Protein AF-0000000077602711 (afdb_homodimer)

Nearest PDB structures (foldseek):
  5i70-assembly1_B  TM=8.993E-01  e=7.360E-31  Plasmodium falciparum 7G8
  5mxd-assembly2_B  TM=8.154E-01  e=1.830E-25  Homo sapiens
  2viy-assembly1_A  TM=8.309E-01  e=6.370E-24  Homo sapiens
  2zjj-assembly1_A  TM=8.034E-01  e=1.988E-24  Homo sapiens
  4azy-assembly1_A  TM=8.031E-01  e=9.392E-24  Homo sapiens

Radius of gyration: 34.18 Å; Cα contacts (8 Å, |Δi|>4): 1952; chains: 2; bounding box: 49×159×108 Å

Organism: Phytophthora infestans (NCBI:txid4787)

Foldseek 3Di:
DPPPPPPPPPPPPPPVPPDDDDDDDDDDDPVRVVCVVCVVQQVPAQQAQDDVPPDPPPPPPPDDDPPPFPQLRQRAALLFADAWDWKFWAVVTDIFIAQAKLSFFAWEFAQDDQAPGGHDDQVRGPLKDDDFAKAWHAYSQGIWIAGKIFTWMGDPHDIQGGAIHGHTHDDVSNPPSQSVDDGGIYQHDAALVSHGVSGHGPLNSCVVVVVACASKKWWAPADPDRIDIDGRDDDPQFFDDDWDKFFQPDRGSSKGFWDAKDWPRDGQDPWGIEGEIASHNFKEAALVSVVVVCVQFVWADGGNQWTWHQPPDAGTWIWIAGPNDIQIDGPVLQWDDDVRTITRRYGHHADDPPVDRYMYNYNSSCNQWIKMWHCADPVGGTIMITGGTD/DPPPPPPPPPPPPPPVVPDDDDDDDDDDDPVRVVCVVCVVQQVPAQQAQDPVPPDPPPPPPPDDDPPPFPQLRQRAALLFADDWDWKFWAVVTDIFIAQAKLSFFAWEFAQDDQAPGGHDDQVRGPLKDDDFAKAWHAYRQGIWIAGKIFTWMGDPHDIQGGAIHGHTHDDVSNPPSQSVDDGGIYQHDAALVSHGVSGHGPLNSCVVVVVACASKKWWAPAQPDRIDIDGRDDDPQFFDDDWDKFFQPDRGSSKGFWDAKDWPRDGQDPWGIEGEIASHNFKEAALVSVVVVCVQFVWADGGNQWTWHQPPDAGTWIWIAGPNDIQIDGPVLQWDDDVRTITRRYGHHADDPPVDRYMYNYNSSCNQWIKMWHCADPVGGTIMITGGTD

Solvent-accessible surface area (backbone atoms only — not comparable to full-atom values): 40196 Å² total; per-residue (Å²): 137,82,82,78,78,76,79,77,76,75,74,72,72,71,71,67,72,71,74,57,31,51,33,63,24,46,51,56,51,54,52,58,49,54,47,52,68,39,42,69,47,44,62,40,60,55,62,68,45,76,55,89,78,60,65,71,80,75,66,76,76,84,75,76,73,74,72,73,63,79,60,40,73,31,80,58,45,68,85,35,48,42,51,32,30,66,36,28,44,30,35,70,71,43,70,40,34,21,30,60,15,24,54,37,16,52,35,34,39,23,50,44,80,46,68,83,39,56,55,55,58,66,89,65,21,78,52,50,41,91,63,63,48,81,36,70,38,38,34,16,54,29,47,37,30,42,22,33,32,27,19,30,34,36,44,44,88,42,74,41,75,65,37,66,32,30,40,30,72,41,55,74,10,59,44,70,54,51,46,71,47,87,49,41,31,38,35,17,58,23,30,37,76,48,15,74,92,55,39,73,20,67,62,57,46,37,48,73,70,60,74,39,82,37,55,29,35,24,43,35,36,35,84,93,40,61,28,34,37,27,36,20,35,82,62,74,82,46,36,45,88,66,72,48,72,36,60,45,74,38,78,39,42,51,22,28,58,29,71,35,38,32,40,88,89,37,75,62,54,88,60,47,33,27,25,52,21,57,36,31,30,42,28,34,22,39,42,70,46,38,50,52,51,29,54,74,47,58,31,39,84,52,50,58,46,30,25,33,23,47,82,76,62,84,47,63,48,41,32,38,26,47,80,88,40,79,48,77,38,46,48,74,58,44,41,42,62,39,89,62,43,21,35,33,41,44,29,34,45,75,47,55,72,86,84,24,64,37,32,36,42,7,37,49,56,31,21,53,26,22,35,32,45,32,67,41,55,98,89,35,74,36,28,41,27,38,21,44,37,91,137,84,82,77,78,77,78,77,76,74,74,73,73,72,73,66,71,74,73,57,31,52,35,64,26,46,52,56,50,54,53,58,49,54,47,53,67,38,42,68,48,44,62,40,62,56,63,70,46,76,55,88,78,59,66,70,82,73,64,77,76,83,74,75,74,73,73,74,63,79,59,37,72,31,82,58,44,68,84,34,48,40,49,31,29,65,36,27,44,30,36,68,70,42,70,40,35,19,31,60,14,24,54,36,16,52,36,34,40,23,52,42,83,48,70,83,40,54,54,56,59,66,90,64,20,78,50,49,40,92,63,64,47,81,37,69,38,39,34,16,55,29,47,38,30,42,24,32,33,26,20,30,35,34,43,43,90,43,75,41,76,64,37,65,30,30,40,30,74,40,56,75,9,58,43,70,54,49,44,71,46,87,49,43,31,36,36,17,59,22,30,36,76,47,16,71,92,55,39,71,19,66,62,56,47,37,49,75,69,60,73,40,81,38,56,28,36,25,41,34,38,35,84,94,39,60,28,34,36,27,37,20,34,79,62,74,81,44,36,45,88,67,71,49,72,37,60,46,74,37,79,39,42,51,21,30,57,28,71,36,38,32,43,89,90,37,75,61,53,89,60,47,34,27,26,52,21,55,35,31,31,42,27,34,22,40,41,72,46,36,50,52,52,29,56,75,47,58,31,38,85,51,51,60,48,30,26,34,22,47,82,77,64,83,46,64,48,42,31,39,25,46,79,87,40,79,49,75,38,47,47,74,58,44,41,44,60,37,90,60,42,21,34,35,41,43,30,33,45,75,47,53,73,86,84,23,67,38,31,36,43,7,36,48,54,32,20,52,26,20,34,34,43,33,66,41,55,98,89,36,74,35,27,40,27,39,21,44,37,93

InterPro domains:
  IPR001461 Aspartic peptidase A1 [PR00792] (89-109)
  IPR001461 Aspartic peptidase A1 [PR00792] (227-240)
  IPR001461 Aspartic peptidase A1 [PR00792] (274-285)
  IPR001461 Aspartic peptidase A1 [PR00792] (359-374)
  IPR001461 Aspartic peptidase A1 [PTHR47966] (47-387)
  IPR001969 Aspartic peptidase, active site [PS00141] (98-109)
  IPR001969 Aspartic peptidase, active site [PS00141] (274-285)
  IPR021109 Aspartic peptidase domain superfamily [G3DSA:2.40.70.10] (39-233)
  IPR021109 Aspartic peptidase domain superfamily [G3DSA:2.40.70.10] (235-388)
  IPR021109 Aspartic peptidase domain superfamily [SSF50630] (9-388)
  IPR033121 Peptidase family A1 domain [PF00026] (82-387)
  IPR033121 Peptidase family A1 domain [PS51767] (83-387)

Structure (mmCIF, N/CA/C/O backbone):
data_AF-0000000077602711-model_v1
#
loop_
_entity.id
_entity.type
_entity.pdbx_description
1 polymer 'Aspartic protease'
#
loop_
_atom_site.group_PDB
_atom_site.id
_atom_site.type_symbol
_atom_site.label_atom_id
_atom_site.label_alt_id
_atom_site.label_comp_id
_atom_site.label_asym_id
_atom_site.label_entity_id
_atom_site.label_seq_id
_atom_site.pdbx_PDB_ins_code
_atom_site.Cartn_x
_atom_site.Cartn_y
_atom_site.Cartn_z
_atom_site.occupancy
_atom_site.B_iso_or_equiv
_atom_site.auth_seq_id
_atom_site.auth_comp_id
_atom_site.auth_asym_id
_atom_site.auth_atom_id
_atom_site.pdbx_PDB_model_num
ATOM 1 N N . MET A 1 1 ? -8.742 -67.25 -67.625 1 29.81 1 MET A N 1
ATOM 2 C CA . MET A 1 1 ? -8.109 -65.938 -67.25 1 29.81 1 MET A CA 1
ATOM 3 C C . MET A 1 1 ? -8.734 -65.438 -66 1 29.81 1 MET A C 1
ATOM 5 O O . MET A 1 1 ? -9.859 -64.938 -66 1 29.81 1 MET A O 1
ATOM 9 N N . MET A 1 2 ? -8.57 -66.062 -64.812 1 35.09 2 MET A N 1
ATOM 10 C CA . MET A 1 2 ? -9.086 -65.875 -63.469 1 35.09 2 MET A CA 1
ATOM 11 C C . MET A 1 2 ? -8.531 -64.625 -62.875 1 35.09 2 MET A C 1
ATOM 13 O O . MET A 1 2 ? -7.312 -64.438 -62.75 1 35.09 2 MET A O 1
ATOM 17 N N . LEU A 1 3 ? -9.211 -63.438 -63.094 1 38.5 3 LEU A N 1
ATOM 18 C CA . LEU A 1 3 ? -8.906 -62.094 -62.531 1 38.5 3 LEU A CA 1
ATOM 19 C C . LEU A 1 3 ? -8.906 -62.125 -61 1 38.5 3 LEU A C 1
ATOM 21 O O . LEU A 1 3 ? -9.93 -62.438 -60.375 1 38.5 3 LEU A O 1
ATOM 25 N N . ARG A 1 4 ? -7.734 -62.438 -60.344 1 40.41 4 ARG A N 1
ATOM 26 C CA . ARG A 1 4 ? -7.438 -62.312 -58.938 1 40.41 4 ARG A CA 1
ATOM 27 C C . ARG A 1 4 ? -7.641 -60.875 -58.438 1 40.41 4 ARG A C 1
ATOM 29 O O . ARG A 1 4 ? -6.961 -59.938 -58.906 1 40.41 4 ARG A O 1
ATOM 36 N N . CYS A 1 5 ? -8.875 -60.438 -58.188 1 37.47 5 CYS A N 1
ATOM 37 C CA . CYS A 1 5 ? -9.125 -59.125 -57.594 1 37.47 5 CYS A CA 1
ATOM 38 C C . CYS A 1 5 ? -8.352 -59 -56.281 1 37.47 5 CYS A C 1
ATOM 40 O O . CYS A 1 5 ? -8.516 -59.781 -55.375 1 37.47 5 CYS A O 1
ATOM 42 N N . SER A 1 6 ? -7.145 -58.438 -56.344 1 38.19 6 SER A N 1
ATOM 43 C CA . SER A 1 6 ? -6.336 -58.062 -55.188 1 38.19 6 SER A CA 1
ATOM 44 C C . SER A 1 6 ? -7.09 -57.062 -54.281 1 38.19 6 SER A C 1
ATOM 46 O O . SER A 1 6 ? -7.48 -56 -54.75 1 38.19 6 SER A O 1
ATOM 48 N N . VAL A 1 7 ? -7.863 -57.5 -53.312 1 44.41 7 VAL A N 1
ATOM 49 C CA . VAL A 1 7 ? -8.445 -56.688 -52.25 1 44.41 7 VAL A CA 1
ATOM 50 C C . VAL A 1 7 ? -7.336 -55.938 -51.5 1 44.41 7 VAL A C 1
ATOM 52 O O . VAL A 1 7 ? -6.457 -56.562 -50.906 1 44.41 7 VAL A O 1
ATOM 55 N N . LEU A 1 8 ? -6.961 -54.75 -52 1 42.5 8 LEU A N 1
ATOM 56 C CA . LEU A 1 8 ? -6.129 -53.844 -51.219 1 42.5 8 LEU A CA 1
ATOM 57 C C . LEU A 1 8 ? -6.766 -53.531 -49.875 1 42.5 8 LEU A C 1
ATOM 59 O O . LEU A 1 8 ? -7.879 -53 -49.812 1 42.5 8 LEU A O 1
ATOM 63 N N . CYS A 1 9 ? -6.469 -54.281 -48.812 1 39.72 9 CYS A N 1
ATOM 64 C CA . CYS A 1 9 ? -6.777 -53.938 -47.438 1 39.72 9 CYS A CA 1
ATOM 65 C C . CYS A 1 9 ? -6.262 -52.531 -47.094 1 39.72 9 CYS A C 1
ATOM 67 O O . CYS A 1 9 ? -5.051 -52.312 -47.062 1 39.72 9 CYS A O 1
ATOM 69 N N . SER A 1 10 ? -6.98 -51.531 -47.5 1 40.53 10 SER A N 1
ATOM 70 C CA . SER A 1 10 ? -6.641 -50.219 -46.969 1 40.53 10 SER A CA 1
ATOM 71 C C . SER A 1 10 ? -6.516 -50.25 -45.438 1 40.53 10 SER A C 1
ATOM 73 O O . SER A 1 10 ? -7.477 -50.594 -44.75 1 40.53 10 SER A O 1
ATOM 75 N N . LEU A 1 11 ? -5.352 -50.594 -44.906 1 41.44 11 LEU A N 1
ATOM 76 C CA . LEU A 1 11 ? -5.059 -50.344 -43.5 1 41.44 11 LEU A CA 1
ATOM 77 C C . LEU A 1 11 ? -5.438 -48.938 -43.125 1 41.44 11 LEU A C 1
ATOM 79 O O . LEU A 1 11 ? -4.816 -47.969 -43.562 1 41.44 11 LEU A O 1
ATOM 83 N N . LEU A 1 12 ? -6.711 -48.656 -42.906 1 42.41 12 LEU A N 1
ATOM 84 C CA . LEU A 1 12 ? -7.031 -47.438 -42.188 1 42.41 12 LEU A CA 1
ATOM 85 C C . LEU A 1 12 ? -6.145 -47.281 -40.969 1 42.41 12 LEU A C 1
ATOM 87 O O . LEU A 1 12 ? -6.242 -48.031 -40.031 1 42.41 12 LEU A O 1
ATOM 91 N N . LEU A 1 13 ? -4.949 -46.781 -41.156 1 40.75 13 LEU A N 1
ATOM 92 C CA . LEU A 1 13 ? -4.227 -46.25 -40 1 40.75 13 LEU A CA 1
ATOM 93 C C . LEU A 1 13 ? -5.129 -45.375 -39.156 1 40.75 13 LEU A C 1
ATOM 95 O O . LEU A 1 13 ? -5.57 -44.312 -39.594 1 40.75 13 LEU A O 1
ATOM 99 N N . ALA A 1 14 ? -5.961 -45.906 -38.312 1 41.56 14 ALA A N 1
ATOM 100 C CA . ALA A 1 14 ? -6.582 -45.125 -37.25 1 41.56 14 ALA A CA 1
ATOM 101 C C . ALA A 1 14 ? -5.566 -44.188 -36.594 1 41.56 14 ALA A C 1
ATOM 103 O O . ALA A 1 14 ? -4.684 -44.656 -35.844 1 41.56 14 ALA A O 1
ATOM 104 N N . LEU A 1 15 ? -5.188 -43.125 -37.25 1 41.22 15 LEU A N 1
ATOM 105 C CA . LEU A 1 15 ? -4.555 -42.062 -36.438 1 41.22 15 LEU A CA 1
ATOM 106 C C . LEU A 1 15 ? -5.297 -41.875 -35.125 1 41.22 15 LEU A C 1
ATOM 108 O O . LEU A 1 15 ? -6.414 -41.375 -35.094 1 41.22 15 LEU A O 1
ATOM 112 N N . SER A 1 16 ? -5.289 -42.844 -34.281 1 41.19 16 SER A N 1
ATOM 113 C CA . SER A 1 16 ? -5.758 -42.531 -32.938 1 41.19 16 SER A CA 1
ATOM 114 C C . SER A 1 16 ? -5.332 -41.156 -32.5 1 41.19 16 SER A C 1
ATOM 116 O O . SER A 1 16 ? -4.141 -40.875 -32.375 1 41.19 16 SER A O 1
ATOM 118 N N . SER A 1 17 ? -5.898 -40.125 -33.031 1 46.47 17 SER A N 1
ATOM 119 C CA . SER A 1 17 ? -5.668 -38.812 -32.375 1 46.47 17 SER A CA 1
ATOM 120 C C . SER A 1 17 ? -5.504 -38.969 -30.875 1 46.47 17 SER A C 1
ATOM 122 O O . SER A 1 17 ? -6.418 -39.438 -30.188 1 46.47 17 SER A O 1
ATOM 124 N N . ALA A 1 18 ? -4.426 -39.375 -30.391 1 56.69 18 ALA A N 1
ATOM 125 C CA . ALA A 1 18 ? -4.074 -39.438 -28.969 1 56.69 18 ALA A CA 1
ATOM 126 C C . ALA A 1 18 ? -4.812 -38.375 -28.172 1 56.69 18 ALA A C 1
ATOM 128 O O . ALA A 1 18 ? -4.734 -37.188 -28.5 1 56.69 18 ALA A O 1
ATOM 129 N N . ALA A 1 19 ? -5.906 -38.719 -27.484 1 77.38 19 ALA A N 1
ATOM 130 C CA . ALA A 1 19 ? -6.859 -37.844 -26.797 1 77.38 19 ALA A CA 1
ATOM 131 C C . ALA A 1 19 ? -6.172 -37.031 -25.703 1 77.38 19 ALA A C 1
ATOM 133 O O . ALA A 1 19 ? -5.547 -37.594 -24.812 1 77.38 19 ALA A O 1
ATOM 134 N N . VAL A 1 20 ? -5.738 -35.781 -26.031 1 88.19 20 VAL A N 1
ATOM 135 C CA . VAL A 1 20 ? -5.262 -34.781 -25.062 1 88.19 20 VAL A CA 1
ATOM 136 C C . VAL A 1 20 ? -6.422 -34.312 -24.188 1 88.19 20 VAL A C 1
ATOM 138 O O . VAL A 1 20 ? -7.496 -34 -24.703 1 88.19 20 VAL A O 1
ATOM 141 N N . MET A 1 21 ? -6.258 -34.531 -22.875 1 91.38 21 MET A N 1
ATOM 142 C CA . MET A 1 21 ? -7.266 -34.062 -21.922 1 91.38 21 MET A CA 1
ATOM 143 C C . MET A 1 21 ? -7.062 -32.594 -21.594 1 91.38 21 MET A C 1
ATOM 145 O O . MET A 1 21 ? -5.93 -32.125 -21.438 1 91.38 21 MET A O 1
ATOM 149 N N . ARG A 1 22 ? -8.172 -31.906 -21.578 1 93.94 22 ARG A N 1
ATOM 150 C CA . ARG A 1 22 ? -8.094 -30.438 -21.5 1 93.94 22 ARG A CA 1
ATOM 151 C C . ARG A 1 22 ? -8.852 -29.922 -20.281 1 93.94 22 ARG A C 1
ATOM 153 O O . ARG A 1 22 ? -9.961 -30.375 -19.984 1 93.94 22 ARG A O 1
ATOM 160 N N . VAL A 1 23 ? -8.234 -29.062 -19.531 1 94.19 23 VAL A N 1
ATOM 161 C CA . VAL A 1 23 ? -8.836 -28.328 -18.422 1 94.19 23 VAL A CA 1
ATOM 162 C C . VAL A 1 23 ? -8.781 -26.828 -18.703 1 94.19 23 VAL A C 1
ATOM 164 O O . VAL A 1 23 ? -7.695 -26.25 -18.75 1 94.19 23 VAL A O 1
ATOM 167 N N . PRO A 1 24 ? -9.961 -26.188 -18.875 1 91.75 24 PRO A N 1
ATOM 168 C CA . PRO A 1 24 ? -9.922 -24.734 -19 1 91.75 24 PRO A CA 1
ATOM 169 C C . PRO A 1 24 ? -9.312 -24.047 -17.766 1 91.75 24 PRO A C 1
ATOM 171 O O . PRO A 1 24 ? -9.562 -24.469 -16.641 1 91.75 24 PRO A O 1
ATOM 174 N N . MET A 1 25 ? -8.414 -23.109 -18 1 92.88 25 MET A N 1
ATOM 175 C CA . MET A 1 25 ? -7.828 -22.297 -16.938 1 92.88 25 MET A CA 1
ATOM 176 C C . MET A 1 25 ? -8.438 -20.891 -16.938 1 92.88 25 MET A C 1
ATOM 178 O O . MET A 1 25 ? -8.445 -20.219 -17.953 1 92.88 25 MET A O 1
ATOM 182 N N . ILE A 1 26 ? -8.984 -20.547 -15.812 1 87.94 26 ILE A N 1
ATOM 183 C CA . ILE A 1 26 ? -9.617 -19.234 -15.664 1 87.94 26 ILE A CA 1
ATOM 184 C C . ILE A 1 26 ? -8.625 -18.266 -15.039 1 87.94 26 ILE A C 1
ATOM 186 O O . ILE A 1 26 ? -8 -18.562 -14.023 1 87.94 26 ILE A O 1
ATOM 190 N N . LYS A 1 27 ? -8.422 -17.109 -15.688 1 88.12 27 LYS A N 1
ATOM 191 C CA . LYS A 1 27 ? -7.527 -16.094 -15.164 1 88.12 27 LYS A CA 1
ATOM 192 C C . LYS A 1 27 ? -8.289 -15.094 -14.289 1 88.12 27 LYS A C 1
ATOM 194 O O . LYS A 1 27 ? -9.336 -14.578 -14.688 1 88.12 27 LYS A O 1
ATOM 199 N N . ARG A 1 28 ? -7.734 -14.836 -13.141 1 81.38 28 ARG A N 1
ATOM 200 C CA . ARG A 1 28 ? -8.156 -13.664 -12.375 1 81.38 28 ARG A CA 1
ATOM 201 C C . ARG A 1 28 ? -7.684 -12.375 -13.039 1 81.38 28 ARG A C 1
ATOM 203 O O . ARG A 1 28 ? -6.539 -12.281 -13.484 1 81.38 28 ARG A O 1
ATOM 210 N N . SER A 1 29 ? -8.586 -11.438 -13.148 1 79.3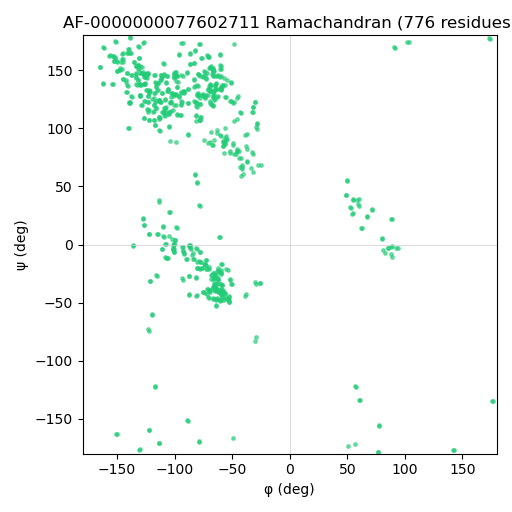1 29 SER A N 1
ATOM 211 C CA . SER A 1 29 ? -8.188 -10.188 -13.789 1 79.31 29 SER A CA 1
ATOM 212 C C . SER A 1 29 ? -7.047 -9.516 -13.031 1 79.31 29 SER A C 1
ATOM 214 O O . SER A 1 29 ? -6.883 -9.727 -11.828 1 79.31 29 SER A O 1
ATOM 216 N N . ASP A 1 30 ? -6.223 -8.688 -13.734 1 80.31 30 ASP A N 1
ATOM 217 C CA . ASP A 1 30 ? -5.148 -7.938 -13.094 1 80.31 30 ASP A CA 1
ATOM 218 C C . ASP A 1 30 ? -5.691 -7.023 -12 1 80.31 30 ASP A C 1
ATOM 220 O O . ASP A 1 30 ? -5.062 -6.859 -10.953 1 80.31 30 ASP A O 1
ATOM 224 N N . ASP A 1 31 ? -6.898 -6.477 -12.227 1 74.94 31 ASP A N 1
ATOM 225 C CA . ASP A 1 31 ? -7.535 -5.621 -11.234 1 74.94 31 ASP A CA 1
ATOM 226 C C . ASP A 1 31 ? -7.82 -6.391 -9.945 1 74.94 31 ASP A C 1
ATOM 228 O O . ASP A 1 31 ? -7.535 -5.902 -8.852 1 74.94 31 ASP A O 1
ATOM 232 N N . GLU A 1 32 ? -8.383 -7.59 -10.133 1 75.06 32 GLU A N 1
ATOM 233 C CA . GLU A 1 32 ? -8.68 -8.422 -8.969 1 75.06 32 GLU A CA 1
ATOM 234 C C . GLU A 1 32 ? -7.402 -8.844 -8.25 1 75.06 32 GLU A C 1
ATOM 236 O O . GLU A 1 32 ? -7.359 -8.875 -7.02 1 75.06 32 GLU A O 1
ATOM 241 N N . PHE A 1 33 ? -6.387 -9.164 -9.016 1 81.12 33 PHE A N 1
ATOM 242 C CA . PHE A 1 33 ? -5.113 -9.594 -8.445 1 81.12 33 PHE A CA 1
ATOM 243 C C . PHE A 1 33 ? -4.477 -8.469 -7.637 1 81.12 33 PHE A C 1
ATOM 245 O O . PHE A 1 33 ? -4.133 -8.656 -6.465 1 81.12 33 PHE A O 1
ATOM 252 N N . VAL A 1 34 ? -4.336 -7.336 -8.203 1 76.19 34 VAL A N 1
ATOM 253 C CA . VAL A 1 34 ? -3.695 -6.203 -7.539 1 76.19 34 VAL A CA 1
ATOM 254 C C . VAL A 1 34 ? -4.492 -5.812 -6.297 1 76.19 34 VAL A C 1
ATOM 256 O O . VAL A 1 34 ? -3.916 -5.516 -5.25 1 76.19 34 VAL A O 1
ATOM 259 N N . SER A 1 35 ? -5.809 -5.852 -6.422 1 70.62 35 SER A N 1
ATOM 260 C CA . SER A 1 35 ? -6.66 -5.562 -5.273 1 70.62 35 SER A CA 1
ATOM 261 C C . SER A 1 35 ? -6.395 -6.535 -4.129 1 70.62 35 SER A C 1
ATOM 263 O O . SER A 1 35 ? -6.395 -6.145 -2.961 1 70.62 35 SER A O 1
ATOM 265 N N . SER A 1 36 ? -6.227 -7.816 -4.473 1 72.44 36 SER A N 1
ATOM 266 C CA . SER A 1 36 ? -5.969 -8.82 -3.443 1 72.44 36 SER A CA 1
ATOM 267 C C . SER A 1 36 ? -4.629 -8.57 -2.754 1 72.44 36 SER A C 1
ATOM 269 O O . SER A 1 36 ? -4.488 -8.82 -1.556 1 72.44 36 SER A O 1
ATOM 271 N N . LEU A 1 37 ? -3.643 -8.117 -3.457 1 72.06 37 LEU A N 1
ATOM 272 C CA . LEU A 1 37 ? -2.336 -7.789 -2.893 1 72.06 37 LEU A CA 1
ATOM 273 C C . LEU A 1 37 ? -2.449 -6.652 -1.882 1 72.06 37 LEU A C 1
ATOM 275 O O . LEU A 1 37 ? -1.742 -6.641 -0.872 1 72.06 37 LEU A O 1
ATOM 279 N N . LEU A 1 38 ? -3.4 -5.809 -2.252 1 66.62 38 LEU A N 1
ATOM 280 C CA . LEU A 1 38 ? -3.545 -4.605 -1.439 1 66.62 38 LEU A CA 1
ATOM 281 C C . LEU A 1 38 ? -4.527 -4.836 -0.296 1 66.62 38 LEU A C 1
ATOM 283 O O . LEU A 1 38 ? -4.676 -3.986 0.583 1 66.62 38 LEU A O 1
ATOM 287 N N . HIS A 1 39 ? -5.266 -5.98 -0.391 1 63.34 39 HIS A N 1
ATOM 288 C CA . HIS A 1 39 ? -6.336 -6.223 0.57 1 63.34 39 HIS A CA 1
ATOM 289 C C . HIS A 1 39 ? -5.828 -6.105 2.004 1 63.34 39 HIS A C 1
ATOM 291 O O . HIS A 1 39 ? -6.469 -5.465 2.842 1 63.34 39 HIS A O 1
ATOM 297 N N . ASP A 1 40 ? -4.715 -6.785 2.279 1 59.34 40 ASP A N 1
ATOM 298 C CA . ASP A 1 40 ? -4.215 -6.73 3.648 1 59.34 40 ASP A CA 1
ATOM 299 C C . ASP A 1 40 ? -3.762 -5.316 4.012 1 59.34 40 ASP A C 1
ATOM 301 O O . ASP A 1 40 ? -3.863 -4.906 5.168 1 59.34 40 ASP A O 1
ATOM 305 N N . VAL A 1 41 ? -3.395 -4.75 2.986 1 60.06 41 VAL A N 1
ATOM 306 C CA . VAL A 1 41 ? -2.939 -3.385 3.223 1 60.06 41 VAL A CA 1
ATOM 307 C C . VAL A 1 41 ? -4.141 -2.473 3.453 1 60.06 41 VAL A C 1
ATOM 309 O O . VAL A 1 41 ? -4.102 -1.585 4.309 1 60.06 41 VAL A O 1
ATOM 312 N N . HIS A 1 42 ? -5.129 -2.768 2.629 1 54.59 42 HIS A N 1
ATOM 313 C CA . HIS A 1 42 ? -6.344 -1.968 2.738 1 54.59 42 HIS A CA 1
ATOM 314 C C . HIS A 1 42 ? -6.988 -2.127 4.109 1 54.59 42 HIS A C 1
ATOM 316 O O . HIS A 1 42 ? -7.695 -1.231 4.578 1 54.59 42 HIS A O 1
ATOM 322 N N . ALA A 1 43 ? -6.734 -3.301 4.645 1 51.69 43 ALA A N 1
ATOM 323 C CA . ALA A 1 43 ? -7.309 -3.543 5.965 1 51.69 43 ALA A CA 1
ATOM 324 C C . ALA A 1 43 ? -6.555 -2.768 7.039 1 51.69 43 ALA A C 1
ATOM 326 O O . ALA A 1 43 ? -7.035 -2.629 8.164 1 51.69 43 ALA A O 1
ATOM 327 N N . MET A 1 44 ? -5.48 -2.414 6.602 1 49.88 44 MET A N 1
ATOM 328 C CA . MET A 1 44 ? -4.746 -1.59 7.559 1 49.88 44 MET A CA 1
ATOM 329 C C . MET A 1 44 ? -5.449 -0.253 7.773 1 49.88 44 MET A C 1
ATOM 331 O O . MET A 1 44 ? -5.816 0.422 6.809 1 49.88 44 MET A O 1
ATOM 335 N N . GLN A 1 45 ? -6.43 -0.271 8.703 1 46.34 45 GLN A N 1
ATOM 336 C CA . GLN A 1 45 ? -7.129 0.96 9.055 1 46.34 45 GLN A CA 1
ATOM 337 C C . GLN A 1 45 ? -6.188 1.955 9.734 1 46.34 45 GLN A C 1
ATOM 339 O O . GLN A 1 45 ? -5.277 1.56 10.461 1 46.34 45 GLN A O 1
ATOM 344 N N . ARG A 1 46 ? -6.246 3.041 9.047 1 50.47 46 ARG A N 1
ATOM 345 C CA . ARG A 1 46 ? -5.66 4.078 9.883 1 50.47 46 ARG A CA 1
ATOM 346 C C . ARG A 1 46 ? -6.246 4.043 11.289 1 50.47 46 ARG A C 1
ATOM 348 O O . ARG A 1 46 ? -7.426 3.727 11.469 1 50.47 46 ARG A O 1
ATOM 355 N N . PRO A 1 47 ? -5.406 3.885 12.305 1 41.44 47 PRO A N 1
ATOM 356 C CA . PRO A 1 47 ? -6.035 4 13.625 1 41.44 47 PRO A CA 1
ATOM 357 C C . PRO A 1 47 ? -7.195 4.992 13.641 1 41.44 47 PRO A C 1
ATOM 359 O O . PRO A 1 47 ? -7.164 5.996 12.922 1 41.44 47 PRO A O 1
ATOM 362 N N . VAL A 1 48 ? -8.461 4.25 13.891 1 40.66 48 VAL A N 1
ATOM 363 C CA . VAL A 1 48 ? -9.641 5.09 14.109 1 40.66 48 VAL A CA 1
ATOM 364 C C . VAL A 1 48 ? -9.227 6.387 14.797 1 40.66 48 VAL A C 1
ATOM 366 O O . VAL A 1 48 ? -8.484 6.371 15.781 1 40.66 48 VAL A O 1
ATOM 369 N N . VAL A 1 49 ? -9.531 7.301 14.016 1 40.09 49 VAL A N 1
ATOM 370 C CA . VAL A 1 49 ? -9.516 8.578 14.711 1 40.09 49 VAL A CA 1
ATOM 371 C C . VAL A 1 49 ? -10.297 8.469 16.016 1 40.09 49 VAL A C 1
ATOM 373 O O . VAL A 1 49 ? -11.117 7.555 16.188 1 40.09 49 VAL A O 1
ATOM 376 N N . TRP A 1 50 ? -10.398 9.32 16.938 1 37.84 50 TRP A N 1
ATOM 377 C CA . TRP A 1 50 ? -10.969 9.461 18.266 1 37.84 50 TRP A CA 1
ATOM 378 C C . TRP A 1 50 ? -12.461 9.164 18.25 1 37.84 50 TRP A C 1
ATOM 380 O O . TRP A 1 50 ? -13.18 9.602 17.359 1 37.84 50 TRP A O 1
ATOM 390 N N . SER A 1 51 ? -12.82 7.801 18.734 1 38.62 51 SER A N 1
ATOM 391 C CA . SER A 1 51 ? -14.188 7.75 19.25 1 38.62 51 SER A CA 1
ATOM 392 C C . SER A 1 51 ? -14.281 8.344 20.656 1 38.62 51 SER A C 1
ATOM 394 O O . SER A 1 51 ? -13.625 7.859 21.578 1 38.62 51 SER A O 1
ATOM 396 N N . PRO A 1 52 ? -14.844 9.492 20.812 1 33.47 52 PRO A N 1
ATOM 397 C CA . PRO A 1 52 ? -15.062 9.922 22.203 1 33.47 52 PRO A CA 1
ATOM 398 C C . PRO A 1 52 ? -15.477 8.766 23.109 1 33.47 52 PRO A C 1
ATOM 400 O O . PRO A 1 52 ? -15.219 8.805 24.312 1 33.47 52 PRO A O 1
ATOM 403 N N . ASP A 1 53 ? -16.422 7.887 22.531 1 33.22 53 ASP A N 1
ATOM 404 C CA . ASP A 1 53 ? -16.984 6.871 23.422 1 33.22 53 ASP A CA 1
ATOM 405 C C . ASP A 1 53 ? -16.031 5.688 23.562 1 33.22 53 ASP A C 1
ATOM 407 O O . ASP A 1 53 ? -16.406 4.656 24.141 1 33.22 53 ASP A O 1
ATOM 411 N N . ALA A 1 54 ? -15.047 5.695 22.938 1 35.44 54 ALA A N 1
ATOM 412 C CA . ALA A 1 54 ? -14.227 4.52 23.219 1 35.44 54 ALA A CA 1
ATOM 413 C C . ALA A 1 54 ? -13.555 4.641 24.578 1 35.44 54 ALA A C 1
ATOM 415 O O . ALA A 1 54 ? -12.703 5.504 24.781 1 35.44 54 ALA A O 1
ATOM 416 N N . SER A 1 55 ? -14.211 4.168 25.672 1 32.44 55 SER A N 1
ATOM 417 C CA . SER A 1 55 ? -13.609 3.977 26.984 1 32.44 55 SER A CA 1
ATOM 418 C C . SER A 1 55 ? -12.258 3.281 26.875 1 32.44 55 SER A C 1
ATOM 420 O O . SER A 1 55 ? -12.039 2.459 25.984 1 32.44 55 SER A O 1
ATOM 422 N N . PRO A 1 56 ? -11.18 3.795 27.406 1 32.03 56 PRO A N 1
ATOM 423 C CA . PRO A 1 56 ? -9.984 2.957 27.562 1 32.03 56 PRO A CA 1
ATOM 424 C C . PRO A 1 56 ? -10.328 1.481 27.766 1 32.03 56 PRO A C 1
ATOM 426 O O . PRO A 1 56 ? -11.398 1.156 28.281 1 32.03 56 PRO A O 1
ATOM 429 N N . ILE A 1 57 ? -9.938 0.648 27.078 1 30.95 57 ILE A N 1
ATOM 430 C CA . ILE A 1 57 ? -10.016 -0.74 27.516 1 30.95 57 ILE A CA 1
ATOM 431 C C . ILE A 1 57 ? -9.953 -0.801 29.047 1 30.95 57 ILE A C 1
ATOM 433 O O . ILE A 1 57 ? -9.016 -0.269 29.656 1 30.95 57 ILE A O 1
ATOM 437 N N . ASN A 1 58 ? -11.094 -1.042 29.734 1 26.86 58 ASN A N 1
ATOM 438 C CA . ASN A 1 58 ? -11.211 -1.567 31.094 1 26.86 58 ASN A CA 1
ATOM 439 C C . ASN A 1 58 ? -10.227 -2.703 31.344 1 26.86 58 ASN A C 1
ATOM 441 O O . ASN A 1 58 ? -10.461 -3.84 30.922 1 26.86 58 ASN A O 1
ATOM 445 N N . ASN A 1 59 ? -8.875 -2.721 31.266 1 27.36 59 ASN A N 1
ATOM 446 C CA . ASN A 1 59 ? -8.445 -3.59 32.344 1 27.36 59 ASN A CA 1
ATOM 447 C C . ASN A 1 59 ? -9.234 -3.314 33.625 1 27.36 59 ASN A C 1
ATOM 449 O O . ASN A 1 59 ? -9.539 -2.16 33.938 1 27.36 59 ASN A O 1
ATOM 453 N N . GLN A 1 60 ? -10.07 -4.168 34.188 1 27.72 60 GLN A N 1
ATOM 454 C CA . GLN A 1 60 ? -10.711 -4.262 35.5 1 27.72 60 GLN A CA 1
ATOM 455 C C . GLN A 1 60 ? -9.883 -3.547 36.562 1 27.72 60 GLN A C 1
ATOM 457 O O . GLN A 1 60 ? -10.227 -3.588 37.75 1 27.72 60 GLN A O 1
ATOM 462 N N . ASN A 1 61 ? -8.578 -3.441 36.625 1 27.38 61 ASN A N 1
ATOM 463 C CA . ASN A 1 61 ? -8.383 -2.844 37.938 1 27.38 61 ASN A CA 1
ATOM 464 C C . ASN A 1 61 ? -9.109 -1.505 38.062 1 27.38 61 ASN A C 1
ATOM 466 O O . ASN A 1 61 ? -9.266 -0.793 37.062 1 27.38 61 ASN A O 1
ATOM 470 N N . GLU A 1 62 ? -9.867 -1.113 39.25 1 27.7 62 GLU A N 1
ATOM 471 C CA . GLU A 1 62 ? -10.656 -0.059 39.875 1 27.7 62 GLU A CA 1
ATOM 472 C C . GLU A 1 62 ? -10.203 1.322 39.406 1 27.7 62 GLU A C 1
ATOM 474 O O . GLU A 1 62 ? -11.031 2.158 39.031 1 27.7 62 GLU A O 1
ATOM 479 N N . GLY A 1 63 ? -9.172 1.923 39.969 1 27.27 63 GLY A N 1
ATOM 480 C CA . GLY A 1 63 ? -8.992 3.318 40.344 1 27.27 63 GLY A CA 1
ATOM 481 C C . GLY A 1 63 ? -8.664 4.211 39.188 1 27.27 63 GLY A C 1
ATOM 482 O O . GLY A 1 63 ? -8.188 5.332 39.344 1 27.27 63 GLY A O 1
ATOM 483 N N . GLN A 1 64 ? -8.281 3.648 38.062 1 29 64 GLN A N 1
ATOM 484 C CA . GLN A 1 64 ? -7.648 4.781 37.375 1 29 64 GLN A CA 1
ATOM 485 C C . GLN A 1 64 ? -8.68 5.824 36.969 1 29 64 GLN A C 1
ATOM 487 O O . GLN A 1 64 ? -9.719 5.488 36.406 1 29 64 GLN A O 1
ATOM 492 N N . SER A 1 65 ? -8.508 7.066 37.469 1 28.22 65 SER A N 1
ATOM 493 C CA . SER A 1 65 ? -9.18 8.359 37.438 1 28.22 65 SER A CA 1
ATOM 494 C C . SER A 1 65 ? -9.602 8.711 36 1 28.22 65 SER A C 1
ATOM 496 O O . SER A 1 65 ? -8.883 8.422 35.031 1 28.22 65 SER A O 1
ATOM 498 N N . THR A 1 66 ? -10.914 8.648 35.75 1 31.22 66 THR A N 1
ATOM 499 C CA . THR A 1 66 ? -11.664 9.391 34.719 1 31.22 66 THR A CA 1
ATOM 500 C C . THR A 1 66 ? -10.961 10.703 34.406 1 31.22 66 THR A C 1
ATOM 502 O O . THR A 1 66 ? -10.875 11.602 35.219 1 31.22 66 THR A O 1
ATOM 505 N N . VAL A 1 67 ? -9.836 10.664 33.812 1 30.09 67 VAL A N 1
ATOM 506 C CA . VAL A 1 67 ? -9.383 12 33.438 1 30.09 67 VAL A CA 1
ATOM 507 C C . VAL A 1 67 ? -10.562 12.805 32.906 1 30.09 67 VAL A C 1
ATOM 509 O O . VAL A 1 67 ? -11.109 12.469 31.844 1 30.09 67 VAL A O 1
ATOM 512 N N . GLU A 1 68 ? -11.492 13.164 33.656 1 32.09 68 GLU A N 1
ATOM 513 C CA . GLU A 1 68 ? -12.508 14.172 33.375 1 32.09 68 GLU A CA 1
ATOM 514 C C . GLU A 1 68 ? -11.969 15.25 32.438 1 32.09 68 GLU A C 1
ATOM 516 O O . GLU A 1 68 ? -12.664 16.219 32.125 1 32.09 68 GLU A O 1
ATOM 521 N N . GLY A 1 69 ? -10.648 15.578 32.5 1 33.34 69 GLY A N 1
ATOM 522 C CA . GLY A 1 69 ? -10.328 16.75 31.719 1 33.34 69 GLY A CA 1
ATOM 523 C C . GLY A 1 69 ? -10.516 16.547 30.234 1 33.34 69 GLY A C 1
ATOM 524 O O . GLY A 1 69 ? -10.539 15.414 29.75 1 33.34 69 GLY A O 1
ATOM 525 N N . SER A 1 70 ? -11.266 17.5 29.531 1 35.03 70 SER A N 1
ATOM 526 C CA . SER A 1 70 ? -11.508 17.562 28.094 1 35.03 70 SER A CA 1
ATOM 527 C C . SER A 1 70 ? -10.305 17.047 27.312 1 35.03 70 SER A C 1
ATOM 529 O O . SER A 1 70 ? -9.25 17.672 27.281 1 35.03 70 SER A O 1
ATOM 531 N N . ALA A 1 71 ? -10.031 15.906 27.422 1 41.59 71 ALA A N 1
ATOM 532 C CA . ALA A 1 71 ? -9.039 15.352 26.5 1 41.59 71 ALA A CA 1
ATOM 533 C C . ALA A 1 71 ? -9.18 15.953 25.109 1 41.59 71 ALA A C 1
ATOM 535 O O . ALA A 1 71 ? -10.219 15.805 24.469 1 41.59 71 ALA A O 1
ATOM 536 N N . SER A 1 72 ? -8.555 17.25 24.891 1 41.38 72 SER A N 1
ATOM 537 C CA . SER A 1 72 ? -8.469 17.922 23.594 1 41.38 72 SER A CA 1
ATOM 538 C C . SER A 1 72 ? -8.227 16.938 22.469 1 41.38 72 SER A C 1
ATOM 540 O O . SER A 1 72 ? -7.332 16.094 22.562 1 41.38 72 SER A O 1
ATOM 542 N N . VAL A 1 73 ? -9.305 16.531 21.844 1 42.94 73 VAL A N 1
ATOM 543 C CA . VAL A 1 73 ? -9.336 15.625 20.703 1 42.94 73 VAL A CA 1
ATOM 544 C C . VAL A 1 73 ? -8.617 16.25 19.516 1 42.94 73 VAL A C 1
ATOM 546 O O . VAL A 1 73 ? -8.945 17.375 19.109 1 42.94 73 VAL A O 1
ATOM 549 N N . VAL A 1 74 ? -7.332 15.844 19.406 1 49.78 74 VAL A N 1
ATOM 550 C CA . VAL A 1 74 ? -6.664 16.344 18.203 1 49.78 74 VAL A CA 1
ATOM 551 C C . VAL A 1 74 ? -7.117 15.539 16.984 1 49.78 74 VAL A C 1
ATOM 553 O O . VAL A 1 74 ? -7.188 14.305 17.047 1 49.78 74 VAL A O 1
ATOM 556 N N . ILE A 1 75 ? -7.922 16.109 16.031 1 43.94 75 ILE A N 1
ATOM 557 C CA . ILE A 1 75 ? -8.586 15.578 14.844 1 43.94 75 ILE A CA 1
ATOM 558 C C . ILE A 1 75 ? -7.555 14.922 13.93 1 43.94 75 ILE A C 1
ATOM 560 O O . ILE A 1 75 ? -7.898 14.062 13.109 1 43.94 75 ILE A O 1
ATOM 564 N N . ARG A 1 76 ? -6.27 15.203 13.977 1 54.16 76 ARG A N 1
ATOM 565 C CA . ARG A 1 76 ? -5.582 14.609 12.836 1 54.16 76 ARG A CA 1
ATOM 566 C C . ARG A 1 76 ? -4.156 14.211 13.203 1 54.16 76 ARG A C 1
ATOM 568 O O . ARG A 1 76 ? -3.602 14.703 14.188 1 54.16 76 ARG A O 1
ATOM 575 N N . ASP A 1 77 ? -3.721 13.133 12.414 1 53.53 77 ASP A N 1
ATOM 576 C CA . ASP A 1 77 ? -2.432 12.461 12.555 1 53.53 77 ASP A CA 1
ATOM 577 C C . ASP A 1 77 ? -1.318 13.266 11.891 1 53.53 77 ASP A C 1
ATOM 579 O O . ASP A 1 77 ? -1.544 13.922 10.867 1 53.53 77 ASP A O 1
ATOM 583 N N . PHE A 1 78 ? -0.283 13.523 12.625 1 52.78 78 PHE A N 1
ATOM 584 C CA . PHE A 1 78 ? 0.917 14.266 12.258 1 52.78 78 PHE A CA 1
ATOM 585 C C . PHE A 1 78 ? 1.628 13.609 11.078 1 52.78 78 PHE A C 1
ATOM 587 O O . PHE A 1 78 ? 2.463 14.234 10.422 1 52.78 78 PHE A O 1
ATOM 594 N N . GLN A 1 79 ? 1.272 12.297 10.805 1 55.28 79 GLN A N 1
ATOM 595 C CA . GLN A 1 79 ? 2.025 11.609 9.758 1 55.28 79 GLN A CA 1
ATOM 596 C C . GLN A 1 79 ? 1.891 12.32 8.414 1 55.28 79 GLN A C 1
ATOM 598 O O . GLN A 1 79 ? 2.68 12.086 7.5 1 55.28 79 GLN A O 1
ATOM 603 N N . ASN A 1 80 ? 1.226 13.492 8.578 1 60.28 80 ASN A N 1
ATOM 604 C CA . ASN A 1 80 ? 0.791 14.016 7.285 1 60.28 80 ASN A CA 1
ATOM 605 C C . ASN A 1 80 ? 1.234 15.461 7.09 1 60.28 80 ASN A C 1
ATOM 607 O O . ASN A 1 80 ? 0.64 16.188 6.297 1 60.28 80 ASN A O 1
ATOM 611 N N . ALA A 1 81 ? 2.299 15.781 7.871 1 71.5 81 ALA A N 1
ATOM 612 C CA . ALA A 1 81 ? 2.617 17.188 7.637 1 71.5 81 ALA A CA 1
ATOM 613 C C . ALA A 1 81 ? 3.777 17.328 6.656 1 71.5 81 ALA A C 1
ATOM 615 O O . ALA A 1 81 ? 4.746 16.578 6.715 1 71.5 81 ALA A O 1
ATOM 616 N N . GLN A 1 82 ? 3.66 18.281 5.809 1 79.31 82 GLN A N 1
ATOM 617 C CA . GLN A 1 82 ? 4.676 18.453 4.777 1 79.31 82 GLN A CA 1
ATOM 618 C C . GLN A 1 82 ? 5.523 19.688 5.051 1 79.31 82 GLN A C 1
ATOM 620 O O . GLN A 1 82 ? 6.562 19.891 4.418 1 79.31 82 GLN A O 1
ATOM 625 N N . TYR A 1 83 ? 5.145 20.594 6.016 1 89 83 TYR A N 1
ATOM 626 C CA . TYR A 1 83 ? 5.879 21.828 6.277 1 89 83 TYR A CA 1
ATOM 627 C C . TYR A 1 83 ? 6.254 21.938 7.75 1 89 83 TYR A C 1
ATOM 629 O O . TYR A 1 83 ? 5.457 21.594 8.625 1 89 83 TYR A O 1
ATOM 637 N N . TYR A 1 84 ? 7.477 22.391 8.008 1 91.44 84 TYR A N 1
ATOM 638 C CA . TYR A 1 84 ? 7.934 22.641 9.367 1 91.44 84 TYR A CA 1
ATOM 639 C C . TYR A 1 84 ? 8.875 23.844 9.406 1 91.44 84 TYR A C 1
ATOM 641 O O . TYR A 1 84 ? 9.32 24.328 8.359 1 91.44 84 TYR A O 1
ATOM 649 N N . GLY A 1 85 ? 9.039 24.438 10.531 1 94.5 85 GLY A N 1
ATOM 650 C CA . GLY A 1 85 ? 9.938 25.547 10.773 1 94.5 85 GLY A CA 1
ATOM 651 C C . GLY A 1 85 ? 10.68 25.438 12.094 1 94.5 85 GLY A C 1
ATOM 652 O O . GLY A 1 85 ? 10.469 24.5 12.852 1 94.5 85 GLY A O 1
ATOM 653 N N . GLU A 1 86 ? 11.523 26.438 12.297 1 95.31 86 GLU A N 1
ATOM 654 C CA . GLU A 1 86 ? 12.414 26.328 13.453 1 95.31 86 GLU A CA 1
ATOM 655 C C . GLU A 1 86 ? 11.992 27.297 14.555 1 95.31 86 GLU A C 1
ATOM 657 O O . GLU A 1 86 ? 11.617 28.438 14.273 1 95.31 86 GLU A O 1
ATOM 662 N N . ILE A 1 87 ? 12.062 26.812 15.789 1 98.06 87 ILE A N 1
ATOM 663 C CA . ILE A 1 87 ? 11.945 27.641 16.984 1 98.06 87 ILE A CA 1
ATOM 664 C C . ILE A 1 87 ? 13.086 27.297 17.953 1 98.06 87 ILE A C 1
ATOM 666 O O . ILE A 1 87 ? 13.852 26.375 17.719 1 98.06 87 ILE A O 1
ATOM 670 N N . SER A 1 88 ? 13.195 28.078 18.938 1 98.44 88 SER A N 1
ATOM 671 C CA . SER A 1 88 ? 14.117 27.766 20.031 1 98.44 88 SER A CA 1
ATOM 672 C C . SER A 1 88 ? 13.461 27.969 21.391 1 98.44 88 SER A C 1
ATOM 674 O O . SER A 1 88 ? 12.641 28.875 21.562 1 98.44 88 SER A O 1
ATOM 676 N N . ILE A 1 89 ? 13.867 27.156 22.312 1 98.75 89 ILE A N 1
ATOM 677 C CA . ILE A 1 89 ? 13.344 27.234 23.672 1 98.75 89 ILE A CA 1
ATOM 678 C C . ILE A 1 89 ? 14.5 27.266 24.672 1 98.75 89 ILE A C 1
ATOM 680 O O . ILE A 1 89 ? 15.43 26.453 24.562 1 98.75 89 ILE A O 1
ATOM 684 N N . GLY A 1 90 ? 14.43 28.297 25.578 1 98.69 90 GLY A N 1
ATOM 685 C CA . GLY A 1 90 ? 15.359 28.281 26.688 1 98.69 90 GLY A CA 1
ATOM 686 C C . GLY A 1 90 ? 16.531 29.234 26.516 1 98.69 90 GLY A C 1
ATOM 687 O O . GLY A 1 90 ? 16.625 29.906 25.484 1 98.69 90 GLY A O 1
ATOM 688 N N . THR A 1 91 ? 17.281 29.281 27.562 1 98.5 91 THR A N 1
ATOM 689 C CA . THR A 1 91 ? 18.531 30.047 27.625 1 98.5 91 THR A CA 1
ATOM 690 C C . THR A 1 91 ? 19.672 29.172 28.141 1 98.5 91 THR A C 1
ATOM 692 O O . THR A 1 91 ? 19.703 28.812 29.312 1 98.5 91 THR A O 1
ATOM 695 N N . PRO A 1 92 ? 20.766 28.984 27.328 1 98.19 92 PRO A N 1
ATOM 696 C CA . PRO A 1 92 ? 20.828 29.391 25.922 1 98.19 92 PRO A CA 1
ATOM 697 C C . PRO A 1 92 ? 19.766 28.703 25.062 1 98.19 92 PRO A C 1
ATOM 699 O O . PRO A 1 92 ? 19.156 27.719 25.484 1 98.19 92 PRO A O 1
ATOM 702 N N . PRO A 1 93 ? 19.516 29.25 23.875 1 98.38 93 PRO A N 1
ATOM 703 C CA . PRO A 1 93 ? 18.469 28.703 23.016 1 98.38 93 PRO A CA 1
ATOM 704 C C . PRO A 1 93 ? 18.766 27.266 22.578 1 98.38 93 PRO A C 1
ATOM 706 O O . PRO A 1 93 ? 19.906 26.953 22.203 1 98.38 93 PRO A O 1
ATOM 709 N N . GLN A 1 94 ? 17.734 26.391 22.672 1 98.62 94 GLN A N 1
ATOM 710 C CA . GLN A 1 94 ? 17.75 25.031 22.141 1 98.62 94 GLN A CA 1
ATOM 711 C C . GLN A 1 94 ? 16.828 24.906 20.922 1 98.62 94 GLN A C 1
ATOM 713 O O . GLN A 1 94 ? 15.625 25.109 21.047 1 98.62 94 GLN A O 1
ATOM 718 N N . PRO A 1 95 ? 17.391 24.594 19.766 1 97.62 95 PRO A N 1
ATOM 719 C CA . PRO A 1 95 ? 16.594 24.625 18.547 1 97.62 95 PRO A CA 1
ATOM 720 C C . PRO A 1 95 ? 15.711 23.391 18.375 1 97.62 95 PRO A C 1
ATOM 722 O O . PRO A 1 95 ? 16.125 22.281 18.734 1 97.62 95 PRO A O 1
ATOM 725 N N . PHE A 1 96 ? 14.547 23.578 17.797 1 97.88 96 PHE A N 1
ATOM 726 C CA . PHE A 1 96 ? 13.617 22.5 17.469 1 97.88 96 PHE A CA 1
ATOM 727 C C . PHE A 1 96 ? 12.938 22.766 16.125 1 97.88 96 PHE A C 1
ATOM 729 O O . PHE A 1 96 ? 12.555 23.891 15.828 1 97.88 96 PHE A O 1
ATOM 736 N N . ALA A 1 97 ? 12.805 21.766 15.289 1 94.62 97 ALA A N 1
ATOM 737 C CA . ALA A 1 97 ? 11.914 21.781 14.133 1 94.62 97 ALA A CA 1
ATOM 738 C C . ALA A 1 97 ? 10.484 21.422 14.531 1 94.62 97 ALA A C 1
ATOM 740 O O . ALA A 1 97 ? 10.242 20.344 15.094 1 94.62 97 ALA A O 1
ATOM 741 N N . VAL A 1 98 ? 9.562 22.328 14.219 1 95.38 98 VAL A N 1
ATOM 742 C CA . VAL A 1 98 ? 8.203 22.078 14.695 1 95.38 98 VAL A CA 1
ATOM 743 C C . VAL A 1 98 ? 7.223 22.266 13.539 1 95.38 98 VAL A C 1
ATOM 745 O O . VAL A 1 98 ? 7.484 23.016 12.602 1 95.38 98 VAL A O 1
ATOM 748 N N . ILE A 1 99 ? 6.145 21.562 13.602 1 92.62 99 ILE A N 1
ATOM 749 C CA . ILE A 1 99 ? 4.996 21.828 12.75 1 92.62 99 ILE A CA 1
ATOM 750 C C . ILE A 1 99 ? 4.176 22.984 13.328 1 92.62 99 ILE A C 1
ATOM 752 O O . ILE A 1 99 ? 3.762 22.938 14.492 1 92.62 99 ILE A O 1
ATOM 756 N N . PHE A 1 100 ? 4.051 24.047 12.602 1 95.44 100 PHE A N 1
ATOM 757 C CA . PHE A 1 100 ? 3.105 25.078 12.984 1 95.44 100 PHE A CA 1
ATOM 758 C C . PHE A 1 100 ? 1.682 24.688 12.617 1 95.44 100 PHE A C 1
ATOM 760 O O . PHE A 1 100 ? 1.309 24.703 11.438 1 95.44 100 PHE A O 1
ATOM 767 N N . ASP A 1 101 ? 0.932 24.359 13.609 1 93.75 101 ASP A N 1
ATOM 768 C CA . ASP A 1 101 ? -0.299 23.594 13.406 1 93.75 101 ASP A CA 1
ATOM 769 C C . ASP A 1 101 ? -1.521 24.422 13.82 1 93.75 101 ASP A C 1
ATOM 771 O O . ASP A 1 101 ? -1.709 24.703 15 1 93.75 101 ASP A O 1
ATOM 775 N N . THR A 1 102 ? -2.383 24.703 12.891 1 95.25 102 THR A N 1
ATOM 776 C CA . THR A 1 102 ? -3.615 25.422 13.188 1 95.25 102 THR A CA 1
ATOM 777 C C . THR A 1 102 ? -4.723 24.469 13.594 1 95.25 102 THR A C 1
ATOM 779 O O . THR A 1 102 ? -5.828 24.891 13.945 1 95.25 102 THR A O 1
ATOM 782 N N . GLY A 1 103 ? -4.43 23.219 13.609 1 90 103 GLY A N 1
ATOM 783 C CA . GLY A 1 103 ? -5.375 22.203 14.07 1 90 103 GLY A CA 1
ATOM 784 C C . GLY A 1 103 ? -5.117 21.75 15.492 1 90 103 GLY A C 1
ATOM 785 O O . GLY A 1 103 ? -5.75 20.797 15.969 1 90 103 GLY A O 1
ATOM 786 N N . SER A 1 104 ? -4.176 22.344 16.125 1 89.5 104 SER A N 1
ATOM 787 C CA . SER A 1 104 ? -3.855 22.078 17.531 1 89.5 104 SER A CA 1
ATOM 788 C C . SER A 1 104 ? -3.396 23.359 18.234 1 89.5 104 SER A C 1
ATOM 790 O O . SER A 1 104 ? -3.031 24.328 17.578 1 89.5 104 SER A O 1
ATOM 792 N N . SER A 1 105 ? -3.404 23.25 19.594 1 92.69 105 SER A N 1
ATOM 793 C CA . SER A 1 105 ? -3.191 24.516 20.297 1 92.69 105 SER A CA 1
ATOM 794 C C . SER A 1 105 ? -1.895 24.484 21.109 1 92.69 105 SER A C 1
ATOM 796 O O . SER A 1 105 ? -1.297 25.531 21.375 1 92.69 105 SER A O 1
ATOM 798 N N . ASN A 1 106 ? -1.495 23.328 21.484 1 93.19 106 ASN A N 1
ATOM 799 C CA . ASN A 1 106 ? -0.393 23.281 22.438 1 93.19 106 ASN A CA 1
ATOM 800 C C . ASN A 1 106 ? 0.959 23.25 21.734 1 93.19 106 ASN A C 1
ATOM 802 O O . ASN A 1 106 ? 1.077 22.703 20.641 1 93.19 106 ASN A O 1
ATOM 806 N N . LEU A 1 107 ? 1.899 23.859 22.453 1 96.62 107 LEU A N 1
ATOM 807 C CA . LEU A 1 107 ? 3.305 23.703 22.094 1 96.62 107 LEU A CA 1
ATOM 808 C C . LEU A 1 107 ? 3.924 22.531 22.859 1 96.62 107 LEU A C 1
ATOM 810 O O . LEU A 1 107 ? 3.758 22.422 24.078 1 96.62 107 LEU A O 1
ATOM 814 N N . TRP A 1 108 ? 4.598 21.672 22.172 1 95.69 108 TRP A N 1
ATOM 815 C CA . TRP A 1 108 ? 5.332 20.641 22.891 1 95.69 108 TRP A CA 1
ATOM 816 C C . TRP A 1 108 ? 6.582 20.219 22.125 1 95.69 108 TRP A C 1
ATOM 818 O O . TRP A 1 108 ? 6.621 20.312 20.891 1 95.69 108 TRP A O 1
ATOM 828 N N . VAL A 1 109 ? 7.633 19.812 22.797 1 97.25 109 VAL A N 1
ATOM 829 C CA . VAL A 1 109 ? 8.883 19.234 22.281 1 97.25 109 VAL A CA 1
ATOM 830 C C . VAL A 1 109 ? 9.273 18.031 23.125 1 97.25 109 VAL A C 1
ATOM 832 O O . VAL A 1 109 ? 8.844 17.891 24.281 1 97.25 109 VAL A O 1
ATOM 835 N N . PRO A 1 110 ? 10.062 17.156 22.547 1 96.25 110 PRO A N 1
ATOM 836 C CA . PRO A 1 110 ? 10.453 15.977 23.344 1 96.25 110 PRO A CA 1
ATOM 837 C C . PRO A 1 110 ? 11.5 16.297 24.391 1 96.25 110 PRO A C 1
ATOM 839 O O . PRO A 1 110 ? 12.391 17.125 24.156 1 96.25 110 PRO A O 1
ATOM 842 N N . ASP A 1 111 ? 11.391 15.641 25.5 1 96.62 111 ASP A N 1
ATOM 843 C CA . ASP A 1 111 ? 12.414 15.781 26.531 1 96.62 111 ASP A CA 1
ATOM 844 C C . ASP A 1 111 ? 13.234 14.5 26.672 1 96.62 111 ASP A C 1
ATOM 846 O O . ASP A 1 111 ? 13.977 14.328 27.641 1 96.62 111 ASP A O 1
ATOM 850 N N . LYS A 1 112 ? 13.008 13.656 25.828 1 93.44 112 LYS A N 1
ATOM 851 C CA . LYS A 1 112 ? 13.82 12.453 25.703 1 93.44 112 LYS A CA 1
ATOM 852 C C . LYS A 1 112 ? 14.094 12.117 24.234 1 93.44 112 LYS A C 1
ATOM 854 O O . LYS A 1 112 ? 13.445 12.648 23.344 1 93.44 112 LYS A O 1
ATOM 859 N N . LYS A 1 113 ? 15.062 11.242 24.109 1 88.81 113 LYS A N 1
ATOM 860 C CA . LYS A 1 113 ? 15.508 10.961 22.75 1 88.81 113 LYS A CA 1
ATOM 861 C C . LYS A 1 113 ? 14.539 10.023 22.031 1 88.81 113 LYS A C 1
ATOM 863 O O . LYS A 1 113 ? 14.234 8.938 22.547 1 88.81 113 LYS A O 1
ATOM 868 N N . PHE A 1 114 ? 14.023 10.492 20.969 1 87.19 114 PHE A N 1
ATOM 869 C CA . PHE A 1 114 ? 13.242 9.703 20.031 1 87.19 114 PHE A CA 1
ATOM 870 C C . PHE A 1 114 ? 13.859 9.766 18.641 1 87.19 114 PHE A C 1
ATOM 872 O O . PHE A 1 114 ? 13.727 10.773 17.938 1 87.19 114 PHE A O 1
ATOM 879 N N . GLY A 1 115 ? 14.422 8.742 18.281 1 80.81 115 GLY A N 1
ATOM 880 C CA . GLY A 1 115 ? 15.102 8.805 17 1 80.81 115 GLY A CA 1
ATOM 881 C C . GLY A 1 115 ? 16.203 9.844 16.953 1 80.81 115 GLY A C 1
ATOM 882 O O . GLY A 1 115 ? 17.062 9.875 17.828 1 80.81 115 GLY A O 1
ATOM 883 N N . SER A 1 116 ? 16.156 10.617 15.828 1 82.56 116 SER A N 1
ATOM 884 C CA . SER A 1 116 ? 17.188 11.625 15.633 1 82.56 116 SER A CA 1
ATOM 885 C C . SER A 1 116 ? 16.688 13.008 16.047 1 82.56 116 SER A C 1
ATOM 887 O O . SER A 1 116 ? 17.312 14.023 15.711 1 82.56 116 SER A O 1
ATOM 889 N N . HIS A 1 117 ? 15.633 13.055 16.75 1 90.81 117 HIS A N 1
ATOM 890 C CA . HIS A 1 117 ? 15.016 14.328 17.094 1 90.81 117 HIS A CA 1
ATOM 891 C C . HIS A 1 117 ? 15.82 15.055 18.172 1 90.81 117 HIS A C 1
ATOM 893 O O . HIS A 1 117 ? 16.469 14.43 19 1 90.81 117 HIS A O 1
ATOM 899 N N . ASN A 1 118 ? 15.781 16.344 18.125 1 94.25 118 ASN A N 1
ATOM 900 C CA . ASN A 1 118 ? 16.344 17.156 19.203 1 94.25 118 ASN A CA 1
ATOM 901 C C . ASN A 1 118 ? 15.547 16.984 20.5 1 94.25 118 ASN A C 1
ATOM 903 O O . ASN A 1 118 ? 14.344 16.734 20.469 1 94.25 118 ASN A O 1
ATOM 907 N N . VAL A 1 119 ? 16.312 17.125 21.547 1 96.56 119 VAL A N 1
ATOM 908 C CA . VAL A 1 119 ? 15.727 16.906 22.875 1 96.56 119 VAL A CA 1
ATOM 909 C C . VAL A 1 119 ? 15.898 18.156 23.719 1 96.56 119 VAL A C 1
ATOM 911 O O . VAL A 1 119 ? 16.984 18.75 23.766 1 96.56 119 VAL A O 1
ATOM 914 N N . TYR A 1 120 ? 14.828 18.562 24.328 1 98.5 120 TYR A N 1
ATOM 915 C CA . TYR A 1 120 ? 14.891 19.688 25.25 1 98.5 120 TYR A CA 1
ATOM 916 C C . TYR A 1 120 ? 15.5 19.25 26.578 1 98.5 120 TYR A C 1
ATOM 918 O O . TYR A 1 120 ? 15.086 18.25 27.172 1 98.5 120 TYR A O 1
ATOM 926 N N . ASP A 1 121 ? 16.438 19.953 27 1 98.25 121 ASP A N 1
ATOM 927 C CA . ASP A 1 121 ? 17.094 19.719 28.281 1 98.25 121 ASP A CA 1
ATOM 928 C C . ASP A 1 121 ? 16.891 20.922 29.219 1 98.25 121 ASP A C 1
ATOM 930 O O . ASP A 1 121 ? 17.609 21.906 29.141 1 98.25 121 ASP A O 1
ATOM 934 N N . HIS A 1 122 ? 15.984 20.766 30.172 1 98.06 122 HIS A N 1
ATOM 935 C CA . HIS A 1 122 ? 15.625 21.922 31 1 98.06 122 HIS A CA 1
ATOM 936 C C . HIS A 1 122 ? 16.734 22.25 31.984 1 98.06 122 HIS A C 1
ATOM 938 O O . HIS A 1 122 ? 16.781 23.359 32.531 1 98.06 122 HIS A O 1
ATOM 944 N N . ASP A 1 123 ? 17.641 21.422 32.25 1 97.75 123 ASP A N 1
ATOM 945 C CA . ASP A 1 123 ? 18.766 21.688 33.156 1 97.75 123 ASP A CA 1
ATOM 946 C C . ASP A 1 123 ? 19.734 22.703 32.531 1 97.75 123 ASP A C 1
ATOM 948 O O . ASP A 1 123 ? 20.531 23.312 33.25 1 97.75 123 ASP A O 1
ATOM 952 N N . LYS A 1 124 ? 19.641 22.797 31.266 1 98.06 124 LYS A N 1
ATOM 953 C CA . LYS A 1 124 ? 20.594 23.656 30.562 1 98.06 124 LYS A CA 1
ATOM 954 C C . LYS A 1 124 ? 20.047 25.062 30.406 1 98.06 124 LYS A C 1
ATOM 956 O O . LYS A 1 124 ? 20.75 25.969 29.922 1 98.06 124 LYS A O 1
ATOM 961 N N . SER A 1 125 ? 18.844 25.25 30.75 1 98.62 125 SER A N 1
ATOM 962 C CA . SER A 1 125 ? 18.219 26.547 30.516 1 98.62 125 SER A CA 1
ATOM 963 C C . SER A 1 125 ? 18.125 27.359 31.797 1 98.62 125 SER A C 1
ATOM 965 O O . SER A 1 125 ? 17.484 26.938 32.75 1 98.62 125 SER A O 1
ATOM 967 N N . SER A 1 126 ? 18.609 28.562 31.812 1 98.56 126 SER A N 1
ATOM 968 C CA . SER A 1 126 ? 18.547 29.453 32.969 1 98.56 126 SER A CA 1
ATOM 969 C C . SER A 1 126 ? 17.172 30.094 33.094 1 98.56 126 SER A C 1
ATOM 971 O O . SER A 1 126 ? 16.844 30.656 34.156 1 98.56 126 SER A O 1
ATOM 973 N N . THR A 1 127 ? 16.312 30.062 32.125 1 98.56 127 THR A N 1
ATOM 974 C CA . THR A 1 127 ? 15 30.688 32.188 1 98.56 127 THR A CA 1
ATOM 975 C C . THR A 1 127 ? 13.906 29.641 32.375 1 98.56 127 THR A C 1
ATOM 977 O O . THR A 1 127 ? 12.719 29.969 32.375 1 98.56 127 THR A O 1
ATOM 980 N N . TYR A 1 128 ? 14.383 28.406 32.594 1 98.44 128 TYR A N 1
ATOM 981 C CA . TYR A 1 128 ? 13.453 27.312 32.844 1 98.44 128 TYR A CA 1
ATOM 982 C C . TYR A 1 128 ? 12.703 27.531 34.156 1 98.44 128 TYR A C 1
ATOM 984 O O . TYR A 1 128 ? 13.305 27.922 35.188 1 98.44 128 TYR A O 1
ATOM 992 N N . LYS A 1 129 ? 11.375 27.344 34.156 1 98.19 129 LYS A N 1
ATOM 993 C CA . LYS A 1 129 ? 10.531 27.297 35.344 1 98.19 129 LYS A CA 1
ATOM 994 C C . LYS A 1 129 ? 9.742 25.984 35.406 1 98.19 129 LYS A C 1
ATOM 996 O O . LYS A 1 129 ? 8.898 25.719 34.562 1 98.19 129 LYS A O 1
ATOM 1001 N N . PRO A 1 130 ? 10.008 25.188 36.438 1 96.25 130 PRO A N 1
ATOM 1002 C CA . PRO A 1 130 ? 9.258 23.922 36.562 1 96.25 130 PRO A CA 1
ATOM 1003 C C . PRO A 1 130 ? 7.766 24.156 36.781 1 96.25 130 PRO A C 1
ATOM 1005 O O . PRO A 1 130 ? 7.379 25.094 37.469 1 96.25 130 PRO A O 1
ATOM 1008 N N . ASN A 1 131 ? 6.992 23.438 36.188 1 93.44 131 ASN A N 1
ATOM 1009 C CA . ASN A 1 131 ? 5.551 23.375 36.406 1 93.44 131 ASN A CA 1
ATOM 1010 C C . ASN A 1 131 ? 5.105 21.984 36.844 1 93.44 131 ASN A C 1
ATOM 1012 O O . ASN A 1 131 ? 4.633 21.781 37.969 1 93.44 131 ASN A O 1
ATOM 1016 N N . GLY A 1 132 ? 5.352 21 35.969 1 91.88 132 GLY A N 1
ATOM 1017 C CA . GLY A 1 132 ? 5.199 19.609 36.375 1 91.88 132 GLY A CA 1
ATOM 1018 C C . GLY A 1 132 ? 3.795 19.078 36.156 1 91.88 132 GLY A C 1
ATOM 1019 O O . GLY A 1 132 ? 3.555 17.875 36.281 1 91.88 132 GLY A O 1
ATOM 1020 N N . THR A 1 133 ? 2.848 19.969 35.844 1 94.06 133 THR A N 1
ATOM 1021 C CA . THR A 1 133 ? 1.49 19.5 35.562 1 94.06 133 THR A CA 1
ATOM 1022 C C . THR A 1 133 ? 1.486 18.469 34.438 1 94.06 133 THR A C 1
ATOM 1024 O O . THR A 1 133 ? 2.174 18.625 33.438 1 94.06 133 THR A O 1
ATOM 1027 N N . ALA A 1 134 ? 0.673 17.438 34.688 1 92.75 134 ALA A N 1
ATOM 1028 C CA . ALA A 1 134 ? 0.589 16.359 33.719 1 92.75 134 ALA A CA 1
ATOM 1029 C C . ALA A 1 134 ? -0.019 16.875 32.406 1 92.75 134 ALA A C 1
ATOM 1031 O O . ALA A 1 134 ? -0.964 17.672 32.406 1 92.75 134 ALA A O 1
ATOM 1032 N N . PHE A 1 135 ? 0.577 16.453 31.359 1 91.88 135 PHE A N 1
ATOM 1033 C CA . PHE A 1 135 ? 0.115 16.75 30.016 1 91.88 135 PHE A CA 1
ATOM 1034 C C . PHE A 1 135 ? -0.283 15.484 29.266 1 91.88 135 PHE A C 1
ATOM 1036 O O . PHE A 1 135 ? 0.531 14.57 29.109 1 91.88 135 PHE A O 1
ATOM 1043 N N . ASP A 1 136 ? -1.521 15.43 28.797 1 86.94 136 ASP A N 1
ATOM 1044 C CA . ASP A 1 136 ? -2.043 14.297 28.031 1 86.94 136 ASP A CA 1
ATOM 1045 C C . ASP A 1 136 ? -2.902 14.766 26.859 1 86.94 136 ASP A C 1
ATOM 1047 O O . ASP A 1 136 ? -3.865 15.516 27.062 1 86.94 136 ASP A O 1
ATOM 1051 N N . ILE A 1 137 ? -2.463 14.328 25.734 1 82.62 137 ILE A N 1
ATOM 1052 C CA . ILE A 1 137 ? -3.254 14.664 24.562 1 82.62 137 ILE A CA 1
ATOM 1053 C C . ILE A 1 137 ? -3.439 13.422 23.688 1 82.62 137 ILE A C 1
ATOM 1055 O O . ILE A 1 137 ? -2.564 12.555 23.641 1 82.62 137 ILE A O 1
ATOM 1059 N N . MET A 1 138 ? -4.57 13.312 23.094 1 74.19 138 MET A N 1
ATOM 1060 C CA . MET A 1 138 ? -4.895 12.219 22.188 1 74.19 138 MET A CA 1
ATOM 1061 C C . MET A 1 138 ? -5.008 12.727 20.75 1 74.19 138 MET A C 1
ATOM 1063 O O . MET A 1 138 ? -5.859 13.562 20.453 1 74.19 138 MET A O 1
ATOM 1067 N N . TYR A 1 139 ? -4.086 12.258 19.953 1 70.81 139 TYR A N 1
ATOM 1068 C CA . TYR A 1 139 ? -4.188 12.523 18.531 1 70.81 139 TYR A CA 1
ATOM 1069 C C . TYR A 1 139 ? -4.844 11.352 17.797 1 70.81 139 TYR A C 1
ATOM 1071 O O . TYR A 1 139 ? -5.078 10.297 18.391 1 70.81 139 TYR A O 1
ATOM 1079 N N . GLY A 1 140 ? -5.312 11.594 16.531 1 64.69 140 GLY A N 1
ATOM 1080 C CA . GLY A 1 140 ? -5.844 10.492 15.742 1 64.69 140 GLY A CA 1
ATOM 1081 C C . GLY A 1 140 ? -4.914 9.297 15.688 1 64.69 140 GLY A C 1
ATOM 1082 O O . GLY A 1 140 ? -5.367 8.156 15.672 1 64.69 140 GLY A O 1
ATOM 1083 N N . SER A 1 141 ? -3.611 9.531 15.695 1 64.06 141 SER A N 1
ATOM 1084 C CA . SER A 1 141 ? -2.584 8.5 15.602 1 64.06 141 SER A CA 1
ATOM 1085 C C . SER A 1 141 ? -2.344 7.824 16.953 1 64.06 141 SER A C 1
ATOM 1087 O O . SER A 1 141 ? -1.712 6.77 17.016 1 64.06 141 SER A O 1
ATOM 1089 N N . GLY A 1 142 ? -2.773 8.562 18.094 1 70.5 142 GLY A N 1
ATOM 1090 C CA . GLY A 1 142 ? -2.574 7.988 19.422 1 70.5 142 GLY A CA 1
ATOM 1091 C C . GLY A 1 142 ? -2.176 9.016 20.469 1 70.5 142 GLY A C 1
ATOM 1092 O O . GLY A 1 142 ? -2.135 10.211 20.172 1 70.5 142 GLY A O 1
ATOM 1093 N N . PRO A 1 143 ? -1.938 8.508 21.625 1 76.69 143 PRO A N 1
ATOM 1094 C CA . PRO A 1 143 ? -1.693 9.414 22.766 1 76.69 143 PRO A CA 1
ATOM 1095 C C . PRO A 1 143 ? -0.269 9.969 22.781 1 76.69 143 PRO A C 1
ATOM 1097 O O . PRO A 1 143 ? 0.675 9.258 22.406 1 76.69 143 PRO A O 1
ATOM 1100 N N . VAL A 1 144 ? -0.159 11.148 23.234 1 83.88 144 VAL A N 1
ATOM 1101 C CA . VAL A 1 144 ? 1.095 11.828 23.547 1 83.88 144 VAL A CA 1
ATOM 1102 C C . VAL A 1 144 ? 1.03 12.43 24.953 1 83.88 144 VAL A C 1
ATOM 1104 O O . VAL A 1 144 ? 0.04 13.07 25.312 1 83.88 144 VAL A O 1
ATOM 1107 N N . SER A 1 145 ? 2.096 12.078 25.719 1 90.81 145 SER A N 1
ATOM 1108 C CA . SER A 1 145 ? 2.018 12.586 27.094 1 90.81 145 SER A CA 1
ATOM 1109 C C . SER A 1 145 ? 3.385 13.039 27.594 1 90.81 145 SER A C 1
ATOM 1111 O O . SER A 1 145 ? 4.41 12.734 26.969 1 90.81 145 SER A O 1
ATOM 1113 N N . GLY A 1 146 ? 3.344 13.797 28.688 1 95.12 146 GLY A N 1
ATOM 1114 C CA . GLY A 1 146 ? 4.48 14.375 29.391 1 95.12 146 GLY A CA 1
ATOM 1115 C C . GLY A 1 146 ? 4.078 15.281 30.547 1 95.12 146 GLY A C 1
ATOM 1116 O O . GLY A 1 146 ? 3.262 14.906 31.375 1 95.12 146 GLY A O 1
ATOM 1117 N N . PHE A 1 147 ? 4.746 16.422 30.578 1 96.06 147 PHE A N 1
ATOM 1118 C CA . PHE A 1 147 ? 4.395 17.391 31.609 1 96.06 147 PHE A CA 1
ATOM 1119 C C . PHE A 1 147 ? 4.652 18.812 31.141 1 96.06 147 PHE A C 1
ATOM 1121 O O . PHE A 1 147 ? 5.465 19.031 30.234 1 96.06 147 PHE A O 1
ATOM 1128 N N . LEU A 1 148 ? 3.967 19.766 31.766 1 97.12 148 LEU A N 1
ATOM 1129 C CA . LEU A 1 148 ? 4.062 21.172 31.391 1 97.12 148 LEU A CA 1
ATOM 1130 C C . LEU A 1 148 ? 5.281 21.828 32.031 1 97.12 148 LEU A C 1
ATOM 1132 O O . LEU A 1 148 ? 5.648 21.484 33.156 1 97.12 148 LEU A O 1
ATOM 1136 N N . SER A 1 149 ? 5.883 22.688 31.281 1 97.94 149 SER A N 1
ATOM 1137 C CA . SER A 1 149 ? 6.984 23.547 31.719 1 97.94 149 SER A CA 1
ATOM 1138 C C . SER A 1 149 ? 6.852 24.953 31.141 1 97.94 149 SER A C 1
ATOM 1140 O O . SER A 1 149 ? 5.969 25.219 30.328 1 97.94 149 SER A O 1
ATOM 1142 N N . GLN A 1 150 ? 7.652 25.859 31.656 1 98.25 150 GLN A N 1
ATOM 1143 C CA . GLN A 1 150 ? 7.727 27.219 31.125 1 98.25 150 GLN A CA 1
ATOM 1144 C C . GLN A 1 150 ? 9.164 27.594 30.781 1 98.25 150 GLN A C 1
ATOM 1146 O O . GLN A 1 150 ? 10.094 27.25 31.531 1 98.25 150 GLN A O 1
ATOM 1151 N N . ASP A 1 151 ? 9.328 28.234 29.703 1 98.69 151 ASP A N 1
ATOM 1152 C CA . ASP A 1 151 ? 10.648 28.734 29.312 1 98.69 151 ASP A CA 1
ATOM 1153 C C . ASP A 1 151 ? 10.539 29.812 28.234 1 98.69 151 ASP A C 1
ATOM 1155 O O . ASP A 1 151 ? 9.438 30.156 27.797 1 98.69 151 ASP A O 1
ATOM 1159 N N . LYS A 1 152 ? 11.641 30.453 27.984 1 98.62 152 LYS A N 1
ATOM 1160 C CA . LYS A 1 152 ? 11.711 31.453 26.922 1 98.62 152 LYS A CA 1
ATOM 1161 C C . LYS A 1 152 ? 11.547 30.812 25.547 1 98.62 152 LYS A C 1
ATOM 1163 O O . LYS A 1 152 ? 12.211 29.828 25.234 1 98.62 152 LYS A O 1
ATOM 1168 N N . LEU A 1 153 ? 10.602 31.328 24.766 1 98.69 153 LEU A N 1
ATOM 1169 C CA . LEU A 1 153 ? 10.352 30.891 23.391 1 98.69 153 LEU A CA 1
ATOM 1170 C C . LEU A 1 153 ? 10.859 31.922 22.391 1 98.69 153 LEU A C 1
ATOM 1172 O O . LEU A 1 153 ? 10.602 33.125 22.547 1 98.69 153 LEU A O 1
ATOM 1176 N N . GLU A 1 154 ? 11.594 31.484 21.391 1 98 154 GLU A N 1
ATOM 1177 C CA . GLU A 1 154 ? 12.078 32.375 20.359 1 98 154 GLU A CA 1
ATOM 1178 C C . GLU A 1 154 ? 11.766 31.812 18.969 1 98 154 GLU A C 1
ATOM 1180 O O . GLU A 1 154 ? 11.883 30.609 18.734 1 98 154 GLU A O 1
ATOM 1185 N N . LEU A 1 155 ? 11.328 32.688 18.062 1 95.69 155 LEU A N 1
ATOM 1186 C CA . LEU A 1 155 ? 11.125 32.344 16.672 1 95.69 155 LEU A CA 1
ATOM 1187 C C . LEU A 1 155 ? 11.047 33.594 15.805 1 95.69 155 LEU A C 1
ATOM 1189 O O . LEU A 1 155 ? 10.461 34.594 16.219 1 95.69 155 LEU A O 1
ATOM 1193 N N . GLY A 1 156 ? 11.664 33.594 14.641 1 90.81 156 GLY A N 1
ATOM 1194 C CA . GLY A 1 156 ? 11.555 34.688 13.672 1 90.81 156 GLY A CA 1
ATOM 1195 C C . GLY A 1 156 ? 11.906 36.031 14.242 1 90.81 156 GLY A C 1
ATOM 1196 O O . GLY A 1 156 ? 11.266 37.031 13.922 1 90.81 156 GLY A O 1
ATOM 1197 N N . GLY A 1 157 ? 12.672 36.094 15.195 1 90.56 157 GLY A N 1
ATOM 1198 C CA . GLY A 1 157 ? 13.062 37.344 15.812 1 90.56 157 GLY A CA 1
ATOM 1199 C C . GLY A 1 157 ? 12.211 37.719 17 1 90.56 157 GLY A C 1
ATOM 1200 O O . GLY A 1 157 ? 12.461 38.75 17.656 1 90.56 157 GLY A O 1
ATOM 1201 N N . LEU A 1 158 ? 11.234 36.906 17.25 1 94.31 158 LEU A N 1
ATOM 1202 C CA . LEU A 1 158 ? 10.352 37.156 18.375 1 94.31 158 LEU A CA 1
ATOM 1203 C C . LEU A 1 158 ? 10.844 36.375 19.609 1 94.31 158 LEU A C 1
ATOM 1205 O O . LEU A 1 158 ? 11.406 35.312 19.5 1 94.31 158 LEU A O 1
ATOM 1209 N N . THR A 1 159 ? 10.633 37 20.703 1 97.06 159 THR A N 1
ATOM 1210 C CA . THR A 1 159 ? 10.898 36.375 21.984 1 97.06 159 THR A CA 1
ATOM 1211 C C . THR A 1 159 ? 9.672 36.438 22.891 1 97.06 159 THR A C 1
ATOM 1213 O O . THR A 1 159 ? 9.133 37.5 23.156 1 97.06 159 THR A O 1
ATOM 1216 N N . VAL A 1 160 ? 9.211 35.344 23.344 1 97.81 160 VAL A N 1
ATOM 1217 C CA . VAL A 1 160 ? 8.102 35.25 24.297 1 97.81 160 VAL A CA 1
ATOM 1218 C C . VAL A 1 160 ? 8.609 34.688 25.625 1 97.81 160 VAL A C 1
ATOM 1220 O O . VAL A 1 160 ? 8.859 33.5 25.75 1 97.81 160 VAL A O 1
ATOM 1223 N N . PRO A 1 161 ? 8.648 35.531 26.609 1 97 161 PRO A N 1
ATOM 1224 C CA . PRO A 1 161 ? 9.141 35.031 27.891 1 97 161 PRO A CA 1
ATOM 1225 C C . PRO A 1 161 ? 8.141 34.125 28.578 1 97 161 PRO A C 1
ATOM 1227 O O . PRO A 1 161 ? 6.93 34.25 28.406 1 97 161 PRO A O 1
ATOM 1230 N N . ASP A 1 162 ? 8.555 33.125 29.281 1 97.25 162 ASP A N 1
ATOM 1231 C CA . ASP A 1 162 ? 7.797 32.281 30.188 1 97.25 162 ASP A CA 1
ATOM 1232 C C . ASP A 1 162 ? 6.656 31.578 29.469 1 97.25 162 ASP A C 1
ATOM 1234 O O . ASP A 1 162 ? 5.535 31.516 29.969 1 97.25 162 ASP A O 1
ATOM 1238 N N . GLN A 1 163 ? 6.879 31.141 28.266 1 98.19 163 GLN A N 1
ATOM 1239 C CA . GLN A 1 163 ? 5.863 30.422 27.516 1 98.19 163 GLN A CA 1
ATOM 1240 C C . GLN A 1 163 ? 5.652 29.016 28.062 1 98.19 163 GLN A C 1
ATOM 1242 O O . GLN A 1 163 ? 6.613 28.266 28.281 1 98.19 163 GLN A O 1
ATOM 1247 N N . TYR A 1 164 ? 4.371 28.703 28.328 1 97.69 164 TYR A N 1
ATOM 1248 C CA . TYR A 1 164 ? 4.027 27.328 28.688 1 97.69 164 TYR A CA 1
ATOM 1249 C C . TYR A 1 164 ? 4.191 26.406 27.5 1 97.69 164 TYR A C 1
ATOM 1251 O O . TYR A 1 164 ? 3.84 26.75 26.359 1 97.69 164 TYR A O 1
ATOM 1259 N N . PHE A 1 165 ? 4.777 25.219 27.703 1 98 165 PHE A N 1
ATOM 1260 C CA . PHE A 1 165 ? 4.883 24.156 26.719 1 98 165 PHE A CA 1
ATOM 1261 C C . PHE A 1 165 ? 4.984 22.797 27.406 1 98 165 PHE A C 1
ATOM 1263 O O . PHE A 1 165 ? 5.172 22.719 28.625 1 98 165 PHE A O 1
ATOM 1270 N N . ALA A 1 166 ? 4.734 21.766 26.703 1 97.31 166 ALA A N 1
ATOM 1271 C CA . ALA A 1 166 ? 4.844 20.422 27.266 1 97.31 166 ALA A CA 1
ATOM 1272 C C . ALA A 1 166 ? 6.176 19.766 26.891 1 97.31 166 ALA A C 1
ATOM 1274 O O . ALA A 1 166 ? 6.602 19.828 25.734 1 97.31 166 ALA A O 1
ATOM 1275 N N . GLU A 1 167 ? 6.848 19.281 27.844 1 97.88 167 GLU A N 1
ATOM 1276 C CA . GLU A 1 167 ? 7.914 18.312 27.625 1 97.88 167 GLU A CA 1
ATOM 1277 C C . GLU A 1 167 ? 7.352 16.906 27.453 1 97.88 167 GLU A C 1
ATOM 1279 O O . GLU A 1 167 ? 6.863 16.297 28.422 1 97.88 167 GLU A O 1
ATOM 1284 N N . VAL A 1 168 ? 7.469 16.406 26.281 1 95.25 168 VAL A N 1
ATOM 1285 C CA . VAL A 1 168 ? 6.82 15.141 25.953 1 95.25 168 VAL A CA 1
ATOM 1286 C C . VAL A 1 168 ? 7.824 13.992 26.062 1 95.25 168 VAL A C 1
ATOM 1288 O O . VAL A 1 168 ? 8.945 14.094 25.547 1 95.25 168 VAL A O 1
ATOM 1291 N N . ASN A 1 169 ? 7.43 12.891 26.672 1 93.31 169 ASN A N 1
ATOM 1292 C CA . ASN A 1 169 ? 8.328 11.75 26.828 1 93.31 169 ASN A CA 1
ATOM 1293 C C . ASN A 1 169 ? 7.621 10.438 26.516 1 93.31 169 ASN A C 1
ATOM 1295 O O . ASN A 1 169 ? 8.227 9.367 26.594 1 93.31 169 ASN A O 1
ATOM 1299 N N . VAL A 1 170 ? 6.367 10.477 26.172 1 86.19 170 VAL A N 1
ATOM 1300 C CA . VAL A 1 170 ? 5.609 9.352 25.656 1 86.19 170 VAL A CA 1
ATOM 1301 C C . VAL A 1 170 ? 5.012 9.711 24.297 1 86.19 170 VAL A C 1
ATOM 1303 O O . VAL A 1 170 ? 4.176 10.617 24.203 1 86.19 170 VAL A O 1
ATOM 1306 N N . THR A 1 171 ? 5.484 9.008 23.234 1 80.75 171 THR A N 1
ATOM 1307 C CA . THR A 1 171 ? 5.055 9.359 21.891 1 80.75 171 THR A CA 1
ATOM 1308 C C . THR A 1 171 ? 4.492 8.148 21.156 1 80.75 171 THR A C 1
ATOM 1310 O O . THR A 1 171 ? 4.535 8.078 19.922 1 80.75 171 THR A O 1
ATOM 1313 N N . LYS A 1 172 ? 4.156 7.129 21.797 1 73.25 172 LYS A N 1
ATOM 1314 C CA . LYS A 1 172 ? 3.672 5.887 21.188 1 73.25 172 LYS A CA 1
ATOM 1315 C C . LYS A 1 172 ? 2.525 6.156 20.219 1 73.25 172 LYS A C 1
ATOM 1317 O O . LYS A 1 172 ? 2.404 5.484 19.188 1 73.25 172 LYS A O 1
ATOM 1322 N N . GLY A 1 173 ? 1.833 7.188 20.578 1 71.31 173 GLY A N 1
ATOM 1323 C CA . GLY A 1 173 ? 0.671 7.516 19.781 1 71.31 173 GLY A CA 1
ATOM 1324 C C . GLY A 1 173 ? 1.031 8.086 18.422 1 71.31 173 GLY A C 1
ATOM 1325 O O . GLY A 1 173 ? 0.203 8.109 17.5 1 71.31 173 GLY A O 1
ATOM 1326 N N . LEU A 1 174 ? 2.191 8.609 18.234 1 74.5 174 LEU A N 1
ATOM 1327 C CA . LEU A 1 174 ? 2.594 9.234 16.984 1 74.5 174 LEU A CA 1
ATOM 1328 C C . LEU A 1 174 ? 3.088 8.195 15.984 1 74.5 174 LEU A C 1
ATOM 1330 O O . LEU A 1 174 ? 3.197 8.469 14.789 1 74.5 174 LEU A O 1
ATOM 1334 N N . GLY A 1 175 ? 3.307 7.043 16.453 1 68.62 175 GLY A N 1
ATOM 1335 C CA . GLY A 1 175 ? 3.656 5.938 15.57 1 68.62 175 GLY A CA 1
ATOM 1336 C C . GLY A 1 175 ? 5.094 5.988 15.094 1 68.62 175 GLY A C 1
ATOM 1337 O O . GLY A 1 175 ? 5.848 6.891 15.461 1 68.62 175 GLY A O 1
ATOM 1338 N N . PRO A 1 176 ? 5.477 5.066 14.297 1 65.88 176 PRO A N 1
ATOM 1339 C CA . PRO A 1 176 ? 6.859 4.949 13.828 1 65.88 176 PRO A CA 1
ATOM 1340 C C . PRO A 1 176 ? 7.273 6.098 12.906 1 65.88 176 PRO A C 1
ATOM 1342 O O . PRO A 1 176 ? 8.453 6.441 12.844 1 65.88 176 PRO A O 1
ATOM 1345 N N . ALA A 1 177 ? 6.332 6.648 12.281 1 66.75 177 ALA A N 1
ATOM 1346 C CA . ALA A 1 177 ? 6.633 7.734 11.359 1 66.75 177 ALA A CA 1
ATOM 1347 C C . ALA A 1 177 ? 7.254 8.922 12.086 1 66.75 177 ALA A C 1
ATOM 1349 O O . ALA A 1 177 ? 8.094 9.633 11.531 1 66.75 177 ALA A O 1
ATOM 1350 N N . TYR A 1 178 ? 6.918 9.125 13.289 1 77.62 178 TYR A N 1
ATOM 1351 C CA . TYR A 1 178 ? 7.508 10.203 14.07 1 77.62 178 TYR A CA 1
ATOM 1352 C C . TYR A 1 178 ? 9 9.984 14.266 1 77.62 178 TYR A C 1
ATOM 1354 O O . TYR A 1 178 ? 9.797 10.93 14.172 1 77.62 178 TYR A O 1
ATOM 1362 N N . TYR A 1 179 ? 9.344 8.766 14.469 1 75.06 179 TYR A N 1
ATOM 1363 C CA . TYR A 1 179 ? 10.742 8.445 14.742 1 75.06 179 TYR A CA 1
ATOM 1364 C C . TYR A 1 179 ? 11.617 8.742 13.531 1 75.06 179 TYR A C 1
ATOM 1366 O O . TYR A 1 179 ? 12.805 9.055 13.68 1 75.06 179 TYR A O 1
ATOM 1374 N N . LEU A 1 180 ? 10.969 8.719 12.477 1 70.5 180 LEU A N 1
ATOM 1375 C CA . LEU A 1 180 ? 11.727 8.906 11.242 1 70.5 180 LEU A CA 1
ATOM 1376 C C . LEU A 1 180 ? 11.438 10.281 10.633 1 70.5 180 LEU A C 1
ATOM 1378 O O . LEU A 1 180 ? 11.984 10.625 9.586 1 70.5 180 LEU A O 1
ATOM 1382 N N . GLY A 1 181 ? 10.648 11.016 11.25 1 76.62 181 GLY A N 1
ATOM 1383 C CA . GLY A 1 181 ? 10.219 12.297 10.727 1 76.62 181 GLY A CA 1
ATOM 1384 C C . GLY A 1 181 ? 11.25 13.391 10.914 1 76.62 181 GLY A C 1
ATOM 1385 O O . GLY A 1 181 ? 12.266 13.188 11.586 1 76.62 181 GLY A O 1
ATOM 1386 N N . LYS A 1 182 ? 10.898 14.523 10.281 1 78.69 182 LYS A N 1
ATOM 1387 C CA . LYS A 1 182 ? 11.852 15.633 10.273 1 78.69 182 LYS A CA 1
ATOM 1388 C C . LYS A 1 182 ? 11.484 16.672 11.32 1 78.69 182 LYS A C 1
ATOM 1390 O O . LYS A 1 182 ? 12.266 17.594 11.586 1 78.69 182 LYS A O 1
ATOM 1395 N N . PHE A 1 183 ? 10.391 16.531 11.938 1 88.19 183 PHE A N 1
ATOM 1396 C CA . PHE A 1 183 ? 10 17.516 12.938 1 88.19 183 PHE A CA 1
ATOM 1397 C C . PHE A 1 183 ? 10.148 16.953 14.344 1 88.19 183 PHE A C 1
ATOM 1399 O O . PHE A 1 183 ? 9.891 15.766 14.57 1 88.19 183 PHE A O 1
ATOM 1406 N N . ASP A 1 184 ? 10.523 17.75 15.281 1 92.25 184 ASP A N 1
ATOM 1407 C CA . ASP A 1 184 ? 10.742 17.375 16.672 1 92.25 184 ASP A CA 1
ATOM 1408 C C . ASP A 1 184 ? 9.445 17.469 17.469 1 92.25 184 ASP A C 1
ATOM 1410 O O . ASP A 1 184 ? 9.156 16.594 18.312 1 92.25 184 ASP A O 1
ATOM 1414 N N . GLY A 1 185 ? 8.773 18.547 17.188 1 93.38 185 GLY A N 1
ATOM 1415 C CA . GLY A 1 185 ? 7.609 18.844 18.016 1 93.38 185 GLY A CA 1
ATOM 1416 C C . GLY A 1 185 ? 6.527 19.609 17.266 1 93.38 185 GLY A C 1
ATOM 1417 O O . GLY A 1 185 ? 6.5 19.609 16.031 1 93.38 185 GLY A O 1
ATOM 1418 N N . LEU A 1 186 ? 5.652 20.188 18.125 1 93.12 186 LEU A N 1
ATOM 1419 C CA . LEU A 1 186 ? 4.488 20.875 17.562 1 93.12 186 LEU A CA 1
ATOM 1420 C C . LEU A 1 186 ? 4.344 22.266 18.156 1 93.12 186 LEU A C 1
ATOM 1422 O O . LEU A 1 186 ? 4.562 22.453 19.359 1 93.12 186 LEU A O 1
ATOM 1426 N N . PHE A 1 187 ? 4.023 23.172 17.25 1 95.75 187 PHE A N 1
ATOM 1427 C CA . PHE A 1 187 ? 3.676 24.531 17.625 1 95.75 187 PHE A CA 1
ATOM 1428 C C . PHE A 1 187 ? 2.211 24.812 17.312 1 95.75 187 PHE A C 1
ATOM 1430 O O . PHE A 1 187 ? 1.857 25.125 16.172 1 95.75 187 PHE A O 1
ATOM 1437 N N . GLY A 1 188 ? 1.419 24.703 18.344 1 95 188 GLY A N 1
ATOM 1438 C CA . GLY A 1 188 ? -0.009 24.906 18.156 1 95 188 GLY A CA 1
ATOM 1439 C C . GLY A 1 188 ? -0.374 26.344 17.844 1 95 188 GLY A C 1
ATOM 1440 O O . GLY A 1 188 ? 0.067 27.266 18.531 1 95 188 GLY A O 1
ATOM 1441 N N . LEU A 1 189 ? -1.21 26.484 16.797 1 96.88 189 LEU A N 1
ATOM 1442 C CA . LEU A 1 189 ? -1.631 27.812 16.359 1 96.88 189 LEU A CA 1
ATOM 1443 C C . LEU A 1 189 ? -3.15 27.938 16.391 1 96.88 189 LEU A C 1
ATOM 1445 O O . LEU A 1 189 ? -3.705 28.922 15.898 1 96.88 189 LEU A O 1
ATOM 1449 N N . ALA A 1 190 ? -3.777 26.906 16.984 1 95.31 190 ALA A N 1
ATOM 1450 C CA . ALA A 1 190 ? -5.223 27.016 17.188 1 95.31 190 ALA A CA 1
ATOM 1451 C C . ALA A 1 190 ? -5.547 27.891 18.391 1 95.31 190 ALA A C 1
ATOM 1453 O O . ALA A 1 190 ? -4.703 28.656 18.859 1 95.31 190 ALA A O 1
ATOM 1454 N N . PHE A 1 191 ? -6.801 27.875 18.781 1 95.75 191 PHE A N 1
ATOM 1455 C CA . PHE A 1 191 ? -7.258 28.797 19.828 1 95.75 191 PHE A CA 1
ATOM 1456 C C . PHE A 1 191 ? -7.023 28.188 21.219 1 95.75 191 PHE A C 1
ATOM 1458 O O . PHE A 1 191 ? -6.871 26.984 21.359 1 95.75 191 PHE A O 1
ATOM 1465 N N . ASP A 1 192 ? -7.09 29.016 22.234 1 95.31 192 ASP A N 1
ATOM 1466 C CA . ASP A 1 192 ? -6.871 28.625 23.625 1 95.31 192 ASP A CA 1
ATOM 1467 C C . ASP A 1 192 ? -7.945 27.641 24.094 1 95.31 192 ASP A C 1
ATOM 1469 O O . ASP A 1 192 ? -7.703 26.828 24.984 1 95.31 192 ASP A O 1
ATOM 1473 N N . THR A 1 193 ? -9.047 27.719 23.5 1 91.75 193 THR A N 1
ATOM 1474 C CA . THR A 1 193 ? -10.234 26.969 23.938 1 91.75 193 THR A CA 1
ATOM 1475 C C . THR A 1 193 ? -9.969 25.469 23.906 1 91.75 193 THR A C 1
ATOM 1477 O O . THR A 1 193 ? -10.57 24.719 24.672 1 91.75 193 THR A O 1
ATOM 1480 N N . ILE A 1 194 ? -9.047 25.047 23.094 1 87.38 194 ILE A N 1
ATOM 1481 C CA . ILE A 1 194 ? -8.828 23.609 22.984 1 87.38 194 ILE A CA 1
ATOM 1482 C C . ILE A 1 194 ? -7.438 23.25 23.484 1 87.38 194 ILE A C 1
ATOM 1484 O O . ILE A 1 194 ? -6.941 22.141 23.25 1 87.38 194 ILE A O 1
ATOM 1488 N N . SER A 1 195 ? -6.805 24.203 24.062 1 90.5 195 SER A N 1
ATOM 1489 C CA . SER A 1 195 ? -5.516 23.953 24.688 1 90.5 195 SER A CA 1
ATOM 1490 C C . SER A 1 195 ? -5.684 23.156 25.984 1 90.5 195 SER A C 1
ATOM 1492 O O . SER A 1 195 ? -6.652 23.359 26.719 1 90.5 195 SER A O 1
ATOM 1494 N N . VAL A 1 196 ? -4.762 22.281 26.203 1 86.31 196 VAL A N 1
ATOM 1495 C CA . VAL A 1 196 ? -4.754 21.578 27.484 1 86.31 196 VAL A CA 1
ATOM 1496 C C . VAL A 1 196 ? -4.719 22.594 28.625 1 86.31 196 VAL A C 1
ATOM 1498 O O . VAL A 1 196 ? -3.895 23.5 28.625 1 86.31 196 VAL A O 1
ATOM 1501 N N . ASP A 1 197 ? -5.66 22.484 29.578 1 86.62 197 ASP A N 1
ATOM 1502 C CA . ASP A 1 197 ? -5.785 23.344 30.75 1 86.62 197 ASP A CA 1
ATOM 1503 C C . ASP A 1 197 ? -6.059 24.781 30.344 1 86.62 197 ASP A C 1
ATOM 1505 O O . ASP A 1 197 ? -5.789 25.719 31.109 1 86.62 197 ASP A O 1
ATOM 1509 N N . HIS A 1 198 ? -6.43 25.047 29.125 1 89.75 198 HIS A N 1
ATOM 1510 C CA . HIS A 1 198 ? -6.781 26.359 28.562 1 89.75 198 HIS A CA 1
ATOM 1511 C C . HIS A 1 198 ? -5.613 27.328 28.656 1 89.75 198 HIS A C 1
ATOM 1513 O O . HIS A 1 198 ? -5.809 28.516 28.938 1 89.75 198 HIS A O 1
ATOM 1519 N N . LEU A 1 199 ? -4.488 26.719 28.531 1 92.88 199 LEU A N 1
ATOM 1520 C CA . LEU A 1 199 ? -3.291 27.547 28.5 1 92.88 199 LEU A CA 1
ATOM 1521 C C . LEU A 1 199 ? -3.305 28.484 27.297 1 92.88 199 LEU A C 1
ATOM 1523 O O . LEU A 1 199 ? -3.828 28.125 26.25 1 92.88 199 LEU A O 1
ATOM 1527 N N . LYS A 1 200 ? -2.746 29.641 27.562 1 96.19 200 LYS A N 1
ATOM 1528 C CA . LYS A 1 200 ? -2.598 30.562 26.438 1 96.19 200 LYS A CA 1
ATOM 1529 C C . LYS A 1 200 ? -1.601 30.016 25.406 1 96.19 200 LYS A C 1
ATOM 1531 O O . LYS A 1 200 ? -0.491 29.625 25.766 1 96.19 200 LYS A O 1
ATOM 1536 N N . THR A 1 201 ? -2 30.031 24.188 1 97.06 201 THR A N 1
ATOM 1537 C CA . THR A 1 201 ? -1.128 29.578 23.109 1 97.06 201 THR A CA 1
ATOM 1538 C C . THR A 1 201 ? 0.008 30.578 22.875 1 97.06 201 THR A C 1
ATOM 1540 O O . THR A 1 201 ? -0.076 31.734 23.297 1 97.06 201 THR A O 1
ATOM 1543 N N . PRO A 1 202 ? 1.08 30.141 22.188 1 97.88 202 PRO A N 1
ATOM 1544 C CA . PRO A 1 202 ? 2.17 31.078 21.891 1 97.88 202 PRO A CA 1
ATOM 1545 C C . PRO A 1 202 ? 1.701 32.312 21.125 1 97.88 202 PRO A C 1
ATOM 1547 O O . PRO A 1 202 ? 2.105 33.438 21.422 1 97.88 202 PRO A O 1
ATOM 1550 N N . PHE A 1 203 ? 0.849 32.125 20.203 1 97.88 203 PHE A N 1
ATOM 1551 C CA . PHE A 1 203 ? 0.391 33.25 19.391 1 97.88 203 PHE A CA 1
ATOM 1552 C C . PHE A 1 203 ? -0.412 34.25 20.234 1 97.88 203 PHE A C 1
ATOM 1554 O O . PHE A 1 203 ? -0.233 35.438 20.125 1 97.88 203 PHE A O 1
ATOM 1561 N N . HIS A 1 204 ? -1.312 33.656 21.016 1 97.69 204 HIS A N 1
ATOM 1562 C CA . HIS A 1 204 ? -2.092 34.562 21.875 1 97.69 204 HIS A CA 1
ATOM 1563 C C . HIS A 1 204 ? -1.187 35.344 22.812 1 97.69 204 HIS A C 1
ATOM 1565 O O . HIS A 1 204 ? -1.443 36.531 23.062 1 97.69 204 HIS A O 1
ATOM 1571 N N . ARG A 1 205 ? -0.173 34.719 23.312 1 98 205 ARG A N 1
ATOM 1572 C CA . ARG A 1 205 ? 0.774 35.438 24.172 1 98 205 ARG A CA 1
ATOM 1573 C C . ARG A 1 205 ? 1.477 36.562 23.422 1 98 205 ARG A C 1
ATOM 1575 O O . ARG A 1 205 ? 1.697 37.625 23.969 1 98 205 ARG A O 1
ATOM 1582 N N . MET A 1 206 ? 1.831 36.312 22.219 1 97.62 206 MET A N 1
ATOM 1583 C CA . MET A 1 206 ? 2.459 37.344 21.406 1 97.62 206 MET A CA 1
ATOM 1584 C C . MET A 1 206 ? 1.532 38.562 21.234 1 97.62 206 MET A C 1
ATOM 1586 O O . MET A 1 206 ? 1.98 39.688 21.297 1 97.62 206 MET A O 1
ATOM 1590 N N . VAL A 1 207 ? 0.267 38.281 21 1 96.81 207 VAL A N 1
ATOM 1591 C CA . VAL A 1 207 ? -0.732 39.312 20.859 1 96.81 207 VAL A CA 1
ATOM 1592 C C . VAL A 1 207 ? -0.886 40.094 22.172 1 96.81 207 VAL A C 1
ATOM 1594 O O . VAL A 1 207 ? -0.845 41.312 22.188 1 96.81 207 VAL A O 1
ATOM 1597 N N . GLN A 1 208 ? -0.997 39.312 23.25 1 95.44 208 GLN A N 1
ATOM 1598 C CA . GLN A 1 208 ? -1.237 39.906 24.547 1 95.44 208 GLN A CA 1
ATOM 1599 C C . GLN A 1 208 ? -0.053 40.75 25 1 95.44 208 GLN A C 1
ATOM 1601 O O . GLN A 1 208 ? -0.232 41.781 25.672 1 95.44 208 GLN A O 1
ATOM 1606 N N . GLU A 1 209 ? 1.12 40.375 24.656 1 95.38 209 GLU A N 1
ATOM 1607 C CA . GLU A 1 209 ? 2.334 41.062 25.078 1 95.38 209 GLU A CA 1
ATOM 1608 C C . GLU A 1 209 ? 2.684 42.219 24.141 1 95.38 209 GLU A C 1
ATOM 1610 O O . GLU A 1 209 ? 3.695 42.906 24.328 1 95.38 209 GLU A O 1
ATOM 1615 N N . GLY A 1 210 ? 1.913 42.406 23.125 1 94.94 210 GLY A N 1
ATOM 1616 C CA . GLY A 1 210 ? 2.117 43.5 22.203 1 94.94 210 GLY A CA 1
ATOM 1617 C C . GLY A 1 210 ? 3.33 43.344 21.312 1 94.94 210 GLY A C 1
ATOM 1618 O O . GLY A 1 210 ? 3.967 44.312 20.922 1 94.94 210 GLY A O 1
ATOM 1619 N N . LEU A 1 211 ? 3.639 42.094 21.016 1 95.31 211 LEU A N 1
ATOM 1620 C CA . LEU A 1 211 ? 4.844 41.812 20.25 1 95.31 211 LEU A CA 1
ATOM 1621 C C . LEU A 1 211 ? 4.562 41.938 18.75 1 95.31 211 LEU A C 1
ATOM 1623 O O . LEU A 1 211 ? 5.492 41.938 17.938 1 95.31 211 LEU A O 1
ATOM 1627 N N . LEU A 1 212 ? 3.285 42.094 18.391 1 96.5 212 LEU A N 1
ATOM 1628 C CA . LEU A 1 212 ? 2.875 42.094 16.984 1 96.5 212 LEU A CA 1
ATOM 1629 C C . LEU A 1 212 ? 2.123 43.375 16.641 1 96.5 212 LEU A C 1
ATOM 1631 O O . LEU A 1 212 ? 1.335 43.875 17.453 1 96.5 212 LEU A O 1
ATOM 1635 N N . ASP A 1 213 ? 2.344 43.875 15.438 1 95.44 213 ASP A N 1
ATOM 1636 C CA . ASP A 1 213 ? 1.6 45.062 14.984 1 95.44 213 ASP A CA 1
ATOM 1637 C C . ASP A 1 213 ? 0.127 44.719 14.766 1 95.44 213 ASP A C 1
ATOM 1639 O O . ASP A 1 213 ? -0.752 45.531 15.055 1 95.44 213 ASP A O 1
ATOM 1643 N N . GLU A 1 214 ? -0.176 43.531 14.219 1 96.62 214 GLU A N 1
ATOM 1644 C CA . GLU A 1 214 ? -1.516 43 14.016 1 96.62 214 GLU A CA 1
ATOM 1645 C C . GLU A 1 214 ? -1.627 41.562 14.57 1 96.62 214 GLU A C 1
ATOM 1647 O O . GLU A 1 214 ? -0.657 40.812 14.539 1 96.62 214 GLU A O 1
ATOM 1652 N N . PRO A 1 215 ? -2.801 41.219 15.055 1 97.94 215 PRO A N 1
ATOM 1653 C CA . PRO A 1 215 ? -2.986 39.844 15.578 1 97.94 215 PRO A CA 1
ATOM 1654 C C . PRO A 1 215 ? -3.229 38.812 14.469 1 97.94 215 PRO A C 1
ATOM 1656 O O . PRO A 1 215 ? -4.238 38.125 14.492 1 97.94 215 PRO A O 1
ATOM 1659 N N . VAL A 1 216 ? -2.293 38.812 13.5 1 98.44 216 VAL A N 1
ATOM 1660 C CA . VAL A 1 216 ? -2.441 37.938 12.352 1 98.44 216 VAL A CA 1
ATOM 1661 C C . VAL A 1 216 ? -1.165 37.125 12.156 1 98.44 216 VAL A C 1
ATOM 1663 O O . VAL A 1 216 ? -0.08 37.562 12.555 1 98.44 216 VAL A O 1
ATOM 1666 N N . PHE A 1 217 ? -1.285 35.938 11.68 1 98.5 217 PHE A N 1
ATOM 1667 C CA . PHE A 1 217 ? -0.211 35.156 11.062 1 98.5 217 PHE A CA 1
ATOM 1668 C C . PHE A 1 217 ? -0.651 34.625 9.711 1 98.5 217 PHE A C 1
ATOM 1670 O O . PHE A 1 217 ? -1.849 34.469 9.453 1 98.5 217 PHE A O 1
ATOM 1677 N N . ALA A 1 218 ? 0.328 34.406 8.836 1 98.56 218 ALA A N 1
ATOM 1678 C CA . ALA A 1 218 ? -0.03 34 7.477 1 98.56 218 ALA A CA 1
ATOM 1679 C C . ALA A 1 218 ? 0.948 32.969 6.922 1 98.56 218 ALA A C 1
ATOM 1681 O O . ALA A 1 218 ? 2.154 33.062 7.172 1 98.56 218 ALA A O 1
ATOM 1682 N N . PHE A 1 219 ? 0.391 32.031 6.199 1 97.56 219 PHE A N 1
ATOM 1683 C CA . PHE A 1 219 ? 1.182 30.984 5.551 1 97.56 219 PHE A CA 1
ATOM 1684 C C . PHE A 1 219 ? 1.316 31.25 4.059 1 97.56 219 PHE A C 1
ATOM 1686 O O . PHE A 1 219 ? 0.314 31.422 3.357 1 97.56 219 PHE A O 1
ATOM 1693 N N . TYR A 1 220 ? 2.516 31.359 3.598 1 96.88 220 TYR A N 1
ATOM 1694 C CA . TYR A 1 220 ? 2.877 31.203 2.191 1 96.88 220 TYR A CA 1
ATOM 1695 C C . TYR A 1 220 ? 3.555 29.875 1.947 1 96.88 220 TYR A C 1
ATOM 1697 O O . TYR A 1 220 ? 4.738 29.703 2.256 1 96.88 220 TYR A O 1
ATOM 1705 N N . LEU A 1 221 ? 2.863 28.844 1.419 1 92.25 221 LEU A N 1
ATOM 1706 C CA . LEU A 1 221 ? 3.42 27.516 1.23 1 92.25 221 LEU A CA 1
ATOM 1707 C C . LEU A 1 221 ? 3.828 27.297 -0.222 1 92.25 221 LEU A C 1
ATOM 1709 O O . LEU A 1 221 ? 4.625 26.406 -0.519 1 92.25 221 LEU A O 1
ATOM 1713 N N . GLY A 1 222 ? 3.627 28.125 -1.062 1 76 222 GLY A N 1
ATOM 1714 C CA . GLY A 1 222 ? 4.07 28.078 -2.445 1 76 222 GLY A CA 1
ATOM 1715 C C . GLY A 1 222 ? 3.723 26.781 -3.148 1 76 222 GLY A C 1
ATOM 1716 O O . GLY A 1 222 ? 2.939 25.984 -2.633 1 76 222 GLY A O 1
ATOM 1717 N N . ASP A 1 223 ? 4.227 26.656 -4.348 1 74.25 223 ASP A N 1
ATOM 1718 C CA . ASP A 1 223 ? 3.947 25.469 -5.16 1 74.25 223 ASP A CA 1
ATOM 1719 C C . ASP A 1 223 ? 5.09 24.469 -5.074 1 74.25 223 ASP A C 1
ATOM 1721 O O . ASP A 1 223 ? 6 24.484 -5.898 1 74.25 223 ASP A O 1
ATOM 1725 N N . GLN A 1 224 ? 5 23.578 -4.039 1 69.69 224 GLN A N 1
ATOM 1726 C CA . GLN A 1 224 ? 5.93 22.469 -3.869 1 69.69 224 GLN A CA 1
ATOM 1727 C C . GLN A 1 224 ? 7.336 22.969 -3.541 1 69.69 224 GLN A C 1
ATOM 1729 O O . GLN A 1 224 ? 8.32 22.438 -4.055 1 69.69 224 GLN A O 1
ATOM 1734 N N . LYS A 1 225 ? 7.43 24.125 -2.992 1 81 225 LYS A N 1
ATOM 1735 C CA . LYS A 1 225 ? 8.688 24.703 -2.529 1 81 225 LYS A CA 1
ATOM 1736 C C . LYS A 1 225 ? 8.586 25.156 -1.072 1 81 225 LYS A C 1
ATOM 1738 O O . LYS A 1 225 ? 7.52 25.062 -0.464 1 81 225 LYS A O 1
ATOM 1743 N N . ASP A 1 226 ? 9.75 25.547 -0.614 1 88.31 226 ASP A N 1
ATOM 1744 C CA . ASP A 1 226 ? 9.75 26.094 0.737 1 88.31 226 ASP A CA 1
ATOM 1745 C C . ASP A 1 226 ? 8.836 27.312 0.831 1 88.31 226 ASP A C 1
ATOM 1747 O O . ASP A 1 226 ? 8.547 27.969 -0.179 1 88.31 226 ASP A O 1
ATOM 1751 N N . GLY A 1 227 ? 8.266 27.547 2.012 1 93.5 227 GLY A N 1
ATOM 1752 C CA . GLY A 1 227 ? 7.344 28.656 2.256 1 93.5 227 GLY A CA 1
ATOM 1753 C C . GLY A 1 227 ? 7.809 29.578 3.359 1 93.5 227 GLY A C 1
ATOM 1754 O O . GLY A 1 227 ? 9.008 29.734 3.584 1 93.5 227 GLY A O 1
ATOM 1755 N N . GLU A 1 228 ? 6.848 30.234 3.816 1 95.12 228 GLU A N 1
ATOM 1756 C CA . GLU A 1 228 ? 7.113 31.203 4.883 1 95.12 228 GLU A CA 1
ATOM 1757 C C . GLU A 1 228 ? 5.875 31.422 5.746 1 95.12 228 GLU A C 1
ATOM 1759 O O . GLU A 1 228 ? 4.754 31.453 5.238 1 95.12 228 GLU A O 1
ATOM 1764 N N . LEU A 1 229 ? 6.145 31.484 7 1 97.44 229 LEU A N 1
ATOM 1765 C CA . LEU A 1 229 ? 5.141 31.891 7.977 1 97.44 229 LEU A 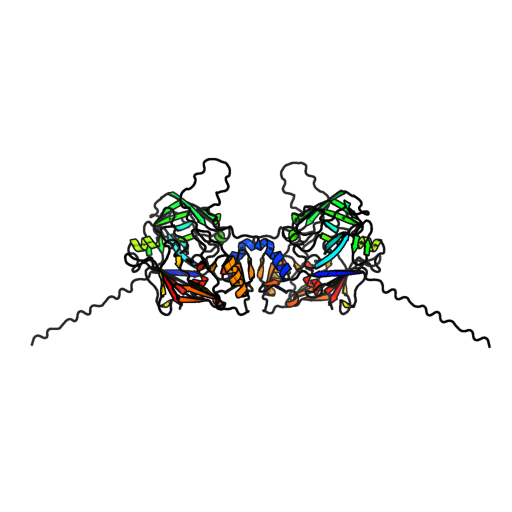CA 1
ATOM 1766 C C . LEU A 1 229 ? 5.457 33.281 8.531 1 97.44 229 LEU A C 1
ATOM 1768 O O . LEU A 1 229 ? 6.574 33.531 8.984 1 97.44 229 LEU A O 1
ATOM 1772 N N . THR A 1 230 ? 4.496 34.188 8.438 1 97.31 230 THR A N 1
ATOM 1773 C CA . THR A 1 230 ? 4.695 35.531 8.961 1 97.31 230 THR A CA 1
ATOM 1774 C C . THR A 1 230 ? 3.799 35.781 10.164 1 97.31 230 THR A C 1
ATOM 1776 O O . THR A 1 230 ? 2.67 35.281 10.219 1 97.31 230 THR A O 1
ATOM 1779 N N . PHE A 1 231 ? 4.301 36.5 11.109 1 97.75 231 PHE A N 1
ATOM 1780 C CA . PHE A 1 231 ? 3.553 36.969 12.273 1 97.75 231 PHE A CA 1
ATOM 1781 C C . PHE A 1 231 ? 3.465 38.469 12.289 1 97.75 231 PHE A C 1
ATOM 1783 O O . PHE A 1 231 ? 4.438 39.156 11.969 1 97.75 231 PHE A O 1
ATOM 1790 N N . GLY A 1 232 ? 2.338 39.031 12.633 1 97.5 232 GLY A N 1
ATOM 1791 C CA . GLY A 1 232 ? 2.174 40.469 12.828 1 97.5 232 GLY A CA 1
ATOM 1792 C C . GLY A 1 232 ? 1.807 41.188 11.555 1 97.5 232 GLY A C 1
ATOM 1793 O O . GLY A 1 232 ? 1.663 42.438 11.555 1 97.5 232 GLY A O 1
ATOM 1794 N N . GLY A 1 233 ? 1.713 40.469 10.516 1 96.44 233 GLY A N 1
ATOM 1795 C CA . GLY A 1 233 ? 1.356 41.062 9.242 1 96.44 233 GLY A CA 1
ATOM 1796 C C . GLY A 1 233 ? 1.448 40.125 8.07 1 96.44 233 GLY A C 1
ATOM 1797 O O . GLY A 1 233 ? 1.733 38.938 8.258 1 96.44 233 GLY A O 1
ATOM 1798 N N . VAL A 1 234 ? 1.083 40.625 6.918 1 97.06 234 VAL A N 1
ATOM 1799 C CA . VAL A 1 234 ? 1.125 39.844 5.68 1 97.06 234 VAL A CA 1
ATOM 1800 C C . VAL A 1 234 ? 2.242 40.375 4.781 1 97.06 234 VAL A C 1
ATOM 1802 O O . VAL A 1 234 ? 2.742 41.5 4.988 1 97.06 234 VAL A O 1
ATOM 1805 N N . ASP A 1 235 ? 2.736 39.594 3.93 1 95.62 235 ASP A N 1
ATOM 1806 C CA . ASP A 1 235 ? 3.709 40 2.92 1 95.62 235 ASP A CA 1
ATOM 1807 C C . ASP A 1 235 ? 3.059 40.094 1.543 1 95.62 235 ASP A C 1
ATOM 1809 O O . ASP A 1 235 ? 2.762 39.094 0.912 1 95.62 235 ASP A O 1
ATOM 1813 N N . LYS A 1 236 ? 2.947 41.25 1.031 1 95.06 236 LYS A N 1
ATOM 1814 C CA . LYS A 1 236 ? 2.262 41.531 -0.232 1 95.06 236 LYS A CA 1
ATOM 1815 C C . LYS A 1 236 ? 2.951 40.812 -1.389 1 95.06 236 LYS A C 1
ATOM 1817 O O . LYS A 1 236 ? 2.336 40.562 -2.43 1 95.06 236 LYS A O 1
ATOM 1822 N N . ALA A 1 237 ? 4.16 40.469 -1.222 1 94.69 237 ALA A N 1
ATOM 1823 C CA . ALA A 1 237 ? 4.902 39.781 -2.275 1 94.69 237 ALA A CA 1
ATOM 1824 C C . ALA A 1 237 ? 4.438 38.344 -2.426 1 94.69 237 ALA A C 1
ATOM 1826 O O . ALA A 1 237 ? 4.734 37.688 -3.428 1 94.69 237 ALA A O 1
ATOM 1827 N N . HIS A 1 238 ? 3.662 37.812 -1.471 1 95.62 238 HIS A N 1
ATOM 1828 C CA . HIS A 1 238 ? 3.348 36.406 -1.424 1 95.62 238 HIS A CA 1
ATOM 1829 C C . HIS A 1 238 ? 1.954 36.125 -1.976 1 95.62 238 HIS A C 1
ATOM 1831 O O . HIS A 1 238 ? 1.517 34.969 -2.023 1 95.62 238 HIS A O 1
ATOM 1837 N N . TYR A 1 239 ? 1.276 37.125 -2.416 1 96.38 239 TYR A N 1
ATOM 1838 C CA . TYR A 1 239 ? -0.057 36.875 -2.945 1 96.38 239 TYR A CA 1
ATOM 1839 C C . TYR A 1 239 ? -0.437 37.906 -4 1 96.38 239 TYR A C 1
ATOM 1841 O O . TYR A 1 239 ? 0.225 38.938 -4.133 1 96.38 239 TYR A O 1
ATOM 1849 N N . LYS A 1 240 ? -1.386 37.562 -4.762 1 96.62 240 LYS A N 1
ATOM 1850 C CA . LYS A 1 240 ? -1.947 38.406 -5.809 1 96.62 240 LYS A CA 1
ATOM 1851 C C . LYS A 1 240 ? -3.377 38.812 -5.473 1 96.62 240 LYS A C 1
ATOM 1853 O O . LYS A 1 240 ? -4.141 38.031 -4.902 1 96.62 240 LYS A O 1
ATOM 1858 N N . GLY A 1 241 ? -3.703 40.062 -5.805 1 96 241 GLY A N 1
ATOM 1859 C CA . GLY A 1 241 ? -5.062 40.531 -5.594 1 96 241 GLY A CA 1
ATOM 1860 C C . GLY A 1 241 ? -5.371 40.875 -4.145 1 96 241 GLY A C 1
ATOM 1861 O O . GLY A 1 241 ? -4.484 41.281 -3.396 1 96 241 GLY A O 1
ATOM 1862 N N . GLU A 1 242 ? -6.629 40.812 -3.797 1 96.62 242 GLU A N 1
ATOM 1863 C CA . GLU A 1 242 ? -7.086 41.156 -2.451 1 96.62 242 GLU A CA 1
ATOM 1864 C C . GLU A 1 242 ? -7.297 39.906 -1.607 1 96.62 242 GLU A C 1
ATOM 1866 O O . GLU A 1 242 ? -7.625 38.844 -2.137 1 96.62 242 GLU A O 1
ATOM 1871 N N . ILE A 1 243 ? -7.074 40.062 -0.383 1 97.94 243 ILE A N 1
ATOM 1872 C CA . ILE A 1 243 ? -7.355 38.969 0.55 1 97.94 243 ILE A CA 1
ATOM 1873 C C . ILE A 1 243 ? -8.844 38.969 0.892 1 97.94 243 ILE A C 1
ATOM 1875 O O . ILE A 1 243 ? -9.398 39.969 1.323 1 97.94 243 ILE A O 1
ATOM 1879 N N . GLU A 1 244 ? -9.453 37.875 0.63 1 98.19 244 GLU A N 1
ATOM 1880 C CA . GLU A 1 244 ? -10.852 37.656 0.991 1 98.19 244 GLU A CA 1
ATOM 1881 C C . GLU A 1 244 ? -10.984 36.969 2.344 1 98.19 244 GLU A C 1
ATOM 1883 O O . GLU A 1 244 ? -10.484 35.844 2.525 1 98.19 244 GLU A O 1
ATOM 1888 N N . TYR A 1 245 ? -11.68 37.625 3.209 1 98.12 245 TYR A N 1
ATOM 1889 C CA . TYR A 1 245 ? -11.773 37.062 4.559 1 98.12 245 TYR A CA 1
ATOM 1890 C C . TYR A 1 245 ? -13.102 36.344 4.77 1 98.12 245 TYR A C 1
ATOM 1892 O O . TYR A 1 245 ? -14.133 36.781 4.246 1 98.12 245 TYR A O 1
ATOM 1900 N N . VAL A 1 246 ? -13.047 35.312 5.496 1 98.19 246 VAL A N 1
ATOM 1901 C CA . VAL A 1 246 ? -14.188 34.5 5.941 1 98.19 246 VAL A CA 1
ATOM 1902 C C . VAL A 1 246 ? -14.203 34.438 7.469 1 98.19 246 VAL A C 1
ATOM 1904 O O . VAL A 1 246 ? -13.195 34.125 8.094 1 98.19 246 VAL A O 1
ATOM 1907 N N . ASP A 1 247 ? -15.383 34.688 8.055 1 97.75 247 ASP A N 1
ATOM 1908 C CA . ASP A 1 247 ? -15.484 34.656 9.508 1 97.75 247 ASP A CA 1
ATOM 1909 C C . ASP A 1 247 ? -15.32 33.25 10.055 1 97.75 247 ASP A C 1
ATOM 1911 O O . ASP A 1 247 ? -15.836 32.281 9.477 1 97.75 247 ASP A O 1
ATOM 1915 N N . VAL A 1 248 ? -14.586 33.156 11.109 1 97.94 248 VAL A N 1
ATOM 1916 C CA . VAL A 1 248 ? -14.492 31.906 11.844 1 97.94 248 VAL A CA 1
ATOM 1917 C C . VAL A 1 248 ? -15.82 31.609 12.539 1 97.94 248 VAL A C 1
ATOM 1919 O O . VAL A 1 248 ? -16.406 32.5 13.164 1 97.94 248 VAL A O 1
ATOM 1922 N N . THR A 1 249 ? -16.312 30.406 12.453 1 96.31 249 THR A N 1
ATOM 1923 C CA . THR A 1 249 ? -17.578 30.016 13.062 1 96.31 249 THR A CA 1
ATOM 1924 C C . THR A 1 249 ? -17.359 29.422 14.445 1 96.31 249 THR A C 1
ATOM 1926 O O . THR A 1 249 ? -18.25 29.469 15.297 1 96.31 249 THR A O 1
ATOM 1929 N N . SER A 1 250 ? -16.234 28.828 14.625 1 91.31 250 SER A N 1
ATOM 1930 C CA . SER A 1 250 ? -15.844 28.297 15.93 1 91.31 250 SER A CA 1
ATOM 1931 C C . SER A 1 250 ? -14.367 28.562 16.203 1 91.31 250 SER A C 1
ATOM 1933 O O . SER A 1 250 ? -13.5 28.109 15.461 1 91.31 250 SER A O 1
ATOM 1935 N N . ALA A 1 251 ? -14.156 29.266 17.297 1 90.12 251 ALA A N 1
ATOM 1936 C CA . ALA A 1 251 ? -12.781 29.594 17.688 1 90.12 251 ALA A CA 1
ATOM 1937 C C . ALA A 1 251 ? -12.133 28.438 18.438 1 90.12 251 ALA A C 1
ATOM 1939 O O . ALA A 1 251 ? -11.773 28.562 19.609 1 90.12 251 ALA A O 1
ATOM 1940 N N . THR A 1 252 ? -12.031 27.344 17.797 1 90.69 252 THR A 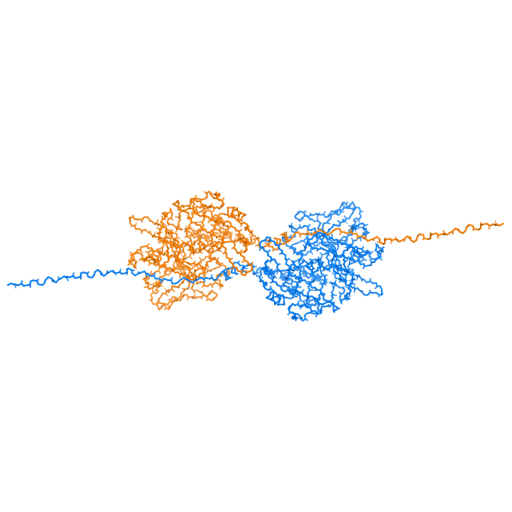N 1
ATOM 1941 C CA . THR A 1 252 ? -11.359 26.109 18.219 1 90.69 252 THR A CA 1
ATOM 1942 C C . THR A 1 252 ? -10.289 25.719 17.203 1 90.69 252 THR A C 1
ATOM 1944 O O . THR A 1 252 ? -9.133 26.109 17.328 1 90.69 252 THR A O 1
ATOM 1947 N N . TYR A 1 253 ? -10.773 25.203 16.031 1 89.19 253 TYR A N 1
ATOM 1948 C CA . TYR A 1 253 ? -9.891 24.734 14.969 1 89.19 253 TYR A CA 1
ATOM 1949 C C . TYR A 1 253 ? -10.008 25.609 13.734 1 89.19 253 TYR A C 1
ATOM 1951 O O . TYR A 1 253 ? -9.969 25.125 12.602 1 89.19 253 TYR A O 1
ATOM 1959 N N . TRP A 1 254 ? -10.148 26.906 13.906 1 95.88 254 TRP A N 1
ATOM 1960 C CA . TRP A 1 254 ? -10.289 27.812 12.766 1 95.88 254 TRP A CA 1
ATOM 1961 C C . TRP A 1 254 ? -11.359 27.297 11.805 1 95.88 254 TRP A C 1
ATOM 1963 O O . TRP A 1 254 ? -11.109 27.172 10.602 1 95.88 254 TRP A O 1
ATOM 1973 N N . SER A 1 255 ? -12.531 27.078 12.297 1 96.06 255 SER A N 1
ATOM 1974 C CA . SER A 1 255 ? -13.648 26.562 11.516 1 96.06 255 SER A CA 1
ATOM 1975 C C . SER A 1 255 ? -14.32 27.672 10.711 1 96.06 255 SER A C 1
ATOM 1977 O O . SER A 1 255 ? -14.508 28.781 11.211 1 96.06 255 SER A O 1
ATOM 1979 N N . VAL A 1 256 ? -14.633 27.375 9.508 1 97.69 256 VAL A N 1
ATOM 1980 C CA . VAL A 1 256 ? -15.344 28.297 8.633 1 97.69 256 VAL A CA 1
ATOM 1981 C C . VAL A 1 256 ? -16.531 27.594 7.98 1 97.69 256 VAL A C 1
ATOM 1983 O O . VAL A 1 256 ? -16.578 26.359 7.945 1 97.69 256 VAL A O 1
ATOM 1986 N N . LYS A 1 257 ? -17.422 28.422 7.52 1 97.31 257 LYS A N 1
ATOM 1987 C CA . LYS A 1 257 ? -18.547 27.859 6.781 1 97.31 257 LYS A CA 1
ATOM 1988 C C . LYS A 1 257 ? -18.125 27.422 5.379 1 97.31 257 LYS A C 1
ATOM 1990 O O . LYS A 1 257 ? -17.484 28.188 4.652 1 97.31 257 LYS A O 1
ATOM 1995 N N . LEU A 1 258 ? -18.469 26.219 5.102 1 97.94 258 LEU A N 1
ATOM 1996 C CA . LEU A 1 258 ? -18.234 25.672 3.77 1 97.94 258 LEU A CA 1
ATOM 1997 C C . LEU A 1 258 ? -19.516 25.703 2.939 1 97.94 258 LEU A C 1
ATOM 1999 O O . LEU A 1 258 ? -20.516 25.094 3.312 1 97.94 258 LEU A O 1
ATOM 2003 N N . GLY A 1 259 ? -19.453 26.406 1.838 1 97.38 259 GLY A N 1
ATOM 2004 C CA . GLY A 1 259 ? -20.625 26.5 0.981 1 97.38 259 GLY A CA 1
ATOM 2005 C C . GLY A 1 259 ? -20.812 25.297 0.09 1 97.38 259 GLY A C 1
ATOM 2006 O O . GLY A 1 259 ? -21.938 24.812 -0.086 1 97.38 259 GLY A O 1
ATOM 2007 N N . ALA A 1 260 ? -19.672 24.859 -0.5 1 96.75 260 ALA A N 1
ATOM 2008 C CA . ALA A 1 260 ? -19.766 23.719 -1.414 1 96.75 260 ALA A CA 1
ATOM 2009 C C . ALA A 1 260 ? -18.391 23.141 -1.689 1 96.75 260 ALA A C 1
ATOM 2011 O O . ALA A 1 260 ? -17.359 23.797 -1.489 1 96.75 260 ALA A O 1
ATOM 2012 N N . VAL A 1 261 ? -18.359 21.922 -1.99 1 97.75 261 VAL A N 1
ATOM 2013 C CA . VAL A 1 261 ? -17.297 21.234 -2.742 1 97.75 261 VAL A CA 1
ATOM 2014 C C . VAL A 1 261 ? -17.844 20.781 -4.094 1 97.75 261 VAL A C 1
ATOM 2016 O O . VAL A 1 261 ? -18.844 20.062 -4.16 1 97.75 261 VAL A O 1
ATOM 2019 N N . GLU A 1 262 ? -17.141 21.281 -5.145 1 96.12 262 GLU A N 1
ATOM 2020 C CA . GLU A 1 262 ? -17.75 21.078 -6.457 1 96.12 262 GLU A CA 1
ATOM 2021 C C . GLU A 1 262 ? -16.734 20.531 -7.453 1 96.12 262 GLU A C 1
ATOM 2023 O O . GLU A 1 262 ? -15.555 20.875 -7.398 1 96.12 262 GLU A O 1
ATOM 2028 N N . THR A 1 263 ? -17.156 19.672 -8.25 1 96.19 263 THR A N 1
ATOM 2029 C CA . THR A 1 263 ? -16.453 19.25 -9.453 1 96.19 263 THR A CA 1
ATOM 2030 C C . THR A 1 263 ? -17.438 18.938 -10.578 1 96.19 263 THR A C 1
ATOM 2032 O O . THR A 1 263 ? -18.562 18.484 -10.328 1 96.19 263 THR A O 1
ATOM 2035 N N . LYS A 1 264 ? -17.109 19.266 -11.828 1 92.12 264 LYS A N 1
ATOM 2036 C CA . LYS A 1 264 ? -17.953 19.031 -12.992 1 92.12 264 LYS A CA 1
ATOM 2037 C C . LYS A 1 264 ? -19.344 19.609 -12.789 1 92.12 264 LYS A C 1
ATOM 2039 O O . LYS A 1 264 ? -20.344 18.984 -13.164 1 92.12 264 LYS A O 1
ATOM 2044 N N . GLY A 1 265 ? -19.438 20.672 -12.062 1 87.5 265 GLY A N 1
ATOM 2045 C CA . GLY A 1 265 ? -20.703 21.344 -11.859 1 87.5 265 GLY A CA 1
ATOM 2046 C C . GLY A 1 265 ? -21.578 20.688 -10.805 1 87.5 265 GLY A C 1
ATOM 2047 O O . GLY A 1 265 ? -22.703 21.125 -10.547 1 87.5 265 GLY A O 1
ATOM 2048 N N . GLU A 1 266 ? -21.094 19.672 -10.125 1 90.62 266 GLU A N 1
ATOM 2049 C CA . GLU A 1 266 ? -21.859 18.953 -9.109 1 90.62 266 GLU A CA 1
ATOM 2050 C C . GLU A 1 266 ? -21.375 19.312 -7.703 1 90.62 266 GLU A C 1
ATOM 2052 O O . GLU A 1 266 ? -20.172 19.406 -7.457 1 90.62 266 GLU A O 1
ATOM 2057 N N . LYS A 1 267 ? -22.406 19.578 -6.852 1 90.88 267 LYS A N 1
ATOM 2058 C CA . LYS A 1 267 ? -22.109 19.719 -5.43 1 90.88 267 LYS A CA 1
ATOM 2059 C C . LYS A 1 267 ? -21.953 18.344 -4.766 1 90.88 267 LYS A C 1
ATOM 2061 O O . LYS A 1 267 ? -22.828 17.484 -4.891 1 90.88 267 LYS A O 1
ATOM 2066 N N . LEU A 1 268 ? -20.906 18.219 -4.062 1 89.31 268 LEU A N 1
ATOM 2067 C CA . LEU A 1 268 ? -20.516 16.875 -3.656 1 89.31 268 LEU A CA 1
ATOM 2068 C C . LEU A 1 268 ? -20.797 16.656 -2.172 1 89.31 268 LEU A C 1
ATOM 2070 O O . LEU A 1 268 ? -20.766 15.523 -1.69 1 89.31 268 LEU A O 1
ATOM 2074 N N . THR A 1 269 ? -21.094 17.703 -1.46 1 89.69 269 THR A N 1
ATOM 2075 C CA . THR A 1 269 ? -21.219 17.516 -0.019 1 89.69 269 THR A CA 1
ATOM 2076 C C . THR A 1 269 ? -22.375 18.344 0.543 1 89.69 269 THR A C 1
ATOM 2078 O O . THR A 1 269 ? -22.734 19.375 -0.018 1 89.69 269 THR A O 1
ATOM 2081 N N . ASP A 1 270 ? -22.969 17.797 1.568 1 91.31 270 ASP A N 1
ATOM 2082 C CA . ASP A 1 270 ? -23.938 18.547 2.363 1 91.31 270 ASP A CA 1
ATOM 2083 C C . ASP A 1 270 ? -23.312 19.047 3.664 1 91.31 270 ASP A C 1
ATOM 2085 O O . ASP A 1 270 ? -23.953 19.734 4.453 1 91.31 270 ASP A O 1
ATOM 2089 N N . VAL A 1 271 ? -22.047 18.703 3.826 1 94.88 271 VAL A N 1
ATOM 2090 C CA . VAL A 1 271 ? -21.297 19.188 4.977 1 94.88 271 VAL A CA 1
ATOM 2091 C C . VAL A 1 271 ? -20.969 20.672 4.801 1 94.88 271 VAL A C 1
ATOM 2093 O O . VAL A 1 271 ? -20.438 21.078 3.764 1 94.88 271 VAL A O 1
ATOM 2096 N N . ASP A 1 272 ? -21.328 21.469 5.762 1 95.88 272 ASP A N 1
ATOM 2097 C CA . ASP A 1 272 ? -21.203 22.922 5.59 1 95.88 272 ASP A CA 1
ATOM 2098 C C . ASP A 1 272 ? -20.094 23.484 6.469 1 95.88 272 ASP A C 1
ATOM 2100 O O . ASP A 1 272 ? -20.094 24.688 6.77 1 95.88 272 ASP A O 1
ATOM 2104 N N . LYS A 1 273 ? -19.25 22.656 6.969 1 96 273 LYS A N 1
ATOM 2105 C CA . LYS A 1 273 ? -18.172 23.047 7.879 1 96 273 LYS A CA 1
ATOM 2106 C C . LYS A 1 273 ? -16.812 22.594 7.348 1 96 273 LYS A C 1
ATOM 2108 O O . LYS A 1 273 ? -16.672 21.469 6.871 1 96 273 LYS A O 1
ATOM 2113 N N . ALA A 1 274 ? -15.867 23.531 7.383 1 96.81 274 ALA A N 1
ATOM 2114 C CA . ALA A 1 274 ? -14.469 23.219 7.078 1 96.81 274 ALA A CA 1
ATOM 2115 C C . ALA A 1 274 ? -13.531 23.828 8.109 1 96.81 274 ALA A C 1
ATOM 2117 O O . ALA A 1 274 ? -13.883 24.797 8.789 1 96.81 274 ALA A O 1
ATOM 2118 N N . ILE A 1 275 ? -12.422 23.234 8.273 1 95.44 275 ILE A N 1
ATOM 2119 C CA . ILE A 1 275 ? -11.328 23.859 9.016 1 95.44 275 ILE A CA 1
ATOM 2120 C C . ILE A 1 275 ? -10.133 24.062 8.102 1 95.44 275 ILE A C 1
ATOM 2122 O O . ILE A 1 275 ? -9.945 23.328 7.133 1 95.44 275 ILE A O 1
ATOM 2126 N N . VAL A 1 276 ? -9.406 25.078 8.289 1 96.31 276 VAL A N 1
ATOM 2127 C CA . VAL A 1 276 ? -8.133 25.312 7.602 1 96.31 276 VAL A CA 1
ATOM 2128 C C . VAL A 1 276 ? -6.977 24.891 8.5 1 96.31 276 VAL A C 1
ATOM 2130 O O . VAL A 1 276 ? -6.719 25.5 9.531 1 96.31 276 VAL A O 1
ATOM 2133 N N . ASP A 1 277 ? -6.305 23.828 8.078 1 93.75 277 ASP A N 1
ATOM 2134 C CA . ASP A 1 277 ? -5.395 23.109 8.977 1 93.75 277 ASP A CA 1
ATOM 2135 C C . ASP A 1 277 ? -4.008 22.969 8.352 1 93.75 277 ASP A C 1
ATOM 2137 O O . ASP A 1 277 ? -3.785 22.094 7.523 1 93.75 277 ASP A O 1
ATOM 2141 N N . SER A 1 278 ? -3.09 23.703 8.906 1 93.62 278 SER A N 1
ATOM 2142 C CA . SER A 1 278 ? -1.726 23.703 8.391 1 93.62 278 SER A CA 1
ATOM 2143 C C . SER A 1 278 ? -0.97 22.453 8.844 1 93.62 278 SER A C 1
ATOM 2145 O O . SER A 1 278 ? 0.16 22.219 8.414 1 93.62 278 SER A O 1
ATOM 2147 N N . GLY A 1 279 ? -1.539 21.656 9.68 1 88.94 279 GLY A N 1
ATOM 2148 C CA . GLY A 1 279 ? -0.899 20.438 10.148 1 88.94 279 GLY A CA 1
ATOM 2149 C C . GLY A 1 279 ? -1.274 19.219 9.328 1 88.94 279 GLY A C 1
ATOM 2150 O O . GLY A 1 279 ? -0.814 18.109 9.609 1 88.94 279 GLY A O 1
ATOM 2151 N N . THR A 1 280 ? -2.119 19.406 8.383 1 87.62 280 THR A N 1
ATOM 2152 C CA . THR A 1 280 ? -2.553 18.328 7.484 1 87.62 280 THR A CA 1
ATOM 2153 C C . THR A 1 280 ? -2.064 18.594 6.062 1 87.62 280 THR A C 1
ATOM 2155 O O . THR A 1 280 ? -2.324 19.656 5.496 1 87.62 280 THR A O 1
ATOM 2158 N N . SER A 1 281 ? -1.359 17.656 5.508 1 88.62 281 SER A N 1
ATOM 2159 C CA . SER A 1 281 ? -0.773 17.828 4.184 1 88.62 281 SER A CA 1
ATOM 2160 C C . SER A 1 281 ? -1.846 17.828 3.1 1 88.62 281 SER A C 1
ATOM 2162 O O . SER A 1 281 ? -1.849 18.688 2.215 1 88.62 281 SER A O 1
ATOM 2164 N N . LEU A 1 282 ? -2.771 16.875 3.168 1 91.56 282 LEU A N 1
ATOM 2165 C CA . LEU A 1 282 ? -3.783 16.656 2.137 1 91.56 282 LEU A CA 1
ATOM 2166 C C . LEU A 1 282 ? -5.066 17.422 2.477 1 91.56 282 LEU A C 1
ATOM 2168 O O . LEU A 1 282 ? -5.152 18.062 3.52 1 91.56 282 LEU A O 1
ATOM 2172 N N . ILE A 1 283 ? -5.98 17.406 1.55 1 95.19 283 ILE A N 1
ATOM 2173 C CA . ILE A 1 283 ? -7.352 17.781 1.861 1 95.19 283 ILE A CA 1
ATOM 2174 C C . ILE A 1 283 ? -8.133 16.562 2.328 1 95.19 283 ILE A C 1
ATOM 2176 O O . ILE A 1 283 ? -7.988 15.469 1.764 1 95.19 283 ILE A O 1
ATOM 2180 N N . ALA A 1 284 ? -8.875 16.719 3.414 1 92.5 284 ALA A N 1
ATOM 2181 C CA . ALA A 1 284 ? -9.609 15.57 3.947 1 92.5 284 ALA A CA 1
ATOM 2182 C C . ALA A 1 284 ? -11.102 15.883 4.047 1 92.5 284 ALA A C 1
ATOM 2184 O O . ALA A 1 284 ? -11.492 17.031 4.242 1 92.5 284 ALA A O 1
ATOM 2185 N N . GLY A 1 285 ? -11.938 14.898 3.854 1 93.12 285 GLY A N 1
ATOM 2186 C CA . GLY A 1 285 ? -13.383 14.953 4.02 1 93.12 285 GLY A CA 1
ATOM 2187 C C . GLY A 1 285 ? -13.984 13.609 4.402 1 93.12 285 GLY A C 1
ATOM 2188 O O . GLY A 1 285 ? -13.266 12.617 4.547 1 93.12 285 GLY A O 1
ATOM 2189 N N . PRO A 1 286 ? -15.297 13.68 4.66 1 91.81 286 PRO A N 1
ATOM 2190 C CA . PRO A 1 286 ? -15.945 12.406 4.973 1 91.81 286 PRO A CA 1
ATOM 2191 C C . PRO A 1 286 ? -15.656 11.32 3.938 1 91.81 286 PRO A C 1
ATOM 2193 O O . PRO A 1 286 ? -15.625 11.602 2.736 1 91.81 286 PRO A O 1
ATOM 2196 N N . LYS A 1 287 ? -15.438 10.062 4.414 1 89.56 287 LYS A N 1
ATOM 2197 C CA . LYS A 1 287 ? -14.977 8.945 3.588 1 89.56 287 LYS A CA 1
ATOM 2198 C C . LYS A 1 287 ? -15.883 8.758 2.371 1 89.56 287 LYS A C 1
ATOM 2200 O O . LYS A 1 287 ? -15.391 8.602 1.249 1 89.56 287 LYS A O 1
ATOM 2205 N N . ASP A 1 288 ? -17.188 8.758 2.578 1 92.25 288 ASP A N 1
ATOM 2206 C CA . ASP A 1 288 ? -18.125 8.516 1.484 1 92.25 288 ASP A CA 1
ATOM 2207 C C . ASP A 1 288 ? -18.078 9.648 0.46 1 92.25 288 ASP A C 1
ATOM 2209 O O . ASP A 1 288 ? -18.188 9.406 -0.744 1 92.25 288 ASP A O 1
ATOM 2213 N N . GLN A 1 289 ? -17.906 10.844 0.87 1 94.69 289 GLN A N 1
ATOM 2214 C CA . GLN A 1 289 ? -17.875 12 -0.024 1 94.69 289 GLN A CA 1
ATOM 2215 C C . GLN A 1 289 ? -16.562 12.031 -0.817 1 94.69 289 GLN A C 1
ATOM 2217 O O . GLN A 1 289 ? -16.562 12.336 -2.012 1 94.69 289 GLN A O 1
ATOM 2222 N N . VAL A 1 290 ? -15.492 11.734 -0.119 1 94.94 290 VAL A N 1
ATOM 2223 C CA . VAL A 1 290 ? -14.211 11.695 -0.812 1 94.94 290 VAL A CA 1
ATOM 2224 C C . VAL A 1 290 ? -14.219 10.562 -1.837 1 94.94 290 VAL A C 1
ATOM 2226 O O . VAL A 1 290 ? -13.641 10.695 -2.92 1 94.94 290 VAL A O 1
ATOM 2229 N N . ALA A 1 291 ? -14.836 9.43 -1.45 1 92.94 291 ALA A N 1
ATOM 2230 C CA . ALA A 1 291 ? -14.953 8.32 -2.395 1 92.94 291 ALA A CA 1
ATOM 2231 C C . ALA A 1 291 ? -15.703 8.75 -3.654 1 92.94 291 ALA A C 1
ATOM 2233 O O . ALA A 1 291 ? -15.312 8.398 -4.77 1 92.94 291 ALA A O 1
ATOM 2234 N N . LYS A 1 292 ? -16.781 9.453 -3.482 1 94.38 292 LYS A N 1
ATOM 2235 C CA . LYS A 1 292 ? -17.547 9.969 -4.617 1 94.38 292 LYS A CA 1
ATOM 2236 C C . LYS A 1 292 ? -16.703 10.914 -5.469 1 94.38 292 LYS A C 1
ATOM 2238 O O . LYS A 1 292 ? -16.719 10.828 -6.695 1 94.38 292 LYS A O 1
ATOM 2243 N N . LEU A 1 293 ? -16.031 11.828 -4.848 1 96.06 293 LEU A N 1
ATOM 2244 C CA . LEU A 1 293 ? -15.148 12.758 -5.535 1 96.06 293 LEU A CA 1
ATOM 2245 C C . LEU A 1 293 ? -14.062 12.008 -6.305 1 96.06 293 LEU A C 1
ATOM 2247 O O . LEU A 1 293 ? -13.781 12.336 -7.461 1 96.06 293 LEU A O 1
ATOM 2251 N N . ALA A 1 294 ? -13.445 11.062 -5.648 1 94.38 294 ALA A N 1
ATOM 2252 C CA . ALA A 1 294 ? -12.398 10.25 -6.266 1 94.38 294 ALA A CA 1
ATOM 2253 C C . ALA A 1 294 ? -12.914 9.586 -7.543 1 94.38 294 ALA A C 1
ATOM 2255 O O . ALA A 1 294 ? -12.219 9.586 -8.57 1 94.38 294 ALA A O 1
ATOM 2256 N N . ALA A 1 295 ? -14.07 9.031 -7.453 1 92.69 295 ALA A N 1
ATOM 2257 C CA . ALA A 1 295 ? -14.664 8.375 -8.617 1 92.69 295 ALA A CA 1
ATOM 2258 C C . ALA A 1 295 ? -14.852 9.359 -9.766 1 92.69 295 ALA A C 1
ATOM 2260 O O . ALA A 1 295 ? -14.602 9.031 -10.922 1 92.69 295 ALA A O 1
ATOM 2261 N N . LEU A 1 296 ? -15.25 10.531 -9.5 1 93.75 296 LEU A N 1
ATOM 2262 C CA . LEU A 1 296 ? -15.547 11.539 -10.508 1 93.75 296 LEU A CA 1
ATOM 2263 C C . LEU A 1 296 ? -14.273 11.992 -11.211 1 93.75 296 LEU A C 1
ATOM 2265 O O . LEU A 1 296 ? -14.305 12.367 -12.383 1 93.75 296 LEU A O 1
ATOM 2269 N N . VAL A 1 297 ? -13.18 11.945 -10.523 1 94.5 297 VAL A N 1
ATOM 2270 C CA . VAL A 1 297 ? -11.953 12.453 -11.125 1 94.5 297 VAL A CA 1
ATOM 2271 C C . VAL A 1 297 ? -11.102 11.289 -11.625 1 94.5 297 VAL A C 1
ATOM 2273 O O . VAL A 1 297 ? -10 11.492 -12.141 1 94.5 297 VAL A O 1
ATOM 2276 N N . GLY A 1 298 ? -11.539 10.125 -11.391 1 90.81 298 GLY A N 1
ATOM 2277 C CA . GLY A 1 298 ? -10.836 8.945 -11.883 1 90.81 298 GLY A CA 1
ATOM 2278 C C . GLY A 1 298 ? -9.773 8.445 -10.922 1 90.81 298 GLY A C 1
ATOM 2279 O O . GLY A 1 298 ? -8.812 7.797 -11.336 1 90.81 298 GLY A O 1
ATOM 2280 N N . ALA A 1 299 ? -9.867 8.781 -9.648 1 92.31 299 ALA A N 1
ATOM 2281 C CA . ALA A 1 299 ? -8.953 8.273 -8.633 1 92.31 299 ALA A CA 1
ATOM 2282 C C . ALA A 1 299 ? -9.43 6.938 -8.07 1 92.31 299 ALA A C 1
ATOM 2284 O O . ALA A 1 299 ? -10.625 6.637 -8.094 1 92.31 299 ALA A O 1
ATOM 2285 N N . HIS A 1 300 ? -8.484 6.176 -7.555 1 85.69 300 HIS A N 1
ATOM 2286 C CA . HIS A 1 300 ? -8.781 4.84 -7.055 1 85.69 300 HIS A CA 1
ATOM 2287 C C . HIS A 1 300 ? -8.289 4.664 -5.621 1 85.69 300 HIS A C 1
ATOM 2289 O O . HIS A 1 300 ? -7.211 5.148 -5.27 1 85.69 300 HIS A O 1
ATOM 2295 N N . LYS A 1 301 ? -9.086 3.898 -4.973 1 82.56 301 LYS A N 1
ATOM 2296 C CA . LYS A 1 301 ? -8.734 3.635 -3.582 1 82.56 301 LYS A CA 1
ATOM 2297 C C . LYS A 1 301 ? -7.371 2.957 -3.479 1 82.56 301 LYS A C 1
ATOM 2299 O O . LYS A 1 301 ? -7.043 2.086 -4.285 1 82.56 301 LYS A O 1
ATOM 2304 N N . PHE A 1 302 ? -6.621 3.428 -2.621 1 77.38 302 PHE A N 1
ATOM 2305 C CA . PHE A 1 302 ? -5.297 2.887 -2.342 1 77.38 302 PHE A CA 1
ATOM 2306 C C . PHE A 1 302 ? -5.215 2.359 -0.916 1 77.38 302 PHE A C 1
ATOM 2308 O O . PHE A 1 302 ? -6.055 1.558 -0.496 1 77.38 302 PHE A O 1
ATOM 2315 N N . ILE A 1 303 ? -4.324 2.834 -0.111 1 69.19 303 ILE A N 1
ATOM 2316 C CA . ILE A 1 303 ? -4.164 2.355 1.259 1 69.19 303 ILE A CA 1
ATOM 2317 C C . ILE A 1 303 ? -4.578 3.453 2.238 1 69.19 303 ILE A C 1
ATOM 2319 O O . ILE A 1 303 ? -4.43 4.641 1.947 1 69.19 303 ILE A O 1
ATOM 2323 N N . MET A 1 304 ? -5.18 3.064 3.414 1 68.31 304 MET A N 1
ATOM 2324 C CA . MET A 1 304 ? -5.422 3.922 4.57 1 68.31 304 MET A CA 1
ATOM 2325 C C . MET A 1 304 ? -6.207 5.164 4.172 1 68.31 304 MET A C 1
ATOM 2327 O O . MET A 1 304 ? -5.871 6.277 4.582 1 68.31 304 MET A O 1
ATOM 2331 N N . GLY A 1 305 ? -7.23 5.035 3.234 1 75.38 305 GLY A N 1
ATOM 2332 C CA . GLY A 1 305 ? -8.078 6.16 2.875 1 75.38 305 GLY A CA 1
ATOM 2333 C C . GLY A 1 305 ? -7.484 7.035 1.791 1 75.38 305 GLY A C 1
ATOM 2334 O O . GLY A 1 305 ? -8.094 8.023 1.376 1 75.38 305 GLY A O 1
ATOM 2335 N N . GLU A 1 306 ? -6.289 6.648 1.431 1 83.69 306 GLU A N 1
ATOM 2336 C CA . GLU A 1 306 ? -5.629 7.383 0.357 1 83.69 306 GLU A CA 1
ATOM 2337 C C . GLU A 1 306 ? -6.078 6.883 -1.013 1 83.69 306 GLU A C 1
ATOM 2339 O O . GLU A 1 306 ? -6.648 5.797 -1.127 1 83.69 306 GLU A O 1
ATOM 2344 N N . TYR A 1 307 ? -5.945 7.738 -1.949 1 88.56 307 TYR A N 1
ATOM 2345 C CA . TYR A 1 307 ? -6.316 7.426 -3.326 1 88.56 307 TYR A CA 1
ATOM 2346 C C . TYR A 1 307 ? -5.156 7.695 -4.277 1 88.56 307 TYR A C 1
ATOM 2348 O O . TYR A 1 307 ? -4.352 8.602 -4.043 1 88.56 307 TYR A O 1
ATOM 2356 N N . LEU A 1 308 ? -5.047 6.867 -5.266 1 88.5 308 LEU A N 1
ATOM 2357 C CA . LEU A 1 308 ? -4.148 7.121 -6.383 1 88.5 308 LEU A CA 1
ATOM 2358 C C . LEU A 1 308 ? -4.91 7.664 -7.586 1 88.5 308 LEU A C 1
ATOM 2360 O O . LEU A 1 308 ? -6.086 7.344 -7.777 1 88.5 308 LEU A O 1
ATOM 2364 N N . ILE A 1 309 ? -4.293 8.492 -8.344 1 91.56 309 ILE A N 1
ATOM 2365 C CA . ILE A 1 309 ? -4.887 9.07 -9.539 1 91.56 309 ILE A CA 1
ATOM 2366 C C . ILE A 1 309 ? -3.908 8.953 -10.711 1 91.56 309 ILE A C 1
ATOM 2368 O O . ILE A 1 309 ? -2.705 8.773 -10.508 1 91.56 309 ILE A O 1
ATOM 2372 N N . SER A 1 310 ? -4.48 8.945 -11.938 1 88.75 310 SER A N 1
ATOM 2373 C CA . SER A 1 310 ? -3.615 8.852 -13.109 1 88.75 310 SER A CA 1
ATOM 2374 C C . SER A 1 310 ? -2.639 10.023 -13.156 1 88.75 310 SER A C 1
ATOM 2376 O O . SER A 1 310 ? -3.033 11.18 -12.969 1 88.75 310 SER A O 1
ATOM 2378 N N . CYS A 1 311 ? -1.372 9.727 -13.461 1 85.81 311 CYS A N 1
ATOM 2379 C CA . CYS A 1 311 ? -0.363 10.773 -13.562 1 85.81 311 CYS A CA 1
ATOM 2380 C C . CYS A 1 311 ? -0.507 11.547 -14.867 1 85.81 311 CYS A C 1
ATOM 2382 O O . CYS A 1 311 ? -0.029 12.68 -14.977 1 85.81 311 CYS A O 1
ATOM 2384 N N . THR A 1 312 ? -1.142 10.969 -15.766 1 86.12 312 THR A N 1
ATOM 2385 C CA . THR A 1 312 ? -1.094 11.562 -17.094 1 86.12 312 THR A CA 1
ATOM 2386 C C . THR A 1 312 ? -2.496 11.914 -17.578 1 86.12 312 THR A C 1
ATOM 2388 O O . THR A 1 312 ? -2.672 12.859 -18.359 1 86.12 312 THR A O 1
ATOM 2391 N N . ALA A 1 313 ? -3.539 11.133 -17.156 1 88.19 313 ALA A N 1
ATOM 2392 C CA . ALA A 1 313 ? -4.898 11.375 -17.641 1 88.19 313 ALA A CA 1
ATOM 2393 C C . ALA A 1 313 ? -5.438 12.703 -17.125 1 88.19 313 ALA A C 1
ATOM 2395 O O . ALA A 1 313 ? -5.117 13.117 -16.016 1 88.19 313 ALA A O 1
ATOM 2396 N N . ALA A 1 314 ? -6.234 13.328 -17.938 1 93.38 314 ALA A N 1
ATOM 2397 C CA . ALA A 1 314 ? -6.891 14.562 -17.516 1 93.38 314 ALA A CA 1
ATOM 2398 C C . ALA A 1 314 ? -7.945 14.281 -16.453 1 93.38 314 ALA A C 1
ATOM 2400 O O . ALA A 1 314 ? -8.469 13.164 -16.359 1 93.38 314 ALA A O 1
ATOM 2401 N N . ALA A 1 315 ? -8.188 15.234 -15.617 1 95.69 315 ALA A N 1
ATOM 2402 C CA . ALA A 1 315 ? -9.242 15.195 -14.609 1 95.69 315 ALA A CA 1
ATOM 2403 C C . ALA A 1 315 ? -9.797 16.594 -14.344 1 95.69 315 ALA A C 1
ATOM 2405 O O . ALA A 1 315 ? -9.102 17.594 -14.539 1 95.69 315 ALA A O 1
ATOM 2406 N N . PRO A 1 316 ? -11.047 16.672 -13.977 1 97.62 316 PRO A N 1
ATOM 2407 C CA . PRO A 1 316 ? -11.672 17.984 -13.805 1 97.62 316 PRO A CA 1
ATOM 2408 C C . PRO A 1 316 ? -11.141 18.734 -12.586 1 97.62 316 PRO A C 1
ATOM 2410 O O . PRO A 1 316 ? -10.539 18.141 -11.695 1 97.62 316 PRO A O 1
ATOM 2413 N N . ASP A 1 317 ? -11.391 20.078 -12.625 1 97.94 317 ASP A N 1
ATOM 2414 C CA . ASP A 1 317 ? -11.078 20.922 -11.477 1 97.94 317 ASP A CA 1
ATOM 2415 C C . ASP A 1 317 ? -11.961 20.578 -10.289 1 97.94 317 ASP A C 1
ATOM 2417 O O . ASP A 1 317 ? -13.062 20.047 -10.453 1 97.94 317 ASP A O 1
ATOM 2421 N N . ILE A 1 318 ? -11.461 20.797 -9.141 1 98.12 318 ILE A N 1
ATOM 2422 C CA . ILE A 1 318 ? -12.211 20.688 -7.895 1 98.12 318 ILE A CA 1
ATOM 2423 C C . ILE A 1 318 ? -12.258 22.047 -7.207 1 98.12 318 ILE A C 1
ATOM 2425 O O . ILE A 1 318 ? -11.234 22.719 -7.051 1 98.12 318 ILE A O 1
ATOM 2429 N N . SER A 1 319 ? -13.461 22.453 -6.816 1 98.25 319 SER A N 1
ATOM 2430 C CA . SER A 1 319 ? -13.617 23.797 -6.262 1 98.25 319 SER A CA 1
ATOM 2431 C C . SER A 1 319 ? -14.242 23.75 -4.867 1 98.25 319 SER A C 1
ATOM 2433 O O . SER A 1 319 ? -15.062 22.875 -4.582 1 98.25 319 SER A O 1
ATOM 2435 N N . PHE A 1 320 ? -13.852 24.672 -4.059 1 98.38 320 PHE A N 1
ATOM 2436 C CA . PHE A 1 320 ? -14.43 24.938 -2.746 1 98.38 320 PHE A CA 1
ATOM 2437 C C . PHE A 1 320 ? -15.055 26.328 -2.707 1 98.38 320 PHE A C 1
ATOM 2439 O O . PHE A 1 320 ? -14.492 27.281 -3.232 1 98.38 320 PHE A O 1
ATOM 2446 N N . VAL A 1 321 ? -16.219 26.375 -2.133 1 97.75 321 VAL A N 1
ATOM 2447 C CA . VAL A 1 321 ? -16.875 27.656 -1.996 1 97.75 321 VAL A CA 1
ATOM 2448 C C . VAL A 1 321 ? -16.844 28.109 -0.534 1 97.75 321 VAL A C 1
ATOM 2450 O O . VAL A 1 321 ? -17.391 27.406 0.334 1 97.75 321 VAL A O 1
ATOM 2453 N N . LEU A 1 322 ? -16.203 29.219 -0.267 1 97.69 322 LEU A N 1
ATOM 2454 C CA . LEU A 1 322 ? -16.125 29.828 1.059 1 97.69 322 LEU A CA 1
ATOM 2455 C C . LEU A 1 322 ? -16.656 31.25 1.041 1 97.69 322 LEU A C 1
ATOM 2457 O O . LEU A 1 322 ? -16.125 32.094 0.332 1 97.69 322 LEU A O 1
ATOM 2461 N N . ASN A 1 323 ? -17.641 31.5 1.854 1 95.69 323 ASN A N 1
ATOM 2462 C CA . ASN A 1 323 ? -18.266 32.812 1.905 1 95.69 323 ASN A CA 1
ATOM 2463 C C . ASN A 1 323 ? -18.625 33.312 0.511 1 95.69 323 ASN A C 1
ATOM 2465 O O . ASN A 1 323 ? -18.297 34.469 0.159 1 95.69 323 ASN A O 1
ATOM 2469 N N . GLY A 1 324 ? -19.125 32.5 -0.267 1 95.25 324 GLY A N 1
ATOM 2470 C CA . GLY A 1 324 ? -19.625 32.844 -1.59 1 95.25 324 GLY A CA 1
ATOM 2471 C C . GLY A 1 324 ? -18.531 32.906 -2.637 1 95.25 324 GLY A C 1
ATOM 2472 O O . GLY A 1 324 ? -18.812 33.094 -3.824 1 95.25 324 GLY A O 1
ATOM 2473 N N . LYS A 1 325 ? -17.328 32.812 -2.293 1 97 325 LYS A N 1
ATOM 2474 C CA . LYS A 1 325 ? -16.219 32.844 -3.234 1 97 325 LYS A CA 1
ATOM 2475 C C . LYS A 1 325 ? -15.719 31.453 -3.561 1 97 325 LYS A C 1
ATOM 2477 O O . LYS A 1 325 ? -15.648 30.594 -2.68 1 97 325 LYS A O 1
ATOM 2482 N N . THR A 1 326 ? -15.266 31.281 -4.832 1 97.38 326 THR A N 1
ATOM 2483 C CA . THR A 1 326 ? -14.844 29.969 -5.309 1 97.38 326 THR A CA 1
ATOM 2484 C C . THR A 1 326 ? -13.328 29.875 -5.34 1 97.38 326 THR A C 1
ATOM 2486 O O . THR A 1 326 ? -12.648 30.75 -5.871 1 97.38 326 THR A O 1
ATOM 2489 N N . TYR A 1 327 ? -12.82 28.859 -4.789 1 98.06 327 TYR A N 1
ATOM 2490 C CA . TYR A 1 327 ? -11.406 28.516 -4.801 1 98.06 327 TYR A CA 1
ATOM 2491 C C . TYR A 1 327 ? -11.172 27.188 -5.512 1 98.06 327 TYR A C 1
ATOM 2493 O O . TYR A 1 327 ? -11.625 26.141 -5.043 1 98.06 327 TYR A O 1
ATOM 2501 N N . THR A 1 328 ? -10.398 27.219 -6.574 1 97.81 328 THR A N 1
ATOM 2502 C CA . THR A 1 328 ? -10.328 26.062 -7.461 1 97.81 328 THR A CA 1
ATOM 2503 C C . THR A 1 328 ? -8.93 25.453 -7.434 1 97.81 328 THR A C 1
ATOM 2505 O O . THR A 1 328 ? -7.93 26.172 -7.41 1 97.81 328 THR A O 1
ATOM 2508 N N . LEU A 1 329 ? -8.852 24.141 -7.426 1 97.44 329 LEU A N 1
ATOM 2509 C CA . LEU A 1 329 ? -7.629 23.375 -7.633 1 97.44 329 LEU A CA 1
ATOM 2510 C C . LEU A 1 329 ? -7.676 22.625 -8.961 1 97.44 329 LEU A C 1
ATOM 2512 O O . LEU A 1 329 ? -8.664 21.953 -9.266 1 97.44 329 LEU A O 1
ATOM 2516 N N . THR A 1 330 ? -6.637 22.781 -9.703 1 96.94 330 THR A N 1
ATOM 2517 C CA . THR A 1 330 ? -6.504 22 -10.938 1 96.94 330 THR A CA 1
ATOM 2518 C C . THR A 1 330 ? -5.965 20.609 -10.641 1 96.94 330 THR A C 1
ATOM 2520 O O . THR A 1 330 ? -5.477 20.344 -9.539 1 96.94 330 THR A O 1
ATOM 2523 N N . LYS A 1 331 ? -6.043 19.797 -11.578 1 96.44 331 LYS A N 1
ATOM 2524 C CA . LYS A 1 331 ? -5.543 18.422 -11.445 1 96.44 331 LYS A CA 1
ATOM 2525 C C . LYS A 1 331 ? -4.09 18.406 -10.969 1 96.44 331 LYS A C 1
ATOM 2527 O O . LYS A 1 331 ? -3.711 17.594 -10.133 1 96.44 331 LYS A O 1
ATOM 2532 N N . GLU A 1 332 ? -3.293 19.234 -11.523 1 93.88 332 GLU A N 1
ATOM 2533 C CA . GLU A 1 332 ? -1.886 19.312 -11.148 1 93.88 332 GLU A CA 1
ATOM 2534 C C . GLU A 1 332 ? -1.727 19.672 -9.672 1 93.88 332 GLU A C 1
ATOM 2536 O O . GLU A 1 332 ? -0.833 19.172 -8.992 1 93.88 332 GLU A O 1
ATOM 2541 N N . GLU A 1 333 ? -2.66 20.484 -9.227 1 94 333 GLU A N 1
ATOM 2542 C CA . GLU A 1 333 ? -2.549 21.031 -7.871 1 94 333 GLU A CA 1
ATOM 2543 C C . GLU A 1 333 ? -3.049 20.031 -6.836 1 94 333 GLU A C 1
ATOM 2545 O O . GLU A 1 333 ? -2.633 20.062 -5.676 1 94 333 GLU A O 1
ATOM 2550 N N . TYR A 1 334 ? -3.969 19.172 -7.234 1 96.06 334 TYR A N 1
ATOM 2551 C CA . TYR A 1 334 ? -4.422 18.188 -6.262 1 96.06 334 TYR A CA 1
ATOM 2552 C C . TYR A 1 334 ? -3.828 16.812 -6.559 1 96.06 334 TYR A C 1
ATOM 2554 O O . TYR A 1 334 ? -4.449 15.781 -6.281 1 96.06 334 TYR A O 1
ATOM 2562 N N . THR A 1 335 ? -2.664 16.797 -7.168 1 93.25 335 THR A N 1
ATOM 2563 C CA . THR A 1 335 ? -1.888 15.586 -7.41 1 93.25 335 THR A CA 1
ATOM 2564 C C . THR A 1 335 ? -0.493 15.711 -6.801 1 93.25 335 THR A C 1
ATOM 2566 O O . THR A 1 335 ? 0.195 16.703 -7.008 1 93.25 335 THR A O 1
ATOM 2569 N N . LEU A 1 336 ? -0.099 14.727 -6 1 88.5 336 LEU A N 1
ATOM 2570 C CA . LEU A 1 336 ? 1.271 14.617 -5.508 1 88.5 336 LEU A CA 1
ATOM 2571 C C . LEU A 1 336 ? 2.027 13.516 -6.234 1 88.5 336 LEU A C 1
ATOM 2573 O O . LEU A 1 336 ? 1.677 12.336 -6.125 1 88.5 336 LEU A O 1
ATOM 2577 N N . LYS A 1 337 ? 2.98 13.867 -6.957 1 83.31 337 LYS A N 1
ATOM 2578 C CA . LYS A 1 337 ? 3.713 12.93 -7.797 1 83.31 337 LYS A CA 1
ATOM 2579 C C . LYS A 1 337 ? 4.953 12.398 -7.082 1 83.31 337 LYS A C 1
ATOM 2581 O O . LYS A 1 337 ? 5.699 13.172 -6.473 1 83.31 337 LYS A O 1
ATOM 2586 N N . SER A 1 338 ? 5.145 11.125 -7.062 1 80 338 SER A N 1
ATOM 2587 C CA . SER A 1 338 ? 6.328 10.438 -6.559 1 80 338 SER A CA 1
ATOM 2588 C C . SER A 1 338 ? 6.711 9.266 -7.461 1 80 338 SER A C 1
ATOM 2590 O O . SER A 1 338 ? 6.172 8.172 -7.316 1 80 338 SER A O 1
ATOM 2592 N N . GLY A 1 339 ? 7.719 9.562 -8.281 1 75.25 339 GLY A N 1
ATOM 2593 C CA . GLY A 1 339 ? 8.039 8.531 -9.258 1 75.25 339 GLY A CA 1
ATOM 2594 C C . GLY A 1 339 ? 6.859 8.148 -10.133 1 75.25 339 GLY A C 1
ATOM 2595 O O . GLY A 1 339 ? 6.234 9.016 -10.75 1 75.25 339 GLY A O 1
ATOM 2596 N N . PRO A 1 340 ? 6.535 6.797 -10.055 1 75.69 340 PRO A N 1
ATOM 2597 C CA . PRO A 1 340 ? 5.43 6.344 -10.906 1 75.69 340 PRO A CA 1
ATOM 2598 C C . PRO A 1 340 ? 4.066 6.527 -10.242 1 75.69 340 PRO A C 1
ATOM 2600 O O . PRO A 1 340 ? 3.035 6.273 -10.867 1 75.69 340 PRO A O 1
ATOM 2603 N N . ILE A 1 341 ? 4.129 6.977 -9.039 1 77.12 341 ILE A N 1
ATOM 2604 C CA . ILE A 1 341 ? 2.896 7.07 -8.266 1 77.12 341 ILE A CA 1
ATOM 2605 C C . ILE A 1 341 ? 2.395 8.508 -8.266 1 77.12 341 ILE A C 1
ATOM 2607 O O . ILE A 1 341 ? 3.182 9.453 -8.133 1 77.12 341 ILE A O 1
ATOM 2611 N N . CYS A 1 342 ? 1.189 8.672 -8.586 1 87.31 342 CYS A N 1
ATOM 2612 C CA . CYS A 1 342 ? 0.502 9.938 -8.367 1 87.31 342 CYS A CA 1
ATOM 2613 C C . CYS A 1 342 ? -0.59 9.789 -7.312 1 87.31 342 CYS A C 1
ATOM 2615 O O . CYS A 1 342 ? -1.571 9.078 -7.523 1 87.31 342 CYS A O 1
ATOM 2617 N N . LEU A 1 343 ? -0.325 10.367 -6.199 1 88 343 LEU A N 1
ATOM 2618 C CA . LEU A 1 343 ? -1.294 10.359 -5.109 1 88 343 LEU A CA 1
ATOM 2619 C C . LEU A 1 343 ? -2.369 11.422 -5.332 1 88 343 LEU A C 1
ATOM 2621 O O . LEU A 1 343 ? -2.061 12.562 -5.688 1 88 343 LEU A O 1
ATOM 2625 N N . PHE A 1 344 ? -3.684 10.984 -5.246 1 94.62 344 PHE A N 1
ATOM 2626 C CA . PHE A 1 344 ? -4.785 11.938 -5.137 1 94.62 344 PHE A CA 1
ATOM 2627 C C . PHE A 1 344 ? -4.723 12.68 -3.811 1 94.62 344 PHE A C 1
ATOM 2629 O O . PHE A 1 344 ? -4.715 12.062 -2.744 1 94.62 344 PHE A O 1
ATOM 2636 N N . ALA A 1 345 ? -4.594 14 -3.877 1 94.44 345 ALA A N 1
ATOM 2637 C CA . ALA A 1 345 ? -4.27 14.781 -2.688 1 94.44 345 ALA A CA 1
ATOM 2638 C C . ALA A 1 345 ? -5.508 14.984 -1.814 1 94.44 345 ALA A C 1
ATOM 2640 O O . ALA A 1 345 ? -5.73 16.078 -1.29 1 94.44 345 ALA A O 1
ATOM 2641 N N . PHE A 1 346 ? -6.363 14.008 -1.798 1 94.44 346 PHE A N 1
ATOM 2642 C CA . PHE A 1 346 ? -7.535 13.945 -0.929 1 94.44 346 PHE A CA 1
ATOM 2643 C C . PHE A 1 346 ? -7.543 12.648 -0.131 1 94.44 346 PHE A C 1
ATOM 2645 O O . PHE A 1 346 ? -7.09 11.609 -0.618 1 94.44 346 PHE A O 1
ATOM 2652 N N . MET A 1 347 ? -8.031 12.695 1.014 1 89.88 347 MET A N 1
ATOM 2653 C CA . MET A 1 347 ? -8.172 11.492 1.828 1 89.88 347 MET A CA 1
ATOM 2654 C C . MET A 1 347 ? -9.523 11.469 2.539 1 89.88 347 MET A C 1
ATOM 2656 O O . MET A 1 347 ? -10.07 12.516 2.879 1 89.88 347 MET A O 1
ATOM 2660 N N . GLY A 1 348 ? -10.07 10.281 2.697 1 88.81 348 GLY A N 1
ATOM 2661 C CA . GLY A 1 348 ? -11.297 10.109 3.449 1 88.81 348 GLY A CA 1
ATOM 2662 C C . GLY A 1 348 ? -11.07 9.891 4.934 1 88.81 348 GLY A C 1
ATOM 2663 O O . GLY A 1 348 ? -10.383 8.938 5.324 1 88.81 348 GLY A O 1
ATOM 2664 N N . ILE A 1 349 ? -11.633 10.742 5.738 1 83.25 349 ILE A N 1
ATOM 2665 C CA . ILE A 1 349 ? -11.594 10.586 7.191 1 83.25 349 ILE A CA 1
ATOM 2666 C C . ILE A 1 349 ? -12.938 11.016 7.785 1 83.25 349 ILE A C 1
ATOM 2668 O O . ILE A 1 349 ? -13.469 12.07 7.438 1 83.25 349 ILE A O 1
ATOM 2672 N N . ASP A 1 350 ? -13.477 10.164 8.641 1 83.31 350 ASP A N 1
ATOM 2673 C CA . ASP A 1 350 ? -14.703 10.531 9.344 1 83.31 350 ASP A CA 1
ATOM 2674 C C . ASP A 1 350 ? -14.398 11.133 10.711 1 83.31 350 ASP A C 1
ATOM 2676 O O . ASP A 1 350 ? -13.82 10.469 11.578 1 83.31 350 ASP A O 1
ATOM 2680 N N . ILE A 1 351 ? -14.664 12.406 10.852 1 81.31 351 ILE A N 1
ATOM 2681 C CA . ILE A 1 351 ? -14.586 13.086 12.141 1 81.31 351 ILE A CA 1
ATOM 2682 C C . ILE A 1 351 ? -15.961 13.102 12.797 1 81.31 351 ILE A C 1
ATOM 2684 O O . ILE A 1 351 ? -16.922 13.633 12.234 1 81.31 351 ILE A O 1
ATOM 2688 N N . PRO A 1 352 ? -16.062 12.555 13.906 1 79.56 352 PRO A N 1
ATOM 2689 C CA . PRO A 1 352 ? -17.391 12.43 14.523 1 79.56 352 PRO A CA 1
ATOM 2690 C C . PRO A 1 352 ? -17.891 13.742 15.133 1 79.56 352 PRO A C 1
ATOM 2692 O O . PRO A 1 352 ? -17.094 14.672 15.32 1 79.56 352 PRO A O 1
ATOM 2695 N N . ALA A 1 353 ? -19.188 13.797 15.336 1 80.06 353 ALA A N 1
ATOM 2696 C CA . ALA A 1 353 ? -19.781 14.883 16.094 1 80.06 353 ALA A CA 1
ATOM 2697 C C . ALA A 1 353 ? -19.234 14.922 17.516 1 80.06 353 ALA A C 1
ATOM 2699 O O . ALA A 1 353 ? -18.938 13.875 18.094 1 80.06 353 ALA A O 1
ATOM 2700 N N . PRO A 1 354 ? -19.016 16.047 18.188 1 77.44 354 PRO A N 1
ATOM 2701 C CA . PRO A 1 354 ? -19.547 17.328 17.688 1 77.44 354 PRO A CA 1
ATOM 2702 C C . PRO A 1 354 ? -18.562 18.078 16.812 1 77.44 354 PRO A C 1
ATOM 2704 O O . PRO A 1 354 ? -18.906 19.094 16.203 1 77.44 354 PRO A O 1
ATOM 2707 N N . ALA A 1 355 ? -17.359 17.609 16.672 1 77.62 355 ALA A N 1
ATOM 2708 C CA . ALA A 1 355 ? -16.375 18.328 15.867 1 77.62 355 ALA A CA 1
ATOM 2709 C C . ALA A 1 355 ? -16.703 18.234 14.383 1 77.62 355 ALA A C 1
ATOM 2711 O O . ALA A 1 355 ? -16.516 19.203 13.633 1 77.62 355 ALA A O 1
ATOM 2712 N N . GLY A 1 356 ? -17.188 17.047 13.984 1 84.06 356 GLY A N 1
ATOM 2713 C CA . GLY A 1 356 ? -17.562 16.828 12.594 1 84.06 356 GLY A CA 1
ATOM 2714 C C . GLY A 1 356 ? -19.062 16.609 12.406 1 84.06 356 GLY A C 1
ATOM 2715 O O . GLY A 1 356 ? -19.844 16.844 13.328 1 84.06 356 GLY A O 1
ATOM 2716 N N . PRO A 1 357 ? -19.359 16.219 11.203 1 90.19 357 PRO A N 1
ATOM 2717 C CA . PRO A 1 357 ? -18.5 16.062 10.023 1 90.19 357 PRO A CA 1
ATOM 2718 C C . PRO A 1 357 ? -17.953 17.391 9.508 1 90.19 357 PRO A C 1
ATOM 2720 O O . PRO A 1 357 ? -18.594 18.438 9.695 1 90.19 357 PRO A O 1
ATOM 2723 N N . LEU A 1 358 ? -16.812 17.328 8.961 1 93.62 358 LEU A N 1
ATOM 2724 C CA . LEU A 1 358 ? -16.203 18.531 8.406 1 93.62 358 LEU A CA 1
ATOM 2725 C C . LEU A 1 358 ? -15.18 18.172 7.34 1 93.62 358 LEU A C 1
ATOM 2727 O O . LEU A 1 358 ? -14.797 17.016 7.203 1 93.62 358 LEU A O 1
ATOM 2731 N N . TRP A 1 359 ? -14.836 19.172 6.52 1 95.31 359 TRP A N 1
ATOM 2732 C CA . TRP A 1 359 ? -13.703 19.078 5.605 1 95.31 359 TRP A CA 1
ATOM 2733 C C . TRP A 1 359 ? -12.469 19.75 6.195 1 95.31 359 TRP A C 1
ATOM 2735 O O . TRP A 1 359 ? -12.586 20.75 6.922 1 95.31 359 TRP A O 1
ATOM 2745 N N . ILE A 1 360 ? -11.297 19.203 5.914 1 93.94 360 ILE A N 1
ATOM 2746 C CA . ILE A 1 360 ? -10.031 19.812 6.309 1 93.94 360 ILE A CA 1
ATOM 2747 C C . ILE A 1 360 ? -9.312 20.344 5.074 1 93.94 360 ILE A C 1
ATOM 2749 O O . ILE A 1 360 ? -8.977 19.594 4.16 1 93.94 360 ILE A O 1
ATOM 2753 N N . LEU A 1 361 ? -9.188 21.609 5.035 1 96.62 361 LEU A N 1
ATOM 2754 C CA . LEU A 1 361 ? -8.383 22.25 4 1 96.62 361 LEU A CA 1
ATOM 2755 C C . LEU A 1 361 ? -6.926 22.375 4.438 1 96.62 361 LEU A C 1
ATOM 2757 O O . LEU A 1 361 ? -6.551 23.344 5.102 1 96.62 361 LEU A O 1
ATOM 2761 N N . GLY A 1 362 ? -6.141 21.406 4.051 1 93.94 362 GLY A N 1
ATOM 2762 C CA . GLY A 1 362 ? -4.746 21.312 4.453 1 93.94 362 GLY A CA 1
ATOM 2763 C C . GLY A 1 362 ? -3.805 22.062 3.521 1 93.94 362 GLY A C 1
ATOM 2764 O O . GLY A 1 362 ? -4.195 23.047 2.891 1 93.94 362 GLY A O 1
ATOM 2765 N N . ASP A 1 363 ? -2.527 21.578 3.432 1 92.75 363 ASP A N 1
ATOM 2766 C CA . ASP A 1 363 ? -1.441 22.234 2.707 1 92.75 363 ASP A CA 1
ATOM 2767 C C . ASP A 1 363 ? -1.753 22.312 1.215 1 92.75 363 ASP A C 1
ATOM 2769 O O . ASP A 1 363 ? -1.383 23.281 0.554 1 92.75 363 ASP A O 1
ATOM 2773 N N . VAL A 1 364 ? -2.346 21.266 0.739 1 93.81 364 VAL A N 1
ATOM 2774 C CA . VAL A 1 364 ? -2.65 21.203 -0.687 1 93.81 364 VAL A CA 1
ATOM 2775 C C . VAL A 1 364 ? -3.494 22.422 -1.078 1 93.81 364 VAL A C 1
ATOM 2777 O O . VAL A 1 364 ? -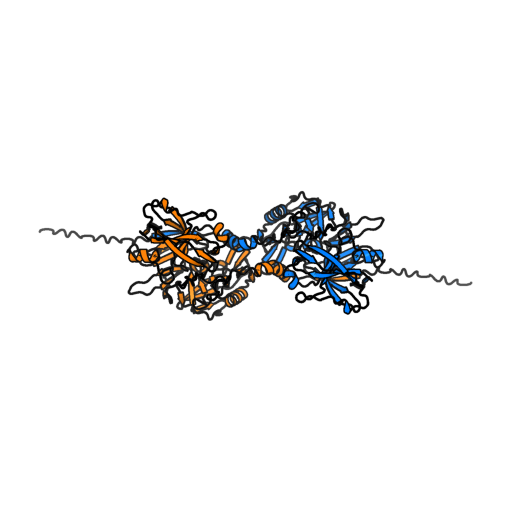3.281 23.016 -2.137 1 93.81 364 VAL A O 1
ATOM 2780 N N . PHE A 1 365 ? -4.484 22.797 -0.265 1 96.38 365 PHE A N 1
ATOM 2781 C CA . PHE A 1 365 ? -5.289 24 -0.485 1 96.38 365 PHE A CA 1
ATOM 2782 C C . PHE A 1 365 ? -4.469 25.266 -0.25 1 96.38 365 PHE A C 1
ATOM 2784 O O . PHE A 1 365 ? -4.5 26.188 -1.06 1 96.38 365 PHE A O 1
ATOM 2791 N N . MET A 1 366 ? -3.684 25.188 0.742 1 96.12 366 MET A N 1
ATOM 2792 C CA . MET A 1 366 ? -2.986 26.391 1.212 1 96.12 366 MET A CA 1
ATOM 2793 C C . MET A 1 366 ? -1.786 26.703 0.326 1 96.12 366 MET A C 1
ATOM 2795 O O . MET A 1 366 ? -1.271 27.828 0.344 1 96.12 366 MET A O 1
ATOM 2799 N N . ARG A 1 367 ? -1.292 25.766 -0.409 1 95 367 ARG A N 1
ATOM 2800 C CA . ARG A 1 367 ? -0.194 26.016 -1.335 1 95 367 ARG A CA 1
ATOM 2801 C C . ARG A 1 367 ? -0.618 26.984 -2.432 1 95 367 ARG A C 1
ATOM 2803 O O . ARG A 1 367 ? 0.178 27.828 -2.871 1 95 367 ARG A O 1
ATOM 2810 N N . LYS A 1 368 ? -1.812 26.844 -2.838 1 95.5 368 LYS A N 1
ATOM 2811 C CA . LYS A 1 368 ? -2.316 27.703 -3.904 1 95.5 368 LYS A CA 1
ATOM 2812 C C . LYS A 1 368 ? -2.895 29 -3.34 1 95.5 368 LYS A C 1
ATOM 2814 O O . LYS A 1 368 ? -2.91 30.016 -4.02 1 95.5 368 LYS A O 1
ATOM 2819 N N . HIS A 1 369 ? -3.348 28.953 -2.15 1 96.88 369 HIS A N 1
ATOM 2820 C CA . HIS A 1 369 ? -4.031 30.094 -1.549 1 96.88 369 HIS A CA 1
ATOM 2821 C C . HIS A 1 369 ? -3.279 30.594 -0.324 1 96.88 369 HIS A C 1
ATOM 2823 O O . HIS A 1 369 ? -3.311 29.969 0.735 1 96.88 369 HIS A O 1
ATOM 2829 N N . TYR A 1 370 ? -2.65 31.766 -0.542 1 97.31 370 TYR A N 1
ATOM 2830 C CA . TYR A 1 370 ? -2.092 32.469 0.607 1 97.31 370 TYR A CA 1
ATOM 2831 C C . TYR A 1 370 ? -3.127 32.625 1.717 1 97.31 370 TYR A C 1
ATOM 2833 O O . TYR A 1 370 ? -4.227 33.125 1.485 1 97.31 370 TYR A O 1
ATOM 2841 N N . THR A 1 371 ? -2.77 32.125 2.883 1 98.56 371 THR A N 1
ATOM 2842 C CA . THR A 1 371 ? -3.781 31.984 3.926 1 98.56 371 THR A CA 1
ATOM 2843 C C . THR A 1 371 ? -3.404 32.812 5.145 1 98.56 371 THR A C 1
ATOM 2845 O O . THR A 1 371 ? -2.316 32.656 5.703 1 98.56 371 THR A O 1
ATOM 2848 N N . VAL A 1 372 ? -4.336 33.688 5.559 1 98.75 372 VAL A N 1
ATOM 2849 C CA . VAL A 1 372 ? -4.137 34.594 6.684 1 98.75 372 VAL A CA 1
ATOM 2850 C C . VAL A 1 372 ? -5.078 34.219 7.824 1 98.75 372 VAL A C 1
ATOM 2852 O O . VAL A 1 372 ? -6.285 34.062 7.625 1 98.75 372 VAL A O 1
ATOM 2855 N N . PHE A 1 373 ? -4.543 33.969 8.945 1 98.81 373 PHE A N 1
ATOM 2856 C CA . PHE A 1 373 ? -5.312 33.719 10.156 1 98.81 373 PHE A CA 1
ATOM 2857 C C . PHE A 1 373 ? -5.34 34.969 11.039 1 98.81 373 PHE A C 1
ATOM 2859 O O . PHE A 1 373 ? -4.293 35.438 11.508 1 98.81 373 PHE A O 1
ATOM 2866 N N . ASP A 1 374 ? -6.477 35.5 11.211 1 98.75 374 ASP A N 1
ATOM 2867 C CA . ASP A 1 374 ? -6.688 36.719 11.984 1 98.75 374 ASP A CA 1
ATOM 2868 C C . ASP A 1 374 ? -7.41 36.406 13.297 1 98.75 374 ASP A C 1
ATOM 2870 O O . ASP A 1 374 ? -8.602 36.094 13.297 1 98.75 374 ASP A O 1
ATOM 2874 N N . TRP A 1 375 ? -6.68 36.562 14.352 1 98.06 375 TRP A N 1
ATOM 2875 C CA . TRP A 1 375 ? -7.18 36.25 15.688 1 98.06 375 TRP A CA 1
ATOM 2876 C C . TRP A 1 375 ? -8.352 37.156 16.047 1 98.06 375 TRP A C 1
ATOM 2878 O O . TRP A 1 375 ? -9.18 36.812 16.891 1 98.06 375 TRP A O 1
ATOM 2888 N N . GLY A 1 376 ? -8.477 38.25 15.477 1 96.94 376 GLY A N 1
ATOM 2889 C CA . GLY A 1 376 ? -9.508 39.25 15.797 1 96.94 376 GLY A CA 1
ATOM 2890 C C . GLY A 1 376 ? -9.07 40.25 16.844 1 96.94 376 GLY A C 1
ATOM 2891 O O . GLY A 1 376 ? -7.938 40.188 17.344 1 96.94 376 GLY A O 1
ATOM 2892 N N . THR A 1 377 ? -9.844 41.219 17 1 94.88 377 THR A N 1
ATOM 2893 C CA . THR A 1 377 ? -9.727 42.25 18.016 1 94.88 377 THR A CA 1
ATOM 2894 C C . THR A 1 377 ? -11.062 42.438 18.734 1 94.88 377 THR A C 1
ATOM 2896 O O . THR A 1 377 ? -12.008 41.688 18.516 1 94.88 377 THR A O 1
ATOM 2899 N N . ASP A 1 378 ? -11 43.406 19.578 1 92.5 378 ASP A N 1
ATOM 2900 C CA . ASP A 1 378 ? -12.258 43.75 20.266 1 92.5 378 ASP A CA 1
ATOM 2901 C C . ASP A 1 378 ? -13.328 44.156 19.266 1 92.5 378 ASP A C 1
ATOM 2903 O O . ASP A 1 378 ? -14.523 43.969 19.516 1 92.5 378 ASP A O 1
ATOM 2907 N N . SER A 1 379 ? -12.977 44.594 18.141 1 93.88 379 SER A N 1
ATOM 2908 C CA . SER A 1 379 ? -13.93 45.125 17.172 1 93.88 379 SER A CA 1
ATOM 2909 C C . SER A 1 379 ? -14.062 44.219 15.969 1 93.88 379 SER A C 1
ATOM 2911 O O . SER A 1 379 ? -14.844 44.469 15.062 1 93.88 379 SER A O 1
ATOM 2913 N N . ARG A 1 380 ? -13.289 43.188 15.938 1 95.31 380 ARG A N 1
ATOM 2914 C CA . ARG A 1 380 ? -13.281 42.281 14.781 1 95.31 380 ARG A CA 1
ATOM 2915 C C . ARG A 1 380 ? -13.234 40.812 15.211 1 95.31 380 ARG A C 1
ATOM 2917 O O . ARG A 1 380 ? -12.352 40.438 15.977 1 95.31 380 ARG A O 1
ATOM 2924 N N . LYS A 1 381 ? -14.188 40.062 14.656 1 96.06 381 LYS A N 1
ATOM 2925 C CA . LYS A 1 381 ? -14.195 38.625 14.93 1 96.06 381 LYS A CA 1
ATOM 2926 C C . LYS A 1 381 ? -13.008 37.906 14.266 1 96.06 381 LYS A C 1
ATOM 2928 O O . LYS A 1 381 ? -12.492 38.375 13.25 1 96.06 381 LYS A O 1
ATOM 2933 N N . PRO A 1 382 ? -12.625 36.781 14.914 1 98.31 382 PRO A N 1
ATOM 2934 C CA . PRO A 1 382 ? -11.609 35.969 14.219 1 98.31 382 PRO A CA 1
ATOM 2935 C C . PRO A 1 382 ? -12.031 35.594 12.805 1 98.31 382 PRO A C 1
ATOM 2937 O O . PRO A 1 382 ? -13.211 35.344 12.555 1 98.31 382 PRO A O 1
ATOM 2940 N N . ARG A 1 383 ? -11.117 35.594 11.898 1 98.62 383 ARG A N 1
ATOM 2941 C CA . ARG A 1 383 ? -11.406 35.312 10.5 1 98.62 383 ARG A CA 1
ATOM 2942 C C . ARG A 1 383 ? -10.195 34.719 9.797 1 98.62 383 ARG A C 1
ATOM 2944 O O . ARG A 1 383 ? -9.07 34.812 10.297 1 98.62 383 ARG A O 1
ATOM 2951 N N . VAL A 1 384 ? -10.445 34.031 8.734 1 98.75 384 VAL A N 1
ATOM 2952 C CA . VAL A 1 384 ? -9.391 33.5 7.879 1 98.75 384 VAL A CA 1
ATOM 2953 C C . VAL A 1 384 ? -9.445 34.156 6.512 1 98.75 384 VAL A C 1
ATOM 2955 O O . VAL A 1 384 ? -10.531 34.344 5.949 1 98.75 384 VAL A O 1
ATOM 2958 N N . GLY A 1 385 ? -8.312 34.594 6 1 98.75 385 GLY A N 1
ATOM 2959 C CA . GLY A 1 385 ? -8.219 35.25 4.703 1 98.75 385 GLY A CA 1
ATOM 2960 C C . GLY A 1 385 ? -7.539 34.406 3.652 1 98.75 385 GLY A C 1
ATOM 2961 O O . GLY A 1 385 ? -6.602 33.656 3.959 1 98.75 385 GLY A O 1
ATOM 2962 N N . PHE A 1 386 ? -8 34.562 2.412 1 98.44 386 PHE A N 1
ATOM 2963 C CA . PHE A 1 386 ? -7.438 33.812 1.301 1 98.44 386 PHE A CA 1
ATOM 2964 C C . PHE A 1 386 ? -7.145 34.719 0.115 1 98.44 386 PHE A C 1
ATOM 2966 O O . PHE A 1 386 ? -7.922 35.625 -0.187 1 98.44 386 PHE A O 1
ATOM 2973 N N . ALA A 1 387 ? -6.051 34.531 -0.489 1 97.81 387 ALA A N 1
ATOM 2974 C CA . ALA A 1 387 ? -5.672 35.125 -1.764 1 97.81 387 ALA A CA 1
ATOM 2975 C C . ALA A 1 387 ? -4.828 34.156 -2.598 1 97.81 387 ALA A C 1
ATOM 2977 O O . ALA A 1 387 ? -4.254 33.219 -2.068 1 97.81 387 ALA A O 1
ATOM 2978 N N . LEU A 1 388 ? -4.832 34.375 -3.865 1 96.5 388 LEU A N 1
ATOM 2979 C CA . LEU A 1 388 ? -3.982 33.562 -4.715 1 96.5 388 LEU A CA 1
ATOM 2980 C C . LEU A 1 388 ? -2.512 33.75 -4.371 1 96.5 388 LEU A C 1
ATOM 2982 O O . LEU A 1 388 ? -2.027 34.875 -4.316 1 96.5 388 LEU A O 1
ATOM 2986 N N . ALA A 1 389 ? -1.854 32.656 -4.145 1 95.44 389 ALA A N 1
ATOM 2987 C CA . ALA A 1 389 ? -0.427 32.75 -3.846 1 95.44 389 ALA A CA 1
ATOM 2988 C C . ALA A 1 389 ? 0.35 33.25 -5.055 1 95.44 389 ALA A C 1
ATOM 2990 O O . ALA A 1 389 ? 0.027 32.938 -6.195 1 95.44 389 ALA A O 1
ATOM 2991 N N . ALA A 1 390 ? 1.348 34 -4.82 1 91.88 390 ALA A N 1
ATOM 2992 C CA . ALA A 1 390 ? 2.135 34.625 -5.895 1 91.88 390 ALA A CA 1
ATOM 2993 C C . ALA A 1 390 ? 3.043 33.594 -6.559 1 91.88 390 ALA A C 1
ATOM 2995 O O . ALA A 1 390 ? 3.457 32.625 -5.922 1 91.88 390 ALA A O 1
ATOM 2996 N N . MET B 1 1 ? 14.383 94.438 6.008 1 30.23 1 MET B N 1
ATOM 2997 C CA . MET B 1 1 ? 13.641 93.375 5.359 1 30.23 1 MET B CA 1
ATOM 2998 C C . MET B 1 1 ? 14.109 92 5.859 1 30.23 1 MET B C 1
ATOM 3000 O O . MET B 1 1 ? 15.242 91.625 5.594 1 30.23 1 MET B O 1
ATOM 3004 N N . MET B 1 2 ? 13.719 91.562 7.105 1 35.16 2 MET B N 1
ATOM 3005 C CA . MET B 1 2 ? 14.016 90.375 7.922 1 35.16 2 MET B CA 1
ATOM 3006 C C . MET B 1 2 ? 13.469 89.125 7.27 1 35.16 2 MET B C 1
ATOM 3008 O O . MET B 1 2 ? 12.266 89.062 7.008 1 35.16 2 MET B O 1
ATOM 3012 N N . LEU B 1 3 ? 14.25 88.438 6.395 1 39 3 LEU B N 1
ATOM 3013 C CA . LEU B 1 3 ? 13.984 87.188 5.738 1 39 3 LEU B CA 1
ATOM 3014 C C . LEU B 1 3 ? 13.727 86.062 6.766 1 39 3 LEU B C 1
ATOM 3016 O O . LEU B 1 3 ? 14.602 85.75 7.566 1 39 3 LEU B O 1
ATOM 3020 N N . ARG B 1 4 ? 12.438 85.875 7.219 1 41.22 4 ARG B N 1
ATOM 3021 C CA . ARG B 1 4 ? 11.922 84.812 8.023 1 41.22 4 ARG B CA 1
ATOM 3022 C C . ARG B 1 4 ? 12.172 83.438 7.328 1 41.22 4 ARG B C 1
ATOM 3024 O O . ARG B 1 4 ? 11.68 83.25 6.223 1 41.22 4 ARG B O 1
ATOM 3031 N N . CYS B 1 5 ? 13.336 82.812 7.477 1 37.28 5 CYS B N 1
ATOM 3032 C CA . CYS B 1 5 ? 13.617 81.5 7.02 1 37.28 5 CYS B CA 1
ATOM 3033 C C . CYS B 1 5 ? 12.617 80.5 7.602 1 37.28 5 CYS B C 1
ATOM 3035 O O . CYS B 1 5 ? 12.523 80.312 8.82 1 37.28 5 CYS B O 1
ATOM 3037 N N . SER B 1 6 ? 11.477 80.312 6.953 1 37.62 6 SER B N 1
ATOM 3038 C CA . SER B 1 6 ? 10.516 79.25 7.289 1 37.62 6 SER B CA 1
ATOM 3039 C C . SER B 1 6 ? 11.172 77.875 7.27 1 37.62 6 SER B C 1
ATOM 3041 O O . SER B 1 6 ? 11.695 77.438 6.242 1 37.62 6 SER B O 1
ATOM 3043 N N . VAL B 1 7 ? 11.727 77.375 8.367 1 44.25 7 VAL B N 1
ATOM 3044 C CA . VAL B 1 7 ? 12.18 76 8.555 1 44.25 7 VAL B CA 1
ATOM 3045 C C . VAL B 1 7 ? 11.008 75 8.336 1 44.25 7 VAL B C 1
ATOM 3047 O O . VAL B 1 7 ? 10.016 75.062 9.062 1 44.25 7 VAL B O 1
ATOM 3050 N N . LEU B 1 8 ? 10.758 74.625 7.074 1 42.28 8 LEU B N 1
ATOM 3051 C CA . LEU B 1 8 ? 9.867 73.5 6.809 1 42.28 8 LEU B CA 1
ATOM 3052 C C . LEU B 1 8 ? 10.328 72.25 7.555 1 42.28 8 LEU B C 1
ATOM 3054 O O . LEU B 1 8 ? 11.438 71.75 7.328 1 42.28 8 LEU B O 1
ATOM 3058 N N . CYS B 1 9 ? 9.867 72 8.758 1 39.53 9 CYS B N 1
ATOM 3059 C CA . CYS B 1 9 ? 9.992 70.688 9.438 1 39.53 9 CYS B CA 1
ATOM 3060 C C . CYS B 1 9 ? 9.484 69.562 8.562 1 39.53 9 CYS B C 1
ATOM 3062 O O . CYS B 1 9 ? 8.289 69.5 8.273 1 39.53 9 CYS B O 1
ATOM 3064 N N . SER B 1 10 ? 10.297 69.125 7.641 1 40.75 10 SER B N 1
ATOM 3065 C CA . SER B 1 10 ? 9.945 67.875 6.98 1 40.75 10 SER B CA 1
ATOM 3066 C C . SER B 1 10 ? 9.609 66.812 8 1 40.75 10 SER B C 1
ATOM 3068 O O . SER B 1 10 ? 10.453 66.438 8.82 1 40.75 10 SER B O 1
ATOM 3070 N N . LEU B 1 11 ? 8.375 66.688 8.469 1 41.88 11 LEU B N 1
ATOM 3071 C CA . LEU B 1 11 ? 7.914 65.5 9.18 1 41.88 11 LEU B CA 1
ATOM 3072 C C . LEU B 1 11 ? 8.281 64.25 8.422 1 41.88 11 LEU B C 1
ATOM 3074 O O . LEU B 1 11 ? 7.766 64 7.336 1 41.88 11 LEU B O 1
ATOM 3078 N N . LEU B 1 12 ? 9.523 63.844 8.508 1 42.31 12 LEU B N 1
ATOM 3079 C CA . LEU B 1 12 ? 9.797 62.469 8.102 1 42.31 12 LEU B CA 1
ATOM 3080 C C . LEU B 1 12 ? 8.766 61.5 8.695 1 42.31 12 LEU B C 1
ATOM 3082 O O . LEU B 1 12 ? 8.711 61.312 9.914 1 42.31 12 LEU B O 1
ATOM 3086 N N . LEU B 1 13 ? 7.617 61.406 8.094 1 41.25 13 LEU B N 1
ATOM 3087 C CA . LEU B 1 13 ? 6.773 60.25 8.391 1 41.25 13 LEU B CA 1
ATOM 3088 C C . LEU B 1 13 ? 7.598 58.969 8.406 1 41.25 13 LEU B C 1
ATOM 3090 O O . LEU B 1 13 ? 8.125 58.531 7.375 1 41.25 13 LEU B O 1
ATOM 3094 N N . ALA B 1 14 ? 8.297 58.656 9.461 1 41.72 14 ALA B N 1
ATOM 3095 C CA . ALA B 1 14 ? 8.812 57.281 9.664 1 41.72 14 ALA B CA 1
ATOM 3096 C C . ALA B 1 14 ? 7.754 56.25 9.328 1 41.72 14 ALA B C 1
ATOM 3098 O O . ALA B 1 14 ? 6.793 56.062 10.086 1 41.72 14 ALA B O 1
ATOM 3099 N N . LEU B 1 15 ? 7.473 56.031 8.062 1 41.53 15 LEU B N 1
ATOM 3100 C CA . LEU B 1 15 ? 6.777 54.781 7.785 1 41.53 15 LEU B CA 1
ATOM 3101 C C . LEU B 1 15 ? 7.371 53.625 8.586 1 41.53 15 LEU B C 1
ATOM 3103 O O . LEU B 1 15 ? 8.484 53.156 8.305 1 41.53 15 LEU B O 1
ATOM 3107 N N . SER B 1 16 ? 7.242 53.656 9.852 1 41.09 16 SER B N 1
ATOM 3108 C CA . SER B 1 16 ? 7.57 52.438 10.586 1 41.09 16 SER B CA 1
ATOM 3109 C C . SER B 1 16 ? 7.145 51.188 9.812 1 41.09 16 SER B C 1
ATOM 3111 O O . SER B 1 16 ? 5.953 50.969 9.586 1 41.09 16 SER B O 1
ATOM 3113 N N . SER B 1 17 ? 7.777 50.844 8.742 1 46.12 17 SER B N 1
ATOM 3114 C CA . SER B 1 17 ? 7.512 49.531 8.203 1 46.12 17 SER B CA 1
ATOM 3115 C C . SER B 1 17 ? 7.207 48.531 9.312 1 46.12 17 SER B C 1
ATOM 3117 O O . SER B 1 17 ? 8.039 48.281 10.195 1 46.12 17 SER B O 1
ATOM 3119 N N . ALA B 1 18 ? 6.066 48.5 9.828 1 56.81 18 ALA B N 1
ATOM 3120 C CA . ALA B 1 18 ? 5.594 47.531 10.797 1 56.81 18 ALA B CA 1
ATOM 3121 C C . ALA B 1 18 ? 6.305 46.188 10.609 1 56.81 18 ALA B C 1
ATOM 3123 O O . ALA B 1 18 ? 6.32 45.625 9.508 1 56.81 18 ALA B O 1
ATOM 3124 N N . ALA B 1 19 ? 7.309 45.844 11.43 1 77.62 19 ALA B N 1
ATOM 3125 C CA . ALA B 1 19 ? 8.242 44.719 11.359 1 77.62 19 ALA B CA 1
ATOM 3126 C C . ALA B 1 19 ? 7.492 43.406 11.398 1 77.62 19 ALA B C 1
ATOM 3128 O O . ALA B 1 19 ? 6.738 43.125 12.336 1 77.62 19 ALA B O 1
ATOM 3129 N N . VAL B 1 20 ? 7.152 42.812 10.195 1 88.56 20 VAL B N 1
ATOM 3130 C CA . VAL B 1 20 ? 6.625 41.469 10.055 1 88.56 20 VAL B CA 1
ATOM 3131 C C . VAL B 1 20 ? 7.715 40.469 10.398 1 88.56 20 VAL B C 1
ATOM 3133 O O . VAL B 1 20 ? 8.852 40.562 9.93 1 88.56 20 VAL B O 1
ATOM 3136 N N . MET B 1 21 ? 7.406 39.625 11.406 1 91.69 21 MET B N 1
ATOM 3137 C CA . MET B 1 21 ? 8.336 38.562 11.781 1 91.69 21 MET B CA 1
ATOM 3138 C C . MET B 1 21 ? 8.164 37.344 10.875 1 91.69 21 MET B C 1
ATOM 3140 O O . MET B 1 21 ? 7.047 37 10.516 1 91.69 21 MET B O 1
ATOM 3144 N N . ARG B 1 22 ? 9.289 36.844 10.469 1 94.12 22 ARG B N 1
ATOM 3145 C CA . ARG B 1 22 ? 9.266 35.812 9.422 1 94.12 22 ARG B CA 1
ATOM 3146 C C . ARG B 1 22 ? 9.922 34.531 9.906 1 94.12 22 ARG B C 1
ATOM 3148 O O . ARG B 1 22 ? 10.977 34.562 10.539 1 94.12 22 ARG B O 1
ATOM 3155 N N . VAL B 1 23 ? 9.266 33.438 9.695 1 94.5 23 VAL B N 1
ATOM 3156 C CA . VAL B 1 23 ? 9.797 32.094 9.93 1 94.5 23 VAL B CA 1
ATOM 3157 C C . VAL B 1 23 ? 9.836 31.312 8.617 1 94.5 23 VAL B C 1
ATOM 3159 O O . VAL B 1 23 ? 8.789 31.016 8.039 1 94.5 23 VAL B O 1
ATOM 3162 N N . PRO B 1 24 ? 11.055 30.953 8.141 1 92.12 24 PRO B N 1
ATOM 3163 C CA . PRO B 1 24 ? 11.094 30.078 6.965 1 92.12 24 PRO B CA 1
ATOM 3164 C C . PRO B 1 24 ? 10.398 28.75 7.203 1 92.12 24 PRO B C 1
ATOM 3166 O O . PRO B 1 24 ? 10.516 28.156 8.281 1 92.12 24 PRO B O 1
ATOM 3169 N N . MET B 1 25 ? 9.555 28.328 6.27 1 93 25 MET B N 1
ATOM 3170 C CA . MET B 1 25 ? 8.906 27.031 6.293 1 93 25 MET B CA 1
ATOM 3171 C C . MET B 1 25 ? 9.578 26.062 5.312 1 93 25 MET B C 1
ATOM 3173 O O . MET B 1 25 ? 9.719 26.375 4.129 1 93 25 MET B O 1
ATOM 3177 N N . ILE B 1 26 ? 10.016 24.984 5.836 1 88.19 26 ILE B N 1
ATOM 3178 C CA . ILE B 1 26 ? 10.688 23.984 5.02 1 88.19 26 ILE B CA 1
ATOM 3179 C C . ILE B 1 26 ? 9.68 22.906 4.602 1 88.19 26 ILE B C 1
ATOM 3181 O O . ILE B 1 26 ? 8.953 22.375 5.438 1 88.19 26 ILE B O 1
ATOM 3185 N N . LYS B 1 27 ? 9.609 22.625 3.316 1 88.06 27 LYS B N 1
ATOM 3186 C CA . LYS B 1 27 ? 8.711 21.594 2.811 1 88.06 27 LYS B CA 1
ATOM 3187 C C . LYS B 1 27 ? 9.422 20.25 2.709 1 88.06 27 LYS B C 1
ATOM 3189 O O . LYS B 1 27 ? 10.523 20.156 2.16 1 88.06 27 LYS B O 1
ATOM 3194 N N . ARG B 1 28 ? 8.773 19.25 3.209 1 81.75 28 ARG B N 1
ATOM 3195 C CA . ARG B 1 28 ? 9.172 17.875 2.879 1 81.75 28 ARG B CA 1
ATOM 3196 C C . ARG B 1 28 ? 8.828 17.547 1.432 1 81.75 28 ARG B C 1
ATOM 3198 O O . ARG B 1 28 ? 7.738 17.859 0.958 1 81.75 28 ARG B O 1
ATOM 3205 N N . SER B 1 29 ? 9.766 16.969 0.752 1 79.25 29 SER B N 1
ATOM 3206 C CA . SER B 1 29 ? 9.492 16.625 -0.642 1 79.25 29 SER B CA 1
ATOM 3207 C C . SER B 1 29 ? 8.312 15.672 -0.757 1 79.25 29 SER B C 1
ATOM 3209 O O . SER B 1 29 ? 8.023 14.922 0.176 1 79.25 29 SER B O 1
ATOM 3211 N N . ASP B 1 30 ? 7.598 15.688 -1.924 1 80.31 30 ASP B N 1
ATOM 3212 C CA . ASP B 1 30 ? 6.496 14.766 -2.172 1 80.31 30 ASP B CA 1
ATOM 3213 C C . ASP B 1 30 ? 6.969 13.312 -2.086 1 80.31 30 ASP B C 1
ATOM 3215 O O . ASP B 1 30 ? 6.25 12.453 -1.58 1 80.31 30 ASP B O 1
ATOM 3219 N N . ASP B 1 31 ? 8.211 13.07 -2.518 1 75 31 ASP B N 1
ATOM 3220 C CA . ASP B 1 31 ? 8.789 11.734 -2.443 1 75 31 ASP B CA 1
ATOM 3221 C C . ASP B 1 31 ? 8.906 11.266 -0.995 1 75 31 ASP B C 1
ATOM 3223 O O . ASP B 1 31 ? 8.547 10.133 -0.669 1 75 31 ASP B O 1
ATOM 3227 N N . GLU B 1 32 ? 9.43 12.18 -0.159 1 75.38 32 GLU B N 1
ATOM 3228 C CA . GLU B 1 32 ? 9.578 11.844 1.254 1 75.38 32 GLU B CA 1
ATOM 3229 C C . GLU B 1 32 ? 8.227 11.641 1.919 1 75.38 32 GLU B C 1
ATOM 3231 O O . GLU B 1 32 ? 8.062 10.742 2.748 1 75.38 32 GLU B O 1
ATOM 3236 N N . PHE B 1 33 ? 7.277 12.469 1.552 1 81.06 33 PHE B N 1
ATOM 3237 C CA . PHE B 1 33 ? 5.938 12.375 2.123 1 81.06 33 PHE B CA 1
ATOM 3238 C C . PHE B 1 33 ? 5.281 11.055 1.755 1 81.06 33 PHE B C 1
ATOM 3240 O O . PHE B 1 33 ? 4.812 10.32 2.631 1 81.06 33 PHE B O 1
ATOM 3247 N N . VAL B 1 34 ? 5.242 10.734 0.515 1 76.31 34 VAL B N 1
ATOM 3248 C CA . VAL B 1 34 ? 4.598 9.516 0.041 1 76.31 34 VAL B CA 1
ATOM 3249 C C . VAL B 1 34 ? 5.285 8.297 0.647 1 76.31 34 VAL B C 1
ATOM 3251 O O . VAL B 1 34 ? 4.625 7.336 1.054 1 76.31 34 VAL B O 1
ATOM 3254 N N . SER B 1 35 ? 6.602 8.359 0.719 1 70.75 35 SER B N 1
ATOM 3255 C CA . SER B 1 35 ? 7.352 7.277 1.344 1 70.75 35 SER B CA 1
ATOM 3256 C C . SER B 1 35 ? 6.93 7.078 2.797 1 70.75 35 SER B C 1
ATOM 3258 O O . SER B 1 35 ? 6.844 5.945 3.273 1 70.75 35 SER B O 1
ATOM 3260 N N . SER B 1 36 ? 6.738 8.195 3.512 1 72.56 36 SER B N 1
ATOM 3261 C CA . SER B 1 36 ? 6.336 8.094 4.91 1 72.56 36 SER B CA 1
ATOM 3262 C C . SER B 1 36 ? 4.953 7.469 5.047 1 72.56 36 SER B C 1
ATOM 3264 O O . SER B 1 36 ? 4.688 6.75 6.016 1 72.56 36 SER B O 1
ATOM 3266 N N . LEU B 1 37 ? 4.062 7.723 4.141 1 72.06 37 LEU B N 1
ATOM 3267 C CA . LEU B 1 37 ? 2.727 7.133 4.141 1 72.06 37 LEU B CA 1
ATOM 3268 C C . LEU B 1 37 ? 2.801 5.621 3.967 1 72.06 37 LEU B C 1
ATOM 3270 O O . LEU B 1 37 ? 2.006 4.883 4.555 1 72.06 37 LEU B O 1
ATOM 3274 N N . LEU B 1 38 ? 3.824 5.309 3.189 1 66.69 38 LEU B N 1
ATOM 3275 C CA . LEU B 1 38 ? 3.953 3.898 2.838 1 66.69 38 LEU B CA 1
ATOM 3276 C C . LEU B 1 38 ? 4.805 3.158 3.863 1 66.69 38 LEU B C 1
ATOM 3278 O O . LEU B 1 38 ? 4.906 1.93 3.822 1 66.69 38 LEU B O 1
ATOM 3282 N N . HIS B 1 39 ? 5.496 3.963 4.723 1 63.31 39 HIS B N 1
ATOM 3283 C CA . HIS B 1 39 ? 6.449 3.363 5.648 1 63.31 39 HIS B CA 1
ATOM 3284 C C . HIS B 1 39 ? 5.801 2.238 6.453 1 63.31 39 HIS B C 1
ATOM 3286 O O . HIS B 1 39 ? 6.383 1.162 6.602 1 63.31 39 HIS B O 1
ATOM 3292 N N . ASP B 1 40 ? 4.641 2.531 7.023 1 59.34 40 ASP B N 1
ATOM 3293 C CA . ASP B 1 40 ? 4.004 1.498 7.832 1 59.34 40 ASP B CA 1
ATOM 3294 C C . ASP B 1 40 ? 3.582 0.308 6.977 1 59.34 40 ASP B C 1
ATOM 3296 O O . ASP B 1 40 ? 3.576 -0.832 7.445 1 59.34 40 ASP B O 1
ATOM 3300 N N . VAL B 1 41 ? 3.342 0.718 5.844 1 60.22 41 VAL B N 1
ATOM 3301 C CA . VAL B 1 41 ? 2.924 -0.346 4.941 1 60.22 41 VAL B CA 1
ATOM 3302 C C . VAL B 1 41 ? 4.133 -1.188 4.535 1 60.22 41 VAL B C 1
ATOM 3304 O O . VAL B 1 41 ? 4.035 -2.412 4.422 1 60.22 41 VAL B O 1
ATOM 3307 N N . HIS B 1 42 ? 5.191 -0.417 4.312 1 54.97 42 HIS B N 1
ATOM 3308 C CA . HIS B 1 42 ? 6.418 -1.095 3.908 1 54.97 42 HIS B CA 1
ATOM 3309 C C . HIS B 1 42 ? 6.914 -2.037 5 1 54.97 42 HIS B C 1
ATOM 3311 O O . HIS B 1 42 ? 7.609 -3.016 4.711 1 54.97 42 HIS B O 1
ATOM 3317 N N . ALA B 1 43 ? 6.559 -1.638 6.203 1 51.88 43 ALA B N 1
ATOM 3318 C CA . ALA B 1 43 ? 6.98 -2.488 7.312 1 51.88 43 ALA B CA 1
ATOM 3319 C C . ALA B 1 43 ? 6.152 -3.771 7.367 1 51.88 43 ALA B C 1
ATOM 3321 O O . ALA B 1 43 ? 6.523 -4.727 8.055 1 51.88 43 ALA B O 1
ATOM 3322 N N . MET B 1 44 ? 5.148 -3.623 6.715 1 49.88 44 MET B N 1
ATOM 3323 C CA . MET B 1 44 ? 4.352 -4.848 6.66 1 49.88 44 MET B CA 1
ATOM 3324 C C . MET B 1 44 ? 5.086 -5.938 5.887 1 49.88 44 MET B C 1
ATOM 3326 O O . MET B 1 44 ? 5.582 -5.695 4.785 1 49.88 44 MET B O 1
ATOM 3330 N N . GLN B 1 45 ? 5.949 -6.664 6.625 1 46.66 45 GLN B N 1
ATOM 3331 C CA . GLN B 1 45 ? 6.668 -7.781 6.023 1 46.66 45 GLN B CA 1
ATOM 3332 C C . GLN B 1 45 ? 5.707 -8.891 5.605 1 46.66 45 GLN B C 1
ATOM 3334 O O . GLN B 1 45 ? 4.691 -9.125 6.262 1 46.66 45 GLN B O 1
ATOM 3339 N N . ARG B 1 46 ? 5.926 -9.102 4.363 1 50.78 46 ARG B N 1
ATOM 3340 C CA . ARG B 1 46 ? 5.305 -10.383 4.062 1 50.78 46 ARG B CA 1
ATOM 3341 C C . ARG B 1 46 ? 5.719 -11.445 5.078 1 50.78 46 ARG B C 1
ATOM 3343 O O . ARG B 1 46 ? 6.844 -11.422 5.582 1 50.78 46 ARG B O 1
ATOM 3350 N N . PRO B 1 47 ? 4.77 -12.047 5.758 1 41.59 47 PRO B N 1
ATOM 3351 C CA . PRO B 1 47 ? 5.25 -13.148 6.598 1 41.59 47 PRO B CA 1
ATOM 3352 C C . PRO B 1 47 ? 6.461 -13.859 6 1 41.59 47 PRO B C 1
ATOM 3354 O O . PRO B 1 47 ? 6.574 -13.977 4.777 1 41.59 47 PRO B O 1
ATOM 3357 N N . VAL B 1 48 ? 7.648 -13.617 6.883 1 40.41 48 VAL B N 1
ATOM 3358 C CA . VAL B 1 48 ? 8.836 -14.391 6.535 1 40.41 48 VAL B CA 1
ATOM 3359 C C . VAL B 1 48 ? 8.422 -15.734 5.941 1 40.41 48 VAL B C 1
ATOM 3361 O O . VAL B 1 48 ? 7.578 -16.438 6.512 1 40.41 48 VAL B O 1
ATOM 3364 N N . VAL B 1 49 ? 8.867 -15.727 4.797 1 39.78 49 VAL B N 1
ATOM 3365 C CA . VAL B 1 49 ? 8.828 -17.078 4.266 1 39.78 49 VAL B CA 1
ATOM 3366 C C . VAL B 1 49 ? 9.445 -18.047 5.27 1 39.78 49 VAL B C 1
ATOM 3368 O O . VAL B 1 49 ? 10.148 -17.625 6.195 1 39.78 49 VAL B O 1
ATOM 3371 N N . TRP B 1 50 ? 9.797 -19.234 5.055 1 38.12 50 TRP B N 1
ATOM 3372 C CA . TRP B 1 50 ? 10.258 -20.422 5.77 1 38.12 50 TRP B CA 1
ATOM 3373 C C . TRP B 1 50 ? 11.656 -20.203 6.34 1 38.12 50 TRP B C 1
ATOM 3375 O O . TRP B 1 50 ? 12.531 -19.672 5.66 1 38.12 50 TRP B O 1
ATOM 3385 N N . SER B 1 51 ? 11.727 -19.781 7.758 1 38.41 51 SER B N 1
ATOM 3386 C CA . SER B 1 51 ? 13.016 -20.172 8.32 1 38.41 51 SER B CA 1
ATOM 3387 C C . SER B 1 51 ? 13.023 -21.641 8.734 1 38.41 51 SER B C 1
ATOM 3389 O O . SER B 1 51 ? 12.227 -22.062 9.578 1 38.41 51 SER B O 1
ATOM 3391 N N . PRO B 1 52 ? 13.688 -22.5 8 1 33.31 52 PRO B N 1
ATOM 3392 C CA . PRO B 1 52 ? 13.797 -23.844 8.562 1 33.31 52 PRO B CA 1
ATOM 3393 C C . PRO B 1 52 ? 14.016 -23.828 10.07 1 33.31 52 PRO B C 1
ATOM 3395 O O . PRO B 1 52 ? 13.633 -24.781 10.766 1 33.31 52 PRO B O 1
ATOM 3398 N N . ASP B 1 53 ? 14.969 -22.875 10.5 1 33.25 53 ASP B N 1
ATOM 3399 C CA . ASP B 1 53 ? 15.352 -22.953 11.906 1 33.25 53 ASP B CA 1
ATOM 3400 C C . ASP B 1 53 ? 14.305 -22.281 12.797 1 33.25 53 ASP B C 1
ATOM 3402 O O . ASP B 1 53 ? 14.539 -22.062 13.984 1 33.25 53 ASP B O 1
ATOM 3406 N N . ALA B 1 54 ? 13.398 -21.75 12.227 1 35.66 54 ALA B N 1
ATOM 3407 C CA . ALA B 1 54 ? 12.484 -21.188 13.219 1 35.66 54 ALA B CA 1
ATOM 3408 C C . ALA B 1 54 ? 11.719 -22.281 13.945 1 35.66 54 ALA B C 1
ATOM 3410 O O . ALA B 1 54 ? 10.859 -22.953 13.352 1 35.66 54 ALA B O 1
ATOM 3411 N N . SER B 1 55 ? 12.273 -22.844 15.047 1 32.22 55 SER B N 1
ATOM 3412 C CA . SER B 1 55 ? 11.539 -23.672 15.992 1 32.22 55 SER B CA 1
ATOM 3413 C C . SER B 1 55 ? 10.195 -23.047 16.344 1 32.22 55 SER B C 1
ATOM 3415 O O . SER B 1 55 ? 10.047 -21.828 16.344 1 32.22 55 SER B O 1
ATOM 3417 N N . PRO B 1 56 ? 9.094 -23.703 16.25 1 31.55 56 PRO B N 1
ATOM 3418 C CA . PRO B 1 56 ? 7.879 -23.188 16.875 1 31.55 56 PRO B CA 1
ATOM 3419 C C . PRO B 1 56 ? 8.172 -22.359 18.125 1 31.55 56 PRO B C 1
ATOM 3421 O O . PRO B 1 56 ? 9.172 -22.594 18.797 1 31.55 56 PRO B O 1
ATOM 3424 N N . ILE B 1 57 ? 7.832 -21.281 18.25 1 30.81 57 ILE B N 1
ATOM 3425 C CA . ILE B 1 57 ? 7.84 -20.672 19.578 1 30.81 57 ILE B CA 1
ATOM 3426 C C . ILE B 1 57 ? 7.637 -21.766 20.625 1 30.81 57 ILE B C 1
ATOM 3428 O O . ILE B 1 57 ? 6.664 -22.516 20.578 1 30.81 57 ILE B O 1
ATOM 3432 N N . ASN B 1 58 ? 8.703 -22.172 21.312 1 26.84 58 ASN B N 1
ATOM 3433 C CA . ASN B 1 58 ? 8.68 -22.797 22.641 1 26.84 58 ASN B CA 1
ATOM 3434 C C . ASN B 1 58 ? 7.672 -22.125 23.562 1 26.84 58 ASN B C 1
ATOM 3436 O O . ASN B 1 58 ? 7.941 -21.062 24.109 1 26.84 58 ASN B O 1
ATOM 3440 N N . ASN B 1 59 ? 6.328 -22 23.422 1 27.2 59 ASN B N 1
ATOM 3441 C CA . ASN B 1 59 ? 5.797 -22.172 24.766 1 27.2 59 ASN B CA 1
ATOM 3442 C C . ASN B 1 59 ? 6.508 -23.312 25.5 1 27.2 59 ASN B C 1
ATOM 3444 O O . ASN B 1 59 ? 6.82 -24.344 24.906 1 27.2 59 ASN B O 1
ATOM 3448 N N . GLN B 1 60 ? 7.262 -23.141 26.531 1 27.62 60 GLN B N 1
ATOM 3449 C CA . GLN B 1 60 ? 7.793 -24.062 27.547 1 27.62 60 GLN B CA 1
ATOM 3450 C C . GLN B 1 60 ? 6.902 -25.281 27.688 1 27.62 60 GLN B C 1
ATOM 3452 O O . GLN B 1 60 ? 7.148 -26.141 28.547 1 27.62 60 GLN B O 1
ATOM 3457 N N . ASN B 1 61 ? 5.59 -25.344 27.547 1 27.12 61 ASN B N 1
ATOM 3458 C CA . ASN B 1 61 ? 5.32 -26.719 27.953 1 27.12 61 ASN B CA 1
ATOM 3459 C C . ASN B 1 61 ? 6.059 -27.719 27.062 1 27.12 61 ASN B C 1
ATOM 3461 O O . ASN B 1 61 ? 6.301 -27.453 25.891 1 27.12 61 ASN B O 1
ATOM 3465 N N . GLU B 1 62 ? 6.789 -28.891 27.594 1 27.69 62 GLU B N 1
ATOM 3466 C CA . GLU B 1 62 ? 7.559 -30.078 27.266 1 27.69 62 GLU B CA 1
ATOM 3467 C C . GLU B 1 62 ? 7.148 -30.641 25.906 1 27.69 62 GLU B C 1
ATOM 3469 O O . GLU B 1 62 ? 8.008 -30.984 25.078 1 27.69 62 GLU B O 1
ATOM 3474 N N . GLY B 1 63 ? 6.055 -31.375 25.766 1 27.14 63 GLY B N 1
ATOM 3475 C CA . GLY B 1 63 ? 5.855 -32.562 24.953 1 27.14 63 GLY B CA 1
ATOM 3476 C C . GLY B 1 63 ? 5.676 -32.25 23.484 1 27.14 63 GLY B C 1
ATOM 3477 O O . GLY B 1 63 ? 5.191 -33.094 22.719 1 27.14 63 GLY B O 1
ATOM 3478 N N . GLN B 1 64 ? 5.418 -31.016 23.125 1 28.98 64 GLN B N 1
ATOM 3479 C CA . GLN B 1 64 ? 4.863 -31.219 21.781 1 28.98 64 GLN B CA 1
ATOM 3480 C C . GLN B 1 64 ? 5.938 -31.688 20.812 1 28.98 64 GLN B C 1
ATOM 3482 O O . GLN B 1 64 ? 7.027 -31.109 20.766 1 28.98 64 GLN B O 1
ATOM 3487 N N . SER B 1 65 ? 5.707 -32.844 20.172 1 28.44 65 SER B N 1
ATOM 3488 C CA . SER B 1 65 ? 6.398 -33.75 19.25 1 28.44 65 SER B CA 1
ATOM 3489 C C . SER B 1 65 ? 7 -32.969 18.078 1 28.44 65 SER B C 1
ATOM 3491 O O . SER B 1 65 ? 6.402 -31.984 17.609 1 28.44 65 SER B O 1
ATOM 3493 N N . THR B 1 66 ? 8.336 -32.812 18.094 1 31.3 66 THR B N 1
ATOM 3494 C CA . THR B 1 66 ? 9.211 -32.625 16.938 1 31.3 66 THR B CA 1
ATOM 3495 C C . THR B 1 66 ? 8.57 -33.219 15.68 1 31.3 66 THR B C 1
ATOM 3497 O O . THR B 1 66 ? 8.398 -34.438 15.57 1 31.3 66 THR B O 1
ATOM 3500 N N . VAL B 1 67 ? 7.523 -32.656 15.203 1 30.14 67 VAL B N 1
ATOM 3501 C CA . VAL B 1 67 ? 7.152 -33.25 13.922 1 30.14 67 VAL B CA 1
ATOM 3502 C C . VAL B 1 67 ? 8.406 -33.5 13.078 1 30.14 67 VAL B C 1
ATOM 3504 O O . VAL B 1 67 ? 9.062 -32.531 12.656 1 30.14 67 VAL B O 1
ATOM 3507 N N . GLU B 1 68 ? 9.25 -34.344 13.445 1 32.03 68 GLU B N 1
ATOM 3508 C CA . GLU B 1 68 ? 10.32 -34.906 12.625 1 32.03 68 GLU B CA 1
ATOM 3509 C C . GLU B 1 68 ? 9.93 -34.938 11.148 1 32.03 68 GLU B C 1
ATOM 3511 O O . GLU B 1 68 ? 10.703 -35.375 10.305 1 32.03 68 GLU B O 1
ATOM 3516 N N . GLY B 1 69 ? 8.617 -35.156 10.828 1 33.69 69 GLY B N 1
ATOM 3517 C CA . GLY B 1 69 ? 8.422 -35.375 9.398 1 33.69 69 GLY B CA 1
ATOM 3518 C C . GLY B 1 69 ? 8.711 -34.156 8.555 1 33.69 69 GLY B C 1
ATOM 3519 O O . GLY B 1 69 ? 8.703 -33.031 9.062 1 33.69 69 GLY B O 1
ATOM 3520 N N . SER B 1 70 ? 9.578 -34.281 7.469 1 34.94 70 SER B N 1
ATOM 3521 C CA . SER B 1 70 ? 9.93 -33.281 6.465 1 34.94 70 SER B CA 1
ATOM 3522 C C . SER B 1 70 ? 8.766 -32.344 6.199 1 34.94 70 SER B C 1
ATOM 3524 O O . SER B 1 70 ? 7.781 -32.719 5.57 1 34.94 70 SER B O 1
ATOM 3526 N N . ALA B 1 71 ? 8.367 -31.688 7.059 1 40.47 71 ALA B N 1
ATOM 3527 C CA . ALA B 1 71 ? 7.398 -30.641 6.75 1 40.47 71 ALA B CA 1
ATOM 3528 C C . ALA B 1 71 ? 7.715 -29.969 5.418 1 40.47 71 ALA B C 1
ATOM 3530 O O . ALA B 1 71 ? 8.789 -29.391 5.246 1 40.47 71 ALA B O 1
ATOM 3531 N N . SER B 1 72 ? 7.203 -30.609 4.246 1 41.62 72 SER B N 1
ATOM 3532 C CA . SER B 1 72 ? 7.289 -30.078 2.889 1 41.62 72 SER B CA 1
ATOM 3533 C C . SER B 1 72 ? 7.082 -28.562 2.873 1 41.62 72 SER B C 1
ATOM 3535 O O . SER B 1 72 ? 6.125 -28.062 3.465 1 41.62 72 SER B O 1
ATOM 3537 N N . VAL B 1 73 ? 8.18 -27.859 2.918 1 43.09 73 VAL B N 1
ATOM 3538 C CA . VAL B 1 73 ? 8.266 -26.406 2.873 1 43.09 73 VAL B CA 1
ATOM 3539 C C . VAL B 1 73 ? 7.742 -25.891 1.531 1 43.09 73 VAL B C 1
ATOM 3541 O O . VAL B 1 73 ? 8.211 -26.328 0.474 1 43.09 73 VAL B O 1
ATOM 3544 N N . VAL B 1 74 ? 6.457 -25.453 1.594 1 50.25 74 VAL B N 1
ATOM 3545 C CA . VAL B 1 74 ? 5.961 -24.859 0.36 1 50.25 74 VAL B CA 1
ATOM 3546 C C . VAL B 1 74 ? 6.512 -23.438 0.217 1 50.25 74 VAL B C 1
ATOM 3548 O O . VAL B 1 74 ? 6.504 -22.672 1.178 1 50.25 74 VAL B O 1
ATOM 3551 N N . ILE B 1 75 ? 7.461 -23.141 -0.744 1 44 75 ILE B N 1
ATOM 3552 C CA . ILE B 1 75 ? 8.203 -21.922 -1.049 1 44 75 ILE B CA 1
ATOM 3553 C C . ILE B 1 75 ? 7.238 -20.75 -1.253 1 44 75 ILE B C 1
ATOM 3555 O O . ILE B 1 75 ? 7.605 -19.594 -1.076 1 44 75 ILE B O 1
ATOM 3559 N N . ARG B 1 76 ? 5.969 -20.938 -1.57 1 54.16 76 ARG B N 1
ATOM 3560 C CA . ARG B 1 76 ? 5.375 -19.656 -1.944 1 54.16 76 ARG B CA 1
ATOM 3561 C C . ARG B 1 76 ? 3.912 -19.578 -1.525 1 54.16 76 ARG B C 1
ATOM 3563 O O . ARG B 1 76 ? 3.281 -20.609 -1.281 1 54.16 76 ARG B O 1
ATOM 3570 N N . ASP B 1 77 ? 3.521 -18.25 -1.268 1 53.5 77 ASP B N 1
ATOM 3571 C CA . ASP B 1 77 ? 2.203 -17.828 -0.805 1 53.5 77 ASP B CA 1
ATOM 3572 C C . ASP B 1 77 ? 1.195 -17.812 -1.952 1 53.5 77 ASP B C 1
ATOM 3574 O O . ASP B 1 77 ? 1.548 -17.5 -3.092 1 53.5 77 ASP B O 1
ATOM 3578 N N . PHE B 1 78 ? 0.112 -18.5 -1.764 1 52.41 78 PHE B N 1
ATOM 3579 C CA . PHE B 1 78 ? -1.007 -18.656 -2.684 1 52.41 78 PHE B CA 1
ATOM 3580 C C . PHE B 1 78 ? -1.623 -17.312 -3.035 1 52.41 78 PHE B C 1
ATOM 3582 O O . PHE B 1 78 ? -2.371 -17.203 -4.008 1 52.41 78 PHE B O 1
ATOM 3589 N N . GLN B 1 79 ? -1.308 -16.234 -2.215 1 55.16 79 GLN B N 1
ATOM 3590 C CA . GLN B 1 79 ? -1.999 -14.977 -2.447 1 55.16 79 GLN B CA 1
ATOM 3591 C C . GLN B 1 79 ? -1.717 -14.445 -3.85 1 55.16 79 GLN B C 1
ATOM 3593 O O . GLN B 1 79 ? -2.42 -13.555 -4.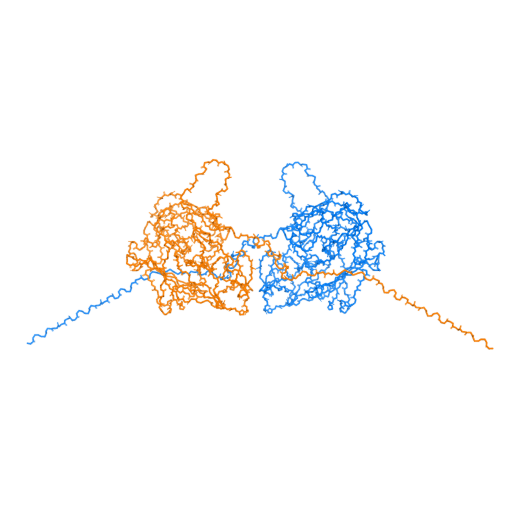336 1 55.16 79 GLN B O 1
ATOM 3598 N N . ASN B 1 80 ? -1.013 -15.359 -4.566 1 60.34 80 ASN B N 1
ATOM 3599 C CA . ASN B 1 80 ? -0.453 -14.75 -5.766 1 60.34 80 ASN B CA 1
ATOM 3600 C C . ASN B 1 80 ? -0.809 -15.539 -7.02 1 60.34 80 ASN B C 1
ATOM 3602 O O . ASN B 1 80 ? -0.122 -15.445 -8.039 1 60.34 80 ASN B O 1
ATOM 3606 N N . ALA B 1 81 ? -1.921 -16.328 -6.844 1 71.56 81 ALA B N 1
ATOM 3607 C CA . ALA B 1 81 ? -2.146 -17.062 -8.078 1 71.56 81 ALA B CA 1
ATOM 3608 C C . ALA B 1 81 ? -3.193 -16.375 -8.953 1 71.56 81 ALA B C 1
ATOM 3610 O O . ALA B 1 81 ? -4.199 -15.875 -8.445 1 71.56 81 ALA B O 1
ATOM 3611 N N . GLN B 1 82 ? -2.945 -16.359 -10.203 1 79.75 82 GLN B N 1
ATOM 3612 C CA . GLN B 1 82 ? -3.842 -15.664 -11.117 1 79.75 82 GLN B CA 1
ATOM 3613 C C . GLN B 1 82 ? -4.656 -16.656 -11.945 1 79.75 82 GLN B C 1
ATOM 3615 O O . GLN B 1 82 ? -5.621 -16.266 -12.609 1 79.75 82 GLN B O 1
ATOM 3620 N N . TYR B 1 83 ? -4.336 -17.984 -11.945 1 89.12 83 TYR B N 1
ATOM 3621 C CA . TYR B 1 83 ? -5.039 -18.969 -12.766 1 89.12 83 TYR B CA 1
ATOM 3622 C C . TYR B 1 83 ? -5.551 -20.125 -11.914 1 89.12 83 TYR B C 1
ATOM 3624 O O . TYR B 1 83 ? -4.855 -20.594 -11.008 1 89.12 83 TYR B O 1
ATOM 3632 N N . TYR B 1 84 ? -6.777 -20.562 -12.195 1 91.44 84 TYR B N 1
ATOM 3633 C CA . TYR B 1 84 ? -7.348 -21.734 -11.547 1 91.44 84 TYR B CA 1
ATOM 3634 C C . TYR B 1 84 ? -8.234 -22.516 -12.508 1 91.44 84 TYR B C 1
ATOM 3636 O O . TYR B 1 84 ? -8.562 -22.031 -13.594 1 91.44 84 TYR B O 1
ATOM 3644 N N . GLY B 1 85 ? -8.477 -23.734 -12.219 1 94.5 85 GLY B N 1
ATOM 3645 C CA . GLY B 1 85 ? -9.344 -24.625 -12.977 1 94.5 85 GLY B CA 1
ATOM 3646 C C . GLY B 1 85 ? -10.211 -25.5 -12.102 1 94.5 85 GLY B C 1
ATOM 3647 O O . GLY B 1 85 ? -10.117 -25.453 -10.875 1 94.5 85 GLY B O 1
ATOM 3648 N N . GLU B 1 86 ? -11.031 -26.281 -12.797 1 95.31 86 GLU B N 1
ATOM 3649 C CA . GLU B 1 86 ? -12.031 -27.047 -12.055 1 95.31 86 GLU B CA 1
ATOM 3650 C C . GLU B 1 86 ? -11.68 -28.531 -12.016 1 95.31 86 GLU B C 1
ATOM 3652 O O . GLU B 1 86 ? -11.219 -29.094 -13.016 1 95.31 86 GLU B O 1
ATOM 3657 N N . ILE B 1 87 ? -11.891 -29.125 -10.836 1 98.06 87 ILE B N 1
ATOM 3658 C CA . ILE B 1 87 ? -11.852 -30.578 -10.648 1 98.06 87 ILE B CA 1
ATOM 3659 C C . ILE B 1 87 ? -13.094 -31.031 -9.883 1 98.06 87 ILE B C 1
ATOM 3661 O O . ILE B 1 87 ? -13.875 -30.203 -9.406 1 98.06 87 ILE B O 1
ATOM 3665 N N . SER B 1 88 ? -13.266 -32.281 -9.828 1 98.44 88 SER B N 1
ATOM 3666 C CA . SER B 1 88 ? -14.297 -32.844 -8.961 1 98.44 88 SER B CA 1
ATOM 3667 C C . SER B 1 88 ? -13.766 -34 -8.156 1 98.44 88 SER B C 1
ATOM 3669 O O . SER B 1 88 ? -12.938 -34.781 -8.648 1 98.44 88 SER B O 1
ATOM 3671 N N . ILE B 1 89 ? -14.289 -34.156 -6.973 1 98.75 89 ILE B N 1
ATOM 3672 C CA . ILE B 1 89 ? -13.898 -35.25 -6.094 1 98.75 89 ILE B CA 1
ATOM 3673 C C . ILE B 1 89 ? -15.141 -35.969 -5.566 1 98.75 89 ILE B C 1
ATOM 3675 O O . ILE B 1 89 ? -16.094 -35.312 -5.121 1 98.75 89 ILE B O 1
ATOM 3679 N N . GLY B 1 90 ? -15.125 -37.312 -5.746 1 98.69 90 GLY B N 1
ATOM 3680 C CA . GLY B 1 90 ? -16.156 -38.094 -5.094 1 98.69 90 GLY B CA 1
ATOM 3681 C C . GLY B 1 90 ? -17.266 -38.562 -6.035 1 98.69 90 GLY B C 1
ATOM 3682 O O . GLY B 1 90 ? -17.25 -38.219 -7.223 1 98.69 90 GLY B O 1
ATOM 3683 N N . THR B 1 91 ? -18.094 -39.344 -5.453 1 98.5 91 THR B N 1
ATOM 3684 C CA . THR B 1 91 ? -19.312 -39.844 -6.098 1 98.5 91 THR B CA 1
ATOM 3685 C C . THR B 1 91 ? -20.531 -39.594 -5.211 1 98.5 91 THR B C 1
ATOM 3687 O O . THR B 1 91 ? -20.703 -40.25 -4.18 1 98.5 91 THR B O 1
ATOM 3690 N N . PRO B 1 92 ? -21.562 -38.812 -5.711 1 98.19 92 PRO B N 1
ATOM 3691 C CA . PRO B 1 92 ? -21.453 -38.031 -6.949 1 98.19 92 PRO B CA 1
ATOM 3692 C C . PRO B 1 92 ? -20.344 -36.969 -6.898 1 98.19 92 PRO B C 1
ATOM 3694 O O . PRO B 1 92 ? -19.828 -36.688 -5.82 1 98.19 92 PRO B O 1
ATOM 3697 N N . PRO B 1 93 ? -19.984 -36.469 -8.055 1 98.38 93 PRO B N 1
ATOM 3698 C CA . PRO B 1 93 ? -18.875 -35.5 -8.102 1 98.38 93 PRO B CA 1
ATOM 3699 C C . PRO B 1 93 ? -19.188 -34.188 -7.352 1 98.38 93 PRO B C 1
ATOM 3701 O O . PRO B 1 93 ? -20.297 -33.656 -7.461 1 98.38 93 PRO B O 1
ATOM 3704 N N . GLN B 1 94 ? -18.219 -33.75 -6.535 1 98.62 94 GLN B N 1
ATOM 3705 C CA . GLN B 1 94 ? -18.234 -32.438 -5.871 1 98.62 94 GLN B CA 1
ATOM 3706 C C . GLN B 1 94 ? -17.203 -31.484 -6.488 1 98.62 94 GLN B C 1
ATOM 3708 O O . GLN B 1 94 ? -16 -31.766 -6.445 1 98.62 94 GLN B O 1
ATOM 3713 N N . PRO B 1 95 ? -17.656 -30.406 -7.078 1 97.56 95 PRO B N 1
ATOM 3714 C CA . PRO B 1 95 ? -16.75 -29.531 -7.832 1 97.56 95 PRO B CA 1
ATOM 3715 C C . PRO B 1 95 ? -15.914 -28.625 -6.93 1 97.56 95 PRO B C 1
ATOM 3717 O O . PRO B 1 95 ? -16.406 -28.156 -5.906 1 97.56 95 PRO B O 1
ATOM 3720 N N . PHE B 1 96 ? -14.688 -28.375 -7.332 1 97.88 96 PHE B N 1
ATOM 3721 C CA . PHE B 1 96 ? -13.773 -27.453 -6.66 1 97.88 96 PHE B CA 1
ATOM 3722 C C . PHE B 1 96 ? -12.961 -26.656 -7.672 1 97.88 96 PHE B C 1
ATOM 3724 O O . PHE B 1 96 ? -12.5 -27.203 -8.672 1 97.88 96 PHE B O 1
ATOM 3731 N N . ALA B 1 97 ? -12.797 -25.375 -7.477 1 94.62 97 ALA B N 1
ATOM 3732 C CA . ALA B 1 97 ? -11.805 -24.547 -8.164 1 94.62 97 ALA B CA 1
ATOM 3733 C C . ALA B 1 97 ? -10.438 -24.672 -7.492 1 94.62 97 ALA B C 1
ATOM 3735 O O . ALA B 1 97 ? -10.305 -24.391 -6.297 1 94.62 97 ALA B O 1
ATOM 3736 N N . VAL B 1 98 ? -9.453 -25.078 -8.281 1 95.38 98 VAL B N 1
ATOM 3737 C CA . VAL B 1 98 ? -8.156 -25.328 -7.656 1 95.38 98 VAL B CA 1
ATOM 3738 C C . VAL B 1 98 ? -7.059 -24.625 -8.453 1 95.38 98 VAL B C 1
ATOM 3740 O O . VAL B 1 98 ? -7.199 -24.406 -9.656 1 95.38 98 VAL B O 1
ATOM 3743 N N . ILE B 1 99 ? -6.023 -24.266 -7.781 1 92.56 99 ILE B N 1
ATOM 3744 C CA . ILE B 1 99 ? -4.785 -23.859 -8.438 1 92.56 99 ILE B CA 1
ATOM 3745 C C . ILE B 1 99 ? -3.98 -25.094 -8.836 1 92.56 99 ILE B C 1
ATOM 3747 O O . ILE B 1 99 ? -3.688 -25.953 -7.996 1 92.56 99 ILE B O 1
ATOM 3751 N N . PHE B 1 100 ? -3.734 -25.25 -10.086 1 95.44 100 PHE B N 1
ATOM 3752 C CA . PHE B 1 100 ? -2.785 -26.266 -10.523 1 95.44 100 PHE B CA 1
ATOM 3753 C C . PHE B 1 100 ? -1.353 -25.781 -10.328 1 95.44 100 PHE B C 1
ATOM 3755 O O . PHE B 1 100 ? -0.866 -24.938 -11.078 1 95.44 100 PHE B O 1
ATOM 3762 N N . ASP B 1 101 ? -0.721 -26.344 -9.367 1 93.69 101 ASP B N 1
ATOM 3763 C CA . ASP B 1 101 ? 0.491 -25.75 -8.812 1 93.69 101 ASP B CA 1
ATOM 3764 C C . ASP B 1 101 ? 1.702 -26.656 -9.039 1 93.69 101 ASP B C 1
ATOM 3766 O O . ASP B 1 101 ? 1.783 -27.734 -8.469 1 93.69 101 ASP B O 1
ATOM 3770 N N . THR B 1 102 ? 2.666 -26.188 -9.773 1 95.25 102 THR B N 1
ATOM 3771 C CA . THR B 1 102 ? 3.893 -26.938 -10 1 95.25 102 THR B CA 1
ATOM 3772 C C . THR B 1 102 ? 4.914 -26.656 -8.898 1 95.25 102 THR B C 1
ATOM 3774 O O . THR B 1 102 ? 5.992 -27.25 -8.883 1 95.25 102 THR B O 1
ATOM 3777 N N . GLY B 1 103 ? 4.566 -25.828 -7.992 1 89.88 103 GLY B N 1
ATOM 3778 C CA . GLY B 1 103 ? 5.422 -25.547 -6.852 1 89.88 103 GLY B CA 1
ATOM 3779 C C . GLY B 1 103 ? 5.008 -26.297 -5.598 1 89.88 103 GLY B C 1
ATOM 3780 O O . GLY B 1 103 ? 5.551 -26.047 -4.516 1 89.88 103 GLY B O 1
ATOM 3781 N N . SER B 1 104 ? 4.039 -27.125 -5.707 1 89.44 104 SER B N 1
ATOM 3782 C CA . SER B 1 104 ? 3.574 -27.984 -4.625 1 89.44 104 SER B CA 1
ATOM 3783 C C . SER B 1 104 ? 3.1 -29.328 -5.156 1 89.44 104 SER B C 1
ATOM 3785 O O . SER B 1 104 ? 2.836 -29.469 -6.355 1 89.44 104 SER B O 1
ATOM 3787 N N . SER B 1 105 ? 2.982 -30.281 -4.188 1 92.69 105 SER B N 1
ATOM 3788 C CA . SER B 1 105 ? 2.754 -31.641 -4.684 1 92.69 105 SER B CA 1
ATOM 3789 C C . SER B 1 105 ? 1.387 -32.156 -4.258 1 92.69 105 SER B C 1
ATOM 3791 O O . SER B 1 105 ? 0.819 -33.031 -4.914 1 92.69 105 SER B O 1
ATOM 3793 N N . ASN B 1 106 ? 0.895 -31.656 -3.182 1 93.19 106 ASN B N 1
ATOM 3794 C CA . ASN B 1 106 ? -0.293 -32.281 -2.629 1 93.19 106 ASN B CA 1
ATOM 3795 C C . ASN B 1 106 ? -1.573 -31.688 -3.199 1 93.19 106 ASN B C 1
ATOM 3797 O O . ASN B 1 106 ? -1.609 -30.5 -3.533 1 93.19 106 ASN B O 1
ATOM 3801 N N . LEU B 1 107 ? -2.549 -32.594 -3.279 1 96.62 107 LEU B N 1
ATOM 3802 C CA . LEU B 1 107 ? -3.92 -32.156 -3.521 1 96.62 107 LEU B CA 1
ATOM 3803 C C . LEU B 1 107 ? -4.66 -31.938 -2.205 1 96.62 107 LEU B C 1
ATOM 3805 O O . LEU B 1 107 ? -4.617 -32.781 -1.313 1 96.62 107 LEU B O 1
ATOM 3809 N N . TRP B 1 108 ? -5.289 -30.812 -2.084 1 95.69 108 TRP B N 1
ATOM 3810 C CA . TRP B 1 108 ? -6.133 -30.641 -0.906 1 95.69 108 TRP B CA 1
ATOM 3811 C C . TRP B 1 108 ? -7.316 -29.719 -1.216 1 95.69 108 TRP B C 1
ATOM 3813 O O . TRP B 1 108 ? -7.238 -28.875 -2.098 1 95.69 108 TRP B O 1
ATOM 3823 N N . VAL B 1 109 ? -8.453 -29.922 -0.569 1 97.25 109 VAL B N 1
ATOM 3824 C CA . VAL B 1 109 ? -9.672 -29.109 -0.597 1 97.25 109 VAL B CA 1
ATOM 3825 C C . VAL B 1 109 ? -10.195 -28.922 0.823 1 97.25 109 VAL B C 1
ATOM 3827 O O . VAL B 1 109 ? -9.883 -29.703 1.719 1 97.25 109 VAL B O 1
ATOM 3830 N N . PRO B 1 110 ? -10.961 -27.875 1.019 1 96.25 110 PRO B N 1
ATOM 3831 C CA . PRO B 1 110 ? -11.477 -27.656 2.375 1 96.25 110 PRO B CA 1
ATOM 3832 C C . PRO B 1 110 ? -12.609 -28.609 2.732 1 96.25 110 PRO B C 1
ATOM 3834 O O . PRO B 1 110 ? -13.438 -28.938 1.876 1 96.25 110 PRO B O 1
ATOM 3837 N N . ASP B 1 111 ? -12.641 -29.016 3.959 1 96.62 111 ASP B N 1
ATOM 3838 C CA . ASP B 1 111 ? -13.75 -29.844 4.438 1 96.62 111 ASP B CA 1
ATOM 3839 C C . ASP B 1 111 ? -14.633 -29.047 5.402 1 96.62 111 ASP B C 1
ATOM 3841 O O . ASP B 1 111 ? -15.484 -29.625 6.09 1 96.62 111 ASP B O 1
ATOM 3845 N N . LYS B 1 112 ? -14.352 -27.859 5.508 1 93.56 112 LYS B N 1
ATOM 3846 C CA . LYS B 1 112 ? -15.195 -26.938 6.254 1 93.56 112 LYS B CA 1
ATOM 3847 C C . LYS B 1 112 ? -15.344 -25.609 5.516 1 93.56 112 LYS B C 1
ATOM 3849 O O . LYS B 1 112 ? -14.586 -25.328 4.586 1 93.56 112 LYS B O 1
ATOM 3854 N N . LYS B 1 113 ? -16.328 -24.891 5.988 1 89.19 113 LYS B N 1
ATOM 3855 C CA . LYS B 1 113 ? -16.656 -23.672 5.258 1 89.19 113 LYS B CA 1
ATOM 3856 C C . LYS B 1 113 ? -15.664 -22.562 5.586 1 89.19 113 LYS B C 1
ATOM 3858 O O . LYS B 1 113 ? -15.445 -22.234 6.754 1 89.19 113 LYS B O 1
ATOM 3863 N N . PHE B 1 114 ? -15.031 -22.109 4.582 1 87.31 114 PHE B N 1
ATOM 3864 C CA . PHE B 1 114 ? -14.195 -20.906 4.625 1 87.31 114 PHE B CA 1
ATOM 3865 C C . PHE B 1 114 ? -14.672 -19.875 3.609 1 87.31 114 PHE B C 1
ATOM 3867 O O . PHE B 1 114 ? -14.445 -20.031 2.408 1 87.31 114 PHE B O 1
ATOM 3874 N N . GLY B 1 115 ? -15.242 -18.906 4.094 1 81 115 GLY B N 1
ATOM 3875 C CA . GLY B 1 115 ? -15.789 -17.953 3.143 1 81 115 GLY B CA 1
ATOM 3876 C C . GLY B 1 115 ? -16.844 -18.562 2.23 1 81 115 GLY B C 1
ATOM 3877 O O . GLY B 1 115 ? -17.781 -19.203 2.701 1 81 115 GLY B O 1
ATOM 3878 N N . SER B 1 116 ? -16.656 -18.234 0.924 1 82.94 116 SER B N 1
ATOM 3879 C CA . SER B 1 116 ? -17.609 -18.719 -0.058 1 82.94 116 SER B CA 1
ATOM 3880 C C . SER B 1 116 ? -17.109 -19.969 -0.766 1 82.94 116 SER B C 1
ATOM 3882 O O . SER B 1 116 ? -17.641 -20.359 -1.807 1 82.94 116 SER B O 1
ATOM 3884 N N . HIS B 1 117 ? -16.125 -20.562 -0.242 1 91 117 HIS B N 1
ATOM 3885 C CA . HIS B 1 117 ? -15.477 -21.688 -0.91 1 91 117 HIS B CA 1
ATOM 3886 C C . HIS B 1 117 ? -16.344 -22.938 -0.833 1 91 117 HIS B C 1
ATOM 3888 O O . HIS B 1 117 ? -17.094 -23.125 0.127 1 91 117 HIS B O 1
ATOM 3894 N N . ASN B 1 118 ? -16.25 -23.75 -1.827 1 94.31 118 ASN B N 1
ATOM 3895 C CA . ASN B 1 118 ? -16.875 -25.078 -1.781 1 94.31 118 ASN B CA 1
ATOM 3896 C C . ASN B 1 118 ? -16.219 -25.969 -0.723 1 94.31 118 ASN B C 1
ATOM 3898 O O . ASN B 1 118 ? -15.031 -25.828 -0.444 1 94.31 118 ASN B O 1
ATOM 3902 N N . VAL B 1 119 ? -17.078 -26.812 -0.217 1 96.62 119 VAL B N 1
ATOM 3903 C CA . VAL B 1 119 ? -16.641 -27.688 0.873 1 96.62 119 VAL B CA 1
ATOM 3904 C C . VAL B 1 119 ? -16.844 -29.141 0.48 1 96.62 119 VAL B C 1
ATOM 3906 O O . VAL B 1 119 ? -17.891 -29.516 -0.041 1 96.62 119 VAL B O 1
ATOM 3909 N N . TYR B 1 120 ? -15.812 -29.922 0.668 1 98.5 120 TYR B N 1
ATOM 3910 C CA . TYR B 1 120 ? -15.914 -31.359 0.437 1 98.5 120 TYR B CA 1
ATOM 3911 C C . TYR B 1 120 ? -16.672 -32.031 1.573 1 98.5 120 TYR B C 1
ATOM 3913 O O . TYR B 1 120 ? -16.359 -31.828 2.748 1 98.5 120 TYR B O 1
ATOM 3921 N N . ASP B 1 121 ? -17.609 -32.781 1.233 1 98.25 121 ASP B N 1
ATOM 3922 C CA . ASP B 1 121 ? -18.391 -33.562 2.184 1 98.25 121 ASP B CA 1
ATOM 3923 C C . ASP B 1 121 ? -18.234 -35.062 1.929 1 98.25 121 ASP B C 1
ATOM 3925 O O . ASP B 1 121 ? -18.875 -35.625 1.034 1 98.25 121 ASP B O 1
ATOM 3929 N N . HIS B 1 122 ? -17.438 -35.688 2.75 1 98.06 122 HIS B N 1
ATOM 3930 C CA . HIS B 1 122 ? -17.109 -37.094 2.471 1 98.06 122 HIS B CA 1
ATOM 3931 C C . HIS B 1 122 ? -18.297 -38 2.758 1 98.06 122 HIS B C 1
ATOM 3933 O O . HIS B 1 122 ? -18.344 -39.156 2.283 1 98.06 122 HIS B O 1
ATOM 3939 N N . ASP B 1 123 ? -19.266 -37.625 3.467 1 97.75 123 ASP B N 1
ATOM 3940 C CA . ASP B 1 123 ? -20.453 -38.438 3.744 1 97.75 123 ASP B CA 1
ATOM 3941 C C . ASP B 1 123 ? -21.312 -38.594 2.492 1 97.75 123 ASP B C 1
ATOM 3943 O O . ASP B 1 123 ? -22.156 -39.5 2.422 1 97.75 123 ASP B O 1
ATOM 3947 N N . LYS B 1 124 ? -21.094 -37.719 1.593 1 98.06 124 LYS B N 1
ATOM 3948 C CA . LYS B 1 124 ? -21.938 -37.719 0.398 1 98.06 124 LYS B CA 1
ATOM 3949 C C . LYS B 1 124 ? -21.312 -38.562 -0.708 1 98.06 124 LYS B C 1
ATOM 3951 O O . LYS B 1 124 ? -21.938 -38.781 -1.756 1 98.06 124 LYS B O 1
ATOM 3956 N N . SER B 1 125 ? -20.141 -38.969 -0.497 1 98.62 125 SER B N 1
ATOM 3957 C CA . SER B 1 125 ? -19.438 -39.688 -1.562 1 98.62 125 SER B CA 1
ATOM 3958 C C . SER B 1 125 ? -19.453 -41.188 -1.315 1 98.62 125 SER B C 1
ATOM 3960 O O . SER B 1 125 ? -18.938 -41.656 -0.3 1 98.62 125 SER B O 1
ATOM 3962 N N . SER B 1 126 ? -19.859 -41.969 -2.26 1 98.56 126 SER B N 1
ATOM 3963 C CA . SER B 1 126 ? -19.875 -43.438 -2.154 1 98.56 126 SER B CA 1
ATOM 3964 C C . SER B 1 126 ? -18.5 -44.031 -2.412 1 98.56 126 SER B C 1
ATOM 3966 O O . SER B 1 126 ? -18.25 -45.188 -2.109 1 98.56 126 SER B O 1
ATOM 3968 N N . THR B 1 127 ? -17.562 -43.312 -2.963 1 98.56 127 THR B N 1
ATOM 3969 C CA . THR B 1 127 ? -16.219 -43.812 -3.268 1 98.56 127 THR B CA 1
ATOM 3970 C C . THR B 1 127 ? -15.211 -43.344 -2.238 1 98.56 127 THR B C 1
ATOM 3972 O O . THR B 1 127 ? -14.008 -43.562 -2.383 1 98.56 127 THR B O 1
ATOM 3975 N N . TYR B 1 128 ? -15.75 -42.656 -1.217 1 98.38 128 TYR B N 1
ATOM 3976 C CA . TYR B 1 128 ? -14.898 -42.156 -0.139 1 98.38 128 TYR B CA 1
ATOM 3977 C C . TYR B 1 128 ? -14.273 -43.312 0.627 1 98.38 128 TYR B C 1
ATOM 3979 O O . TYR B 1 128 ? -14.945 -44.312 0.942 1 98.38 128 TYR B O 1
ATOM 3987 N N . LYS B 1 129 ? -12.953 -43.25 0.891 1 98.12 129 LYS B N 1
ATOM 3988 C CA . LYS B 1 129 ? -12.234 -44.125 1.79 1 98.12 129 LYS B CA 1
ATOM 3989 C C . LYS B 1 129 ? -11.508 -43.344 2.883 1 98.12 129 LYS B C 1
ATOM 3991 O O . LYS B 1 129 ? -10.602 -42.562 2.596 1 98.12 129 LYS B O 1
ATOM 3996 N N . PRO B 1 130 ? -11.922 -43.562 4.145 1 96.25 130 PRO B N 1
ATOM 3997 C CA . PRO B 1 130 ? -11.242 -42.844 5.234 1 96.25 130 PRO B CA 1
ATOM 3998 C C . PRO B 1 130 ? -9.766 -43.25 5.355 1 96.25 130 PRO B C 1
ATOM 4000 O O . PRO B 1 130 ? -9.406 -44.406 5.141 1 96.25 130 PRO B O 1
ATOM 4003 N N . ASN B 1 131 ? -8.977 -42.344 5.562 1 93.5 131 ASN B N 1
ATOM 4004 C CA . ASN B 1 131 ? -7.566 -42.562 5.895 1 93.5 131 ASN B CA 1
ATOM 4005 C C . ASN B 1 131 ? -7.227 -41.969 7.262 1 93.5 131 ASN B C 1
ATOM 4007 O O . ASN B 1 131 ? -6.871 -42.688 8.188 1 93.5 131 ASN B O 1
ATOM 4011 N N . GLY B 1 132 ? -7.422 -40.656 7.41 1 91.94 132 GLY B N 1
ATOM 4012 C CA . GLY B 1 132 ? -7.367 -40.031 8.727 1 91.94 132 GLY B CA 1
ATOM 4013 C C . GLY B 1 132 ? -5.973 -39.594 9.125 1 91.94 132 GLY B C 1
ATOM 4014 O O . GLY B 1 132 ? -5.801 -38.906 10.125 1 91.94 132 GLY B O 1
ATOM 4015 N N . THR B 1 133 ? -4.961 -39.969 8.336 1 94.06 133 THR B N 1
ATOM 4016 C CA . THR B 1 133 ? -3.605 -39.531 8.641 1 94.06 133 THR B CA 1
ATOM 4017 C C . THR B 1 133 ? -3.537 -38 8.68 1 94.06 133 THR B C 1
ATOM 4019 O O . THR B 1 133 ? -4.113 -37.312 7.82 1 94.06 133 THR B O 1
ATOM 4022 N N . ALA B 1 134 ? -2.803 -37.531 9.703 1 92.75 134 ALA B N 1
ATOM 4023 C CA . ALA B 1 134 ? -2.672 -36.094 9.852 1 92.75 134 ALA B CA 1
ATOM 4024 C C . ALA B 1 134 ? -1.918 -35.469 8.672 1 92.75 134 ALA B C 1
ATOM 4026 O O . ALA B 1 134 ? -0.944 -36.062 8.18 1 92.75 134 ALA B O 1
ATOM 4027 N N . PHE B 1 135 ? -2.43 -34.406 8.242 1 91.69 135 PHE B N 1
ATOM 4028 C CA . PHE B 1 135 ? -1.825 -33.625 7.168 1 91.69 135 PHE B CA 1
ATOM 4029 C C . PHE B 1 135 ? -1.411 -32.25 7.676 1 91.69 135 PHE B C 1
ATOM 4031 O O . PHE B 1 135 ? -2.242 -31.484 8.18 1 91.69 135 PHE B O 1
ATOM 4038 N N . ASP B 1 136 ? -0.131 -31.906 7.52 1 86.94 136 ASP B N 1
ATOM 4039 C CA . ASP B 1 136 ? 0.414 -30.609 7.922 1 86.94 136 ASP B CA 1
ATOM 4040 C C . ASP B 1 136 ? 1.402 -30.078 6.883 1 86.94 136 ASP B C 1
ATOM 4042 O O . ASP B 1 136 ? 2.365 -30.766 6.531 1 86.94 136 ASP B O 1
ATOM 4046 N N . ILE B 1 137 ? 1.061 -28.922 6.426 1 82.31 137 ILE B N 1
ATOM 4047 C CA . ILE B 1 137 ? 1.976 -28.297 5.477 1 82.31 137 ILE B CA 1
ATOM 4048 C C . ILE B 1 137 ? 2.191 -26.828 5.855 1 82.31 137 ILE B C 1
ATOM 4050 O O . ILE B 1 137 ? 1.282 -26.172 6.371 1 82.31 137 ILE B O 1
ATOM 4054 N N . MET B 1 138 ? 3.369 -26.375 5.664 1 73.88 138 MET B N 1
ATOM 4055 C CA . MET B 1 138 ? 3.734 -24.984 5.918 1 73.88 138 MET B CA 1
ATOM 4056 C C . MET B 1 138 ? 4.008 -24.25 4.613 1 73.88 138 MET B C 1
ATOM 4058 O O . MET B 1 138 ? 4.918 -24.609 3.867 1 73.88 138 MET B O 1
ATOM 4062 N N . TYR B 1 139 ? 3.145 -23.312 4.355 1 70.44 139 TYR B N 1
ATOM 4063 C CA . TYR B 1 139 ? 3.395 -22.422 3.23 1 70.44 139 TYR B CA 1
ATOM 4064 C C . TYR B 1 139 ? 4.074 -21.125 3.693 1 70.44 139 TYR B C 1
ATOM 4066 O O . TYR B 1 139 ? 4.199 -20.891 4.895 1 70.44 139 TYR B O 1
ATOM 4074 N N . GLY B 1 140 ? 4.68 -20.359 2.736 1 64.5 140 GLY B N 1
ATOM 4075 C CA . GLY B 1 140 ? 5.242 -19.062 3.09 1 64.5 140 GLY B CA 1
ATOM 4076 C C . GLY B 1 140 ? 4.277 -18.188 3.867 1 64.5 140 GLY B C 1
ATOM 4077 O O . GLY B 1 140 ? 4.691 -17.438 4.758 1 64.5 140 GLY B O 1
ATOM 4078 N N . SER B 1 141 ? 2.994 -18.281 3.574 1 63.88 141 SER B N 1
ATOM 4079 C CA . SER B 1 141 ? 1.947 -17.469 4.188 1 63.88 141 SER B CA 1
ATOM 4080 C C . SER B 1 141 ? 1.547 -18.016 5.551 1 63.88 141 SER B C 1
ATOM 4082 O O . SER B 1 141 ? 0.88 -17.344 6.332 1 63.88 141 SER B O 1
ATOM 4084 N N . GLY B 1 142 ? 1.876 -19.391 5.785 1 70.31 142 GLY B N 1
ATOM 4085 C CA . GLY B 1 142 ? 1.519 -20 7.062 1 70.31 142 GLY B CA 1
ATOM 4086 C C . GLY B 1 142 ? 1.067 -21.438 6.934 1 70.31 142 GLY B C 1
ATOM 4087 O O . GLY B 1 142 ? 1.112 -22.016 5.848 1 70.31 142 GLY B O 1
ATOM 4088 N N . PRO B 1 143 ? 0.678 -21.984 8.055 1 76.62 143 PRO B N 1
ATOM 4089 C CA . PRO B 1 143 ? 0.365 -23.406 8.094 1 76.62 143 PRO B CA 1
ATOM 4090 C C . PRO B 1 143 ? -1.028 -23.719 7.551 1 76.62 143 PRO B C 1
ATOM 4092 O O . PRO B 1 143 ? -1.962 -22.938 7.75 1 76.62 143 PRO B O 1
ATOM 4095 N N . VAL B 1 144 ? -1.131 -24.844 6.953 1 83.81 144 VAL B N 1
ATOM 4096 C CA . VAL B 1 144 ? -2.377 -25.469 6.52 1 83.81 144 VAL B CA 1
ATOM 4097 C C . VAL B 1 144 ? -2.422 -26.922 6.996 1 83.81 144 VAL B C 1
ATOM 4099 O O . VAL B 1 144 ? -1.44 -27.656 6.859 1 83.81 144 VAL B O 1
ATOM 4102 N N . SER B 1 145 ? -3.57 -27.219 7.672 1 90.75 145 SER B N 1
ATOM 4103 C CA . SER B 1 145 ? -3.604 -28.594 8.188 1 90.75 145 SER B CA 1
ATOM 4104 C C . SER B 1 145 ? -4.992 -29.203 8.047 1 90.75 145 SER B C 1
ATOM 4106 O O . SER B 1 145 ? -5.961 -28.5 7.77 1 90.75 145 SER B O 1
ATOM 4108 N N . GLY B 1 146 ? -5.02 -30.531 8.188 1 95.12 146 GLY B N 1
ATOM 4109 C CA . GLY B 1 146 ? -6.195 -31.391 8.109 1 95.12 146 GLY B CA 1
ATOM 4110 C C . GLY B 1 146 ? -5.867 -32.875 8.227 1 95.12 146 GLY B C 1
ATOM 4111 O O . GLY B 1 146 ? -5.152 -33.281 9.141 1 95.12 146 GLY B O 1
ATOM 4112 N N . PHE B 1 147 ? -6.488 -33.625 7.34 1 96 147 PHE B N 1
ATOM 4113 C CA . PHE B 1 147 ? -6.199 -35.031 7.34 1 96 147 PHE B CA 1
ATOM 4114 C C . PHE B 1 147 ? -6.355 -35.625 5.938 1 96 147 PHE B C 1
ATOM 4116 O O . PHE B 1 147 ? -7.062 -35.062 5.102 1 96 147 PHE B O 1
ATOM 4123 N N . LEU B 1 148 ? -5.688 -36.75 5.703 1 97.12 148 LEU B N 1
ATOM 4124 C CA . LEU B 1 148 ? -5.688 -37.406 4.395 1 97.12 148 LEU B CA 1
ATOM 4125 C C . LEU B 1 148 ? -6.934 -38.281 4.215 1 97.12 148 LEU B C 1
ATOM 4127 O O . LEU B 1 148 ? -7.422 -38.875 5.172 1 97.12 148 LEU B O 1
ATOM 4131 N N . SER B 1 149 ? -7.418 -38.25 3.018 1 97.94 149 SER B N 1
ATOM 4132 C CA . SER B 1 149 ? -8.523 -39.094 2.555 1 97.94 149 SER B CA 1
ATOM 4133 C C . SER B 1 149 ? -8.273 -39.594 1.14 1 97.94 149 SER B C 1
ATOM 4135 O O . SER B 1 149 ? -7.301 -39.219 0.492 1 97.94 149 SER B O 1
ATOM 4137 N N . GLN B 1 150 ? -9.086 -40.562 0.721 1 98.25 150 GLN B N 1
ATOM 4138 C CA . GLN B 1 150 ? -9.047 -41.062 -0.655 1 98.25 150 GLN B CA 1
ATOM 4139 C C . GLN B 1 150 ? -10.43 -41 -1.298 1 98.25 150 GLN B C 1
ATOM 4141 O O . GLN B 1 150 ? -11.43 -41.281 -0.646 1 98.25 150 GLN B O 1
ATOM 4146 N N . ASP B 1 151 ? -10.453 -40.594 -2.512 1 98.69 151 ASP B N 1
ATOM 4147 C CA . ASP B 1 151 ? -11.703 -40.562 -3.262 1 98.69 151 ASP B CA 1
ATOM 4148 C C . ASP B 1 151 ? -11.445 -40.5 -4.766 1 98.69 151 ASP B C 1
ATOM 4150 O O . ASP B 1 151 ? -10.289 -40.438 -5.199 1 98.69 151 ASP B O 1
ATOM 4154 N N . LYS B 1 152 ? -12.484 -40.688 -5.516 1 98.62 152 LYS B N 1
ATOM 4155 C CA . LYS B 1 152 ? -12.414 -40.562 -6.969 1 98.62 152 LYS B CA 1
ATOM 4156 C C . LYS B 1 152 ? -12.141 -39.094 -7.379 1 98.62 152 LYS B C 1
ATOM 4158 O O . LYS B 1 152 ? -12.828 -38.188 -6.926 1 98.62 152 LYS B O 1
ATOM 4163 N N . LEU B 1 153 ? -11.109 -38.906 -8.195 1 98.69 153 LEU B N 1
ATOM 4164 C CA . LEU B 1 153 ? -10.75 -37.594 -8.742 1 98.69 153 LEU B CA 1
ATOM 4165 C C . LEU B 1 153 ? -11.109 -37.5 -10.219 1 98.69 153 LEU B C 1
ATOM 4167 O O . LEU B 1 153 ? -10.82 -38.438 -10.984 1 98.69 153 LEU B O 1
ATOM 4171 N N . GLU B 1 154 ? -11.758 -36.438 -10.609 1 98 154 GLU B N 1
ATOM 4172 C CA . GLU B 1 154 ? -12.102 -36.219 -12.008 1 98 154 GLU B CA 1
ATOM 4173 C C . GLU B 1 154 ? -11.68 -34.844 -12.477 1 98 154 GLU B C 1
ATOM 4175 O O . GLU B 1 154 ? -11.82 -33.844 -11.742 1 98 154 GLU B O 1
ATOM 4180 N N . LEU B 1 155 ? -11.117 -34.75 -13.664 1 95.56 155 LEU B N 1
ATOM 4181 C CA . LEU B 1 155 ? -10.797 -33.469 -14.312 1 95.56 155 LEU B CA 1
ATOM 4182 C C . LEU B 1 155 ? -10.578 -33.688 -15.805 1 95.56 155 LEU B C 1
ATOM 4184 O O . LEU B 1 155 ? -9.992 -34.688 -16.219 1 95.56 155 LEU B O 1
ATOM 4188 N N . GLY B 1 156 ? -11.078 -32.781 -16.641 1 90.81 156 GLY B N 1
ATOM 4189 C CA . GLY B 1 156 ? -10.82 -32.781 -18.062 1 90.81 156 GLY B CA 1
ATOM 4190 C C . GLY B 1 156 ? -11.172 -34.094 -18.734 1 90.81 156 GLY B C 1
ATOM 4191 O O . GLY B 1 156 ? -10.461 -34.531 -19.641 1 90.81 156 GLY B O 1
ATOM 4192 N N . GLY B 1 157 ? -12.031 -34.781 -18.234 1 90.56 157 GLY B N 1
ATOM 4193 C CA . GLY B 1 157 ? -12.43 -36.062 -18.797 1 90.56 157 GLY B CA 1
ATOM 4194 C C . GLY B 1 157 ? -11.68 -37.25 -18.219 1 90.56 157 GLY B C 1
ATOM 4195 O O . GLY B 1 157 ? -11.945 -38.406 -18.578 1 90.56 157 GLY B O 1
ATOM 4196 N N . LEU B 1 158 ? -10.766 -36.938 -17.359 1 94.31 158 LEU B N 1
ATOM 4197 C CA . LEU B 1 158 ? -9.984 -37.969 -16.703 1 94.31 158 LEU B CA 1
ATOM 4198 C C . LEU B 1 158 ? -10.625 -38.375 -15.375 1 94.31 158 LEU B C 1
ATOM 4200 O O . LEU B 1 158 ? -11.227 -37.531 -14.695 1 94.31 158 LEU B O 1
ATOM 4204 N N . THR B 1 159 ? -10.492 -39.625 -15.094 1 96.94 159 THR B N 1
ATOM 4205 C CA . THR B 1 159 ? -10.906 -40.156 -13.797 1 96.94 159 THR B CA 1
ATOM 4206 C C . THR B 1 159 ? -9.773 -40.906 -13.133 1 96.94 159 THR B C 1
ATOM 4208 O O . THR B 1 159 ? -9.211 -41.844 -13.727 1 96.94 159 THR B O 1
ATOM 4211 N N . VAL B 1 160 ? -9.398 -40.562 -11.984 1 97.75 160 VAL B N 1
ATOM 4212 C CA . VAL B 1 160 ? -8.398 -41.25 -11.172 1 97.75 160 VAL B CA 1
ATOM 4213 C C . VAL B 1 160 ? -9.055 -41.844 -9.938 1 97.75 160 VAL B C 1
ATOM 4215 O O . VAL B 1 160 ? -9.398 -41.156 -8.992 1 97.75 160 VAL B O 1
ATOM 4218 N N . PRO B 1 161 ? -9.164 -43.156 -9.938 1 96.88 161 PRO B N 1
ATOM 4219 C CA . PRO B 1 161 ? -9.805 -43.75 -8.766 1 96.88 161 PRO B CA 1
ATOM 4220 C C . PRO B 1 161 ? -8.922 -43.688 -7.52 1 96.88 161 PRO B C 1
ATOM 4222 O O . PRO B 1 161 ? -7.691 -43.719 -7.629 1 96.88 161 PRO B O 1
ATOM 4225 N N . ASP B 1 162 ? -9.445 -43.562 -6.367 1 97.19 162 ASP B N 1
ATOM 4226 C CA . ASP B 1 162 ? -8.82 -43.719 -5.059 1 97.19 162 ASP B CA 1
ATOM 4227 C C . ASP B 1 162 ? -7.645 -42.75 -4.895 1 97.19 162 ASP B C 1
ATOM 4229 O O . ASP B 1 162 ? -6.586 -43.125 -4.395 1 97.19 162 ASP B O 1
ATOM 4233 N N . GLN B 1 163 ? -7.762 -41.562 -5.387 1 98.19 163 GLN B N 1
ATOM 4234 C CA . GLN B 1 163 ? -6.707 -40.562 -5.25 1 98.19 163 GLN B CA 1
ATOM 4235 C C . GLN B 1 163 ? -6.613 -40.062 -3.812 1 98.19 163 GLN B C 1
ATOM 4237 O O . GLN B 1 163 ? -7.621 -39.688 -3.215 1 98.19 163 GLN B O 1
ATOM 4242 N N . TYR B 1 164 ? -5.375 -40.094 -3.275 1 97.69 164 TYR B N 1
ATOM 4243 C CA . TYR B 1 164 ? -5.129 -39.469 -1.979 1 97.69 164 TYR B CA 1
ATOM 4244 C C . TYR B 1 164 ? -5.211 -37.938 -2.08 1 97.69 164 TYR B C 1
ATOM 4246 O O . TYR B 1 164 ? -4.73 -37.375 -3.047 1 97.69 164 TYR B O 1
ATOM 4254 N N . PHE B 1 165 ? -5.863 -37.312 -1.125 1 98 165 PHE B N 1
ATOM 4255 C CA . PHE B 1 165 ? -5.918 -35.844 -0.982 1 98 165 PHE B CA 1
ATOM 4256 C C . PHE B 1 165 ? -6.145 -35.469 0.473 1 98 165 PHE B C 1
ATOM 4258 O O . PHE B 1 165 ? -6.453 -36.312 1.311 1 98 165 PHE B O 1
ATOM 4265 N N . ALA B 1 166 ? -5.871 -34.25 0.81 1 97.31 166 ALA B N 1
ATOM 4266 C CA . ALA B 1 166 ? -6.09 -33.781 2.174 1 97.31 166 ALA B CA 1
ATOM 4267 C C . ALA B 1 166 ? -7.406 -33.031 2.285 1 97.31 166 ALA B C 1
ATOM 4269 O O . ALA B 1 166 ? -7.711 -32.188 1.443 1 97.31 166 ALA B O 1
ATOM 4270 N N . GLU B 1 167 ? -8.188 -33.375 3.207 1 97.88 167 GLU B N 1
ATOM 4271 C CA . GLU B 1 167 ? -9.273 -32.531 3.695 1 97.88 167 GLU B CA 1
ATOM 4272 C C . GLU B 1 167 ? -8.758 -31.484 4.688 1 97.88 167 GLU B C 1
ATOM 4274 O O . GLU B 1 167 ? -8.391 -31.828 5.816 1 97.88 167 GLU B O 1
ATOM 4279 N N . VAL B 1 168 ? -8.781 -30.281 4.273 1 95.19 168 VAL B N 1
ATOM 4280 C CA . VAL B 1 168 ? -8.156 -29.219 5.059 1 95.19 168 VAL B CA 1
ATOM 4281 C C . VAL B 1 168 ? -9.219 -28.5 5.887 1 95.19 168 VAL B C 1
ATOM 4283 O O . VAL B 1 168 ? -10.273 -28.141 5.367 1 95.19 168 VAL B O 1
ATOM 4286 N N . ASN B 1 169 ? -8.93 -28.234 7.164 1 93.38 169 ASN B N 1
ATOM 4287 C CA . ASN B 1 169 ? -9.891 -27.562 8.031 1 93.38 169 ASN B CA 1
ATOM 4288 C C . ASN B 1 169 ? -9.211 -26.484 8.875 1 93.38 169 ASN B C 1
ATOM 4290 O O . ASN B 1 169 ? -9.867 -25.812 9.672 1 93.38 169 ASN B O 1
ATOM 4294 N N . VAL B 1 170 ? -7.922 -26.328 8.75 1 86.31 170 VAL B N 1
ATOM 4295 C CA . VAL B 1 170 ? -7.168 -25.203 9.328 1 86.31 170 VAL B CA 1
ATOM 4296 C C . VAL B 1 170 ? -6.43 -24.469 8.219 1 86.31 170 VAL B C 1
ATOM 4298 O O . VAL B 1 170 ? -5.551 -25.031 7.562 1 86.31 170 VAL B O 1
ATOM 4301 N N . THR B 1 171 ? -6.824 -23.172 8.008 1 80.62 171 THR B N 1
ATOM 4302 C CA . THR B 1 171 ? -6.25 -22.422 6.895 1 80.62 171 THR B CA 1
ATOM 4303 C C . THR B 1 171 ? -5.668 -21.094 7.379 1 80.62 171 THR B C 1
ATOM 4305 O O . THR B 1 171 ? -5.594 -20.125 6.617 1 80.62 171 THR B O 1
ATOM 4308 N N . LYS B 1 172 ? -5.434 -20.906 8.594 1 73.38 172 LYS B N 1
ATOM 4309 C CA . LYS B 1 172 ? -4.941 -19.656 9.172 1 73.38 172 LYS B CA 1
ATOM 4310 C C . LYS B 1 172 ? -3.695 -19.172 8.445 1 73.38 172 LYS B C 1
ATOM 4312 O O . LYS B 1 172 ? -3.502 -17.953 8.281 1 73.38 172 LYS B O 1
ATOM 4317 N N . GLY B 1 173 ? -3.014 -20.156 7.961 1 71 173 GLY B N 1
ATOM 4318 C CA . GLY B 1 173 ? -1.766 -19.828 7.293 1 71 173 GLY B CA 1
ATOM 4319 C C . GLY B 1 173 ? -1.97 -19.172 5.938 1 71 173 GLY B C 1
ATOM 4320 O O . GLY B 1 173 ? -1.055 -18.547 5.402 1 71 173 GLY B O 1
ATOM 4321 N N . LEU B 1 174 ? -3.084 -19.328 5.324 1 74.44 174 LEU B N 1
ATOM 4322 C CA . LEU B 1 174 ? -3.338 -18.797 3.992 1 74.44 174 LEU B CA 1
ATOM 4323 C C . LEU B 1 174 ? -3.775 -17.328 4.07 1 74.44 174 LEU B C 1
ATOM 4325 O O . LEU B 1 174 ? -3.762 -16.625 3.061 1 74.44 174 LEU B O 1
ATOM 4329 N N . GLY B 1 175 ? -4.07 -16.906 5.211 1 68.5 175 GLY B N 1
ATOM 4330 C CA . GLY B 1 175 ? -4.379 -15.5 5.422 1 68.5 175 GLY B CA 1
ATOM 4331 C C . GLY B 1 175 ? -5.762 -15.117 4.941 1 68.5 175 GLY B C 1
ATOM 4332 O O . GLY B 1 175 ? -6.508 -15.953 4.434 1 68.5 175 GLY B O 1
ATOM 4333 N N . PRO B 1 176 ? -6.105 -13.891 5.066 1 65.94 176 PRO B N 1
ATOM 4334 C CA . PRO B 1 176 ? -7.445 -13.406 4.727 1 65.94 176 PRO B CA 1
ATOM 4335 C C . PRO B 1 176 ? -7.727 -13.461 3.225 1 65.94 176 PRO B C 1
ATOM 4337 O O . PRO B 1 176 ? -8.883 -13.586 2.814 1 65.94 176 PRO B O 1
ATOM 4340 N N . ALA B 1 177 ? -6.711 -13.391 2.486 1 66.75 177 ALA B N 1
ATOM 4341 C CA . ALA B 1 177 ? -6.879 -13.406 1.035 1 66.75 177 ALA B CA 1
ATOM 4342 C C . ALA B 1 177 ? -7.516 -14.711 0.567 1 66.75 177 ALA B C 1
ATOM 4344 O O . ALA B 1 177 ? -8.273 -14.727 -0.406 1 66.75 177 ALA B O 1
ATOM 4345 N N . TYR B 1 178 ? -7.285 -15.758 1.242 1 77.69 178 TYR B N 1
ATOM 4346 C CA . TYR B 1 178 ? -7.898 -17.031 0.89 1 77.69 178 TYR B CA 1
ATOM 4347 C C . TYR B 1 178 ? -9.414 -16.969 1.039 1 77.69 178 TYR B C 1
ATOM 4349 O O . TYR B 1 178 ? -10.148 -17.484 0.194 1 77.69 178 TYR B O 1
ATOM 4357 N N . TYR B 1 179 ? -9.836 -16.297 2.043 1 75.06 179 TYR B N 1
ATOM 4358 C CA . TYR B 1 179 ? -11.258 -16.234 2.332 1 75.06 179 TYR B CA 1
ATOM 4359 C C . TYR B 1 179 ? -12.008 -15.484 1.236 1 75.06 179 TYR B C 1
ATOM 4361 O O . TYR B 1 179 ? -13.188 -15.75 0.991 1 75.06 179 TYR B O 1
ATOM 4369 N N . LEU B 1 180 ? -11.266 -14.703 0.629 1 70.5 180 LEU B N 1
ATOM 4370 C CA . LEU B 1 180 ? -11.891 -13.875 -0.394 1 70.5 180 LEU B CA 1
ATOM 4371 C C . LEU B 1 180 ? -11.492 -14.336 -1.791 1 70.5 180 LEU B C 1
ATOM 4373 O O . LEU B 1 180 ? -11.914 -13.75 -2.789 1 70.5 180 LEU B O 1
ATOM 4377 N N . GLY B 1 181 ? -10.734 -15.32 -1.855 1 76.5 181 GLY B N 1
ATOM 4378 C CA . GLY B 1 181 ? -10.203 -15.797 -3.123 1 76.5 181 GLY B CA 1
ATOM 4379 C C . GLY B 1 181 ? -11.203 -16.609 -3.92 1 76.5 181 GLY B C 1
ATOM 4380 O O . GLY B 1 181 ? -12.289 -16.922 -3.43 1 76.5 181 GLY B O 1
ATOM 4381 N N . LYS B 1 182 ? -10.742 -16.906 -5.156 1 78.69 182 LYS B N 1
ATOM 4382 C CA . LYS B 1 182 ? -11.641 -17.594 -6.082 1 78.69 182 LYS B CA 1
ATOM 4383 C C . LYS B 1 182 ? -11.328 -19.078 -6.145 1 78.69 182 LYS B C 1
ATOM 4385 O O . LYS B 1 182 ? -12.078 -19.844 -6.746 1 78.69 182 LYS B O 1
ATOM 4390 N N . PHE B 1 183 ? -10.312 -19.5 -5.531 1 88.19 183 PHE B N 1
ATOM 4391 C CA . PHE B 1 183 ? -9.969 -20.906 -5.57 1 88.19 183 PHE B CA 1
ATOM 4392 C C . PHE B 1 183 ? -10.273 -21.578 -4.234 1 88.19 183 PHE B C 1
ATOM 4394 O O . PHE B 1 183 ? -10.102 -20.969 -3.178 1 88.19 183 PHE B O 1
ATOM 4401 N N . ASP B 1 184 ? -10.695 -22.797 -4.254 1 92.19 184 ASP B N 1
ATOM 4402 C CA . ASP B 1 184 ? -11.062 -23.578 -3.076 1 92.19 184 ASP B CA 1
ATOM 4403 C C . ASP B 1 184 ? -9.852 -24.297 -2.492 1 92.19 184 ASP B C 1
ATOM 4405 O O . ASP B 1 184 ? -9.68 -24.359 -1.273 1 92.19 184 ASP B O 1
ATOM 4409 N N . GLY B 1 185 ? -9.102 -24.828 -3.414 1 93.38 185 GLY B N 1
ATOM 4410 C CA . GLY B 1 185 ? -8.016 -25.688 -2.986 1 93.38 185 GLY B CA 1
ATOM 4411 C C . GLY B 1 185 ? -6.84 -25.688 -3.943 1 93.38 185 GLY B C 1
ATOM 4412 O O . GLY B 1 185 ? -6.699 -24.781 -4.762 1 93.38 185 GLY B O 1
ATOM 4413 N N . LEU B 1 186 ? -6.023 -26.75 -3.738 1 93.12 186 LEU B N 1
ATOM 4414 C CA . LEU B 1 186 ? -4.785 -26.844 -4.504 1 93.12 186 LEU B CA 1
ATOM 4415 C C . LEU B 1 186 ? -4.637 -28.219 -5.145 1 93.12 186 LEU B C 1
ATOM 4417 O O . LEU B 1 186 ? -4.953 -29.234 -4.52 1 93.12 186 LEU B O 1
ATOM 4421 N N . PHE B 1 187 ? -4.199 -28.156 -6.379 1 95.75 187 PHE B N 1
ATOM 4422 C CA . PHE B 1 187 ? -3.83 -29.344 -7.129 1 95.75 187 PHE B CA 1
ATOM 4423 C C . PHE B 1 187 ? -2.332 -29.375 -7.398 1 95.75 187 PHE B C 1
ATOM 4425 O O . PHE B 1 187 ? -1.854 -28.734 -8.336 1 95.75 187 PHE B O 1
ATOM 4432 N N . GLY B 1 188 ? -1.649 -30.109 -6.566 1 95 188 GLY B N 1
ATOM 4433 C CA . GLY B 1 188 ? -0.202 -30.156 -6.699 1 95 188 GLY B CA 1
ATOM 4434 C C . GLY B 1 188 ? 0.259 -30.891 -7.941 1 95 188 GLY B C 1
ATOM 4435 O O . GLY B 1 188 ? -0.2 -32 -8.219 1 95 188 GLY B O 1
ATOM 4436 N N . LEU B 1 189 ? 1.193 -30.25 -8.656 1 96.81 189 LEU B N 1
ATOM 4437 C CA . LEU B 1 189 ? 1.713 -30.812 -9.891 1 96.81 189 LEU B CA 1
ATOM 4438 C C . LEU B 1 189 ? 3.227 -30.984 -9.82 1 96.81 189 LEU B C 1
ATOM 4440 O O . LEU B 1 189 ? 3.871 -31.281 -10.828 1 96.81 189 LEU B O 1
ATOM 4444 N N . ALA B 1 190 ? 3.748 -30.766 -8.594 1 95.38 190 ALA B N 1
ATOM 4445 C CA . ALA B 1 190 ? 5.172 -31.047 -8.414 1 95.38 190 ALA B CA 1
ATOM 4446 C C . ALA B 1 190 ? 5.418 -32.531 -8.242 1 95.38 190 ALA B C 1
ATOM 4448 O O . ALA B 1 190 ? 4.57 -33.344 -8.602 1 95.38 190 ALA B O 1
ATOM 4449 N N . PHE B 1 191 ? 6.625 -32.875 -7.852 1 95.75 191 PHE B N 1
ATOM 4450 C CA . PHE B 1 191 ? 7.02 -34.281 -7.805 1 95.75 191 PHE B CA 1
ATOM 4451 C C . PHE B 1 191 ? 6.625 -34.906 -6.477 1 95.75 191 PHE B C 1
ATOM 4453 O O . PHE B 1 191 ? 6.406 -34.219 -5.488 1 95.75 191 PHE B O 1
ATOM 4460 N N . ASP B 1 192 ? 6.625 -36.25 -6.406 1 95.31 192 ASP B N 1
ATOM 4461 C CA . ASP B 1 192 ? 6.258 -37 -5.219 1 95.31 192 ASP B CA 1
ATOM 4462 C C . ASP B 1 192 ? 7.234 -36.75 -4.078 1 95.31 192 ASP B C 1
ATOM 4464 O O . ASP B 1 192 ? 6.871 -36.844 -2.904 1 95.31 192 ASP B O 1
ATOM 4468 N N . THR B 1 193 ? 8.398 -36.406 -4.41 1 91.69 193 THR B N 1
ATOM 4469 C CA . THR B 1 193 ? 9.492 -36.281 -3.457 1 91.69 193 THR B CA 1
ATOM 4470 C C . THR B 1 193 ? 9.172 -35.25 -2.383 1 91.69 193 THR B C 1
ATOM 4472 O O . THR B 1 193 ? 9.656 -35.344 -1.255 1 91.69 193 THR B O 1
ATOM 4475 N N . ILE B 1 194 ? 8.328 -34.312 -2.689 1 87.31 194 ILE B N 1
ATOM 4476 C CA . ILE B 1 194 ? 8.055 -33.25 -1.709 1 87.31 194 ILE B CA 1
ATOM 4477 C C . ILE B 1 194 ? 6.602 -33.344 -1.245 1 87.31 194 ILE B C 1
ATOM 4479 O O . ILE B 1 194 ? 6.078 -32.406 -0.629 1 87.31 194 ILE B O 1
ATOM 4483 N N . SER B 1 195 ? 5.965 -34.406 -1.64 1 90.62 195 SER B N 1
ATOM 4484 C CA . SER B 1 195 ? 4.609 -34.656 -1.155 1 90.62 195 SER B CA 1
ATOM 4485 C C . SER B 1 195 ? 4.621 -35.094 0.302 1 90.62 195 SER B C 1
ATOM 4487 O O . SER B 1 195 ? 5.52 -35.812 0.727 1 90.62 195 SER B O 1
ATOM 4489 N N . VAL B 1 196 ? 3.641 -34.656 1.007 1 86.62 196 VAL B N 1
ATOM 4490 C CA . VAL B 1 196 ? 3.48 -35.125 2.373 1 86.62 196 VAL B CA 1
ATOM 4491 C C . VAL B 1 196 ? 3.383 -36.656 2.367 1 86.62 196 VAL B C 1
ATOM 4493 O O . VAL B 1 196 ? 2.609 -37.25 1.599 1 86.62 196 VAL B O 1
ATOM 4496 N N . ASP B 1 197 ? 4.219 -37.344 3.17 1 86.75 197 ASP B N 1
ATOM 4497 C CA . ASP B 1 197 ? 4.27 -38.781 3.309 1 86.75 197 ASP B CA 1
ATOM 4498 C C . ASP B 1 197 ? 4.641 -39.469 1.985 1 86.75 197 ASP B C 1
ATOM 4500 O O . ASP B 1 197 ? 4.348 -40.625 1.773 1 86.75 197 ASP B O 1
ATOM 4504 N N . HIS B 1 198 ? 5.133 -38.75 1.025 1 89.81 198 HIS B N 1
ATOM 4505 C CA . HIS B 1 198 ? 5.59 -39.188 -0.28 1 89.81 198 HIS B CA 1
ATOM 4506 C C . HIS B 1 198 ? 4.461 -39.875 -1.056 1 89.81 198 HIS B C 1
ATOM 4508 O O . HIS B 1 198 ? 4.68 -40.875 -1.743 1 89.81 198 HIS B O 1
ATOM 4514 N N . LEU B 1 199 ? 3.332 -39.312 -0.785 1 92.88 199 LEU B N 1
ATOM 4515 C CA . LEU B 1 199 ? 2.18 -39.781 -1.54 1 92.88 199 LEU B CA 1
ATOM 4516 C C . LEU B 1 199 ? 2.352 -39.5 -3.029 1 92.88 199 LEU B C 1
ATOM 4518 O O . LEU B 1 199 ? 2.961 -38.5 -3.414 1 92.88 199 LEU B O 1
ATOM 4522 N N . LYS B 1 200 ? 1.83 -40.438 -3.785 1 96.12 200 LYS B N 1
ATOM 4523 C CA . LYS B 1 200 ? 1.831 -40.188 -5.227 1 96.12 200 LYS B CA 1
ATOM 4524 C C . LYS B 1 200 ? 0.914 -39.031 -5.586 1 96.12 200 LYS B C 1
ATOM 4526 O O . LYS B 1 200 ? -0.241 -39 -5.152 1 96.12 200 LYS B O 1
ATOM 4531 N N . THR B 1 201 ? 1.428 -38.156 -6.379 1 97.06 201 THR B N 1
ATOM 4532 C CA . THR B 1 201 ? 0.642 -37 -6.832 1 97.06 201 THR B CA 1
ATOM 4533 C C . THR B 1 201 ? -0.422 -37.469 -7.836 1 97.06 201 THR B C 1
ATOM 4535 O O . THR B 1 201 ? -0.326 -38.531 -8.414 1 97.06 201 THR B O 1
ATOM 4538 N N . PRO B 1 202 ? -1.445 -36.594 -8.062 1 97.81 202 PRO B N 1
ATOM 4539 C CA . PRO B 1 202 ? -2.459 -36.969 -9.062 1 97.81 202 PRO B CA 1
ATOM 4540 C C . PRO B 1 202 ? -1.863 -37.188 -10.445 1 97.81 202 PRO B C 1
ATOM 4542 O O . PRO B 1 202 ? -2.242 -38.156 -11.117 1 97.81 202 PRO B O 1
ATOM 4545 N N . PHE B 1 203 ? -0.936 -36.438 -10.844 1 97.88 203 PHE B N 1
ATOM 4546 C CA . PHE B 1 203 ? -0.352 -36.594 -12.164 1 97.88 203 PHE B CA 1
ATOM 4547 C C . PHE B 1 203 ? 0.406 -37.906 -12.266 1 97.88 203 PHE B C 1
ATOM 4549 O O . PHE B 1 203 ? 0.291 -38.625 -13.266 1 97.88 203 PHE B O 1
ATOM 4556 N N . HIS B 1 204 ? 1.211 -38.156 -11.234 1 97.69 204 HIS B N 1
ATOM 4557 C CA . HIS B 1 204 ? 1.941 -39.438 -11.258 1 97.69 204 HIS B CA 1
ATOM 4558 C C . HIS B 1 204 ? 0.987 -40.625 -11.336 1 97.69 204 HIS B C 1
ATOM 4560 O O . HIS B 1 204 ? 1.267 -41.594 -12.023 1 97.69 204 HIS B O 1
ATOM 4566 N N . ARG B 1 205 ? -0.095 -40.531 -10.641 1 98 205 ARG B N 1
ATOM 4567 C CA . ARG B 1 205 ? -1.089 -41.594 -10.688 1 98 205 ARG B CA 1
ATOM 4568 C C . ARG B 1 205 ? -1.664 -41.75 -12.094 1 98 205 ARG B C 1
ATOM 4570 O O . ARG B 1 205 ? -1.883 -42.875 -12.562 1 98 205 ARG B O 1
ATOM 4577 N N . MET B 1 206 ? -1.918 -40.688 -12.742 1 97.56 206 MET B N 1
ATOM 4578 C CA . MET B 1 206 ? -2.416 -40.719 -14.109 1 97.56 206 MET B CA 1
ATOM 4579 C C . MET B 1 206 ? -1.427 -41.438 -15.023 1 97.56 206 MET B C 1
ATOM 4581 O O . MET B 1 206 ? -1.826 -42.219 -15.883 1 97.56 206 MET B O 1
ATOM 4585 N N . VAL B 1 207 ? -0.157 -41.125 -14.844 1 96.75 207 VAL B N 1
ATOM 4586 C CA . VAL B 1 207 ? 0.897 -41.75 -15.633 1 96.75 207 VAL B CA 1
ATOM 4587 C C . VAL B 1 207 ? 0.955 -43.25 -15.328 1 96.75 207 VAL B C 1
ATOM 4589 O O . VAL B 1 207 ? 0.955 -44.094 -16.234 1 96.75 207 VAL B O 1
ATOM 4592 N N . GLN B 1 208 ? 0.93 -43.562 -14.039 1 95.38 208 GLN B N 1
ATOM 4593 C CA . GLN B 1 208 ? 1.069 -44.938 -13.602 1 95.38 208 GLN B CA 1
ATOM 4594 C C . GLN B 1 208 ? -0.114 -45.781 -14.062 1 95.38 208 GLN B C 1
ATOM 4596 O O . GLN B 1 208 ? 0.046 -46.969 -14.383 1 95.38 208 GLN B O 1
ATOM 4601 N N . GLU B 1 209 ? -1.263 -45.219 -14.109 1 95.25 209 GLU B N 1
ATOM 4602 C CA . GLU B 1 209 ? -2.48 -45.938 -14.453 1 95.25 209 GLU B CA 1
ATOM 4603 C C . GLU B 1 209 ? -2.688 -45.969 -15.969 1 95.25 209 GLU B C 1
ATOM 4605 O O . GLU B 1 209 ? -3.678 -46.531 -16.453 1 95.25 209 GLU B O 1
ATOM 4610 N N . GLY B 1 210 ? -1.808 -45.375 -16.703 1 94.88 210 GLY B N 1
ATOM 4611 C CA . GLY B 1 210 ? -1.872 -45.406 -18.156 1 94.88 210 GLY B CA 1
ATOM 4612 C C . GLY B 1 210 ? -3 -44.562 -18.719 1 94.88 210 GLY B C 1
ATOM 4613 O O . GLY B 1 210 ? -3.551 -44.906 -19.781 1 94.88 210 GLY B O 1
ATOM 4614 N N . LEU B 1 211 ? -3.332 -43.531 -18.016 1 95.25 211 LEU B N 1
ATOM 4615 C CA . LEU B 1 211 ? -4.465 -42.719 -18.438 1 95.25 211 LEU B CA 1
ATOM 4616 C C . LEU B 1 211 ? -4.039 -41.688 -19.484 1 95.25 211 LEU B C 1
ATOM 4618 O O . LEU B 1 211 ? -4.883 -41.031 -20.094 1 95.25 211 LEU B O 1
ATOM 4622 N N . LEU B 1 212 ? -2.727 -41.594 -19.719 1 96.5 212 LEU B N 1
ATOM 4623 C CA . LEU B 1 212 ? -2.182 -40.562 -20.609 1 96.5 212 LEU B CA 1
ATOM 4624 C C . LEU B 1 212 ? -1.345 -41.188 -21.719 1 96.5 212 LEU B C 1
ATOM 4626 O O . LEU B 1 212 ? -0.611 -42.156 -21.484 1 96.5 212 LEU B O 1
ATOM 4630 N N . ASP B 1 213 ? -1.417 -40.594 -22.906 1 95.38 213 ASP B N 1
ATOM 4631 C CA . ASP B 1 213 ? -0.578 -41.062 -24 1 95.38 213 ASP B CA 1
ATOM 4632 C C . ASP B 1 213 ? 0.892 -40.75 -23.75 1 95.38 213 ASP B C 1
ATOM 4634 O O . ASP B 1 213 ? 1.774 -41.531 -24.062 1 95.38 213 ASP B O 1
ATOM 4638 N N . GLU B 1 214 ? 1.188 -39.562 -23.188 1 96.56 214 GLU B N 1
ATOM 4639 C CA . GLU B 1 214 ? 2.516 -39.094 -22.797 1 96.56 214 GLU B CA 1
ATOM 4640 C C . GLU B 1 214 ? 2.51 -38.594 -21.359 1 96.56 214 GLU B C 1
ATOM 4642 O O . GLU B 1 214 ? 1.516 -38 -20.906 1 96.56 214 GLU B O 1
ATOM 4647 N N . PRO B 1 215 ? 3.604 -38.75 -20.641 1 97.94 215 PRO B N 1
ATOM 4648 C CA . PRO B 1 215 ? 3.678 -38.25 -19.266 1 97.94 215 PRO B CA 1
ATOM 4649 C C . PRO B 1 215 ? 3.98 -36.75 -19.203 1 97.94 215 PRO B C 1
ATOM 4651 O O . PRO B 1 215 ? 4.953 -36.344 -18.562 1 97.94 215 PRO B O 1
ATOM 4654 N N . VAL B 1 216 ? 3.15 -36 -19.938 1 98.44 216 VAL B N 1
ATOM 4655 C CA . VAL B 1 216 ? 3.367 -34.531 -20.016 1 98.44 216 VAL B CA 1
ATOM 4656 C C . VAL B 1 216 ? 2.08 -33.812 -19.656 1 98.44 216 VAL B C 1
ATOM 4658 O O . VAL B 1 216 ? 0.981 -34.344 -19.828 1 98.44 216 VAL B O 1
ATOM 4661 N N . PHE B 1 217 ? 2.189 -32.688 -19.078 1 98.44 217 PHE B N 1
ATOM 4662 C CA . PHE B 1 217 ? 1.146 -31.656 -19.016 1 98.44 217 PHE B CA 1
ATOM 4663 C C . PHE B 1 217 ? 1.688 -30.297 -19.438 1 98.44 217 PHE B C 1
ATOM 4665 O O . PHE B 1 217 ? 2.896 -30.062 -19.391 1 98.44 217 PHE B O 1
ATOM 4672 N N . ALA B 1 218 ? 0.787 -29.453 -19.938 1 98.56 218 ALA B N 1
ATOM 4673 C CA . ALA B 1 218 ? 1.258 -28.188 -20.516 1 98.56 218 ALA B CA 1
ATOM 4674 C C . ALA B 1 218 ? 0.295 -27.047 -20.203 1 98.56 218 ALA B C 1
ATOM 4676 O O . ALA B 1 218 ? -0.924 -27.234 -20.203 1 98.56 218 ALA B O 1
ATOM 4677 N N . PHE B 1 219 ? 0.879 -25.906 -19.906 1 97.56 219 PHE B N 1
ATOM 4678 C CA . PHE B 1 219 ? 0.11 -24.703 -19.625 1 97.56 219 PHE B CA 1
ATOM 4679 C C . PHE B 1 219 ? 0.133 -23.766 -20.828 1 97.56 219 PHE B C 1
ATOM 4681 O O . PHE B 1 219 ? 1.204 -23.391 -21.312 1 97.56 219 PHE B O 1
ATOM 4688 N N . TYR B 1 220 ? -1.01 -23.438 -21.328 1 96.88 220 TYR B N 1
ATOM 4689 C CA . TYR B 1 220 ? -1.244 -22.266 -22.172 1 96.88 220 TYR B CA 1
ATOM 4690 C C . TYR B 1 220 ? -1.96 -21.172 -21.391 1 96.88 220 TYR B C 1
ATOM 4692 O O . TYR B 1 220 ? -3.17 -21.25 -21.156 1 96.88 220 TYR B O 1
ATOM 4700 N N . LEU B 1 221 ? -1.264 -20.125 -20.922 1 92.25 221 LEU B N 1
ATOM 4701 C CA . LEU B 1 221 ? -1.861 -19.094 -20.078 1 92.25 221 LEU B CA 1
ATOM 4702 C C . LEU B 1 221 ? -2.17 -17.844 -20.891 1 92.25 221 LEU B C 1
ATOM 4704 O O . LEU B 1 221 ? -2.955 -16.984 -20.453 1 92.25 221 LEU B O 1
ATOM 4708 N N . GLY B 1 222 ? -1.829 -17.766 -22.078 1 76.62 222 GLY B N 1
ATOM 4709 C CA . GLY B 1 222 ? -2.184 -16.672 -22.969 1 76.62 222 GLY B CA 1
ATOM 4710 C C . GLY B 1 222 ? -1.753 -15.32 -22.453 1 76.62 222 GLY B C 1
ATOM 4711 O O . GLY B 1 222 ? -0.965 -15.234 -21.5 1 76.62 222 GLY B O 1
ATOM 4712 N N . ASP B 1 223 ? -2.189 -14.289 -23.125 1 74.75 223 ASP B N 1
ATOM 4713 C CA . ASP B 1 223 ? -1.864 -12.922 -22.734 1 74.75 223 ASP B CA 1
ATOM 4714 C C . ASP B 1 223 ? -3.053 -12.25 -22.062 1 74.75 223 ASP B C 1
ATOM 4716 O O . ASP B 1 223 ? -3.871 -11.602 -22.719 1 74.75 223 ASP B O 1
ATOM 4720 N N . GLN B 1 224 ? -3.119 -12.43 -20.719 1 69.69 224 GLN B N 1
ATOM 4721 C CA . GLN B 1 224 ? -4.125 -11.773 -19.891 1 69.69 224 GLN B CA 1
ATOM 4722 C C . GLN B 1 224 ? -5.523 -12.305 -20.203 1 69.69 224 GLN B C 1
ATOM 4724 O O . GLN B 1 224 ? -6.488 -11.531 -20.25 1 69.69 224 GLN B O 1
ATOM 4729 N N . LYS B 1 225 ? -5.613 -13.477 -20.719 1 81.06 225 LYS B N 1
ATOM 4730 C CA . LYS B 1 225 ? -6.875 -14.164 -20.984 1 81.06 225 LYS B CA 1
ATOM 4731 C C . LYS B 1 225 ? -6.891 -15.555 -20.344 1 81.06 225 LYS B C 1
ATOM 4733 O O . LYS B 1 225 ? -5.898 -15.984 -19.766 1 81.06 225 LYS B O 1
ATOM 4738 N N . ASP B 1 226 ? -8.07 -16.125 -20.469 1 88.19 226 ASP B N 1
ATOM 4739 C CA . ASP B 1 226 ? -8.172 -17.5 -19.984 1 88.19 226 ASP B CA 1
ATOM 4740 C C . ASP B 1 226 ? -7.215 -18.406 -20.75 1 88.19 226 ASP B C 1
ATOM 4742 O O . ASP B 1 226 ? -6.801 -18.094 -21.859 1 88.19 226 ASP B O 1
ATOM 4746 N N . GLY B 1 227 ? -6.758 -19.469 -20.094 1 93.5 227 GLY B N 1
ATOM 4747 C CA . GLY B 1 227 ? -5.812 -20.422 -20.656 1 93.5 227 GLY B CA 1
ATOM 4748 C C . GLY B 1 227 ? -6.336 -21.844 -20.672 1 93.5 227 GLY B C 1
ATOM 4749 O O . GLY B 1 227 ? -7.547 -22.062 -20.75 1 93.5 227 GLY B O 1
ATOM 4750 N N . GLU B 1 228 ? -5.395 -22.656 -20.766 1 95.19 228 GLU B N 1
ATOM 4751 C CA . GLU B 1 228 ? -5.719 -24.078 -20.812 1 95.19 228 GLU B CA 1
ATOM 4752 C C . GLU B 1 228 ? -4.559 -24.922 -20.297 1 95.19 228 GLU B C 1
ATOM 4754 O O . GLU B 1 228 ? -3.395 -24.625 -20.547 1 95.19 228 GLU B O 1
ATOM 4759 N N . LEU B 1 229 ? -4.949 -25.891 -19.531 1 97.5 229 LEU B N 1
ATOM 4760 C CA . LEU B 1 229 ? -4.031 -26.938 -19.094 1 97.5 229 LEU B CA 1
ATOM 4761 C C . LEU B 1 229 ? -4.336 -28.266 -19.797 1 97.5 229 LEU B C 1
ATOM 4763 O O . LEU B 1 229 ? -5.484 -28.703 -19.812 1 97.5 229 LEU B O 1
ATOM 4767 N N . THR B 1 230 ? -3.328 -28.812 -20.453 1 97.38 230 THR B N 1
ATOM 4768 C CA . THR B 1 230 ? -3.52 -30.094 -21.125 1 97.38 230 THR B CA 1
ATOM 4769 C C . THR B 1 230 ? -2.732 -31.203 -20.438 1 97.38 230 THR B C 1
ATOM 4771 O O . THR B 1 230 ? -1.634 -30.969 -19.938 1 97.38 230 THR B O 1
ATOM 4774 N N . PHE B 1 231 ? -3.293 -32.375 -20.406 1 97.75 231 PHE B N 1
ATOM 4775 C CA . PHE B 1 231 ? -2.641 -33.562 -19.922 1 97.75 231 PHE B CA 1
ATOM 4776 C C . PHE B 1 231 ? -2.486 -34.594 -21.031 1 97.75 231 PHE B C 1
ATOM 4778 O O . PHE B 1 231 ? -3.393 -34.781 -21.844 1 97.75 231 PHE B O 1
ATOM 4785 N N . GLY B 1 232 ? -1.366 -35.281 -21.109 1 97.44 232 GLY B N 1
ATOM 4786 C CA . GLY B 1 232 ? -1.158 -36.375 -22.047 1 97.44 232 GLY B CA 1
ATOM 4787 C C . GLY B 1 232 ? -0.634 -35.938 -23.391 1 97.44 232 GLY B C 1
ATOM 4788 O O . GLY B 1 232 ? -0.438 -36.75 -24.297 1 97.44 232 GLY B O 1
ATOM 4789 N N . GLY B 1 233 ? -0.487 -34.656 -23.516 1 96.38 233 GLY B N 1
ATOM 4790 C CA . GLY B 1 233 ? 0.017 -34.125 -24.766 1 96.38 233 GLY B CA 1
ATOM 4791 C C . GLY B 1 233 ? 0.002 -32.625 -24.828 1 96.38 233 GLY B C 1
ATOM 4792 O O . GLY B 1 233 ? -0.365 -31.953 -23.859 1 96.38 233 GLY B O 1
ATOM 4793 N N . VAL B 1 234 ? 0.512 -32.125 -25.922 1 97.12 234 VAL B N 1
ATOM 4794 C CA . VAL B 1 234 ? 0.558 -30.672 -26.172 1 97.12 234 VAL B CA 1
ATOM 4795 C C . VAL B 1 234 ? -0.443 -30.312 -27.266 1 97.12 234 VAL B C 1
ATOM 4797 O O . VAL B 1 234 ? -0.913 -31.172 -28 1 97.12 234 VAL B O 1
ATOM 4800 N N . ASP B 1 235 ? -0.896 -29.109 -27.281 1 95.69 235 ASP B N 1
ATOM 4801 C CA . ASP B 1 235 ? -1.748 -28.594 -28.344 1 95.69 235 ASP B CA 1
ATOM 4802 C C . ASP B 1 235 ? -0.965 -27.656 -29.266 1 95.69 235 ASP B C 1
ATOM 4804 O O . ASP B 1 235 ? -0.65 -26.531 -28.891 1 95.69 235 ASP B O 1
ATOM 4808 N N . LYS B 1 236 ? -0.751 -28.047 -30.469 1 95.12 236 LYS B N 1
ATOM 4809 C CA . LYS B 1 236 ? 0.062 -27.312 -31.422 1 95.12 236 LYS B CA 1
ATOM 4810 C C . LYS B 1 236 ? -0.544 -25.938 -31.719 1 95.12 236 LYS B C 1
ATOM 4812 O O . LYS B 1 236 ? 0.154 -25.031 -32.156 1 95.12 236 LYS B O 1
ATOM 4817 N N . ALA B 1 237 ? -1.778 -25.797 -31.453 1 94.75 237 ALA B N 1
ATOM 4818 C CA . ALA B 1 237 ? -2.447 -24.516 -31.703 1 94.75 237 ALA B CA 1
ATOM 4819 C C . ALA B 1 237 ? -2.029 -23.469 -30.688 1 94.75 237 ALA B C 1
ATOM 4821 O O . ALA B 1 237 ? -2.264 -22.266 -30.875 1 94.75 237 ALA B O 1
ATOM 4822 N N . HIS B 1 238 ? -1.375 -23.875 -29.594 1 95.69 238 HIS B N 1
ATOM 4823 C CA . HIS B 1 238 ? -1.13 -22.984 -28.469 1 95.69 238 HIS B CA 1
ATOM 4824 C C . HIS B 1 238 ? 0.297 -22.438 -28.5 1 95.69 238 HIS B C 1
ATOM 4826 O O . HIS B 1 238 ? 0.687 -21.672 -27.625 1 95.69 238 HIS B O 1
ATOM 4832 N N . TYR B 1 239 ? 1.053 -22.812 -29.469 1 96.38 239 TYR B N 1
ATOM 4833 C CA . TYR B 1 239 ? 2.418 -22.297 -29.5 1 96.38 239 TYR B CA 1
ATOM 4834 C C . TYR B 1 239 ? 2.941 -22.219 -30.922 1 96.38 239 TYR B C 1
ATOM 4836 O O . TYR B 1 239 ? 2.342 -22.766 -31.859 1 96.38 239 TYR B O 1
ATOM 4844 N N . LYS B 1 240 ? 3.938 -21.453 -31.094 1 96.62 240 LYS B N 1
ATOM 4845 C CA . LYS B 1 240 ? 4.637 -21.25 -32.344 1 96.62 240 LYS B CA 1
ATOM 4846 C C . LYS B 1 240 ? 6.047 -21.828 -32.312 1 96.62 240 LYS B C 1
ATOM 4848 O O . LYS B 1 240 ? 6.715 -21.75 -31.266 1 96.62 240 LYS B O 1
ATOM 4853 N N . GLY B 1 241 ? 6.465 -22.422 -33.438 1 96 241 GLY B N 1
ATOM 4854 C CA . GLY B 1 241 ? 7.82 -22.938 -33.5 1 96 241 GLY B CA 1
ATOM 4855 C C . GLY B 1 241 ? 8 -24.25 -32.781 1 96 241 GLY B C 1
ATOM 4856 O O . GLY B 1 241 ? 7.066 -25.062 -32.688 1 96 241 GLY B O 1
ATOM 4857 N N . GLU B 1 242 ? 9.211 -24.547 -32.375 1 96.56 242 GLU B N 1
ATOM 4858 C CA . GLU B 1 242 ? 9.555 -25.797 -31.703 1 96.56 242 GLU B CA 1
ATOM 4859 C C . GLU B 1 242 ? 9.625 -25.609 -30.188 1 96.56 242 GLU B C 1
ATOM 4861 O O . GLU B 1 242 ? 9.961 -24.531 -29.703 1 96.56 242 GLU B O 1
ATOM 4866 N N . ILE B 1 243 ? 9.297 -26.625 -29.531 1 97.94 243 ILE B N 1
ATOM 4867 C CA . ILE B 1 243 ? 9.438 -26.625 -28.078 1 97.94 243 ILE B CA 1
ATOM 4868 C C . ILE B 1 243 ? 10.883 -26.922 -27.703 1 97.94 243 ILE B C 1
ATOM 4870 O O . ILE B 1 243 ? 11.438 -27.938 -28.125 1 97.94 243 ILE B O 1
ATOM 4874 N N . GLU B 1 244 ? 11.469 -26.031 -27 1 98.12 244 GLU B N 1
ATOM 4875 C CA . GLU B 1 244 ? 12.82 -26.234 -26.469 1 98.12 244 GLU B CA 1
ATOM 4876 C C . GLU B 1 244 ? 12.781 -26.781 -25.047 1 98.12 244 GLU B C 1
ATOM 4878 O O . GLU B 1 244 ? 12.227 -26.156 -24.141 1 98.12 244 GLU B O 1
ATOM 4883 N N . TYR B 1 245 ? 13.414 -27.891 -24.891 1 98.12 245 TYR B N 1
ATOM 4884 C CA . TYR B 1 245 ? 13.359 -28.547 -23.578 1 98.12 245 TYR B CA 1
ATOM 4885 C C . TYR B 1 245 ? 14.625 -28.281 -22.781 1 98.12 245 TYR B C 1
ATOM 4887 O O . TYR B 1 245 ? 15.719 -28.234 -23.344 1 98.12 245 TYR B O 1
ATOM 4895 N N . VAL B 1 246 ? 14.453 -28.125 -21.531 1 98.19 246 VAL B N 1
ATOM 4896 C CA . VAL B 1 246 ? 15.516 -27.984 -20.531 1 98.19 246 VAL B CA 1
ATOM 4897 C C . VAL B 1 246 ? 15.383 -29.078 -19.484 1 98.19 246 VAL B C 1
ATOM 4899 O O . VAL B 1 246 ? 14.297 -29.297 -18.922 1 98.19 246 VAL B O 1
ATOM 4902 N N . ASP B 1 247 ? 16.516 -29.734 -19.156 1 97.75 247 ASP B N 1
ATOM 4903 C CA . ASP B 1 247 ? 16.469 -30.812 -18.172 1 97.75 247 ASP B CA 1
ATOM 4904 C C . ASP B 1 247 ? 16.188 -30.281 -16.781 1 97.75 247 ASP B C 1
ATOM 4906 O O . ASP B 1 247 ? 16.719 -29.234 -16.391 1 97.75 247 ASP B O 1
ATOM 4910 N N . VAL B 1 248 ? 15.344 -30.984 -16.094 1 97.94 248 VAL B N 1
ATOM 4911 C CA . VAL B 1 248 ? 15.125 -30.688 -14.688 1 97.94 248 VAL B CA 1
ATOM 4912 C C . VAL B 1 248 ? 16.359 -31.078 -13.875 1 97.94 248 VAL B C 1
ATOM 4914 O O . VAL B 1 248 ? 16.922 -32.156 -14.078 1 97.94 248 VAL B O 1
ATOM 4917 N N . THR B 1 249 ? 16.812 -30.234 -12.984 1 96.25 249 THR B N 1
ATOM 4918 C CA . THR B 1 249 ? 17.984 -30.484 -12.172 1 96.25 249 THR B CA 1
ATOM 4919 C C . THR B 1 249 ? 17.609 -31.125 -10.844 1 96.25 249 THR B C 1
ATOM 4921 O O . THR B 1 249 ? 18.422 -31.812 -10.227 1 96.25 249 THR B O 1
ATOM 4924 N N . SER B 1 250 ? 16.453 -30.812 -10.375 1 91.38 250 SER B N 1
ATOM 4925 C CA . SER B 1 250 ? 15.922 -31.422 -9.172 1 91.38 250 SER B CA 1
ATOM 4926 C C . SER B 1 250 ? 14.438 -31.734 -9.32 1 91.38 250 SER B C 1
ATOM 4928 O O . SER B 1 250 ? 13.625 -30.844 -9.555 1 91.38 250 SER B O 1
ATOM 4930 N N . ALA B 1 251 ? 14.141 -33 -9.148 1 90.06 251 ALA B N 1
ATOM 4931 C CA . ALA B 1 251 ? 12.758 -33.469 -9.273 1 90.06 251 ALA B CA 1
ATOM 4932 C C . ALA B 1 251 ? 11.984 -33.219 -7.98 1 90.06 251 ALA B C 1
ATOM 4934 O O . ALA B 1 251 ? 11.516 -34.156 -7.352 1 90.06 251 ALA B O 1
ATOM 4935 N N . THR B 1 252 ? 11.891 -32 -7.59 1 90.69 252 THR B N 1
ATOM 4936 C CA . THR B 1 252 ? 11.133 -31.484 -6.465 1 90.69 252 THR B CA 1
ATOM 4937 C C . THR B 1 252 ? 10.148 -30.422 -6.93 1 90.69 252 THR B C 1
ATOM 4939 O O . THR B 1 252 ? 8.992 -30.719 -7.25 1 90.69 252 THR B O 1
ATOM 4942 N N . TYR B 1 253 ? 10.727 -29.219 -7.277 1 89.12 253 TYR B N 1
ATOM 4943 C CA . TYR B 1 253 ? 9.93 -28.062 -7.703 1 89.12 253 TYR B CA 1
ATOM 4944 C C . TYR B 1 253 ? 10.195 -27.734 -9.172 1 89.12 253 TYR B C 1
ATOM 4946 O O . TYR B 1 253 ? 10.234 -26.562 -9.547 1 89.12 253 TYR B O 1
ATOM 4954 N N . TRP B 1 254 ? 10.383 -28.734 -10 1 95.88 254 TRP B N 1
ATOM 4955 C CA . TRP B 1 254 ? 10.68 -28.484 -11.406 1 95.88 254 TRP B CA 1
ATOM 4956 C C . TRP B 1 254 ? 11.812 -27.469 -11.562 1 95.88 254 TRP B C 1
ATOM 4958 O O . TRP B 1 254 ? 11.68 -26.484 -12.281 1 95.88 254 TRP B O 1
ATOM 4968 N N . SER B 1 255 ? 12.914 -27.734 -10.961 1 96.06 255 SER B N 1
ATOM 4969 C CA . SER B 1 255 ? 14.086 -26.875 -10.977 1 96.06 255 SER B CA 1
ATOM 4970 C C . SER B 1 255 ? 14.875 -27.031 -12.266 1 96.06 255 SER B C 1
ATOM 4972 O O . SER B 1 255 ? 15.062 -28.141 -12.75 1 96.06 255 SER B O 1
ATOM 4974 N N . VAL B 1 256 ? 15.297 -25.953 -12.805 1 97.62 256 VAL B N 1
ATOM 4975 C CA . VAL B 1 256 ? 16.125 -25.938 -14.008 1 97.62 256 VAL B CA 1
ATOM 4976 C C . VAL B 1 256 ? 17.328 -25.031 -13.797 1 97.62 256 VAL B C 1
ATOM 4978 O O . VAL B 1 256 ? 17.344 -24.203 -12.891 1 97.62 256 VAL B O 1
ATOM 4981 N N . LYS B 1 257 ? 18.297 -25.281 -14.633 1 97.25 257 LYS B N 1
ATOM 4982 C CA . LYS B 1 257 ? 19.469 -24.406 -14.586 1 97.25 257 LYS B CA 1
ATOM 4983 C C . LYS B 1 257 ? 19.172 -23.047 -15.219 1 97.25 257 LYS B C 1
ATOM 4985 O O . LYS B 1 257 ? 18.625 -22.984 -16.328 1 97.25 257 LYS B O 1
ATOM 4990 N N . LEU B 1 258 ? 19.469 -22.062 -14.477 1 97.94 258 LEU B N 1
ATOM 4991 C CA . LEU B 1 258 ? 19.344 -20.688 -14.953 1 97.94 258 LEU B CA 1
ATOM 4992 C C . LEU B 1 258 ? 20.703 -20.156 -15.406 1 97.94 258 LEU B C 1
ATOM 4994 O O . LEU B 1 258 ? 21.625 -20.062 -14.602 1 97.94 258 LEU B O 1
ATOM 4998 N N . GLY B 1 259 ? 20.781 -19.781 -16.656 1 97.38 259 GLY B N 1
ATOM 4999 C CA . GLY B 1 259 ? 22.031 -19.266 -17.172 1 97.38 259 GLY B CA 1
ATOM 5000 C C . GLY B 1 259 ? 22.25 -17.797 -16.828 1 97.38 259 GLY B C 1
ATOM 5001 O O . GLY B 1 259 ? 23.375 -17.406 -16.484 1 97.38 259 GLY B O 1
ATOM 5002 N N . ALA B 1 260 ? 21.172 -17.016 -17 1 96.75 260 ALA B N 1
ATOM 5003 C CA . ALA B 1 260 ? 21.297 -15.586 -16.75 1 96.75 260 ALA B CA 1
ATOM 5004 C C . ALA B 1 260 ? 19.922 -14.93 -16.625 1 96.75 260 ALA B C 1
ATOM 5006 O O . ALA B 1 260 ? 18.922 -15.477 -17.078 1 96.75 260 ALA B O 1
ATOM 5007 N N . VAL B 1 261 ? 19.859 -13.898 -15.914 1 97.75 261 VAL B N 1
ATOM 5008 C CA . VAL B 1 261 ? 18.859 -12.844 -16 1 97.75 261 VAL B CA 1
ATOM 5009 C C . VAL B 1 261 ? 19.5 -11.555 -16.5 1 97.75 261 VAL B C 1
ATOM 5011 O O . VAL B 1 261 ? 20.469 -11.062 -15.906 1 97.75 261 VAL B O 1
ATOM 5014 N N . GLU B 1 262 ? 18.938 -11.062 -17.625 1 96.19 262 GLU B N 1
ATOM 5015 C CA . GLU B 1 262 ? 19.672 -9.977 -18.281 1 96.19 262 GLU B CA 1
ATOM 5016 C C . GLU B 1 262 ? 18.734 -8.82 -18.625 1 96.19 262 GLU B C 1
ATOM 5018 O O . GLU B 1 262 ? 17.562 -9.039 -18.953 1 96.19 262 GLU B O 1
ATOM 5023 N N . THR B 1 263 ? 19.188 -7.688 -18.469 1 96.25 263 THR B N 1
ATOM 5024 C CA . THR B 1 263 ? 18.578 -6.473 -19 1 96.25 263 THR B CA 1
ATOM 5025 C C . THR B 1 263 ? 19.656 -5.469 -19.422 1 96.25 263 THR B C 1
ATOM 5027 O O . THR B 1 263 ? 20.719 -5.402 -18.797 1 96.25 263 THR B O 1
ATOM 5030 N N . LYS B 1 264 ? 19.453 -4.738 -20.516 1 92.25 264 LYS B N 1
ATOM 5031 C CA . LYS B 1 264 ? 20.391 -3.742 -21.016 1 92.25 264 LYS B CA 1
ATOM 5032 C C . LYS B 1 264 ? 21.781 -4.336 -21.172 1 92.25 264 LYS B C 1
ATOM 5034 O O . LYS B 1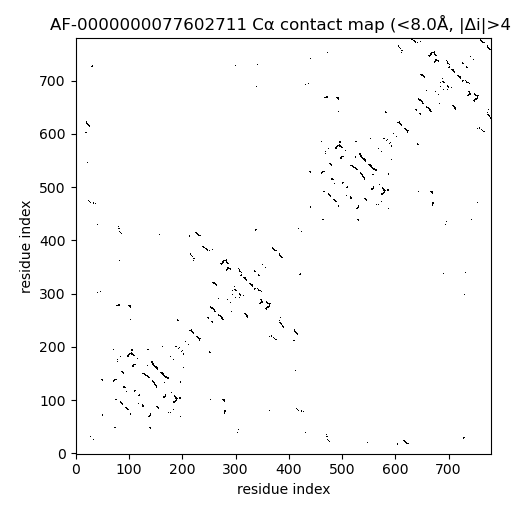 264 ? 22.781 -3.686 -20.859 1 92.25 264 LYS B O 1
ATOM 5039 N N . GLY B 1 265 ? 21.859 -5.586 -21.484 1 87.56 265 GLY B N 1
ATOM 5040 C CA . GLY B 1 265 ? 23.125 -6.246 -21.734 1 87.56 265 GLY B CA 1
ATOM 5041 C C . GLY B 1 265 ? 23.859 -6.633 -20.469 1 87.56 265 GLY B C 1
ATOM 5042 O O . GLY B 1 265 ? 24.984 -7.152 -20.516 1 87.56 265 GLY B O 1
ATOM 5043 N N . GLU B 1 266 ? 23.281 -6.453 -19.312 1 90.75 266 GLU B N 1
ATOM 5044 C CA . GLU B 1 266 ? 23.906 -6.77 -18.031 1 90.75 266 GLU B CA 1
ATOM 5045 C C . GLU B 1 266 ? 23.312 -8.039 -17.422 1 90.75 266 GLU B C 1
ATOM 5047 O O . GLU B 1 266 ? 22.094 -8.227 -17.453 1 90.75 266 GLU B O 1
ATOM 5052 N N . LYS B 1 267 ? 24.25 -8.891 -16.953 1 91.12 267 LYS B N 1
ATOM 5053 C CA . LYS B 1 267 ? 23.812 -10.031 -16.156 1 91.12 267 LYS B CA 1
ATOM 5054 C C . LYS B 1 267 ? 23.547 -9.625 -14.711 1 91.12 267 LYS B C 1
ATOM 5056 O O . LYS B 1 267 ? 24.391 -9.008 -14.062 1 91.12 267 LYS B O 1
ATOM 5061 N N . LEU B 1 268 ? 22.422 -10.008 -14.266 1 89.62 268 LEU B N 1
ATOM 5062 C CA . LEU B 1 268 ? 21.953 -9.406 -13.023 1 89.62 268 LEU B CA 1
ATOM 5063 C C . LEU B 1 268 ? 22.078 -10.383 -11.859 1 89.62 268 LEU B C 1
ATOM 5065 O O . LEU B 1 268 ? 21.953 -9.984 -10.703 1 89.62 268 LEU B O 1
ATOM 5069 N N . THR B 1 269 ? 22.344 -11.625 -12.148 1 89.88 269 THR B N 1
ATOM 5070 C CA . THR B 1 269 ? 22.312 -12.578 -11.047 1 89.88 269 THR B CA 1
ATOM 5071 C C . THR B 1 269 ? 23.438 -13.602 -11.188 1 89.88 269 THR B C 1
ATOM 5073 O O . THR B 1 269 ? 23.891 -13.891 -12.297 1 89.88 269 THR B O 1
ATOM 5076 N N . ASP B 1 270 ? 23.922 -14.031 -10.047 1 91.31 270 ASP B N 1
ATOM 5077 C CA . ASP B 1 270 ? 24.844 -15.164 -9.992 1 91.31 270 ASP B CA 1
ATOM 5078 C C . ASP B 1 270 ? 24.109 -16.438 -9.57 1 91.31 270 ASP B C 1
ATOM 5080 O O . ASP B 1 270 ? 24.719 -17.5 -9.484 1 91.31 270 ASP B O 1
ATOM 5084 N N . VAL B 1 271 ? 22.812 -16.281 -9.328 1 94.88 271 VAL B N 1
ATOM 5085 C CA . VAL B 1 271 ? 21.984 -17.438 -9.008 1 94.88 271 VAL B CA 1
ATOM 5086 C C . VAL B 1 271 ? 21.75 -18.266 -10.266 1 94.88 271 VAL B C 1
ATOM 5088 O O . VAL B 1 271 ? 21.344 -17.75 -11.305 1 94.88 271 VAL B O 1
ATOM 5091 N N . ASP B 1 272 ? 22.047 -19.531 -10.195 1 95.81 272 ASP B N 1
ATOM 5092 C CA . ASP B 1 272 ? 22.016 -20.359 -11.398 1 95.81 272 ASP B CA 1
ATOM 5093 C C . ASP B 1 272 ? 20.844 -21.344 -11.352 1 95.81 272 ASP B C 1
ATOM 5095 O O . ASP B 1 272 ? 20.859 -22.359 -12.055 1 95.81 272 ASP B O 1
ATOM 5099 N N . LYS B 1 273 ? 19.922 -21.125 -10.484 1 96 273 LYS B N 1
ATOM 5100 C CA . LYS B 1 273 ? 18.781 -22.016 -10.289 1 96 273 LYS B CA 1
ATOM 5101 C C . LYS B 1 273 ? 17.453 -21.266 -10.438 1 96 273 LYS B C 1
ATOM 5103 O O . LYS B 1 273 ? 17.312 -20.156 -9.93 1 96 273 LYS B O 1
ATOM 5108 N N . ALA B 1 274 ? 16.547 -21.875 -11.219 1 96.81 274 ALA B N 1
ATOM 5109 C CA . ALA B 1 274 ? 15.188 -21.375 -11.305 1 96.81 274 ALA B CA 1
ATOM 5110 C C . ALA B 1 274 ? 14.172 -22.5 -11.18 1 96.81 274 ALA B C 1
ATOM 5112 O O . ALA B 1 274 ? 14.5 -23.672 -11.43 1 96.81 274 ALA B O 1
ATOM 5113 N N . ILE B 1 275 ? 13.031 -22.188 -10.727 1 95.44 275 ILE B N 1
ATOM 5114 C CA . ILE B 1 275 ? 11.906 -23.109 -10.812 1 95.44 275 ILE B CA 1
ATOM 5115 C C . ILE B 1 275 ? 10.805 -22.5 -11.688 1 95.44 275 ILE B C 1
ATOM 5117 O O . ILE B 1 275 ? 10.688 -21.281 -11.789 1 95.44 275 ILE B O 1
ATOM 5121 N N . VAL B 1 276 ? 10.109 -23.297 -12.398 1 96.31 276 VAL B N 1
ATOM 5122 C CA . VAL B 1 276 ? 8.922 -22.891 -13.148 1 96.31 276 VAL B CA 1
ATOM 5123 C C . VAL B 1 276 ? 7.664 -23.219 -12.352 1 96.31 276 VAL B C 1
ATOM 5125 O O . VAL B 1 276 ? 7.332 -24.391 -12.156 1 96.31 276 VAL B O 1
ATOM 5128 N N . ASP B 1 277 ? 6.992 -22.172 -11.891 1 93.69 277 ASP B N 1
ATOM 5129 C CA . ASP B 1 277 ? 5.973 -22.344 -10.867 1 93.69 277 ASP B CA 1
ATOM 5130 C C . ASP B 1 277 ? 4.645 -21.719 -11.297 1 93.69 277 ASP B C 1
ATOM 5132 O O . ASP B 1 277 ? 4.457 -20.5 -11.188 1 93.69 277 ASP B O 1
ATOM 5136 N N . SER B 1 278 ? 3.707 -22.578 -11.578 1 93.62 278 SER B N 1
ATOM 5137 C CA . SER B 1 278 ? 2.398 -22.125 -12.039 1 93.62 278 SER B CA 1
ATOM 5138 C C . SER B 1 278 ? 1.551 -21.609 -10.883 1 93.62 278 SER B C 1
ATOM 5140 O O . SER B 1 278 ? 0.463 -21.062 -11.102 1 93.62 278 SER B O 1
ATOM 5142 N N . GLY B 1 279 ? 1.999 -21.734 -9.688 1 88.94 279 GLY B N 1
ATOM 5143 C CA . GLY B 1 279 ? 1.266 -21.234 -8.531 1 88.94 279 GLY B CA 1
ATOM 5144 C C . GLY B 1 279 ? 1.664 -19.828 -8.125 1 88.94 279 GLY B C 1
ATOM 5145 O O . GLY B 1 279 ? 1.133 -19.297 -7.152 1 88.94 279 GLY B O 1
ATOM 5146 N N . THR B 1 280 ? 2.602 -19.281 -8.805 1 87.69 280 THR B N 1
ATOM 5147 C CA . THR B 1 280 ? 3.072 -17.922 -8.555 1 87.69 280 THR B CA 1
ATOM 5148 C C . THR B 1 280 ? 2.734 -17.016 -9.727 1 87.69 280 THR B C 1
ATOM 5150 O O . THR B 1 280 ? 3.084 -17.297 -10.867 1 87.69 280 THR B O 1
ATOM 5153 N N . SER B 1 281 ? 2.045 -15.938 -9.445 1 88.69 281 SER B N 1
ATOM 5154 C CA . SER B 1 281 ? 1.599 -15.039 -10.508 1 88.69 281 SER B CA 1
ATOM 5155 C C . SER B 1 281 ? 2.77 -14.273 -11.109 1 88.69 281 SER B C 1
ATOM 5157 O O . SER B 1 281 ? 2.895 -14.18 -12.336 1 88.69 281 SER B O 1
ATOM 5159 N N . LEU B 1 282 ? 3.643 -13.742 -10.258 1 91.56 282 LEU B N 1
ATOM 5160 C CA . LEU B 1 282 ? 4.738 -12.875 -10.688 1 91.56 282 LEU B CA 1
ATOM 5161 C C . LEU B 1 282 ? 6.016 -13.68 -10.898 1 91.56 282 LEU B C 1
ATOM 5163 O O . LEU B 1 282 ? 6.027 -14.898 -10.695 1 91.56 282 LEU B O 1
ATOM 5167 N N . ILE B 1 283 ? 7.008 -13.023 -11.414 1 95.19 283 ILE B N 1
ATOM 5168 C CA . ILE B 1 283 ? 8.359 -13.57 -11.359 1 95.19 283 ILE B CA 1
ATOM 5169 C C . ILE B 1 283 ? 9.039 -13.141 -10.055 1 95.19 283 ILE B C 1
ATOM 5171 O O . ILE B 1 283 ? 8.898 -11.992 -9.625 1 95.19 283 ILE B O 1
ATOM 5175 N N . ALA B 1 284 ? 9.68 -14.094 -9.391 1 92.5 284 ALA B N 1
ATOM 5176 C CA . ALA B 1 284 ? 10.312 -13.766 -8.117 1 92.5 284 ALA B CA 1
ATOM 5177 C C . ALA B 1 284 ? 11.797 -14.109 -8.141 1 92.5 284 ALA B C 1
ATOM 5179 O O . ALA B 1 284 ? 12.219 -15.039 -8.836 1 92.5 284 ALA B O 1
ATOM 5180 N N . GLY B 1 285 ? 12.602 -13.344 -7.449 1 93.19 285 GLY B N 1
ATOM 5181 C CA . GLY B 1 285 ? 14.023 -13.562 -7.234 1 93.19 285 GLY B CA 1
ATOM 5182 C C . GLY B 1 285 ? 14.523 -12.984 -5.926 1 93.19 285 GLY B C 1
ATOM 5183 O O . GLY B 1 285 ? 13.75 -12.406 -5.16 1 93.19 285 GLY B O 1
ATOM 5184 N N . PRO B 1 286 ? 15.812 -13.289 -5.672 1 91.81 286 PRO B N 1
ATOM 5185 C CA . PRO B 1 286 ? 16.375 -12.703 -4.453 1 91.81 286 PRO B CA 1
ATOM 5186 C C . PRO B 1 286 ? 16.141 -11.195 -4.355 1 91.81 286 PRO B C 1
ATOM 5188 O O . PRO B 1 286 ? 16.234 -10.484 -5.355 1 91.81 286 PRO B O 1
ATOM 5191 N N . LYS B 1 287 ? 15.805 -10.711 -3.119 1 89.56 287 LYS B N 1
ATOM 5192 C CA . LYS B 1 287 ? 15.383 -9.336 -2.873 1 89.56 287 LYS B CA 1
ATOM 5193 C C . LYS B 1 287 ? 16.391 -8.344 -3.445 1 89.56 287 LYS B C 1
ATOM 5195 O O . LYS B 1 287 ? 16 -7.379 -4.117 1 89.56 287 LYS B O 1
ATOM 5200 N N . ASP B 1 288 ? 17.672 -8.555 -3.178 1 92.38 288 ASP B N 1
ATOM 5201 C CA . ASP B 1 288 ? 18.688 -7.609 -3.619 1 92.38 288 ASP B CA 1
ATOM 5202 C C . ASP B 1 288 ? 18.797 -7.594 -5.145 1 92.38 288 ASP B C 1
ATOM 5204 O O . ASP B 1 288 ? 19.016 -6.539 -5.742 1 92.38 288 ASP B O 1
ATOM 5208 N N . GLN B 1 289 ? 18.656 -8.688 -5.793 1 94.69 289 GLN B N 1
ATOM 5209 C CA . GLN B 1 289 ? 18.75 -8.781 -7.246 1 94.69 289 GLN B CA 1
ATOM 5210 C C . GLN B 1 289 ? 17.531 -8.156 -7.922 1 94.69 289 GLN B C 1
ATOM 5212 O O . GLN B 1 289 ? 17.672 -7.465 -8.93 1 94.69 289 GLN B O 1
ATOM 5217 N N . VAL B 1 290 ? 16.391 -8.445 -7.348 1 94.94 290 VAL B N 1
ATOM 5218 C CA . VAL B 1 290 ? 15.18 -7.84 -7.898 1 94.94 290 VAL B CA 1
ATOM 5219 C C . VAL B 1 290 ? 15.227 -6.324 -7.723 1 94.94 290 VAL B C 1
ATOM 5221 O O . VAL B 1 290 ? 14.773 -5.578 -8.594 1 94.94 290 VAL B O 1
ATOM 5224 N N . ALA B 1 291 ? 15.742 -5.887 -6.559 1 93.06 291 ALA B N 1
ATOM 5225 C CA . ALA B 1 291 ? 15.906 -4.449 -6.34 1 93.06 291 ALA B CA 1
ATOM 5226 C C . ALA B 1 291 ? 16.797 -3.828 -7.418 1 93.06 291 ALA B C 1
ATOM 5228 O O . ALA B 1 291 ? 16.484 -2.748 -7.926 1 93.06 291 ALA B O 1
ATOM 5229 N N . LYS B 1 292 ? 17.891 -4.469 -7.723 1 94.44 292 LYS B N 1
ATOM 5230 C CA . LYS B 1 292 ? 18.781 -3.998 -8.781 1 94.44 292 LYS B CA 1
ATOM 5231 C C . LYS B 1 292 ? 18.062 -3.949 -10.125 1 94.44 292 LYS B C 1
ATOM 5233 O O . LYS B 1 292 ? 18.188 -2.975 -10.867 1 94.44 292 LYS B O 1
ATOM 5238 N N . LEU B 1 293 ? 17.391 -4.992 -10.469 1 96.12 293 LEU B N 1
ATOM 5239 C CA . LEU B 1 293 ? 16.609 -5.055 -11.703 1 96.12 293 LEU B CA 1
ATOM 5240 C C . LEU B 1 293 ? 15.57 -3.934 -11.758 1 96.12 293 LEU B C 1
ATOM 5242 O O . LEU B 1 293 ? 15.414 -3.275 -12.789 1 96.12 293 LEU B O 1
ATOM 5246 N N . ALA B 1 294 ? 14.844 -3.777 -10.68 1 94.44 294 ALA B N 1
ATOM 5247 C CA . ALA B 1 294 ? 13.836 -2.729 -10.57 1 94.44 294 ALA B CA 1
ATOM 5248 C C . ALA B 1 294 ? 14.438 -1.356 -10.867 1 94.44 294 ALA B C 1
ATOM 5250 O O . ALA B 1 294 ? 13.852 -0.563 -11.609 1 94.44 294 ALA B O 1
ATOM 5251 N N . ALA B 1 295 ? 15.547 -1.103 -10.281 1 92.69 295 ALA B N 1
ATOM 5252 C CA . ALA B 1 295 ? 16.219 0.175 -10.492 1 92.69 295 ALA B CA 1
ATOM 5253 C C . ALA B 1 295 ? 16.562 0.371 -11.969 1 92.69 295 ALA B C 1
ATOM 5255 O O . ALA B 1 295 ? 16.406 1.468 -12.508 1 92.69 295 ALA B O 1
ATOM 5256 N N . LEU B 1 296 ? 17.016 -0.619 -12.633 1 93.81 296 LEU B N 1
ATOM 5257 C CA . LEU B 1 296 ? 17.453 -0.546 -14.023 1 93.81 296 LEU B CA 1
ATOM 5258 C C . LEU B 1 296 ? 16.266 -0.268 -14.953 1 93.81 296 LEU B C 1
ATOM 5260 O O . LEU B 1 296 ? 16.438 0.363 -16 1 93.81 296 LEU B O 1
ATOM 5264 N N . VAL B 1 297 ? 15.117 -0.701 -14.578 1 94.5 297 VAL B N 1
ATOM 5265 C CA . VAL B 1 297 ? 13.977 -0.534 -15.469 1 94.5 297 VAL B CA 1
ATOM 5266 C C . VAL B 1 297 ? 13.125 0.646 -15.008 1 94.5 297 VAL B C 1
ATOM 5268 O O . VAL B 1 297 ? 12.086 0.942 -15.602 1 94.5 297 VAL B O 1
ATOM 5271 N N . GLY B 1 298 ? 13.477 1.229 -13.938 1 90.81 298 GLY B N 1
ATOM 5272 C CA . GLY B 1 298 ? 12.781 2.404 -13.445 1 90.81 298 GLY B CA 1
ATOM 5273 C C . GLY B 1 298 ? 11.609 2.068 -12.539 1 90.81 298 GLY B C 1
ATOM 5274 O O . GLY B 1 298 ? 10.664 2.85 -12.422 1 90.81 298 GLY B O 1
ATOM 5275 N N . A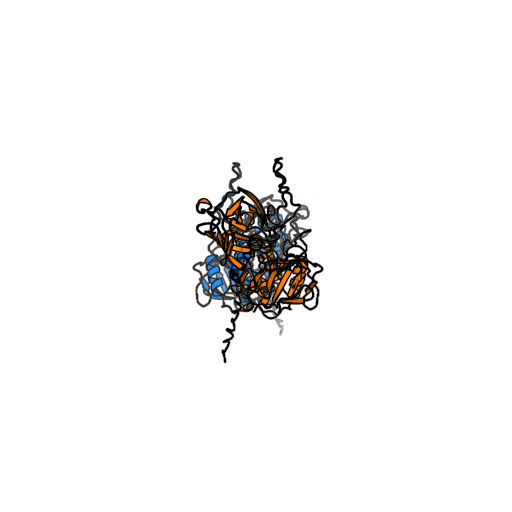LA B 1 299 ? 11.602 0.88 -11.945 1 92.38 299 ALA B N 1
ATOM 5276 C CA . ALA B 1 299 ? 10.562 0.491 -10.992 1 92.38 299 ALA B CA 1
ATOM 5277 C C . ALA B 1 299 ? 10.922 0.941 -9.578 1 92.38 299 ALA B C 1
ATOM 5279 O O . ALA B 1 299 ? 12.102 1.114 -9.258 1 92.38 299 ALA B O 1
ATOM 5280 N N . HIS B 1 300 ? 9.898 1.107 -8.766 1 85.75 300 HIS B N 1
ATOM 5281 C CA . HIS B 1 300 ? 10.086 1.606 -7.406 1 85.75 300 HIS B CA 1
ATOM 5282 C C . HIS B 1 300 ? 9.453 0.672 -6.383 1 85.75 300 HIS B C 1
ATOM 5284 O O . HIS B 1 300 ? 8.367 0.133 -6.617 1 85.75 300 HIS B O 1
ATOM 5290 N N . LYS B 1 301 ? 10.156 0.658 -5.305 1 82.88 301 LYS B N 1
ATOM 5291 C CA . LYS B 1 301 ? 9.664 -0.193 -4.227 1 82.88 301 LYS B CA 1
ATOM 5292 C C . LYS B 1 301 ? 8.266 0.237 -3.787 1 82.88 301 LYS B C 1
ATOM 5294 O O . LYS B 1 301 ? 7.977 1.433 -3.699 1 82.88 301 LYS B O 1
ATOM 5299 N N . PHE B 1 302 ? 7.453 -0.676 -3.652 1 77.69 302 PHE B N 1
ATOM 5300 C CA . PHE B 1 302 ? 6.082 -0.467 -3.197 1 77.69 302 PHE B CA 1
ATOM 5301 C C . PHE B 1 302 ? 5.836 -1.18 -1.873 1 77.69 302 PHE B C 1
ATOM 5303 O O . PHE B 1 302 ? 6.582 -0.989 -0.912 1 77.69 302 PHE B O 1
ATOM 5310 N N . ILE B 1 303 ? 4.898 -2.059 -1.78 1 69.56 303 ILE B N 1
ATOM 5311 C CA . ILE B 1 303 ? 4.59 -2.758 -0.538 1 69.56 303 ILE B CA 1
ATOM 5312 C C . ILE B 1 303 ? 4.949 -4.234 -0.673 1 69.56 303 ILE B C 1
ATOM 5314 O O . ILE B 1 303 ? 4.879 -4.801 -1.768 1 69.56 303 ILE B O 1
ATOM 5318 N N . MET B 1 304 ? 5.422 -4.883 0.448 1 68.62 304 MET B N 1
ATOM 5319 C CA . MET B 1 304 ? 5.586 -6.324 0.592 1 68.62 304 MET B CA 1
ATOM 5320 C C . MET B 1 304 ? 6.461 -6.891 -0.521 1 68.62 304 MET B C 1
ATOM 5322 O O . MET B 1 304 ? 6.133 -7.922 -1.112 1 68.62 304 MET B O 1
ATOM 5326 N N . GLY B 1 305 ? 7.555 -6.152 -0.947 1 75.56 305 GLY B N 1
ATOM 5327 C CA . GLY B 1 305 ? 8.484 -6.668 -1.94 1 75.56 305 GLY B CA 1
ATOM 5328 C C . GLY B 1 305 ? 8.031 -6.414 -3.367 1 75.56 305 GLY B C 1
ATOM 5329 O O . GLY B 1 305 ? 8.727 -6.785 -4.316 1 75.56 305 GLY B O 1
ATOM 5330 N N . GLU B 1 306 ? 6.863 -5.84 -3.428 1 83.69 306 GLU B N 1
ATOM 5331 C CA . GLU B 1 306 ? 6.34 -5.492 -4.746 1 83.69 306 GLU B CA 1
ATOM 5332 C C . GLU B 1 306 ? 6.898 -4.156 -5.227 1 83.69 306 GLU B C 1
ATOM 5334 O O . GLU B 1 306 ? 7.43 -3.377 -4.434 1 83.69 306 GLU B O 1
ATOM 5339 N N . TYR B 1 307 ? 6.898 -4.004 -6.488 1 88.62 307 TYR B N 1
ATOM 5340 C CA . TYR B 1 307 ? 7.387 -2.783 -7.121 1 88.62 307 TYR B CA 1
ATOM 5341 C C . TYR B 1 307 ? 6.34 -2.197 -8.062 1 88.62 307 TYR B C 1
ATOM 5343 O O . TYR B 1 307 ? 5.555 -2.934 -8.664 1 88.62 307 TYR B O 1
ATOM 5351 N N . LEU B 1 308 ? 6.285 -0.906 -8.109 1 88.5 308 LEU B N 1
ATOM 5352 C CA . LEU B 1 308 ? 5.512 -0.195 -9.117 1 88.5 308 LEU B CA 1
ATOM 5353 C C . LEU B 1 308 ? 6.41 0.311 -10.242 1 88.5 308 LEU B C 1
ATOM 5355 O O . LEU B 1 308 ? 7.586 0.616 -10.008 1 88.5 308 LEU B O 1
ATOM 5359 N N . ILE B 1 309 ? 5.902 0.351 -11.414 1 91.44 309 ILE B N 1
ATOM 5360 C CA . ILE B 1 309 ? 6.633 0.839 -12.578 1 91.44 309 ILE B CA 1
ATOM 5361 C C . ILE B 1 309 ? 5.77 1.832 -13.352 1 91.44 309 ILE B C 1
ATOM 5363 O O . ILE B 1 309 ? 4.543 1.843 -13.203 1 91.44 309 ILE B O 1
ATOM 5367 N N . SER B 1 310 ? 6.461 2.738 -14.094 1 88.62 310 SER B N 1
ATOM 5368 C CA . SER B 1 310 ? 5.711 3.709 -14.883 1 88.62 310 SER B CA 1
ATOM 5369 C C . SER B 1 310 ? 4.797 3.016 -15.891 1 88.62 310 SER B C 1
ATOM 5371 O O . SER B 1 310 ? 5.223 2.096 -16.594 1 88.62 310 SER B O 1
ATOM 5373 N N . CYS B 1 311 ? 3.559 3.498 -15.984 1 85.69 311 CYS B N 1
ATOM 5374 C CA . CYS B 1 311 ? 2.611 2.922 -16.922 1 85.69 311 CYS B CA 1
ATOM 5375 C C . CYS B 1 311 ? 2.92 3.373 -18.359 1 85.69 311 CYS B C 1
ATOM 5377 O O . CYS B 1 311 ? 2.502 2.729 -19.312 1 85.69 311 CYS B O 1
ATOM 5379 N N . THR B 1 312 ? 3.613 4.402 -18.453 1 86.12 312 THR B N 1
ATOM 5380 C CA . THR B 1 312 ? 3.727 5 -19.781 1 86.12 312 THR B CA 1
ATOM 5381 C C . THR B 1 312 ? 5.184 5.066 -20.219 1 86.12 312 THR B C 1
ATOM 5383 O O . THR B 1 312 ? 5.48 5.008 -21.422 1 86.12 312 THR B O 1
ATOM 5386 N N . ALA B 1 313 ? 6.137 5.238 -19.25 1 88.06 313 ALA B N 1
ATOM 5387 C CA . ALA B 1 313 ? 7.547 5.383 -19.609 1 88.06 313 ALA B CA 1
ATOM 5388 C C . ALA B 1 313 ? 8.094 4.094 -20.219 1 88.06 313 ALA B C 1
ATOM 5390 O O . ALA B 1 313 ? 7.684 2.996 -19.828 1 88.06 313 ALA B O 1
ATOM 5391 N N . ALA B 1 314 ? 8.992 4.254 -21.141 1 93.31 314 ALA B N 1
ATOM 5392 C CA . ALA B 1 314 ? 9.656 3.09 -21.719 1 93.31 314 ALA B CA 1
ATOM 5393 C C . ALA B 1 314 ? 10.586 2.43 -20.719 1 93.31 314 ALA B C 1
ATOM 5395 O O . ALA B 1 314 ? 11.047 3.074 -19.766 1 93.31 314 ALA B O 1
ATOM 5396 N N . ALA B 1 315 ? 10.781 1.166 -20.859 1 95.69 315 ALA B N 1
ATOM 5397 C CA . ALA B 1 315 ? 11.727 0.389 -20.062 1 95.69 315 ALA B CA 1
ATOM 5398 C C . ALA B 1 315 ? 12.32 -0.757 -20.891 1 95.69 315 ALA B C 1
ATOM 5400 O O . ALA B 1 315 ? 11.688 -1.238 -21.828 1 95.69 315 ALA B O 1
ATOM 5401 N N . PRO B 1 316 ? 13.531 -1.139 -20.578 1 97.69 316 PRO B N 1
ATOM 5402 C CA . PRO B 1 316 ? 14.203 -2.164 -21.391 1 97.69 316 PRO B CA 1
ATOM 5403 C C . PRO B 1 316 ? 13.586 -3.549 -21.203 1 97.69 316 PRO B C 1
ATOM 5405 O O . PRO B 1 316 ? 12.867 -3.789 -20.234 1 97.69 316 PRO B O 1
ATOM 5408 N N . ASP B 1 317 ? 13.891 -4.418 -22.203 1 97.94 317 ASP B N 1
ATOM 5409 C CA . ASP B 1 317 ? 13.508 -5.824 -22.109 1 97.94 317 ASP B CA 1
ATOM 5410 C C . ASP B 1 317 ? 14.258 -6.531 -20.984 1 97.94 317 ASP B C 1
ATOM 5412 O O . ASP B 1 317 ? 15.344 -6.105 -20.594 1 97.94 317 ASP B O 1
ATOM 5416 N N . ILE B 1 318 ? 13.656 -7.504 -20.453 1 98.12 318 ILE B N 1
ATOM 5417 C CA . ILE B 1 318 ? 14.273 -8.398 -19.484 1 98.12 318 ILE B CA 1
ATOM 5418 C C . ILE B 1 318 ? 14.32 -9.82 -20.047 1 98.12 318 ILE B C 1
ATOM 5420 O O . ILE B 1 318 ? 13.312 -10.328 -20.547 1 98.12 318 ILE B O 1
ATOM 5424 N N . SER B 1 319 ? 15.492 -10.43 -19.969 1 98.31 319 SER B N 1
ATOM 5425 C CA . SER B 1 319 ? 15.656 -11.742 -20.594 1 98.31 319 SER B CA 1
ATOM 5426 C C . SER B 1 319 ? 16.125 -12.773 -19.578 1 98.31 319 SER B C 1
ATOM 5428 O O . SER B 1 319 ? 16.875 -12.445 -18.656 1 98.31 319 SER B O 1
ATOM 5430 N N . PHE B 1 320 ? 15.703 -13.984 -19.766 1 98.38 320 PHE B N 1
ATOM 5431 C CA . PHE B 1 320 ? 16.156 -15.164 -19.047 1 98.38 320 PHE B CA 1
ATOM 5432 C C . PHE B 1 320 ? 16.844 -16.141 -20 1 98.38 320 PHE B C 1
ATOM 5434 O O . PHE B 1 320 ? 16.375 -16.359 -21.125 1 98.38 320 PHE B O 1
ATOM 5441 N N . VAL B 1 321 ? 17.938 -16.641 -19.547 1 97.81 321 VAL B N 1
ATOM 5442 C CA . VAL B 1 321 ? 18.641 -17.625 -20.359 1 97.81 321 VAL B CA 1
ATOM 5443 C C . VAL B 1 321 ? 18.5 -19.016 -19.734 1 97.81 321 VAL B C 1
ATOM 5445 O O . VAL B 1 321 ? 18.922 -19.234 -18.594 1 97.81 321 VAL B O 1
ATOM 5448 N N . LEU B 1 322 ? 17.875 -19.922 -20.453 1 97.69 322 LEU B N 1
ATOM 5449 C CA . LEU B 1 322 ? 17.703 -21.312 -20.047 1 97.69 322 LEU B CA 1
ATOM 5450 C C . LEU B 1 322 ? 18.281 -22.266 -21.078 1 97.69 322 LEU B C 1
ATOM 5452 O O . LEU B 1 322 ? 17.859 -22.281 -22.234 1 97.69 322 LEU B O 1
ATOM 5456 N N . ASN B 1 323 ? 19.203 -23.094 -20.625 1 95.56 323 ASN B N 1
ATOM 5457 C CA . ASN B 1 323 ? 19.875 -24.031 -21.516 1 95.56 323 ASN B CA 1
ATOM 5458 C C . ASN B 1 323 ? 20.391 -23.344 -22.766 1 95.56 323 ASN B C 1
ATOM 5460 O O . ASN B 1 323 ? 20.156 -23.812 -23.891 1 95.56 323 ASN B O 1
ATOM 5464 N N . GLY B 1 324 ? 20.938 -22.234 -22.609 1 95.12 324 GLY B N 1
ATOM 5465 C CA . GLY B 1 324 ? 21.578 -21.484 -23.688 1 95.12 324 GLY B CA 1
ATOM 5466 C C . GLY B 1 324 ? 20.594 -20.719 -24.547 1 95.12 324 GLY B C 1
ATOM 5467 O O . GLY B 1 324 ? 21 -19.953 -25.422 1 95.12 324 GLY B O 1
ATOM 5468 N N . LYS B 1 325 ? 19.359 -20.828 -24.359 1 97 325 LYS B N 1
ATOM 5469 C CA . LYS B 1 325 ? 18.344 -20.109 -25.109 1 97 325 LYS B CA 1
ATOM 5470 C C . LYS B 1 325 ? 17.812 -18.906 -24.328 1 97 325 LYS B C 1
ATOM 5472 O O . LYS B 1 325 ? 17.625 -19 -23.109 1 97 325 LYS B O 1
ATOM 5477 N N . THR B 1 326 ? 17.5 -17.844 -25.094 1 97.38 326 THR B N 1
ATOM 5478 C CA . THR B 1 326 ? 17.062 -16.594 -24.453 1 97.38 326 THR B CA 1
ATOM 5479 C C . THR B 1 326 ? 15.555 -16.438 -24.547 1 97.38 326 THR B C 1
ATOM 5481 O O . THR B 1 326 ? 14.969 -16.609 -25.625 1 97.38 326 THR B O 1
ATOM 5484 N N . TYR B 1 327 ? 14.953 -16.156 -23.484 1 98.06 327 TYR B N 1
ATOM 5485 C CA . TYR B 1 327 ? 13.523 -15.867 -23.375 1 98.06 327 TYR B CA 1
ATOM 5486 C C . TYR B 1 327 ? 13.305 -14.445 -22.875 1 98.06 327 TYR B C 1
ATOM 5488 O O . TYR B 1 327 ? 13.656 -14.117 -21.734 1 98.06 327 TYR B O 1
ATOM 5496 N N . THR B 1 328 ? 12.633 -13.633 -23.672 1 97.88 328 THR B N 1
ATOM 5497 C CA . THR B 1 328 ? 12.594 -12.203 -23.391 1 97.88 328 THR B CA 1
ATOM 5498 C C . THR B 1 328 ? 11.18 -11.75 -23.047 1 97.88 328 THR B C 1
ATOM 5500 O O . THR B 1 328 ? 10.211 -12.203 -23.672 1 97.88 328 THR B O 1
ATOM 5503 N N . LEU B 1 329 ? 11.047 -10.906 -22.078 1 97.44 329 LEU B N 1
ATOM 5504 C CA . LEU B 1 329 ? 9.812 -10.188 -21.75 1 97.44 329 LEU B CA 1
ATOM 5505 C C . LEU B 1 329 ? 9.961 -8.703 -22.062 1 97.44 329 LEU B C 1
ATOM 5507 O O . LEU B 1 329 ? 10.938 -8.07 -21.656 1 97.44 329 LEU B O 1
ATOM 5511 N N . THR B 1 330 ? 9.008 -8.188 -22.766 1 96.94 330 THR B N 1
ATOM 5512 C CA . THR B 1 330 ? 8.961 -6.754 -23.016 1 96.94 330 THR B CA 1
ATOM 5513 C C . THR B 1 330 ? 8.336 -6.023 -21.828 1 96.94 330 THR B C 1
ATOM 5515 O O . THR B 1 330 ? 7.727 -6.652 -20.953 1 96.94 330 THR B O 1
ATOM 5518 N N . LYS B 1 331 ? 8.469 -4.793 -21.812 1 96.5 331 LYS B N 1
ATOM 5519 C CA . LYS B 1 331 ? 7.895 -3.967 -20.766 1 96.5 331 LYS B CA 1
ATOM 5520 C C . LYS B 1 331 ? 6.402 -4.246 -20.594 1 96.5 331 LYS B C 1
ATOM 5522 O O . LYS B 1 331 ? 5.902 -4.309 -19.469 1 96.5 331 LYS B O 1
ATOM 5527 N N . GLU B 1 332 ? 5.699 -4.332 -21.641 1 93.94 332 GLU B N 1
ATOM 5528 C CA . GLU B 1 332 ? 4.266 -4.602 -21.594 1 93.94 332 GLU B CA 1
ATOM 5529 C C . GLU B 1 332 ? 3.98 -5.941 -20.922 1 93.94 332 GLU B C 1
ATOM 5531 O O . GLU B 1 332 ? 3.006 -6.07 -20.172 1 93.94 332 GLU B O 1
ATOM 5536 N N . GLU B 1 333 ? 4.895 -6.855 -21.141 1 94.06 333 GLU B N 1
ATOM 5537 C CA . GLU B 1 333 ? 4.676 -8.219 -20.672 1 94.06 333 GLU B CA 1
ATOM 5538 C C . GLU B 1 333 ? 5.023 -8.352 -19.188 1 94.06 333 GLU B C 1
ATOM 5540 O O . GLU B 1 333 ? 4.492 -9.219 -18.484 1 94.06 333 GLU B O 1
ATOM 5545 N N . TYR B 1 334 ? 5.949 -7.531 -18.719 1 96.06 334 TYR B N 1
ATOM 5546 C CA . TYR B 1 334 ? 6.262 -7.625 -17.297 1 96.06 334 TYR B CA 1
ATOM 5547 C C . TYR B 1 334 ? 5.641 -6.469 -16.516 1 96.06 334 TYR B C 1
ATOM 5549 O O . TYR B 1 334 ? 6.184 -6.027 -15.508 1 96.06 334 TYR B O 1
ATOM 5557 N N . THR B 1 335 ? 4.539 -5.953 -17.016 1 93.25 335 THR B N 1
ATOM 5558 C CA . THR B 1 335 ? 3.738 -4.938 -16.344 1 93.25 335 THR B CA 1
ATOM 5559 C C . THR B 1 335 ? 2.297 -5.41 -16.172 1 93.25 335 THR B C 1
ATOM 5561 O O . THR B 1 335 ? 1.676 -5.887 -17.125 1 93.25 335 THR B O 1
ATOM 5564 N N . LEU B 1 336 ? 1.788 -5.348 -14.945 1 88.44 336 LEU B N 1
ATOM 5565 C CA . LEU B 1 336 ? 0.375 -5.59 -14.672 1 88.44 336 LEU B CA 1
ATOM 5566 C C . LEU B 1 336 ? -0.355 -4.277 -14.398 1 88.44 336 LEU B C 1
ATOM 5568 O O . LEU B 1 336 ? -0.068 -3.598 -13.414 1 88.44 336 LEU B O 1
ATOM 5572 N N . LYS B 1 337 ? -1.223 -3.926 -15.219 1 83.25 337 LYS B N 1
ATOM 5573 C CA . LYS B 1 337 ? -1.909 -2.641 -15.141 1 83.25 337 LYS B CA 1
ATOM 5574 C C . LYS B 1 337 ? -3.234 -2.77 -14.391 1 83.25 337 LYS B C 1
ATOM 5576 O O . LYS B 1 337 ? -4 -3.705 -14.641 1 83.25 337 LYS B O 1
ATOM 5581 N N . SER B 1 338 ? -3.49 -1.928 -13.453 1 79.81 338 SER B N 1
ATOM 5582 C CA . SER B 1 338 ? -4.746 -1.79 -12.719 1 79.81 338 SER B CA 1
ATOM 5583 C C . SER B 1 338 ? -5.086 -0.323 -12.477 1 79.81 338 SER B C 1
ATOM 5585 O O . SER B 1 338 ? -4.594 0.281 -11.516 1 79.81 338 SER B O 1
ATOM 5587 N N . GLY B 1 339 ? -6 0.133 -13.344 1 75.25 339 GLY B N 1
ATOM 5588 C CA . GLY B 1 339 ? -6.266 1.56 -13.242 1 75.25 339 GLY B CA 1
ATOM 5589 C C . GLY B 1 339 ? -5.023 2.41 -13.422 1 75.25 339 GLY B C 1
ATOM 5590 O O . GLY B 1 339 ? -4.309 2.273 -14.414 1 75.25 339 GLY B O 1
ATOM 5591 N N . PRO B 1 340 ? -4.773 3.238 -12.328 1 75.81 340 PRO B N 1
ATOM 5592 C CA . PRO B 1 340 ? -3.611 4.125 -12.445 1 75.81 340 PRO B CA 1
ATOM 5593 C C . PRO B 1 340 ? -2.309 3.445 -12.016 1 75.81 340 PRO B C 1
ATOM 5595 O O . PRO B 1 340 ? -1.233 4.035 -12.148 1 75.81 340 PRO B O 1
ATOM 5598 N N . ILE B 1 341 ? -2.469 2.262 -11.57 1 77.19 341 ILE B N 1
ATOM 5599 C CA . ILE B 1 341 ? -1.312 1.571 -11.008 1 77.19 341 ILE B CA 1
ATOM 5600 C C . ILE B 1 341 ? -0.749 0.592 -12.039 1 77.19 341 ILE B C 1
ATOM 5602 O O . ILE B 1 341 ? -1.504 -0.107 -12.719 1 77.19 341 ILE B O 1
ATOM 5606 N N . CYS B 1 342 ? 0.491 0.669 -12.242 1 87.31 342 CYS B N 1
ATOM 5607 C CA . CYS B 1 342 ? 1.208 -0.366 -12.977 1 87.31 342 CYS B CA 1
ATOM 5608 C C . CYS B 1 342 ? 2.186 -1.104 -12.07 1 87.31 342 CYS B C 1
ATOM 5610 O O . CYS B 1 342 ? 3.152 -0.516 -11.586 1 87.31 342 CYS B O 1
ATOM 5612 N N . LEU B 1 343 ? 1.838 -2.316 -11.805 1 87.88 343 LEU B N 1
ATOM 5613 C CA . LEU B 1 343 ? 2.697 -3.168 -10.984 1 87.88 343 LEU B CA 1
ATOM 5614 C C . LEU B 1 343 ? 3.834 -3.75 -11.82 1 87.88 343 LEU B C 1
ATOM 5616 O O . LEU B 1 343 ? 3.609 -4.227 -12.938 1 87.88 343 LEU B O 1
ATOM 5620 N N . PHE B 1 344 ? 5.117 -3.586 -11.305 1 94.62 344 PHE B N 1
ATOM 5621 C CA . PHE B 1 344 ? 6.238 -4.348 -11.836 1 94.62 344 PHE B CA 1
ATOM 5622 C C . PHE B 1 344 ? 6.082 -5.832 -11.531 1 94.62 344 PHE B C 1
ATOM 5624 O O . PHE B 1 344 ? 5.938 -6.215 -10.367 1 94.62 344 PHE B O 1
ATOM 5631 N N . ALA B 1 345 ? 6.012 -6.648 -12.57 1 94.44 345 ALA B N 1
ATOM 5632 C CA . ALA B 1 345 ? 5.613 -8.039 -12.406 1 94.44 345 ALA B CA 1
ATOM 5633 C C . ALA B 1 345 ? 6.762 -8.883 -11.867 1 94.44 345 ALA B C 1
ATOM 5635 O O . ALA B 1 345 ? 6.977 -10.016 -12.305 1 94.44 345 ALA B O 1
ATOM 5636 N N . PHE B 1 346 ? 7.574 -8.289 -11.047 1 94.44 346 PHE B N 1
ATOM 5637 C CA . PHE B 1 346 ? 8.648 -8.945 -10.312 1 94.44 346 PHE B CA 1
ATOM 5638 C C . PHE B 1 346 ? 8.523 -8.68 -8.82 1 94.44 346 PHE B C 1
ATOM 5640 O O . PHE B 1 346 ? 8.055 -7.617 -8.406 1 94.44 346 PHE B O 1
ATOM 5647 N N . MET B 1 347 ? 8.898 -9.602 -8.055 1 89.88 347 MET B N 1
ATOM 5648 C CA . MET B 1 347 ? 8.906 -9.414 -6.605 1 89.88 347 MET B CA 1
ATOM 5649 C C . MET B 1 347 ? 10.18 -9.992 -5.988 1 89.88 347 MET B C 1
ATOM 5651 O O . MET B 1 347 ? 10.734 -10.961 -6.5 1 89.88 347 MET B O 1
ATOM 5655 N N . GLY B 1 348 ? 10.648 -9.336 -4.934 1 88.75 348 GLY B N 1
ATOM 5656 C CA . GLY B 1 348 ? 11.789 -9.844 -4.195 1 88.75 348 GLY B CA 1
ATOM 5657 C C . GLY B 1 348 ? 11.406 -10.797 -3.078 1 88.75 348 GLY B C 1
ATOM 5658 O O . GLY B 1 348 ? 10.641 -10.43 -2.182 1 88.75 348 GLY B O 1
ATOM 5659 N N . ILE B 1 349 ? 11.922 -11.984 -3.131 1 83.25 349 ILE B N 1
ATOM 5660 C CA . ILE B 1 349 ? 11.742 -12.969 -2.068 1 83.25 349 ILE B CA 1
ATOM 5661 C C . ILE B 1 349 ? 13.039 -13.758 -1.867 1 83.25 349 ILE B C 1
ATOM 5663 O O . ILE B 1 349 ? 13.648 -14.211 -2.834 1 83.25 349 ILE B O 1
ATOM 5667 N N . ASP B 1 350 ? 13.445 -13.852 -0.61 1 83.25 350 ASP B N 1
ATOM 5668 C CA . ASP B 1 350 ? 14.617 -14.672 -0.3 1 83.25 350 ASP B CA 1
ATOM 5669 C C . ASP B 1 350 ? 14.203 -16.078 0.12 1 83.25 350 ASP B C 1
ATOM 5671 O O . ASP B 1 350 ? 13.523 -16.266 1.13 1 83.25 350 ASP B O 1
ATOM 5675 N N . ILE B 1 351 ? 14.516 -17.031 -0.722 1 81.12 351 ILE B N 1
ATOM 5676 C CA . ILE B 1 351 ? 14.336 -18.453 -0.387 1 81.12 351 ILE B CA 1
ATOM 5677 C C . ILE B 1 351 ? 15.641 -19.016 0.172 1 81.12 351 ILE B C 1
ATOM 5679 O O . ILE B 1 351 ? 16.672 -18.984 -0.499 1 81.12 351 ILE B O 1
ATOM 5683 N N . PRO B 1 352 ? 15.609 -19.484 1.322 1 79.25 352 PRO B N 1
ATOM 5684 C CA . PRO B 1 352 ? 16.859 -19.922 1.952 1 79.25 352 PRO B CA 1
ATOM 5685 C C . PRO B 1 352 ? 17.344 -21.266 1.417 1 79.25 352 PRO B C 1
ATOM 5687 O O . PRO B 1 352 ? 16.594 -21.984 0.756 1 79.25 352 PRO B O 1
ATOM 5690 N N . ALA B 1 353 ? 18.625 -21.5 1.64 1 80.25 353 ALA B N 1
ATOM 5691 C CA . ALA B 1 353 ? 19.188 -22.828 1.383 1 80.25 353 ALA B CA 1
ATOM 5692 C C . ALA B 1 353 ? 18.5 -23.891 2.232 1 80.25 353 ALA B C 1
ATOM 5694 O O . ALA B 1 353 ? 18.094 -23.625 3.363 1 80.25 353 ALA B O 1
ATOM 5695 N N . PRO B 1 354 ? 18.281 -25.125 1.797 1 77.38 354 PRO B N 1
ATOM 5696 C CA . PRO B 1 354 ? 18.922 -25.625 0.574 1 77.38 354 PRO B CA 1
ATOM 5697 C C . PRO B 1 354 ? 18.047 -25.422 -0.668 1 77.38 354 PRO B C 1
ATOM 5699 O O . PRO B 1 354 ? 18.516 -25.641 -1.79 1 77.38 354 PRO B O 1
ATOM 5702 N N . ALA B 1 355 ? 16.859 -24.969 -0.541 1 77.5 355 ALA B N 1
ATOM 5703 C CA . ALA B 1 355 ? 15.984 -24.797 -1.703 1 77.5 355 ALA B CA 1
ATOM 5704 C C . ALA B 1 355 ? 16.453 -23.641 -2.572 1 77.5 355 ALA B C 1
ATOM 5706 O O . ALA B 1 355 ? 16.391 -23.703 -3.801 1 77.5 355 ALA B O 1
ATOM 5707 N N . GLY B 1 356 ? 16.922 -22.562 -1.884 1 84.12 356 GLY B N 1
ATOM 5708 C CA . GLY B 1 356 ? 17.422 -21.391 -2.596 1 84.12 356 GLY B CA 1
ATOM 5709 C C . GLY B 1 356 ? 18.906 -21.172 -2.414 1 84.12 356 GLY B C 1
ATOM 5710 O O . GLY B 1 356 ? 19.609 -22.047 -1.903 1 84.12 356 GLY B O 1
ATOM 5711 N N . PRO B 1 357 ? 19.328 -20.031 -2.877 1 90.12 357 PRO B N 1
ATOM 5712 C CA . PRO B 1 357 ? 18.578 -19.016 -3.619 1 90.12 357 PRO B CA 1
ATOM 5713 C C . PRO B 1 357 ? 18.141 -19.484 -5.004 1 90.12 357 PRO B C 1
ATOM 5715 O O . PRO B 1 357 ? 18.797 -20.359 -5.598 1 90.12 357 PRO B O 1
ATOM 5718 N N . LEU B 1 358 ? 17.047 -18.984 -5.43 1 93.62 358 LEU B N 1
ATOM 5719 C CA . LEU B 1 358 ? 16.562 -19.328 -6.754 1 93.62 358 LEU B CA 1
ATOM 5720 C C . LEU B 1 358 ? 15.625 -18.25 -7.293 1 93.62 358 LEU B C 1
ATOM 5722 O O . LEU B 1 358 ? 15.203 -17.375 -6.551 1 93.62 358 LEU B O 1
ATOM 5726 N N . TRP B 1 359 ? 15.406 -18.281 -8.609 1 95.25 359 TRP B N 1
ATOM 5727 C CA . TRP B 1 359 ? 14.367 -17.5 -9.25 1 95.25 359 TRP B CA 1
ATOM 5728 C C . TRP B 1 359 ? 13.117 -18.328 -9.5 1 95.25 359 TRP B C 1
ATOM 5730 O O . TRP B 1 359 ? 13.211 -19.531 -9.75 1 95.25 359 TRP B O 1
ATOM 5740 N N . ILE B 1 360 ? 11.961 -17.719 -9.383 1 93.94 360 ILE B N 1
ATOM 5741 C CA . ILE B 1 360 ? 10.688 -18.359 -9.703 1 93.94 360 ILE B CA 1
ATOM 5742 C C . ILE B 1 360 ? 10.117 -17.766 -10.984 1 93.94 360 ILE B C 1
ATOM 5744 O O . ILE B 1 360 ? 9.836 -16.562 -11.047 1 93.94 360 ILE B O 1
ATOM 5748 N N . LEU B 1 361 ? 10.055 -18.562 -11.961 1 96.62 361 LEU B N 1
ATOM 5749 C CA . LEU B 1 361 ? 9.375 -18.172 -13.203 1 96.62 361 LEU B CA 1
ATOM 5750 C C . LEU B 1 361 ? 7.895 -18.516 -13.141 1 96.62 361 LEU B C 1
ATOM 5752 O O . LEU B 1 361 ? 7.5 -19.641 -13.445 1 96.62 361 LEU B O 1
ATOM 5756 N N . GLY B 1 362 ? 7.109 -17.547 -12.758 1 94.06 362 GLY B N 1
ATOM 5757 C CA . GLY B 1 362 ? 5.68 -17.734 -12.555 1 94.06 362 GLY B CA 1
ATOM 5758 C C . GLY B 1 362 ? 4.863 -17.484 -13.812 1 94.06 362 GLY B C 1
ATOM 5759 O O . GLY B 1 362 ? 5.355 -17.672 -14.922 1 94.06 362 GLY B O 1
ATOM 5760 N N . ASP B 1 363 ? 3.578 -17.031 -13.625 1 92.81 363 ASP B N 1
ATOM 5761 C CA . ASP B 1 363 ? 2.596 -16.875 -14.695 1 92.81 363 ASP B CA 1
ATOM 5762 C C . ASP B 1 363 ? 3.055 -15.836 -15.719 1 92.81 363 ASP B C 1
ATOM 5764 O O . ASP B 1 363 ? 2.797 -15.977 -16.906 1 92.81 363 ASP B O 1
ATOM 5768 N N . VAL B 1 364 ? 3.648 -14.805 -15.188 1 93.88 364 VAL B N 1
ATOM 5769 C CA . VAL B 1 364 ? 4.086 -13.719 -16.062 1 93.88 364 VAL B CA 1
ATOM 5770 C C . VAL B 1 364 ? 5.016 -14.266 -17.141 1 93.88 364 VAL B C 1
ATOM 5772 O O . VAL B 1 364 ? 4.934 -13.867 -18.297 1 93.88 364 VAL B O 1
ATOM 5775 N N . PHE B 1 365 ? 5.934 -15.164 -16.797 1 96.38 365 PHE B N 1
ATOM 5776 C CA . PHE B 1 365 ? 6.809 -15.828 -17.75 1 96.38 365 PHE B CA 1
ATOM 5777 C C . PHE B 1 365 ? 6.023 -16.797 -18.625 1 96.38 365 PHE B C 1
ATOM 5779 O O . PHE B 1 365 ? 6.172 -16.812 -19.844 1 96.38 365 PHE B O 1
ATOM 5786 N N . MET B 1 366 ? 5.152 -17.469 -18 1 96.19 366 MET B N 1
ATOM 5787 C CA . MET B 1 366 ? 4.465 -18.578 -18.641 1 96.19 366 MET B CA 1
ATOM 5788 C C . MET B 1 366 ? 3.369 -18.078 -19.578 1 96.19 366 MET B C 1
ATOM 5790 O O . MET B 1 366 ? 2.9 -18.812 -20.453 1 96.19 366 MET B O 1
ATOM 5794 N N . ARG B 1 367 ? 2.904 -16.891 -19.406 1 94.94 367 ARG B N 1
ATOM 5795 C CA . ARG B 1 367 ? 1.913 -16.328 -20.312 1 94.94 367 ARG B CA 1
ATOM 5796 C C . ARG B 1 367 ? 2.484 -16.156 -21.719 1 94.94 367 ARG B C 1
ATOM 5798 O O . ARG B 1 367 ? 1.774 -16.359 -22.719 1 94.94 367 ARG B O 1
ATOM 5805 N N . LYS B 1 368 ? 3.715 -15.812 -21.766 1 95.5 368 LYS B N 1
ATOM 5806 C CA . LYS B 1 368 ? 4.359 -15.609 -23.047 1 95.5 368 LYS B CA 1
ATOM 5807 C C . LYS B 1 368 ? 4.934 -16.906 -23.594 1 95.5 368 LYS B C 1
ATOM 5809 O O . LYS B 1 368 ? 5.062 -17.078 -24.812 1 95.5 368 LYS B O 1
ATOM 5814 N N . HIS B 1 369 ? 5.27 -17.781 -22.734 1 96.94 369 HIS B N 1
ATOM 5815 C CA . HIS B 1 369 ? 5.941 -19.016 -23.125 1 96.94 369 HIS B CA 1
ATOM 5816 C C . HIS B 1 369 ? 5.094 -20.234 -22.781 1 96.94 369 HIS B C 1
ATOM 5818 O O . HIS B 1 369 ? 4.984 -20.609 -21.609 1 96.94 369 HIS B O 1
ATOM 5824 N N . TYR B 1 370 ? 4.543 -20.828 -23.875 1 97.31 370 TYR B N 1
ATOM 5825 C CA . TYR B 1 370 ? 3.904 -22.125 -23.688 1 97.31 370 TYR B CA 1
ATOM 5826 C C . TYR B 1 370 ? 4.832 -23.094 -22.969 1 97.31 370 TYR B C 1
ATOM 5828 O O . TYR B 1 370 ? 5.973 -23.312 -23.391 1 97.31 370 TYR B O 1
ATOM 5836 N N . THR B 1 371 ? 4.344 -23.609 -21.844 1 98.56 371 THR B N 1
ATOM 5837 C CA . THR B 1 371 ? 5.246 -24.359 -20.969 1 98.56 371 THR B CA 1
ATOM 5838 C C . THR B 1 371 ? 4.789 -25.812 -20.828 1 98.56 371 THR B C 1
ATOM 5840 O O . THR B 1 371 ? 3.645 -26.078 -20.453 1 98.56 371 THR B O 1
ATOM 5843 N N . VAL B 1 372 ? 5.715 -26.719 -21.109 1 98.75 372 VAL B N 1
ATOM 5844 C CA . VAL B 1 372 ? 5.449 -28.156 -21.078 1 98.75 372 VAL B CA 1
ATOM 5845 C C . VAL B 1 372 ? 6.258 -28.797 -19.953 1 98.75 372 VAL B C 1
ATOM 5847 O O . VAL B 1 372 ? 7.473 -28.609 -19.875 1 98.75 372 VAL B O 1
ATOM 5850 N N . PHE B 1 373 ? 5.605 -29.469 -19.094 1 98.81 373 PHE B N 1
ATOM 5851 C CA . PHE B 1 373 ? 6.242 -30.234 -18.047 1 98.81 373 PHE B CA 1
ATOM 5852 C C . PHE B 1 373 ? 6.238 -31.719 -18.375 1 98.81 373 PHE B C 1
ATOM 5854 O O . PHE B 1 373 ? 5.176 -32.344 -18.516 1 98.81 373 PHE B O 1
ATOM 5861 N N . ASP B 1 374 ? 7.387 -32.25 -18.562 1 98.75 374 ASP B N 1
ATOM 5862 C CA . ASP B 1 374 ? 7.574 -33.656 -18.938 1 98.75 374 ASP B CA 1
ATOM 5863 C C . ASP B 1 374 ? 8.148 -34.469 -17.781 1 98.75 374 ASP B C 1
ATOM 5865 O O . ASP B 1 374 ? 9.32 -34.312 -17.422 1 98.75 374 ASP B O 1
ATOM 5869 N N . TRP B 1 375 ? 7.32 -35.312 -17.266 1 98.06 375 TRP B N 1
ATOM 5870 C CA . TRP B 1 375 ? 7.676 -36.125 -16.109 1 98.06 375 TRP B CA 1
ATOM 5871 C C . TRP B 1 375 ? 8.844 -37.031 -16.422 1 98.06 375 TRP B C 1
ATOM 5873 O O . TRP B 1 375 ? 9.57 -37.469 -15.523 1 98.06 375 TRP B O 1
ATOM 5883 N N . GLY B 1 376 ? 9.086 -37.344 -17.609 1 96.88 376 GLY B N 1
ATOM 5884 C CA . GLY B 1 376 ? 10.125 -38.281 -18.031 1 96.88 376 GLY B CA 1
ATOM 5885 C C . GLY B 1 376 ? 9.633 -39.719 -18.141 1 96.88 376 GLY B C 1
ATOM 5886 O O . GLY B 1 376 ? 8.461 -40 -17.875 1 96.88 376 GLY B O 1
ATOM 5887 N N . THR B 1 377 ? 10.438 -40.5 -18.703 1 94.88 377 THR B N 1
ATOM 5888 C CA . THR B 1 377 ? 10.273 -41.969 -18.812 1 94.88 377 THR B CA 1
ATOM 5889 C C . THR B 1 377 ? 11.547 -42.688 -18.375 1 94.88 377 THR B C 1
ATOM 5891 O O . THR B 1 377 ? 12.477 -42.062 -17.859 1 94.88 377 THR B O 1
ATOM 5894 N N . ASP B 1 378 ? 11.445 -43.969 -18.531 1 92.38 378 ASP B N 1
ATOM 5895 C CA . ASP B 1 378 ? 12.633 -44.719 -18.219 1 92.38 378 ASP B CA 1
ATOM 5896 C C . ASP B 1 378 ? 13.82 -44.312 -19.078 1 92.38 378 ASP B C 1
ATOM 5898 O O . ASP B 1 378 ? 14.977 -44.406 -18.656 1 92.38 378 ASP B O 1
ATOM 5902 N N . SER B 1 379 ? 13.594 -43.75 -20.172 1 93.69 379 SER B N 1
ATOM 5903 C CA . SER B 1 379 ? 14.656 -43.438 -21.109 1 93.69 379 SER B CA 1
ATOM 5904 C C . SER B 1 379 ? 14.867 -41.906 -21.203 1 93.69 379 SER B C 1
ATOM 5906 O O . SER B 1 379 ? 15.727 -41.438 -21.938 1 93.69 379 SER B O 1
ATOM 5908 N N . ARG B 1 380 ? 14.055 -41.188 -20.531 1 95.25 380 ARG B N 1
ATOM 5909 C CA . ARG B 1 380 ? 14.109 -39.719 -20.625 1 95.25 380 ARG B CA 1
ATOM 5910 C C . ARG B 1 380 ? 13.961 -39.062 -19.25 1 95.25 380 ARG B C 1
ATOM 5912 O O . ARG B 1 380 ? 12.992 -39.344 -18.547 1 95.25 380 ARG B O 1
ATOM 5919 N N . LYS B 1 381 ? 14.93 -38.188 -18.953 1 95.94 381 LYS B N 1
ATOM 5920 C CA . LYS B 1 381 ? 14.852 -37.438 -17.688 1 95.94 381 LYS B CA 1
ATOM 5921 C C . LYS B 1 381 ? 13.695 -36.438 -17.719 1 95.94 381 LYS B C 1
ATOM 5923 O O . LYS B 1 381 ? 13.305 -35.969 -18.797 1 95.94 381 LYS B O 1
ATOM 5928 N N . PRO B 1 382 ? 13.195 -36.125 -16.484 1 98.25 382 PRO B N 1
ATOM 5929 C CA . PRO B 1 382 ? 12.219 -35.062 -16.453 1 98.25 382 PRO B CA 1
ATOM 5930 C C . PRO B 1 382 ? 12.758 -33.75 -17.047 1 98.25 382 PRO B C 1
ATOM 5932 O O . PRO B 1 382 ? 13.945 -33.438 -16.906 1 98.25 382 PRO B O 1
ATOM 5935 N N . ARG B 1 383 ? 11.938 -33.031 -17.719 1 98.62 383 ARG B N 1
ATOM 5936 C CA . ARG B 1 383 ? 12.344 -31.812 -18.406 1 98.62 383 ARG B CA 1
ATOM 5937 C C . ARG B 1 383 ? 11.18 -30.828 -18.531 1 98.62 383 ARG B C 1
ATOM 5939 O O . ARG B 1 383 ? 10.016 -31.234 -18.391 1 98.62 383 ARG B O 1
ATOM 5946 N N . VAL B 1 384 ? 11.492 -29.609 -18.703 1 98.75 384 VAL B N 1
ATOM 5947 C CA . VAL B 1 384 ? 10.508 -28.562 -18.953 1 98.75 384 VAL B CA 1
ATOM 5948 C C . VAL B 1 384 ? 10.727 -27.984 -20.359 1 98.75 384 VAL B C 1
ATOM 5950 O O . VAL B 1 384 ? 11.859 -27.734 -20.766 1 98.75 384 VAL B O 1
ATOM 5953 N N . GLY B 1 385 ? 9.672 -27.844 -21.125 1 98.75 385 GLY B N 1
ATOM 5954 C CA . GLY B 1 385 ? 9.727 -27.297 -22.469 1 98.75 385 GLY B CA 1
ATOM 5955 C C . GLY B 1 385 ? 9.117 -25.922 -22.578 1 98.75 385 GLY B C 1
ATOM 5956 O O . GLY B 1 385 ? 8.125 -25.609 -21.922 1 98.75 385 GLY B O 1
ATOM 5957 N N . PHE B 1 386 ? 9.695 -25.109 -23.484 1 98.38 386 PHE B N 1
ATOM 5958 C CA . PHE B 1 386 ? 9.211 -23.766 -23.688 1 98.38 386 PHE B CA 1
ATOM 5959 C C . PHE B 1 386 ? 9.078 -23.469 -25.188 1 98.38 386 PHE B C 1
ATOM 5961 O O . PHE B 1 386 ? 9.922 -23.875 -25.984 1 98.38 386 PHE B O 1
ATOM 5968 N N . ALA B 1 387 ? 8.039 -22.828 -25.547 1 97.81 387 ALA B N 1
ATOM 5969 C CA . ALA B 1 387 ? 7.816 -22.266 -26.875 1 97.81 387 ALA B CA 1
ATOM 5970 C C . ALA B 1 387 ? 7.016 -20.969 -26.781 1 97.81 387 ALA B C 1
ATOM 5972 O O . ALA B 1 387 ? 6.352 -20.703 -25.781 1 97.81 387 ALA B O 1
ATOM 5973 N N . LEU B 1 388 ? 7.145 -20.156 -27.781 1 96.44 388 LEU B N 1
ATOM 5974 C CA . LEU B 1 388 ? 6.348 -18.938 -27.812 1 96.44 388 LEU B CA 1
ATOM 5975 C C . LEU B 1 388 ? 4.859 -19.266 -27.875 1 96.44 388 LEU B C 1
ATOM 5977 O O . LEU B 1 388 ? 4.422 -20.031 -28.719 1 96.44 388 LEU B O 1
ATOM 5981 N N . ALA B 1 389 ? 4.133 -18.688 -26.953 1 95.5 389 ALA B N 1
ATOM 5982 C CA . ALA B 1 389 ? 2.689 -18.906 -26.969 1 95.5 389 ALA B CA 1
ATOM 5983 C C . ALA B 1 389 ? 2.057 -18.312 -28.234 1 95.5 389 ALA B C 1
ATOM 5985 O O . ALA B 1 389 ? 2.473 -17.25 -28.688 1 95.5 389 ALA B O 1
ATOM 5986 N N . ALA B 1 390 ? 1.081 -18.922 -28.734 1 91.94 390 ALA B N 1
ATOM 5987 C CA . ALA B 1 390 ? 0.427 -18.484 -29.953 1 91.94 390 ALA B CA 1
ATOM 5988 C C . ALA B 1 390 ? -0.454 -17.266 -29.703 1 91.94 390 ALA B C 1
ATOM 5990 O O . ALA B 1 390 ? -0.963 -17.078 -28.594 1 91.94 390 ALA B O 1
#

pLDDT: mean 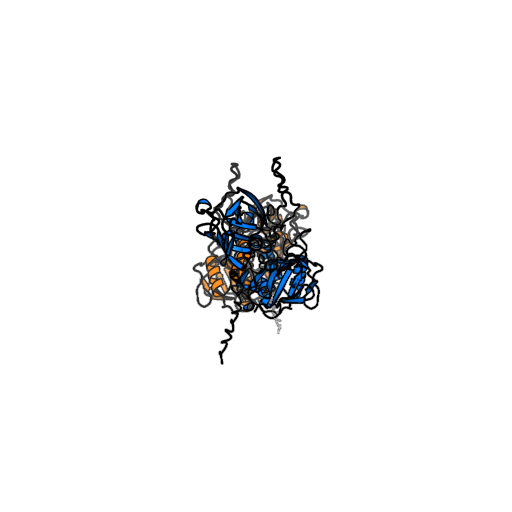83.59, std 20.06, range [26.84, 98.81]

Sequence (780 aa):
MMLRCSVLCSLLLALSSAAVMRVPMIKRSDDEFVSSLLHDVHAMQRPVVWSPDASPINNQNEGQSTVEGSASVVIRDFQNAQYYGEISIGTPPQPFAVIFDTGSSNLWVPDKKFGSHNVYDHDKSSTYKPNGTAFDIMYGSGPVSGFLSQDKLELGGLTVPDQYFAEVNVTKGLGPAYYLGKFDGLFGLAFDTISVDHLKTPFHRMVQEGLLDEPVFAFYLGDQKDGELTFGGVDKAHYKGEIEYVDVTSATYWSVKLGAVETKGEKLTDVDKAIVDSGTSLIAGPKDQVAKLAALVGAHKFIMGEYLISCTAAAPDISFVLNGKTYTLTKEEYTLKSGPICLFAFMGIDIPAPAGPLWILGDVFMRKHYTVFDWGTDSRKPRVGFALAAMMLRCSVLCSLLLALSSAAVMRVPMIKRSDDEFVSSLLHDVHAMQRPVVWSPDASPINNQNEGQSTVEGSASVVIRDFQNAQYYGEISIGTPPQPFAVIFDTGSSNLWVPDKKFGSHNVYDHDKSSTYKPNGTAFDIMYGSGPVSGFLSQDKLELGGLTVPDQYFAEVNVTKGLGPAYYLGKFDGLFGLAFDTISVDHLKTPFHRMVQEGLLDEPVFAFYLGDQKDGELTFGGVDKAHYKGEIEYVDVTSATYWSVKLGAVETKGEKLTDVDKAIVDSGTSLIAGPKDQVAKLAALVGAHKFIMGEYLISCTAAAPDISFVLNGKTYTLTKEEYTLKSGPICLFAFMGIDIPAPAGPLWILGDVFMRKHYTVFDWGTDSRKPRVGFALAA

Secondary structure (DSSP, 8-state):
--------------------EEEEEEEPPHHHHHHHHHHHHHT--------TT------S-S------S---B--S-GGG--EEEEEEETTTTEEEEEEEETT---EEEESS--TT-----GGG-TT-EEEEEEEEEEETTEEEEEEEEEEEEEETTEEEEEEEEEEEEE-GGG-HHHHH-S--EEEE-S-GGGSGGGPPPHHHHHHHTT--SSSEEEEE-TTTS-EEEEESS--GGGEEEEEEEEEEEETTTTEEEEEEEEETTEE-----EEEE-TT-SSEEE-HHHHHHHHHHHT-EE-STT-EE--SSS----EEEEETTEEEEE-TTTTEEEETTEEEESEEE--PPTTT-S-EEE-HHHHHHEEEEEE---SSS--EEEEEEE-/--------------------EEEEEEEPPHHHHHHHHHHHHHT--------TT------S-S------S---B--S-GGG--EEEEEEETTTTEEEEEEEETT---EEEESS--TT-----GGG-TT-EEEEEEEEEEETTEEEEEEEEEEEEEETTEEEEEEEEEEEEE-GGG-HHHHH-S--EEEE-S-GGGSGGGPPPHHHHHHHTT--SSSEEEEE-TTTS-EEEEESS--GGGEEEEEEEEEEEETTTTEEEEEEEEETTEE-----EEEE-TT-SSEEE-HHHHHHHHHHHT-EE-STT-EE--SSS----EEEEETTEEEEE-TTTTEEEETTEEEESEEE--PPTTT-S-EEE-HHHHHHEEEEEE--BTTB--EEEEEEE-